Protein AF-A0A928FSG5-F1 (afdb_monomer)

Sequence (918 aa):
MKRKSLIKFLSMMLASILLTGAFSTTSLAVGDNIKDPVICTSFSEFKAAMENEEITYVSLGNTDELLPVVEGEGVLAAIYVKGTKRLNLTGYSKFTAPTTGKVYDCLLQVSGSELYVQGSGQLAFASVGKQTSNAVIRNIGGRITIYDGYLRGYFHAGTYSMAICQDYGELKIFDGFFYSENGDSINGEDNSTYSVYVADGTAEINGGNFSTSNYANAQGYGYSLFVGPNADVTISGGTFYGIQVPYANRLSDYISEGLVMSYSGEKTDPAEFGTITGNIEIEVYREITSVDININAPSNGSSISNRVYNIPEGAYFHTANWYEDGVPVDTSDKFVAGKSYKVMIYLLTDDNAKFANNLTSTTINYSKAKIIDYSNDKEISIGLEMDFGICPENIYSVEATIDPPMEHYTPDQYVSCGSEAYKQALAGDNMFDTPLQWQESTDGKNWSVMKATDKFSVGKYYKVFIDLMVNGNYKFATNSQFDPQVNAKVNGNTATVSRYTEEDPEKLISVCYNFGILNDNVIEEIRIDGVTEPVVGEKPSYDCAISGVGYTVNTAYSNNTYVINGICWRDTTDDKWVYPKDTFQIGHKYKVFIDVKTDNGYEFYTSGNSYKPAGWGYIDNNYATFGVQSDARFEQSLSWEYTCQPKTISSIAVDGLETPADGNAPDFNAMVDSDYYTIESIIWYDCENDMVEMTSDDAFAGGNQYYVLITVVPTEEDGNKLCKFVSDKTTASLNGVNVKKIPGDSWQDVTSAVKRVNIWYTFKKATSENDMFISGQVKTFKDENNEVTVELYKEHAFTPEYRTYVKGNNASYHFASVDPGTYTLKVSKENHVTAEYTITVTNNSVIQNVETWLYGDVTGDGIVDSTDFLRIKGHFLGTYKLSGLGLLSGDVTKEGVIDSTDFLRIKGHFLGTYNLYK

Radius of gyration: 57.72 Å; Cα contacts (8 Å, |Δi|>4): 2379; chains: 1; bounding box: 108×102×158 Å

Secondary structure (DSSP, 8-state):
-------S---S--------------PPP-SSSTTS-EEE-SHHHHHHHHT-TT--EEEEEEEEEEPPP--S-TTTTSEEE-SEEEEEEEEEEEEE--SSSS--SEEEEESSSEEEEESS-EEEEEE-SSBS-EEEEEEEEEEEEE-S-EEEEEESSBS-EEEEEEEEEEEEE-S-EEEEE--SPPTTS---EEEEEE-SSEEEE-S-EEEEE--TT--S-EEEEEE-TT-EEEE-SEEEEEEE--TTS-GGGTBPTTEEEEETTEEE-GGG-SSEEEEEEEEEEEEE-EEEEEEPPP-TTPBP---EE-PPTTEEEEEEEEEETTEEE-TTSB--TT-EEEEEEEEEE-TTEEE-SS-SEEEETTEEPEEE--SS-TTTEEEEEEEEEEPPEEE-EEEEE-PPP-TTPPPP---EES-TTEEE--BTTBTTS-SEEEEEESSSSSEEEPPTT----TT-EEEEEEEEEE-TTEEE-B-TT--B--EEEETTEEEEEE--TTS-TTTEEEEEEEEEE---SEE--EEEE-PPPPBTTPPPP---EE-SSSEEE---S-SSSSEETTEEEEETTTTEEEPTT----TT-EEEEEEEEEEPTT-EE---SSSPPPTT-EEETTEEPEEPP-TTTTTEEEEEEEEEPBPEEE-EEEEB-PPPP-TTPPPP---B---SSEEEEEEEEEETTTTTEEE-TT--PPTT--EEEEEEEEE-EETTEESEEE-TTT-EEEETTEEE--BTTBTTSEEEEETTEEEEEEEEPPP-SS----EEEEEE--S-TTSPEEEEEEETT-SS-SEEEEE-SSEEEEEE-SPPSEEEEEEEEETTBPPEEEEEEE-SS-EE--EE--BTT-SSSSS--SHHHHHHHHHHHTTSS---THHHHHH-SS-SSS--HHHHHHHHHHHTTSS-TT-

Structure (mmCIF, N/CA/C/O backbone):
data_AF-A0A928FSG5-F1
#
_entry.id   AF-A0A928FSG5-F1
#
loop_
_atom_site.group_PDB
_atom_site.id
_atom_site.type_symbol
_atom_site.label_atom_id
_atom_site.label_alt_id
_atom_site.label_comp_id
_atom_site.label_asym_id
_atom_site.label_entity_id
_atom_site.label_seq_id
_atom_site.pdbx_PDB_ins_code
_atom_site.Cartn_x
_atom_site.Cartn_y
_atom_site.Cartn_z
_atom_site.occupancy
_atom_site.B_iso_or_equiv
_atom_site.auth_seq_id
_atom_site.auth_comp_id
_atom_site.auth_asym_id
_atom_site.auth_atom_id
_atom_site.pdbx_PDB_model_num
ATOM 1 N N . MET A 1 1 ? 12.711 -58.222 -20.447 1.00 37.16 1 MET A N 1
ATOM 2 C CA . MET A 1 1 ? 12.690 -59.474 -21.236 1.00 37.16 1 MET A CA 1
ATOM 3 C C . MET A 1 1 ? 13.611 -59.275 -22.445 1.00 37.16 1 MET A C 1
ATOM 5 O O . MET A 1 1 ? 13.607 -58.201 -23.020 1.00 37.16 1 MET A O 1
ATOM 9 N N . LYS A 1 2 ? 14.494 -60.259 -22.659 1.00 31.94 2 LYS A N 1
ATOM 10 C CA . LYS A 1 2 ? 15.648 -60.432 -23.583 1.00 31.94 2 LYS A CA 1
ATOM 11 C C . LYS A 1 2 ? 15.577 -59.718 -24.959 1.00 31.94 2 LYS A C 1
ATOM 13 O O . LYS A 1 2 ? 14.528 -59.738 -25.576 1.00 31.94 2 LYS A O 1
ATOM 18 N N . ARG A 1 3 ? 16.616 -58.983 -25.410 1.00 30.25 3 ARG A N 1
ATOM 19 C CA . ARG A 1 3 ? 17.940 -59.367 -26.006 1.00 30.25 3 ARG A CA 1
ATOM 20 C C . ARG A 1 3 ? 17.879 -59.895 -27.461 1.00 30.25 3 ARG A C 1
ATOM 22 O O . ARG A 1 3 ? 17.414 -61.009 -27.642 1.00 30.25 3 ARG A O 1
ATOM 29 N N . LYS A 1 4 ? 18.607 -59.187 -28.357 1.00 30.58 4 LYS A N 1
ATOM 30 C CA . LYS A 1 4 ? 19.434 -59.676 -29.499 1.00 30.58 4 LYS A CA 1
ATOM 31 C C . LYS A 1 4 ? 18.709 -60.330 -30.699 1.00 30.58 4 LYS A C 1
ATOM 33 O O . LYS A 1 4 ? 17.725 -61.014 -30.507 1.00 30.58 4 LYS A O 1
ATOM 38 N N . SER A 1 5 ? 19.188 -60.309 -31.947 1.00 33.47 5 SER A N 1
ATOM 39 C CA . SER A 1 5 ? 20.229 -59.565 -32.675 1.00 33.47 5 SER A CA 1
ATOM 40 C C . SER A 1 5 ? 20.362 -60.178 -34.087 1.00 33.47 5 SER A C 1
ATOM 42 O O . SER A 1 5 ? 20.302 -61.397 -34.194 1.00 33.47 5 SER A O 1
ATOM 44 N N . LEU A 1 6 ? 20.749 -59.355 -35.067 1.00 30.12 6 LEU A N 1
ATOM 45 C CA . LEU A 1 6 ? 21.845 -59.592 -36.028 1.00 30.12 6 LEU A CA 1
ATOM 46 C C . LEU A 1 6 ? 21.757 -60.627 -37.189 1.00 30.12 6 LEU A C 1
ATOM 48 O O . LEU A 1 6 ? 21.505 -61.811 -37.009 1.00 30.12 6 LEU A O 1
ATOM 52 N N . ILE A 1 7 ? 22.261 -60.117 -38.327 1.00 32.12 7 ILE A N 1
ATOM 53 C CA . ILE A 1 7 ? 23.134 -60.732 -39.353 1.00 32.12 7 ILE A CA 1
ATOM 54 C C . ILE A 1 7 ? 22.493 -61.558 -40.485 1.00 32.12 7 ILE A C 1
ATOM 56 O O . ILE A 1 7 ? 22.252 -62.756 -40.371 1.00 32.12 7 ILE A O 1
ATOM 60 N N . LYS A 1 8 ? 22.416 -60.900 -41.650 1.00 30.20 8 LYS A N 1
ATOM 61 C CA . LYS A 1 8 ? 22.941 -61.306 -42.976 1.00 30.20 8 LYS A CA 1
ATOM 62 C C . LYS A 1 8 ? 22.884 -60.033 -43.838 1.00 30.20 8 LYS A C 1
ATOM 64 O O . LYS A 1 8 ? 21.811 -59.633 -44.252 1.00 30.20 8 LYS A O 1
ATOM 69 N N . PHE A 1 9 ? 23.943 -59.236 -43.920 1.00 28.38 9 PHE A N 1
ATOM 70 C CA . PHE A 1 9 ? 24.963 -59.372 -44.958 1.00 28.38 9 PHE A CA 1
ATOM 71 C C . PHE A 1 9 ? 26.333 -58.995 -44.378 1.00 28.38 9 PHE A C 1
ATOM 73 O O . PHE A 1 9 ? 26.673 -57.827 -44.232 1.00 28.38 9 PHE A O 1
ATOM 80 N N . LEU A 1 10 ? 27.097 -60.027 -44.025 1.00 29.78 10 LEU A N 1
ATOM 81 C CA . LEU A 1 10 ? 28.531 -59.966 -43.783 1.00 29.78 10 LEU A CA 1
ATOM 82 C C . LEU A 1 10 ? 29.161 -60.828 -44.885 1.00 29.78 10 LEU A C 1
ATOM 84 O O . LEU A 1 10 ? 29.238 -62.048 -44.768 1.00 29.78 10 LEU A O 1
ATOM 88 N N . SER A 1 11 ? 29.508 -60.196 -45.999 1.00 30.98 11 SER A N 1
ATOM 89 C CA . SER A 1 11 ? 30.508 -60.680 -46.946 1.00 30.98 11 SER A CA 1
ATOM 90 C C . SER A 1 11 ? 31.278 -59.449 -47.392 1.00 30.98 11 SER A C 1
ATOM 92 O O . SER A 1 11 ? 30.666 -58.455 -47.765 1.00 30.98 11 SER A O 1
ATOM 94 N N . MET A 1 12 ? 32.601 -59.525 -47.295 1.00 30.17 12 MET A N 1
ATOM 95 C CA . MET A 1 12 ? 33.575 -58.436 -47.444 1.00 30.17 12 MET A CA 1
ATOM 96 C C . MET A 1 12 ? 33.767 -57.534 -46.220 1.00 30.17 12 MET A C 1
ATOM 98 O O . MET A 1 12 ? 33.760 -56.313 -46.301 1.00 30.17 12 MET A O 1
ATOM 102 N N . MET A 1 13 ? 34.088 -58.152 -45.084 1.00 31.05 13 MET A N 1
ATOM 103 C CA . MET A 1 13 ? 35.108 -57.577 -44.211 1.00 31.05 13 MET A CA 1
ATOM 104 C C . MET A 1 13 ? 35.870 -58.688 -43.487 1.00 31.05 13 MET A C 1
ATOM 106 O O . MET A 1 13 ? 35.275 -59.433 -42.716 1.00 31.05 13 MET A O 1
ATOM 110 N N . LEU A 1 14 ? 37.165 -58.786 -43.806 1.00 31.16 14 LEU A N 1
ATOM 111 C CA . LEU A 1 14 ? 38.335 -58.935 -42.923 1.00 31.16 14 LEU A CA 1
ATOM 112 C C . LEU A 1 14 ? 39.378 -59.896 -43.507 1.00 31.16 14 LEU A C 1
ATOM 114 O O . LEU A 1 14 ? 39.149 -61.101 -43.555 1.00 31.16 14 LEU A O 1
ATOM 118 N N . ALA A 1 15 ? 40.560 -59.357 -43.818 1.00 26.61 15 ALA A N 1
ATOM 119 C CA . ALA A 1 15 ? 41.788 -59.710 -43.098 1.00 26.61 15 ALA A CA 1
ATOM 120 C C . ALA A 1 15 ? 42.986 -58.841 -43.550 1.00 26.61 15 ALA A C 1
ATOM 122 O O . ALA A 1 15 ? 43.454 -58.953 -44.677 1.00 26.61 15 ALA A O 1
ATOM 123 N N . SER A 1 16 ? 43.495 -58.052 -42.594 1.00 29.69 16 SER A N 1
ATOM 124 C CA . SER A 1 16 ? 44.930 -57.838 -42.318 1.00 29.69 16 SER A CA 1
ATOM 125 C C . SER A 1 16 ? 45.768 -56.878 -43.186 1.00 29.69 16 SER A C 1
ATOM 127 O O . SER A 1 16 ? 46.399 -57.270 -44.156 1.00 29.69 16 SER A O 1
ATOM 129 N N . ILE A 1 17 ? 45.849 -55.628 -42.711 1.00 36.41 17 ILE A N 1
ATOM 130 C CA . ILE A 1 17 ? 47.076 -54.895 -42.317 1.00 36.41 17 ILE A CA 1
ATOM 131 C C . ILE A 1 17 ? 48.351 -55.167 -43.141 1.00 36.41 17 ILE A C 1
ATOM 133 O O . ILE A 1 17 ? 48.998 -56.194 -42.958 1.00 36.41 17 ILE A O 1
ATOM 137 N N . LEU A 1 18 ? 48.825 -54.134 -43.847 1.00 27.58 18 LEU A N 1
ATOM 138 C CA . LEU A 1 18 ? 50.225 -53.705 -43.760 1.00 27.58 18 LEU A CA 1
ATOM 139 C C . LEU A 1 18 ? 50.318 -52.179 -43.894 1.00 27.58 18 LEU A C 1
ATOM 141 O O . LEU A 1 18 ? 49.843 -51.563 -44.842 1.00 27.58 18 LEU A O 1
ATOM 145 N N . LEU A 1 19 ? 50.882 -51.611 -42.837 1.00 33.72 19 LEU A N 1
ATOM 146 C CA . LEU A 1 19 ? 51.199 -50.219 -42.582 1.00 33.72 19 LEU A CA 1
ATOM 147 C C . LEU A 1 19 ? 52.256 -49.700 -43.579 1.00 33.72 19 LEU A C 1
ATOM 149 O O . LEU A 1 19 ? 53.165 -50.448 -43.920 1.00 33.72 19 LEU A O 1
ATOM 153 N N . THR A 1 20 ? 52.152 -48.404 -43.907 1.00 34.19 20 THR A N 1
ATOM 154 C CA . THR A 1 20 ? 53.186 -47.393 -44.257 1.00 34.19 20 THR A CA 1
ATOM 155 C C . THR A 1 20 ? 53.024 -46.738 -45.633 1.00 34.19 20 THR A C 1
ATOM 157 O O . THR A 1 20 ? 53.201 -47.392 -46.654 1.00 34.19 20 THR A O 1
ATOM 160 N N . GLY A 1 21 ? 52.794 -45.417 -45.636 1.00 31.30 21 GLY A N 1
ATOM 161 C CA . GLY A 1 21 ? 53.090 -44.533 -46.773 1.00 31.30 21 GLY A CA 1
ATOM 162 C C . GLY A 1 21 ? 51.929 -43.645 -47.227 1.00 31.30 21 GLY A C 1
ATOM 163 O O . GLY A 1 21 ? 51.112 -44.069 -48.029 1.00 31.30 21 GLY A O 1
ATOM 164 N N . ALA A 1 22 ? 51.895 -42.423 -46.688 1.00 41.81 22 ALA A N 1
ATOM 165 C CA . ALA A 1 22 ? 51.135 -41.234 -47.089 1.00 41.81 22 ALA A CA 1
ATOM 166 C C . ALA A 1 22 ? 50.342 -41.278 -48.414 1.00 41.81 22 ALA A C 1
ATOM 168 O O . ALA A 1 22 ? 50.947 -41.284 -49.477 1.00 41.81 22 ALA A O 1
ATOM 169 N N . PHE A 1 23 ? 49.013 -41.138 -48.336 1.00 30.83 23 PHE A N 1
ATOM 170 C CA . PHE A 1 23 ? 48.197 -40.465 -49.356 1.00 30.83 23 PHE A CA 1
ATOM 171 C C . PHE A 1 23 ? 46.961 -39.848 -48.686 1.00 30.83 23 PHE A C 1
ATOM 173 O O . PHE A 1 23 ? 46.099 -40.556 -48.169 1.00 30.83 23 PHE A O 1
ATOM 180 N N . SER A 1 24 ? 46.902 -38.516 -48.665 1.00 30.91 24 SER A N 1
ATOM 181 C CA . SER A 1 24 ? 45.706 -37.747 -48.331 1.00 30.91 24 SER A CA 1
ATOM 182 C C . SER A 1 24 ? 44.705 -37.864 -49.479 1.00 30.91 24 SER A C 1
ATOM 184 O O . SER A 1 24 ? 44.976 -37.411 -50.589 1.00 30.91 24 SER A O 1
ATOM 186 N N . THR A 1 25 ? 43.544 -38.452 -49.221 1.00 30.98 25 THR A N 1
ATOM 187 C CA . THR A 1 25 ? 42.383 -38.347 -50.106 1.00 30.98 25 THR A CA 1
ATOM 188 C C . THR A 1 25 ? 41.672 -37.029 -49.805 1.00 30.98 25 THR A C 1
ATOM 190 O O . THR A 1 25 ? 40.863 -36.965 -48.880 1.00 30.98 25 THR A O 1
ATOM 193 N N . THR A 1 26 ? 41.994 -35.966 -50.540 1.00 34.72 26 THR A N 1
ATOM 194 C CA . THR A 1 26 ? 41.152 -34.768 -50.602 1.00 34.72 26 THR A CA 1
ATOM 195 C C . THR A 1 26 ? 39.948 -35.085 -51.487 1.00 34.72 26 THR A C 1
ATOM 197 O O . THR A 1 26 ? 40.093 -35.380 -52.673 1.00 34.72 26 THR A O 1
ATOM 200 N N . SER A 1 27 ? 38.742 -35.070 -50.916 1.00 39.88 27 SER A N 1
ATOM 201 C CA . SER A 1 27 ? 37.540 -34.850 -51.719 1.00 39.88 27 SER A CA 1
ATOM 202 C C . SER A 1 27 ? 37.652 -33.450 -52.321 1.00 39.88 27 SER A C 1
ATOM 204 O O . SER A 1 27 ? 37.905 -32.502 -51.581 1.00 39.88 27 SER A O 1
ATOM 206 N N . LEU A 1 28 ? 37.517 -33.310 -53.641 1.00 51.22 28 LEU A N 1
ATOM 207 C CA . LEU A 1 28 ? 37.370 -31.990 -54.254 1.00 51.22 28 LEU A CA 1
ATOM 208 C C . LEU A 1 28 ? 36.092 -31.350 -53.693 1.00 51.22 28 LEU A C 1
ATOM 210 O O . LEU A 1 28 ? 35.015 -31.925 -53.849 1.00 51.22 28 LEU A O 1
ATOM 214 N N . ALA A 1 29 ? 36.232 -30.216 -53.006 1.00 58.59 29 ALA A N 1
ATOM 215 C CA . ALA A 1 29 ? 35.108 -29.429 -52.509 1.00 58.59 29 ALA A CA 1
ATOM 216 C C . ALA A 1 29 ? 34.210 -29.018 -53.685 1.00 58.59 29 ALA A C 1
ATOM 218 O O . ALA A 1 29 ? 34.714 -28.598 -54.729 1.00 58.59 29 ALA A O 1
ATOM 219 N N . VAL A 1 30 ? 32.893 -29.161 -53.528 1.00 69.88 30 VAL A N 1
ATOM 220 C CA . VAL A 1 30 ? 31.917 -28.874 -54.601 1.00 69.88 30 VAL A CA 1
ATOM 221 C C . VAL A 1 30 ? 31.476 -27.404 -54.575 1.00 69.88 30 VAL A C 1
ATOM 223 O O . VAL A 1 30 ? 31.107 -26.860 -55.608 1.00 69.88 30 VAL A O 1
ATOM 226 N N . GLY A 1 31 ? 31.602 -26.722 -53.426 1.00 67.44 31 GLY A N 1
ATOM 227 C CA . GLY A 1 31 ? 31.296 -25.292 -53.308 1.00 67.44 31 GLY A CA 1
ATOM 228 C C . GLY A 1 31 ? 29.816 -24.957 -53.110 1.00 67.44 31 GLY A C 1
ATOM 229 O O . GLY A 1 31 ? 29.439 -23.799 -53.276 1.00 67.44 31 GLY A O 1
ATOM 230 N N . ASP A 1 32 ? 28.986 -25.928 -52.721 1.00 76.75 32 ASP A N 1
ATOM 231 C CA . ASP A 1 32 ? 27.535 -25.749 -52.521 1.00 76.75 32 ASP A CA 1
ATOM 232 C C . ASP A 1 32 ? 27.166 -25.294 -51.094 1.00 76.75 32 ASP A C 1
ATOM 234 O O . ASP A 1 32 ? 26.014 -24.967 -50.807 1.00 76.75 32 ASP A O 1
ATOM 238 N N . ASN A 1 33 ? 28.126 -25.297 -50.160 1.00 81.31 33 ASN A N 1
ATOM 239 C CA . ASN A 1 33 ? 27.897 -24.981 -48.747 1.00 81.31 33 ASN A CA 1
ATOM 240 C C . ASN A 1 33 ? 29.077 -24.204 -48.143 1.00 81.31 33 ASN A C 1
ATOM 242 O O . ASN A 1 33 ? 30.235 -24.517 -48.398 1.00 81.31 33 ASN A O 1
ATOM 246 N N . ILE A 1 34 ? 28.780 -23.254 -47.250 1.00 78.75 34 ILE A N 1
ATOM 247 C CA . ILE A 1 34 ? 29.757 -22.435 -46.517 1.00 78.75 34 ILE A CA 1
ATOM 248 C C . ILE A 1 34 ? 30.809 -23.243 -45.744 1.00 78.75 34 ILE A C 1
ATOM 250 O O . ILE A 1 34 ? 31.911 -22.754 -45.519 1.00 78.75 34 ILE A O 1
ATOM 254 N N . LYS A 1 35 ? 30.482 -24.472 -45.320 1.00 82.94 35 LYS A N 1
ATOM 255 C CA . LYS A 1 35 ? 31.414 -25.354 -44.593 1.00 82.94 35 LYS A CA 1
ATOM 256 C C . LYS A 1 35 ? 32.420 -26.072 -45.498 1.00 82.94 35 LYS A C 1
ATOM 258 O O . LYS A 1 35 ? 33.356 -26.661 -44.969 1.00 82.94 35 LYS A O 1
ATOM 263 N N . ASP A 1 36 ? 32.209 -26.045 -46.812 1.00 85.56 36 ASP A N 1
ATOM 264 C CA . ASP A 1 36 ? 33.053 -26.708 -47.810 1.00 85.56 36 ASP A CA 1
ATOM 265 C C . ASP A 1 36 ? 33.207 -25.828 -49.071 1.00 85.56 36 ASP A C 1
ATOM 267 O O . ASP A 1 36 ? 32.698 -26.167 -50.145 1.00 85.56 36 ASP A O 1
ATOM 271 N N . PRO A 1 37 ? 33.829 -24.638 -48.940 1.00 91.25 37 PRO A N 1
ATOM 272 C CA . PRO A 1 37 ? 34.041 -23.742 -50.069 1.00 91.25 37 PRO A CA 1
ATOM 273 C C . PRO A 1 37 ? 35.116 -24.291 -51.014 1.00 91.25 37 PRO A C 1
ATOM 275 O O . PRO A 1 37 ? 36.041 -24.987 -50.594 1.00 91.25 37 PRO A O 1
ATOM 278 N N . VAL A 1 38 ? 35.066 -23.893 -52.287 1.00 93.94 38 VAL A N 1
ATOM 279 C CA . VAL A 1 38 ? 36.173 -24.138 -53.221 1.00 93.94 38 VAL A CA 1
ATOM 280 C C . VAL A 1 38 ? 37.355 -23.258 -52.822 1.00 93.94 38 VAL A C 1
ATOM 282 O O . VAL A 1 38 ? 37.296 -22.033 -52.939 1.00 93.94 38 VAL A O 1
ATOM 285 N N . ILE A 1 39 ? 38.421 -23.880 -52.318 1.00 92.31 39 ILE A N 1
ATOM 286 C CA . ILE A 1 39 ? 39.644 -23.191 -51.894 1.00 92.31 39 ILE A CA 1
ATOM 287 C C . ILE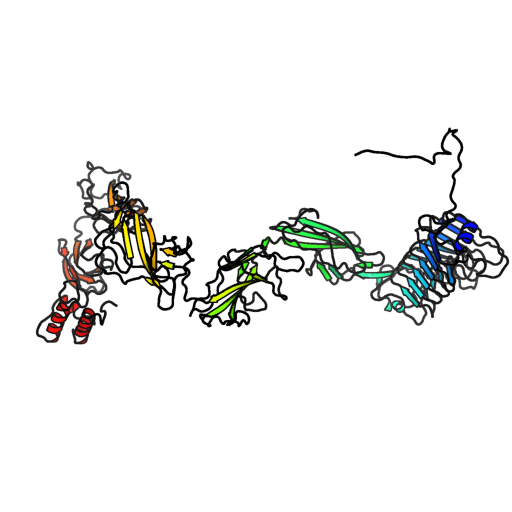 A 1 39 ? 40.510 -22.922 -53.124 1.00 92.31 39 ILE A C 1
ATOM 289 O O . ILE A 1 39 ? 40.957 -23.855 -53.786 1.00 92.31 39 ILE A O 1
ATOM 293 N N . CYS A 1 40 ? 40.753 -21.647 -53.405 1.00 93.19 40 CYS A N 1
ATOM 294 C CA . CYS A 1 40 ? 41.560 -21.177 -54.521 1.00 93.19 40 CYS A CA 1
ATOM 295 C C . CYS A 1 40 ? 42.888 -20.622 -54.002 1.00 93.19 40 CYS A C 1
ATOM 297 O O . CYS A 1 40 ? 42.909 -19.772 -53.108 1.00 93.19 40 CYS A O 1
ATOM 299 N N . THR A 1 41 ? 43.988 -21.076 -54.597 1.00 89.19 41 THR A N 1
ATOM 300 C CA . THR A 1 41 ? 45.361 -20.654 -54.263 1.00 89.19 41 THR A CA 1
ATOM 301 C C . THR A 1 41 ? 46.138 -20.120 -55.466 1.00 89.19 41 THR A C 1
ATOM 303 O O . THR A 1 41 ? 47.300 -19.758 -55.326 1.00 89.19 41 THR A O 1
ATOM 306 N N . SER A 1 42 ? 45.491 -20.043 -56.633 1.00 91.38 42 SER A N 1
ATOM 307 C CA . SER A 1 42 ? 46.033 -19.460 -57.864 1.00 91.38 42 SER A CA 1
ATOM 308 C C . SER A 1 42 ? 44.960 -18.708 -58.651 1.00 91.38 42 SER A C 1
ATOM 310 O O . SER A 1 42 ? 43.757 -18.918 -58.450 1.00 91.38 42 SER A O 1
ATOM 312 N N . PHE A 1 43 ? 45.370 -17.870 -59.605 1.00 90.94 43 PHE A N 1
ATOM 313 C CA . PHE A 1 43 ? 44.457 -17.153 -60.498 1.00 90.94 43 PHE A CA 1
ATOM 314 C C . PHE A 1 43 ? 43.591 -18.104 -61.326 1.00 90.94 43 PHE A C 1
ATOM 316 O O . PHE A 1 43 ? 42.407 -17.848 -61.524 1.00 90.94 43 PHE A O 1
ATOM 323 N N . SER A 1 44 ? 44.165 -19.214 -61.801 1.00 89.94 44 SER A N 1
ATOM 324 C CA . SER A 1 44 ? 43.443 -20.166 -62.656 1.00 89.94 44 SER A CA 1
ATOM 325 C C . SER A 1 44 ? 42.318 -20.873 -61.897 1.00 89.94 44 SER A C 1
ATOM 327 O O . SER A 1 44 ? 41.212 -20.993 -62.420 1.00 89.94 44 SER A O 1
ATOM 329 N N . GLU A 1 45 ? 42.579 -21.297 -60.656 1.00 93.75 45 GLU A N 1
ATOM 330 C CA . GLU A 1 45 ? 41.564 -21.884 -59.768 1.00 93.75 45 GLU A CA 1
ATOM 331 C C . GLU A 1 45 ? 40.480 -20.865 -59.426 1.00 93.75 45 GLU A C 1
ATOM 333 O O . GLU A 1 45 ? 39.290 -21.162 -59.531 1.00 93.75 45 GLU A O 1
ATOM 338 N N . PHE A 1 46 ? 40.892 -19.641 -59.085 1.00 95.44 46 PHE A N 1
ATOM 339 C CA . PHE A 1 46 ? 39.969 -18.578 -58.720 1.00 95.44 46 PHE A CA 1
ATOM 340 C C . PHE A 1 46 ? 39.058 -18.183 -59.888 1.00 95.44 46 PHE A C 1
ATOM 342 O O . PHE A 1 46 ? 37.840 -18.125 -59.727 1.00 95.44 46 PHE A O 1
ATOM 349 N N . LYS A 1 47 ? 39.618 -18.005 -61.091 1.00 93.56 47 LYS A N 1
ATOM 350 C CA . LYS A 1 47 ? 38.846 -17.729 -62.308 1.00 93.56 47 LYS A CA 1
ATOM 351 C C . LYS A 1 47 ? 37.849 -18.849 -62.601 1.00 93.56 47 LYS A C 1
ATOM 353 O O . LYS A 1 47 ? 36.674 -18.567 -62.814 1.00 93.56 47 LYS A O 1
ATOM 358 N N . ALA A 1 48 ? 38.291 -20.108 -62.556 1.00 93.19 48 ALA A N 1
ATOM 359 C CA . ALA A 1 48 ? 37.425 -21.255 -62.819 1.00 93.19 48 ALA A CA 1
ATOM 360 C C . ALA A 1 48 ? 36.269 -21.369 -61.810 1.00 93.19 48 ALA A C 1
ATOM 362 O O . ALA A 1 48 ? 35.144 -21.673 -62.204 1.00 93.19 48 ALA A O 1
ATOM 363 N N . ALA A 1 49 ? 36.525 -21.101 -60.527 1.00 95.06 49 ALA A N 1
ATOM 364 C CA . ALA A 1 49 ? 35.503 -21.149 -59.486 1.00 95.06 49 ALA A CA 1
ATOM 365 C C . ALA A 1 49 ? 34.465 -20.025 -59.636 1.00 95.06 49 ALA A C 1
ATOM 367 O O . ALA A 1 49 ? 33.265 -20.266 -59.519 1.00 95.06 49 ALA A O 1
ATOM 368 N N . MET A 1 50 ? 34.911 -18.803 -59.932 1.00 96.19 50 MET A N 1
ATOM 369 C CA . MET A 1 50 ? 34.036 -17.631 -60.051 1.00 96.19 50 MET A CA 1
ATOM 370 C C . MET A 1 50 ? 33.202 -17.618 -61.347 1.00 96.19 50 MET A C 1
ATOM 372 O O . MET A 1 50 ? 32.109 -17.050 -61.357 1.00 96.19 50 MET A O 1
ATOM 376 N N . GLU A 1 51 ? 33.673 -18.276 -62.412 1.00 95.19 51 GLU A N 1
ATOM 377 C CA . GLU A 1 51 ? 32.992 -18.362 -63.717 1.00 95.19 51 GLU A CA 1
ATOM 378 C C . GLU A 1 51 ? 32.066 -19.579 -63.870 1.00 95.19 51 GLU A C 1
ATOM 380 O O . GLU A 1 51 ? 31.368 -19.701 -64.880 1.00 95.19 51 GLU A O 1
ATOM 385 N N . ASN A 1 52 ? 32.044 -20.480 -62.886 1.00 93.12 52 ASN A N 1
ATOM 386 C CA . ASN A 1 52 ? 31.175 -21.652 -62.877 1.00 93.12 52 ASN A CA 1
ATOM 387 C C . ASN A 1 52 ? 29.868 -21.347 -62.131 1.00 93.12 52 ASN A C 1
ATOM 389 O O . ASN A 1 52 ? 29.894 -21.077 -60.933 1.00 93.12 52 ASN A O 1
ATOM 393 N N . GLU A 1 53 ? 28.727 -21.406 -62.819 1.00 92.25 53 GLU A N 1
ATOM 394 C CA . GLU A 1 53 ? 27.402 -21.112 -62.246 1.00 92.25 53 GLU A CA 1
ATOM 395 C C . GLU A 1 53 ? 26.990 -22.071 -61.118 1.00 92.25 53 GLU A C 1
ATOM 397 O O . GLU A 1 53 ? 26.241 -21.659 -60.237 1.00 92.25 53 GLU A O 1
ATOM 402 N N . GLU A 1 54 ? 27.527 -23.294 -61.088 1.00 90.69 54 GLU A N 1
ATOM 403 C CA . GLU A 1 54 ? 27.194 -24.298 -60.067 1.00 90.69 54 GLU A CA 1
ATOM 404 C C . GLU A 1 54 ? 27.902 -24.041 -58.722 1.00 90.69 54 GLU A C 1
ATOM 406 O O . GLU A 1 54 ? 27.408 -24.438 -57.675 1.00 90.69 54 GLU A O 1
ATOM 411 N N . ILE A 1 55 ? 29.048 -23.348 -58.713 1.00 92.62 55 ILE A N 1
ATOM 412 C CA . ILE A 1 55 ? 29.819 -23.096 -57.482 1.00 92.62 55 ILE A CA 1
ATOM 413 C C . ILE A 1 55 ? 29.271 -21.850 -56.788 1.00 92.62 55 ILE A C 1
ATOM 415 O O . ILE A 1 55 ? 29.288 -20.774 -57.371 1.00 92.62 55 ILE A O 1
ATOM 419 N N . THR A 1 56 ? 28.854 -21.933 -55.524 1.00 95.56 56 THR A N 1
ATOM 420 C CA . THR A 1 56 ? 28.364 -20.753 -54.779 1.00 95.56 56 THR A CA 1
ATOM 421 C C . THR A 1 56 ? 29.399 -20.205 -53.796 1.00 95.56 56 THR A C 1
ATOM 423 O O . THR A 1 56 ? 29.559 -18.993 -53.688 1.00 95.56 56 THR A O 1
ATOM 426 N N . TYR A 1 57 ? 30.121 -21.065 -53.078 1.00 95.94 57 TYR A N 1
ATOM 427 C CA . TYR A 1 57 ? 31.039 -20.686 -52.000 1.00 95.94 57 TYR A CA 1
ATOM 428 C C . TYR A 1 57 ? 32.498 -20.857 -52.428 1.00 95.94 57 TYR A C 1
ATOM 430 O O . TYR A 1 57 ? 32.936 -21.963 -52.751 1.00 95.94 57 TYR A O 1
ATOM 438 N N . VAL A 1 58 ? 33.265 -19.767 -52.384 1.00 96.12 58 VAL A N 1
ATOM 439 C CA . VAL A 1 58 ? 34.670 -19.713 -52.813 1.00 96.12 58 VAL A CA 1
ATOM 440 C C . VAL A 1 58 ? 35.510 -19.119 -51.689 1.00 96.12 58 VAL A C 1
ATOM 442 O O . VAL A 1 58 ? 35.130 -18.110 -51.106 1.00 96.12 58 VAL A O 1
ATOM 445 N N . SER A 1 59 ? 36.653 -19.724 -51.378 1.00 94.69 59 SER A N 1
ATOM 446 C CA . SER A 1 59 ? 37.626 -19.176 -50.431 1.00 94.69 59 SER A CA 1
ATOM 447 C C . SER A 1 59 ? 38.915 -18.854 -51.169 1.00 94.69 59 SER A C 1
ATOM 449 O O . SER A 1 59 ? 39.442 -19.712 -51.869 1.00 94.69 59 SER A O 1
ATOM 451 N N . LEU A 1 60 ? 39.440 -17.646 -51.000 1.00 95.19 60 LEU A N 1
ATOM 452 C CA . LEU A 1 60 ? 40.666 -17.200 -51.662 1.00 95.19 60 LEU A CA 1
ATOM 453 C C . LEU A 1 60 ? 41.699 -16.786 -50.619 1.00 95.19 60 LEU A C 1
ATOM 455 O O . LEU A 1 60 ? 41.373 -16.038 -49.697 1.00 95.19 60 LEU A O 1
ATOM 459 N N . GLY A 1 61 ? 42.940 -17.244 -50.766 1.00 88.06 61 GLY A N 1
ATOM 460 C CA . GLY A 1 61 ? 44.012 -16.811 -49.883 1.00 88.06 61 GLY A CA 1
ATOM 461 C C . GLY A 1 61 ? 45.410 -17.237 -50.282 1.00 88.06 61 GLY A C 1
ATOM 462 O O . GLY A 1 61 ? 45.597 -18.279 -50.901 1.00 88.06 61 GLY A O 1
ATOM 463 N N . ASN A 1 62 ? 46.394 -16.456 -49.827 1.00 89.00 62 ASN A N 1
ATOM 464 C CA . ASN A 1 62 ? 47.827 -16.757 -49.907 1.00 89.00 62 ASN A CA 1
ATOM 465 C C . ASN A 1 62 ? 48.358 -16.926 -51.342 1.00 89.00 62 ASN A C 1
ATOM 467 O O . ASN A 1 62 ? 49.111 -17.859 -51.616 1.00 89.00 62 ASN A O 1
ATOM 471 N N . THR A 1 63 ? 47.990 -16.012 -52.242 1.00 90.44 63 THR A N 1
ATOM 472 C CA . THR A 1 63 ? 48.446 -15.994 -53.644 1.00 90.44 63 THR A CA 1
ATOM 473 C C . THR A 1 63 ? 49.091 -14.652 -54.002 1.00 90.44 63 THR A C 1
ATOM 475 O O . THR A 1 63 ? 48.607 -13.603 -53.590 1.00 90.44 63 THR A O 1
ATOM 478 N N . ASP A 1 64 ? 50.171 -14.656 -54.782 1.00 93.56 64 ASP A N 1
ATOM 479 C CA . ASP A 1 64 ? 50.765 -13.450 -55.382 1.00 93.56 64 ASP A CA 1
ATOM 480 C C . ASP A 1 64 ? 51.230 -13.802 -56.798 1.00 93.56 64 ASP A C 1
ATOM 482 O O . ASP A 1 64 ? 52.250 -14.469 -56.983 1.00 93.56 64 ASP A O 1
ATOM 486 N N . GLU A 1 65 ? 50.424 -13.444 -57.797 1.00 92.75 65 GLU A N 1
ATOM 487 C CA . GLU A 1 65 ? 50.588 -13.938 -59.165 1.00 92.75 65 GLU A CA 1
ATOM 488 C C . GLU A 1 65 ? 50.568 -12.828 -60.219 1.00 92.75 65 GLU A C 1
ATOM 490 O O . GLU A 1 65 ? 49.838 -11.837 -60.124 1.00 92.75 65 GLU A O 1
ATOM 495 N N . LEU A 1 66 ? 51.352 -13.039 -61.279 1.00 87.31 66 LEU A N 1
ATOM 496 C CA . LEU A 1 66 ? 51.271 -12.281 -62.524 1.00 87.31 66 LEU A CA 1
ATOM 497 C C . LEU A 1 66 ? 50.193 -12.905 -63.421 1.00 87.31 66 LEU A C 1
ATOM 499 O O . LEU A 1 66 ? 50.258 -14.093 -63.737 1.00 87.31 66 LEU A O 1
ATOM 503 N N . LEU A 1 67 ? 49.225 -12.101 -63.855 1.00 87.00 67 LEU A N 1
ATOM 504 C CA . LEU A 1 67 ? 48.134 -12.538 -64.720 1.00 87.00 67 LEU A CA 1
ATOM 505 C C . LEU A 1 67 ? 48.623 -12.868 -66.142 1.00 87.00 67 LEU A C 1
ATOM 507 O O . LEU A 1 67 ? 49.567 -12.241 -66.638 1.00 87.00 67 LEU A O 1
ATOM 511 N N . PRO A 1 68 ? 47.969 -13.817 -66.839 1.00 84.06 68 PRO A N 1
ATOM 512 C CA . PRO A 1 68 ? 48.341 -14.182 -68.201 1.00 84.06 68 PRO A CA 1
ATOM 513 C C . PRO A 1 68 ? 48.063 -13.046 -69.196 1.00 84.06 68 PRO A C 1
ATOM 515 O O . PRO A 1 68 ? 47.101 -12.289 -69.046 1.00 84.06 68 PRO A O 1
ATOM 518 N N . VAL A 1 69 ? 48.889 -12.961 -70.246 1.00 77.19 69 VAL A N 1
ATOM 519 C CA . VAL A 1 69 ? 48.695 -12.046 -71.385 1.00 77.19 69 VAL A CA 1
ATOM 520 C C . VAL A 1 69 ? 47.529 -12.542 -72.247 1.00 77.19 69 VAL A C 1
ATOM 522 O O . VAL A 1 69 ? 47.517 -13.705 -72.646 1.00 77.19 69 VAL A O 1
ATOM 525 N N . VAL A 1 70 ? 46.571 -11.665 -72.559 1.00 70.12 70 VAL A N 1
ATOM 526 C CA . VAL A 1 70 ? 45.390 -11.971 -73.388 1.00 70.12 70 VAL A CA 1
ATOM 527 C C . VAL A 1 70 ? 45.404 -11.090 -74.650 1.00 70.12 70 VAL A C 1
ATOM 529 O O . VAL A 1 70 ? 45.676 -9.893 -74.570 1.00 70.12 70 VAL A O 1
ATOM 532 N N . GLU A 1 71 ? 45.132 -11.662 -75.829 1.00 59.88 71 GLU A N 1
ATOM 533 C CA . GLU A 1 71 ? 44.988 -10.911 -77.091 1.00 59.88 71 GLU A CA 1
ATOM 534 C C . GLU A 1 71 ? 43.506 -10.504 -77.310 1.00 59.88 71 GLU A C 1
ATOM 536 O O . GLU A 1 71 ? 42.678 -11.358 -77.613 1.00 59.88 71 GLU A O 1
ATOM 541 N N . GLY A 1 72 ? 43.141 -9.217 -77.142 1.00 56.88 72 GLY A N 1
ATOM 542 C CA . GLY A 1 72 ? 41.752 -8.704 -77.291 1.00 56.88 72 GLY A CA 1
ATOM 543 C C . GLY A 1 72 ? 41.510 -7.307 -76.668 1.00 56.88 72 GLY A C 1
ATOM 544 O O . GLY A 1 72 ? 42.433 -6.761 -76.081 1.00 56.88 72 GLY A O 1
ATOM 545 N N . GLU A 1 73 ? 40.326 -6.680 -76.820 1.00 47.38 73 GLU A N 1
ATOM 546 C CA . GLU A 1 73 ? 39.979 -5.376 -76.174 1.00 47.38 73 GLU A CA 1
ATOM 547 C C . GLU A 1 73 ? 39.368 -5.523 -74.758 1.00 47.38 73 GLU A C 1
ATOM 549 O O . GLU A 1 73 ? 38.953 -6.618 -74.391 1.00 47.38 73 GLU A O 1
ATOM 554 N N . GLY A 1 74 ? 39.354 -4.415 -73.989 1.00 57.06 74 GLY A N 1
ATOM 555 C CA . GLY A 1 74 ? 39.104 -4.280 -72.537 1.00 57.06 74 GLY A CA 1
ATOM 556 C C . GLY A 1 74 ? 37.800 -4.845 -71.958 1.00 57.06 74 GLY A C 1
ATOM 557 O O . GLY A 1 74 ? 36.951 -5.364 -72.673 1.00 57.06 74 GLY A O 1
ATOM 558 N N . VAL A 1 75 ? 37.696 -4.805 -70.624 1.00 53.25 75 VAL A N 1
ATOM 559 C CA . VAL A 1 75 ? 36.787 -5.543 -69.710 1.00 53.25 75 VAL A CA 1
ATOM 560 C C . VAL A 1 75 ? 36.721 -7.075 -69.929 1.00 53.25 75 VAL A C 1
ATOM 562 O O . VAL A 1 75 ? 36.483 -7.814 -68.983 1.00 53.25 75 VAL A O 1
ATOM 565 N N . LEU A 1 76 ? 37.046 -7.592 -71.122 1.00 54.25 76 LEU A N 1
ATOM 566 C CA . LEU A 1 76 ? 36.895 -8.997 -71.509 1.00 54.25 76 LEU A CA 1
ATOM 567 C C . LEU A 1 76 ? 37.934 -9.968 -70.920 1.00 54.25 76 LEU A C 1
ATOM 569 O O . LEU A 1 76 ? 37.770 -11.184 -71.017 1.00 54.25 76 LEU A O 1
ATOM 573 N N . ALA A 1 77 ? 39.007 -9.445 -70.321 1.00 71.06 77 ALA A N 1
ATOM 574 C CA . ALA A 1 77 ? 40.049 -10.250 -69.681 1.00 71.06 77 ALA A CA 1
ATOM 575 C C . ALA A 1 77 ? 39.747 -10.578 -68.205 1.00 71.06 77 ALA A C 1
ATOM 577 O O . ALA A 1 77 ? 40.376 -11.478 -67.650 1.00 71.06 77 ALA A O 1
ATOM 578 N N . ALA A 1 78 ? 38.792 -9.881 -67.575 1.00 82.69 78 ALA A N 1
ATOM 579 C CA . ALA A 1 78 ? 38.455 -10.046 -66.163 1.00 82.69 78 ALA A CA 1
ATOM 580 C C . ALA A 1 78 ? 37.951 -11.464 -65.826 1.00 82.69 78 ALA A C 1
ATOM 582 O O . ALA A 1 78 ? 37.665 -12.297 -66.693 1.00 82.69 78 ALA A O 1
ATOM 583 N N . ILE A 1 79 ? 37.847 -11.757 -64.533 1.00 92.06 79 ILE A N 1
ATOM 584 C CA . ILE A 1 79 ? 37.070 -12.895 -64.046 1.00 92.06 79 ILE A CA 1
ATOM 585 C C . ILE A 1 79 ? 35.596 -12.490 -64.068 1.00 92.06 79 ILE A C 1
ATOM 587 O O . ILE A 1 79 ? 35.194 -11.557 -63.366 1.00 92.06 79 ILE A O 1
ATOM 591 N N . TYR A 1 80 ? 34.787 -13.207 -64.843 1.00 92.88 80 TYR A N 1
ATOM 592 C CA . TYR A 1 80 ? 33.349 -12.971 -64.893 1.00 92.88 80 TYR A CA 1
ATOM 593 C C . TYR A 1 80 ? 32.646 -13.675 -63.745 1.00 92.88 80 TYR A C 1
ATOM 595 O O . TYR A 1 80 ? 32.542 -14.899 -63.717 1.00 92.88 80 TYR A O 1
ATOM 603 N N . VAL A 1 81 ? 32.107 -12.903 -62.810 1.00 96.44 81 VAL A N 1
ATOM 604 C CA . VAL A 1 81 ? 31.270 -13.468 -61.755 1.00 96.44 81 VAL A CA 1
ATOM 605 C C . VAL A 1 81 ? 29.963 -13.937 -62.384 1.00 96.44 81 VAL A C 1
ATOM 607 O O . VAL A 1 81 ? 29.218 -13.116 -62.918 1.00 96.44 81 VAL A O 1
ATOM 610 N N . LYS A 1 82 ? 29.692 -15.246 -62.330 1.00 94.81 82 LYS A N 1
ATOM 611 C CA . LYS A 1 82 ? 28.436 -15.827 -62.824 1.00 94.81 82 LYS A CA 1
ATOM 612 C C . LYS A 1 82 ? 27.570 -16.373 -61.699 1.00 94.81 82 LYS A C 1
ATOM 614 O O . LYS A 1 82 ? 28.063 -17.089 -60.825 1.00 94.81 82 LYS A O 1
ATOM 619 N N . GLY A 1 83 ? 26.270 -16.099 -61.765 1.00 94.00 83 GLY A N 1
ATOM 620 C CA . GLY A 1 83 ? 25.308 -16.534 -60.753 1.00 94.00 83 GLY A CA 1
ATOM 621 C C . GLY A 1 83 ? 25.561 -15.857 -59.405 1.00 94.00 83 GLY A C 1
ATOM 622 O O . GLY A 1 83 ? 26.057 -14.732 -59.349 1.00 94.00 83 GLY A O 1
ATOM 623 N N . THR A 1 84 ? 25.233 -16.541 -58.313 1.00 96.25 84 THR A N 1
ATOM 624 C CA . THR A 1 84 ? 25.489 -16.036 -56.959 1.00 96.25 84 THR A CA 1
ATOM 625 C C . THR A 1 84 ? 26.817 -16.581 -56.435 1.00 96.25 84 THR A C 1
ATOM 627 O O . THR A 1 84 ? 27.024 -17.793 -56.393 1.00 96.25 84 THR A O 1
ATOM 630 N N . LYS A 1 85 ? 27.719 -15.694 -56.007 1.00 97.31 85 LYS A N 1
ATOM 631 C CA . LYS A 1 85 ? 29.026 -16.041 -55.435 1.00 97.31 85 LYS A CA 1
ATOM 632 C C . LYS A 1 85 ? 29.186 -15.476 -54.031 1.00 97.31 85 LYS A C 1
ATOM 634 O O . LYS A 1 85 ? 28.914 -14.307 -53.787 1.00 97.31 85 LYS A O 1
ATOM 639 N N . ARG A 1 86 ? 29.666 -16.307 -53.109 1.00 96.69 86 ARG A N 1
ATOM 640 C CA . ARG A 1 86 ? 30.037 -15.968 -51.732 1.00 96.69 86 ARG A CA 1
ATOM 641 C C . ARG A 1 86 ? 31.536 -16.184 -51.570 1.00 96.69 86 ARG A C 1
ATOM 643 O O . ARG A 1 86 ? 31.987 -17.310 -51.359 1.00 96.69 86 ARG A O 1
ATOM 650 N N . LEU A 1 87 ? 32.287 -15.101 -51.721 1.00 97.12 87 LEU A N 1
ATOM 651 C CA . LEU A 1 87 ? 33.739 -15.053 -51.654 1.00 97.12 87 LEU A CA 1
ATOM 652 C C . LEU A 1 87 ? 34.204 -14.776 -50.221 1.00 97.12 87 LEU A C 1
ATOM 654 O O . LEU A 1 87 ? 33.968 -13.704 -49.672 1.00 97.12 87 LEU A O 1
ATOM 658 N N . ASN A 1 88 ? 34.897 -15.745 -49.634 1.00 95.06 88 ASN A N 1
ATOM 659 C CA . ASN A 1 88 ? 35.552 -15.631 -48.341 1.00 95.06 88 ASN A CA 1
ATOM 660 C C . ASN A 1 88 ? 37.048 -15.333 -48.530 1.00 95.06 88 ASN A C 1
ATOM 662 O O . ASN A 1 88 ? 37.794 -16.174 -49.041 1.00 95.06 88 ASN A O 1
ATOM 666 N N . LEU A 1 89 ? 37.498 -14.149 -48.127 1.00 95.38 89 LEU A N 1
ATOM 667 C CA . LEU A 1 89 ? 38.899 -13.746 -48.190 1.00 95.38 89 LEU A CA 1
ATOM 668 C C . LEU A 1 89 ? 39.650 -14.256 -46.959 1.00 95.38 89 LEU A C 1
ATOM 670 O O . LEU A 1 89 ? 39.271 -14.014 -45.815 1.00 95.38 89 LEU A O 1
ATOM 674 N N . THR A 1 90 ? 40.753 -14.956 -47.202 1.00 90.00 90 THR A N 1
ATOM 675 C CA . THR A 1 90 ? 41.625 -15.532 -46.175 1.00 90.00 90 THR A CA 1
ATOM 676 C C . THR A 1 90 ? 43.069 -15.121 -46.452 1.00 90.00 90 THR A C 1
ATOM 678 O O . THR A 1 90 ? 43.532 -15.212 -47.581 1.00 90.00 90 THR A O 1
ATOM 681 N N . GLY A 1 91 ? 43.814 -14.653 -45.451 1.00 89.12 91 GLY A N 1
ATOM 682 C CA . GLY A 1 91 ? 45.216 -14.256 -45.657 1.00 89.12 91 GLY A CA 1
ATOM 683 C C . GLY A 1 91 ? 45.396 -13.146 -46.706 1.00 89.12 91 GLY A C 1
ATOM 684 O O . GLY A 1 91 ? 44.550 -12.268 -46.832 1.00 89.12 91 GLY A O 1
ATOM 685 N N . TYR A 1 92 ? 46.508 -13.165 -47.445 1.00 93.25 92 TYR A N 1
ATOM 686 C CA . TYR A 1 92 ? 46.863 -12.128 -48.425 1.00 93.25 92 TYR A CA 1
ATOM 687 C C . TYR A 1 92 ? 46.828 -12.678 -49.854 1.00 93.25 92 TYR A C 1
ATOM 689 O O . TYR A 1 92 ? 47.498 -13.668 -50.145 1.00 93.25 92 TYR A O 1
ATOM 697 N N . SER A 1 93 ? 46.075 -12.030 -50.743 1.00 95.31 93 SER A N 1
ATOM 698 C CA . SER A 1 93 ? 45.992 -12.371 -52.166 1.00 95.31 93 SER A CA 1
ATOM 699 C C . SER A 1 93 ? 46.263 -11.148 -53.036 1.00 95.31 93 SER A C 1
ATOM 701 O O . SER A 1 93 ? 45.633 -10.108 -52.848 1.00 95.31 93 SER A O 1
ATOM 703 N N . LYS A 1 94 ? 47.171 -11.260 -54.006 1.00 93.69 94 LYS A N 1
ATOM 704 C CA . LYS A 1 94 ? 47.509 -10.202 -54.962 1.00 93.69 94 LYS A CA 1
ATOM 705 C C . LYS A 1 94 ? 47.592 -10.748 -56.383 1.00 93.69 94 LYS A C 1
ATOM 707 O O . LYS A 1 94 ? 48.224 -11.768 -56.639 1.00 93.69 94 LYS A O 1
ATOM 712 N N . PHE A 1 95 ? 46.997 -10.016 -57.316 1.00 91.69 95 PHE A N 1
ATOM 713 C CA . PHE A 1 95 ? 47.101 -10.286 -58.745 1.00 91.69 95 PHE A CA 1
ATOM 714 C C . PHE A 1 95 ? 47.646 -9.061 -59.468 1.00 91.69 95 PHE A C 1
ATOM 716 O O . PHE A 1 95 ? 47.153 -7.950 -59.278 1.00 91.69 95 PHE A O 1
ATOM 723 N N . THR A 1 96 ? 48.668 -9.257 -60.294 1.00 88.31 96 THR A N 1
ATOM 724 C CA . THR A 1 96 ? 49.328 -8.183 -61.042 1.00 88.31 96 THR A CA 1
ATOM 725 C C . THR A 1 96 ? 49.089 -8.380 -62.534 1.00 88.31 96 THR A C 1
ATOM 727 O O . THR A 1 96 ? 49.423 -9.427 -63.079 1.00 88.31 96 THR A O 1
ATOM 730 N N . ALA A 1 97 ? 48.513 -7.395 -63.218 1.00 82.62 97 ALA A N 1
ATOM 731 C CA . ALA A 1 97 ? 48.338 -7.426 -64.665 1.00 82.62 97 ALA A CA 1
ATOM 732 C C . ALA A 1 97 ? 49.702 -7.396 -65.397 1.00 82.62 97 ALA A C 1
ATOM 734 O O . ALA A 1 97 ? 50.668 -6.831 -64.879 1.00 82.62 97 ALA A O 1
ATOM 735 N N . PRO A 1 98 ? 49.823 -7.984 -66.600 1.00 79.69 98 PRO A N 1
ATOM 736 C CA . PRO A 1 98 ? 51.072 -7.970 -67.360 1.00 79.69 98 PRO A CA 1
ATOM 737 C C . PRO A 1 98 ? 51.398 -6.587 -67.959 1.00 79.69 98 PRO A C 1
ATOM 739 O O . PRO A 1 98 ? 50.513 -5.790 -68.258 1.00 79.69 98 PRO A O 1
ATOM 742 N N . THR A 1 99 ? 52.689 -6.318 -68.193 1.00 70.81 99 THR A N 1
ATOM 743 C CA . THR A 1 99 ? 53.211 -5.061 -68.783 1.00 70.81 99 THR A CA 1
ATOM 744 C C . THR A 1 99 ? 53.121 -4.990 -70.313 1.00 70.81 99 THR A C 1
ATOM 746 O O . THR A 1 99 ? 53.395 -3.944 -70.900 1.00 70.81 99 THR A O 1
ATOM 749 N N . THR A 1 100 ? 52.779 -6.097 -70.979 1.00 62.91 100 THR A N 1
ATOM 750 C CA . THR A 1 100 ? 52.692 -6.221 -72.444 1.00 62.91 100 THR A CA 1
ATOM 751 C C . THR A 1 100 ? 51.393 -6.938 -72.833 1.00 62.91 100 THR A C 1
ATOM 753 O O . THR A 1 100 ? 50.945 -7.822 -72.108 1.00 62.91 100 THR A O 1
ATOM 756 N N . GLY A 1 101 ? 50.780 -6.546 -73.959 1.00 58.78 101 GLY A N 1
ATOM 757 C CA . GLY A 1 101 ? 49.417 -6.957 -74.347 1.00 58.78 101 GLY A CA 1
ATOM 758 C C . GLY A 1 101 ? 48.350 -5.902 -74.006 1.00 58.78 101 GLY A C 1
ATOM 759 O O . GLY A 1 101 ? 48.656 -4.897 -73.368 1.00 58.78 101 GLY A O 1
ATOM 760 N N . LYS A 1 102 ? 47.108 -6.087 -74.476 1.00 57.59 102 LYS A N 1
ATOM 761 C CA . LYS A 1 102 ? 45.956 -5.246 -74.082 1.00 57.59 102 LYS A CA 1
ATOM 762 C C . LYS A 1 102 ? 45.445 -5.734 -72.705 1.00 57.59 102 LYS A C 1
ATOM 764 O O . LYS A 1 102 ? 45.398 -6.939 -72.478 1.00 57.59 102 LYS A O 1
ATOM 769 N N . VAL A 1 103 ? 45.177 -4.813 -71.767 1.00 66.12 103 VAL A N 1
ATOM 770 C CA . VAL A 1 103 ? 45.269 -5.045 -70.301 1.00 66.12 103 VAL A CA 1
ATOM 771 C C . VAL A 1 103 ? 43.894 -5.159 -69.611 1.00 66.12 103 VAL A C 1
ATOM 773 O O . VAL A 1 103 ? 42.875 -4.734 -70.144 1.00 66.12 103 VAL A O 1
ATOM 776 N N . TYR A 1 104 ? 43.893 -5.779 -68.428 1.00 78.44 104 TYR A N 1
ATOM 777 C CA . TYR A 1 104 ? 42.769 -5.940 -67.503 1.00 78.44 104 TYR A CA 1
ATOM 778 C C . TYR A 1 104 ? 42.349 -4.593 -66.882 1.00 78.44 104 TYR A C 1
ATOM 780 O O . TYR A 1 104 ? 43.140 -3.991 -66.157 1.00 78.44 104 TYR A O 1
ATOM 788 N N . ASP A 1 105 ? 41.098 -4.172 -67.092 1.00 79.25 105 ASP A N 1
ATOM 789 C CA . ASP A 1 105 ? 40.511 -2.992 -66.420 1.00 79.25 105 ASP A CA 1
ATOM 790 C C . ASP A 1 105 ? 40.084 -3.293 -64.975 1.00 79.25 105 ASP A C 1
ATOM 792 O O . ASP A 1 105 ? 39.962 -2.400 -64.135 1.00 79.25 105 ASP A O 1
ATOM 796 N N . CYS A 1 106 ? 39.811 -4.566 -64.684 1.00 87.62 106 CYS A N 1
ATOM 797 C CA . CYS A 1 106 ? 39.480 -5.037 -63.350 1.00 87.62 106 CYS A CA 1
ATOM 798 C C . CYS A 1 106 ? 39.850 -6.509 -63.146 1.00 87.62 106 CYS A C 1
ATOM 800 O O . CYS A 1 106 ? 40.040 -7.245 -64.120 1.00 87.62 106 CYS A O 1
ATOM 802 N N . LEU A 1 107 ? 39.937 -6.942 -61.884 1.00 91.44 107 LEU A N 1
ATOM 803 C CA . LEU A 1 107 ? 40.110 -8.357 -61.548 1.00 91.44 107 LEU A CA 1
ATOM 804 C C . LEU A 1 107 ? 38.780 -9.114 -61.637 1.00 91.44 107 LEU A C 1
ATOM 806 O O . LEU A 1 107 ? 38.708 -10.135 -62.321 1.00 91.44 107 LEU A O 1
ATOM 810 N N . LEU A 1 108 ? 37.743 -8.620 -60.954 1.00 94.88 108 LEU A N 1
ATOM 811 C CA . LEU A 1 108 ? 36.397 -9.195 -60.954 1.00 94.88 108 LEU A CA 1
ATOM 812 C C . LEU A 1 108 ? 35.418 -8.269 -61.674 1.00 94.88 108 LEU A C 1
ATOM 814 O O . LEU A 1 108 ? 35.307 -7.096 -61.323 1.00 94.88 108 LEU A O 1
ATOM 818 N N . GLN A 1 109 ? 34.649 -8.817 -62.610 1.00 93.88 109 GLN A N 1
ATOM 819 C CA . GLN A 1 109 ? 33.551 -8.120 -63.270 1.00 93.88 109 GLN A CA 1
ATOM 820 C C . GLN A 1 109 ? 32.214 -8.747 -62.871 1.00 93.88 109 GLN A C 1
ATOM 822 O O . GLN A 1 109 ? 32.009 -9.951 -63.045 1.00 93.88 109 GLN A O 1
ATOM 827 N N . VAL A 1 110 ? 31.291 -7.927 -62.368 1.00 95.81 110 VAL A N 1
ATOM 828 C CA . VAL A 1 110 ? 29.953 -8.353 -61.937 1.00 95.81 110 VAL A CA 1
ATOM 829 C C . VAL A 1 110 ? 28.905 -7.738 -62.862 1.00 95.81 110 VAL A C 1
ATOM 831 O O . VAL A 1 110 ? 28.800 -6.519 -62.963 1.00 95.81 110 VAL A O 1
ATOM 834 N N . SER A 1 111 ? 28.131 -8.578 -63.553 1.00 93.38 111 SER A N 1
ATOM 835 C CA . SER A 1 111 ? 27.057 -8.151 -64.460 1.00 93.38 111 SER A CA 1
ATOM 836 C C . SER A 1 111 ? 25.894 -9.135 -64.386 1.00 93.38 111 SER A C 1
ATOM 838 O O . SER A 1 111 ? 26.099 -10.335 -64.578 1.00 93.38 111 SER A O 1
ATOM 840 N N . GLY A 1 112 ? 24.691 -8.660 -64.040 1.00 90.88 112 GLY A N 1
ATOM 841 C CA . GLY A 1 112 ? 23.501 -9.510 -63.886 1.00 90.88 112 GLY A CA 1
ATOM 842 C C . GLY A 1 112 ? 23.647 -10.658 -62.873 1.00 90.88 112 GLY A C 1
ATOM 843 O O . GLY A 1 112 ? 22.890 -11.620 -62.935 1.00 90.88 112 GLY A O 1
ATOM 844 N N . SER A 1 113 ? 24.640 -10.574 -61.984 1.00 95.56 113 SER A N 1
ATOM 845 C CA . SER A 1 113 ? 25.059 -11.612 -61.032 1.00 95.56 113 SER A CA 1
ATOM 846 C C . SER A 1 113 ? 25.203 -11.018 -59.629 1.00 95.56 113 SER A C 1
ATOM 848 O O . SER A 1 113 ? 25.223 -9.792 -59.479 1.00 95.56 113 SER A O 1
ATOM 850 N N . GLU A 1 114 ? 25.315 -11.872 -58.610 1.00 97.75 114 GLU A N 1
ATOM 851 C CA . GLU A 1 114 ? 25.408 -11.455 -57.206 1.00 97.75 114 GLU A CA 1
ATOM 852 C C . GLU A 1 114 ? 26.757 -11.858 -56.607 1.00 97.75 114 GLU A C 1
ATOM 854 O O . GLU A 1 114 ? 27.144 -13.027 -56.657 1.00 97.75 114 GLU A O 1
ATOM 859 N N . LEU A 1 115 ? 27.465 -10.903 -56.006 1.00 98.25 115 LEU A N 1
ATOM 860 C CA . LEU A 1 115 ? 28.735 -11.135 -55.327 1.00 98.25 115 LEU A CA 1
ATOM 861 C C . LEU A 1 115 ? 28.647 -10.701 -53.866 1.00 98.25 115 LEU A C 1
ATOM 863 O O . LEU A 1 115 ? 28.495 -9.521 -53.568 1.00 98.25 115 LEU A O 1
ATOM 867 N N . TYR A 1 116 ? 28.830 -11.654 -52.962 1.00 98.19 116 TYR A N 1
ATOM 868 C CA . TYR A 1 116 ? 28.996 -11.424 -51.535 1.00 98.19 116 TYR A CA 1
ATOM 869 C C . TYR A 1 116 ? 30.469 -11.598 -51.169 1.00 98.19 116 TYR A C 1
ATOM 871 O O . TYR A 1 116 ? 31.038 -12.650 -51.459 1.00 98.19 116 TYR A O 1
ATOM 879 N N . VAL A 1 117 ?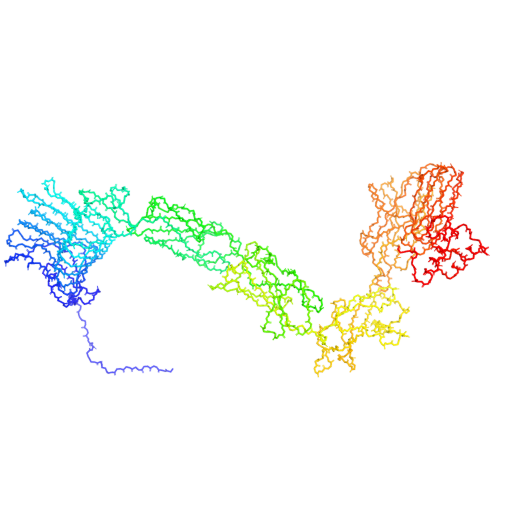 31.077 -10.610 -50.519 1.00 97.56 117 VAL A N 1
ATOM 880 C CA . VAL A 1 117 ? 32.466 -10.670 -50.036 1.00 97.56 117 VAL A CA 1
ATOM 881 C C . VAL A 1 117 ? 32.475 -10.599 -48.514 1.00 97.56 117 VAL A C 1
ATOM 883 O O . VAL A 1 117 ? 31.743 -9.806 -47.925 1.00 97.56 117 VAL A O 1
ATOM 886 N N . GLN A 1 118 ? 33.273 -11.451 -47.879 1.00 94.75 118 GLN A N 1
ATOM 887 C CA . GLN A 1 118 ? 33.432 -11.505 -46.427 1.00 94.75 118 GLN A CA 1
ATOM 888 C C . GLN A 1 118 ? 34.833 -12.002 -46.042 1.00 94.75 118 GLN A C 1
ATOM 890 O O . GLN A 1 118 ? 35.525 -12.611 -46.860 1.00 94.75 118 GLN A O 1
ATOM 895 N N . GLY A 1 119 ? 35.190 -11.845 -44.767 1.00 89.88 119 GLY A N 1
ATOM 896 C CA . GLY A 1 119 ? 36.425 -12.365 -44.182 1.00 89.88 119 GLY A CA 1
ATOM 897 C C . GLY A 1 119 ? 37.557 -11.341 -44.200 1.00 89.88 119 GLY A C 1
ATOM 898 O O . GLY A 1 119 ? 37.741 -10.624 -45.175 1.00 89.88 119 GLY A O 1
ATOM 899 N N . SER A 1 120 ? 38.357 -11.315 -43.134 1.00 84.88 120 SER A N 1
ATOM 900 C CA . SER A 1 120 ? 39.380 -10.288 -42.875 1.00 84.88 120 SER A CA 1
ATOM 901 C C . SER A 1 120 ? 40.642 -10.375 -43.752 1.00 84.88 120 SER A C 1
ATOM 903 O O . SER A 1 120 ? 41.639 -9.701 -43.491 1.00 84.88 120 SER A O 1
ATOM 905 N N . GLY A 1 121 ? 40.640 -11.233 -44.778 1.00 91.50 121 GLY A N 1
ATOM 906 C CA . GLY A 1 121 ? 41.736 -11.349 -45.736 1.00 91.50 121 GLY A CA 1
ATOM 907 C C . GLY A 1 121 ? 41.805 -10.180 -46.725 1.00 91.50 121 GLY A C 1
ATOM 908 O O . GLY A 1 121 ? 40.843 -9.439 -46.922 1.00 91.50 121 GLY A O 1
ATOM 909 N N . GLN A 1 122 ? 42.954 -10.044 -47.389 1.00 94.81 122 GLN A N 1
ATOM 910 C CA . GLN A 1 122 ? 43.202 -9.016 -48.397 1.00 94.81 122 GLN A CA 1
ATOM 911 C C . GLN A 1 122 ? 43.090 -9.573 -49.820 1.00 94.81 122 GLN A C 1
ATOM 913 O O . GLN A 1 122 ? 43.703 -10.593 -50.141 1.00 94.81 122 GLN A O 1
ATOM 918 N N . LEU A 1 123 ? 42.399 -8.838 -50.692 1.00 96.50 123 LEU A N 1
ATOM 919 C CA . LEU A 1 123 ? 42.410 -9.014 -52.140 1.00 96.50 123 LEU A CA 1
ATOM 920 C C . LEU A 1 123 ? 42.929 -7.748 -52.826 1.00 96.50 123 LEU A C 1
ATOM 922 O O . LEU A 1 123 ? 42.301 -6.691 -52.791 1.00 96.50 123 LEU A O 1
ATOM 926 N N . ALA A 1 124 ? 44.081 -7.875 -53.472 1.00 93.69 124 ALA A N 1
ATOM 927 C CA . ALA A 1 124 ? 44.750 -6.798 -54.175 1.00 93.69 124 ALA A CA 1
ATOM 928 C C . ALA A 1 124 ? 44.792 -7.027 -55.685 1.00 93.69 124 ALA A C 1
ATOM 930 O O . ALA A 1 124 ? 45.088 -8.130 -56.150 1.00 93.69 124 ALA A O 1
ATOM 931 N N . PHE A 1 125 ? 44.593 -5.953 -56.445 1.00 90.69 125 PHE A N 1
ATOM 932 C CA . PHE A 1 125 ? 44.770 -5.951 -57.892 1.00 90.69 125 PHE A CA 1
ATOM 933 C C . PHE A 1 125 ? 45.679 -4.799 -58.323 1.00 90.69 125 PHE A C 1
ATOM 935 O O . PHE A 1 125 ? 45.427 -3.642 -57.988 1.00 90.69 125 PHE A O 1
ATOM 942 N N . ALA A 1 126 ? 46.757 -5.132 -59.035 1.00 85.94 126 ALA A N 1
ATOM 943 C CA . ALA A 1 126 ? 47.780 -4.191 -59.472 1.00 85.94 126 ALA A CA 1
ATOM 944 C C . ALA A 1 126 ? 47.878 -4.117 -60.999 1.00 85.94 126 ALA A C 1
ATOM 946 O O . ALA A 1 126 ? 48.023 -5.148 -61.652 1.00 85.94 126 ALA A O 1
ATOM 947 N N . SER A 1 127 ? 47.892 -2.909 -61.566 1.00 75.31 127 SER A N 1
ATOM 948 C CA . SER A 1 127 ? 48.135 -2.689 -63.002 1.00 75.31 127 SER A CA 1
ATOM 949 C C . SER A 1 127 ? 49.389 -1.833 -63.255 1.00 75.31 127 SER A C 1
ATOM 951 O O . SER A 1 127 ? 49.779 -1.000 -62.434 1.00 75.31 127 SER A O 1
ATOM 953 N N . VAL A 1 128 ? 50.073 -2.088 -64.377 1.00 64.75 128 VAL A N 1
ATOM 954 C CA . VAL A 1 128 ? 51.440 -1.603 -64.688 1.00 64.75 128 VAL A CA 1
ATOM 955 C C . VAL A 1 128 ? 51.572 -0.958 -66.083 1.00 64.75 128 VAL A C 1
ATOM 957 O O . VAL A 1 128 ? 52.681 -0.634 -66.502 1.00 64.75 128 VAL A O 1
ATOM 960 N N . GLY A 1 129 ? 50.469 -0.762 -66.821 1.00 60.09 129 GLY A N 1
ATOM 961 C CA . GLY A 1 129 ? 50.466 -0.216 -68.191 1.00 60.09 129 GLY A CA 1
ATOM 962 C C . GLY A 1 129 ? 49.688 1.099 -68.352 1.00 60.09 129 GLY A C 1
ATOM 963 O O . GLY A 1 129 ? 48.822 1.401 -67.541 1.00 60.09 129 GLY A O 1
ATOM 964 N N . LYS A 1 130 ? 49.967 1.851 -69.436 1.00 58.22 130 LYS A N 1
ATOM 965 C CA . LYS A 1 130 ? 49.298 3.122 -69.803 1.00 58.22 130 LYS A CA 1
ATOM 966 C C . LYS A 1 130 ? 47.811 2.906 -70.122 1.00 58.22 130 LYS A C 1
ATOM 968 O O . LYS A 1 130 ? 47.477 2.645 -71.279 1.00 58.22 130 LYS A O 1
ATOM 973 N N . GLN A 1 131 ? 46.941 2.954 -69.117 1.00 58.62 131 GLN A N 1
ATOM 974 C CA . GLN A 1 131 ? 45.519 2.611 -69.239 1.00 58.62 131 GLN A CA 1
ATOM 975 C C . GLN A 1 131 ? 44.607 3.564 -68.451 1.00 58.62 131 GLN A C 1
ATOM 977 O O . GLN A 1 131 ? 45.060 4.295 -67.570 1.00 58.62 131 GLN A O 1
ATOM 982 N N . THR A 1 132 ? 43.314 3.530 -68.797 1.00 57.66 132 THR A N 1
ATOM 983 C CA . THR A 1 132 ? 42.294 4.510 -68.402 1.00 57.66 132 THR A CA 1
ATOM 984 C C . THR A 1 132 ? 41.578 4.209 -67.076 1.00 57.66 132 THR A C 1
ATOM 986 O O . THR A 1 132 ? 41.027 5.139 -66.503 1.00 57.66 132 THR A O 1
ATOM 989 N N . SER A 1 133 ? 41.555 2.968 -66.557 1.00 66.19 133 SER A N 1
ATOM 990 C CA . SER A 1 133 ? 40.894 2.628 -65.271 1.00 66.1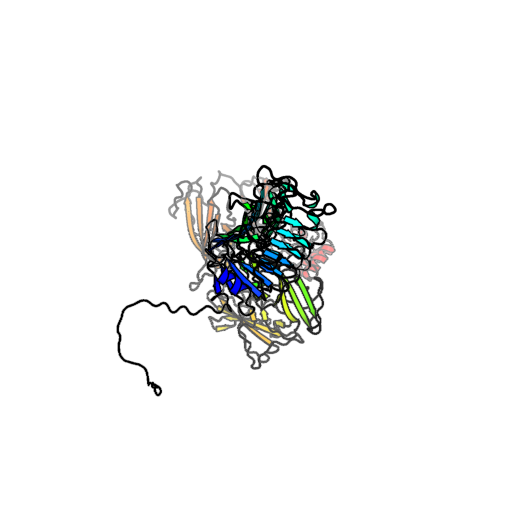9 133 SER A CA 1
ATOM 991 C C . SER A 1 133 ? 41.321 1.261 -64.706 1.00 66.19 133 SER A C 1
ATOM 993 O O . SER A 1 133 ? 41.381 0.302 -65.468 1.00 66.19 133 SER A O 1
ATOM 995 N N . ASN A 1 134 ? 41.560 1.149 -63.392 1.00 80.31 134 ASN A N 1
ATOM 996 C CA . ASN A 1 134 ? 41.971 -0.084 -62.698 1.00 80.31 134 ASN A CA 1
ATOM 997 C C . ASN A 1 134 ? 41.115 -0.340 -61.440 1.00 80.31 134 ASN A C 1
ATOM 999 O O . ASN A 1 134 ? 41.163 0.481 -60.528 1.00 80.31 134 ASN A O 1
ATOM 1003 N N . ALA A 1 135 ? 40.376 -1.455 -61.359 1.00 89.31 135 ALA A N 1
ATOM 1004 C CA . ALA A 1 135 ? 39.535 -1.799 -60.198 1.00 89.31 135 ALA A CA 1
ATOM 1005 C C . ALA A 1 135 ? 39.723 -3.243 -59.690 1.00 89.31 135 ALA A C 1
ATOM 1007 O O . ALA A 1 135 ? 39.814 -4.173 -60.487 1.00 89.31 135 ALA A O 1
ATOM 1008 N N . VAL A 1 136 ? 39.702 -3.492 -58.375 1.00 94.25 136 VAL A N 1
ATOM 1009 C CA . VAL A 1 136 ? 39.634 -4.887 -57.875 1.00 94.25 136 VAL A CA 1
ATOM 1010 C C . VAL A 1 136 ? 38.303 -5.516 -58.291 1.00 94.25 136 VAL A C 1
ATOM 1012 O O . VAL A 1 136 ? 38.278 -6.614 -58.846 1.00 94.25 136 VAL A O 1
ATOM 1015 N N . ILE A 1 137 ? 37.200 -4.798 -58.081 1.00 95.69 137 ILE A N 1
ATOM 1016 C CA . ILE A 1 137 ? 35.861 -5.237 -58.473 1.00 95.69 137 ILE A CA 1
ATOM 1017 C C . ILE A 1 137 ? 35.197 -4.142 -59.302 1.00 95.69 137 ILE A C 1
ATOM 1019 O O . ILE A 1 137 ? 35.157 -2.986 -58.884 1.00 95.69 137 ILE A O 1
ATOM 1023 N N . ARG A 1 138 ? 34.657 -4.507 -60.465 1.00 94.00 138 ARG A N 1
ATOM 1024 C CA . ARG A 1 138 ? 33.886 -3.616 -61.331 1.00 94.00 138 ARG A CA 1
ATOM 1025 C C . ARG A 1 138 ? 32.447 -4.106 -61.478 1.00 94.00 138 ARG A C 1
ATOM 1027 O O . ARG A 1 138 ? 32.216 -5.212 -61.969 1.00 94.00 138 ARG A O 1
ATOM 1034 N N . ASN A 1 139 ? 31.487 -3.284 -61.064 1.00 95.56 139 ASN A N 1
ATOM 1035 C CA . ASN A 1 139 ? 30.057 -3.537 -61.203 1.00 95.56 139 ASN A CA 1
ATOM 1036 C C . ASN A 1 139 ? 29.515 -2.871 -62.470 1.00 95.56 139 ASN A C 1
ATOM 1038 O O . ASN A 1 139 ? 29.584 -1.652 -62.609 1.00 95.56 139 ASN A O 1
ATOM 1042 N N . ILE A 1 140 ? 28.953 -3.672 -63.369 1.00 93.50 140 ILE A N 1
ATOM 1043 C CA . ILE A 1 140 ? 28.303 -3.223 -64.604 1.00 93.50 140 ILE A CA 1
ATOM 1044 C C . ILE A 1 140 ? 26.903 -3.850 -64.704 1.00 93.50 140 ILE A C 1
ATOM 1046 O O . ILE A 1 140 ? 26.590 -4.615 -65.623 1.00 93.50 140 ILE A O 1
ATOM 1050 N N . GLY A 1 141 ? 26.071 -3.578 -63.699 1.00 93.50 141 GLY A N 1
ATOM 1051 C CA . GLY A 1 141 ? 24.672 -4.003 -63.626 1.00 93.50 141 GLY A CA 1
ATOM 1052 C C . GLY A 1 141 ? 24.418 -5.284 -62.831 1.00 93.50 141 GLY A C 1
ATOM 1053 O O . GLY A 1 141 ? 23.444 -5.981 -63.102 1.00 93.50 141 GLY A O 1
ATOM 1054 N N . GLY A 1 142 ? 25.301 -5.650 -61.902 1.00 96.12 142 GLY A N 1
ATOM 1055 C CA . GLY A 1 142 ? 25.077 -6.709 -60.916 1.00 96.12 142 GLY A CA 1
ATOM 1056 C C . GLY A 1 142 ? 24.791 -6.171 -59.510 1.00 96.12 142 GLY A C 1
ATOM 1057 O O . GLY A 1 142 ? 24.595 -4.969 -59.310 1.00 96.12 142 GLY A O 1
ATOM 1058 N N . ARG A 1 143 ? 24.782 -7.082 -58.529 1.00 98.31 143 ARG A N 1
ATOM 1059 C CA . ARG A 1 143 ? 24.601 -6.776 -57.103 1.00 98.31 143 ARG A CA 1
ATOM 1060 C C . ARG A 1 143 ? 25.831 -7.184 -56.309 1.00 98.31 143 ARG A C 1
ATOM 1062 O O . ARG A 1 143 ? 26.235 -8.346 -56.351 1.00 98.31 143 ARG A O 1
ATOM 1069 N N . ILE A 1 144 ? 26.414 -6.249 -55.573 1.00 98.50 144 ILE A N 1
ATOM 1070 C CA . ILE A 1 144 ? 27.588 -6.490 -54.733 1.00 98.50 144 ILE A CA 1
ATOM 1071 C C . ILE A 1 144 ? 27.216 -6.224 -53.279 1.00 98.50 144 ILE A C 1
ATOM 1073 O O . ILE A 1 144 ? 26.634 -5.195 -52.957 1.00 98.50 144 ILE A O 1
ATOM 1077 N N . THR A 1 145 ? 27.565 -7.141 -52.385 1.00 98.44 145 THR A N 1
ATOM 1078 C CA . THR A 1 145 ? 27.444 -6.960 -50.937 1.00 98.44 145 THR A CA 1
ATOM 1079 C C . THR A 1 145 ? 28.773 -7.289 -50.268 1.00 98.44 145 THR A C 1
ATOM 1081 O O . THR A 1 145 ? 29.236 -8.426 -50.321 1.00 98.44 145 THR A O 1
ATOM 1084 N N . ILE A 1 146 ? 29.387 -6.305 -49.623 1.00 97.88 146 ILE A N 1
ATOM 1085 C CA . ILE A 1 146 ? 30.604 -6.470 -48.831 1.00 97.88 146 ILE A CA 1
ATOM 1086 C C . ILE A 1 146 ? 30.206 -6.493 -47.358 1.00 97.88 146 ILE A C 1
ATOM 1088 O O . ILE A 1 146 ? 29.624 -5.531 -46.863 1.00 97.88 146 ILE A O 1
ATOM 1092 N N . TYR A 1 147 ? 30.481 -7.599 -46.673 1.00 95.69 147 TYR A N 1
ATOM 1093 C CA . TYR A 1 147 ? 30.291 -7.706 -45.228 1.00 95.69 147 TYR A CA 1
ATOM 1094 C C . TYR A 1 147 ? 31.525 -7.245 -44.455 1.00 95.69 147 TYR A C 1
ATOM 1096 O O . TYR A 1 147 ? 31.368 -6.584 -43.440 1.00 95.69 147 TYR A O 1
ATOM 1104 N N . ASP A 1 148 ? 32.713 -7.631 -44.927 1.00 91.88 148 ASP A N 1
ATOM 1105 C CA . ASP A 1 148 ? 34.031 -7.310 -44.366 1.00 91.88 148 ASP A CA 1
ATOM 1106 C C . ASP A 1 148 ? 35.114 -7.723 -45.394 1.00 91.88 148 ASP A C 1
ATOM 1108 O O . ASP A 1 148 ? 34.830 -8.469 -46.342 1.00 91.88 148 ASP A O 1
ATOM 1112 N N . GLY A 1 149 ? 36.351 -7.271 -45.203 1.00 90.81 149 GLY A N 1
ATOM 1113 C CA . GLY A 1 149 ? 37.539 -7.655 -45.962 1.00 90.81 149 GLY A CA 1
ATOM 1114 C C . GLY A 1 149 ? 38.384 -6.466 -46.393 1.00 90.81 149 GLY A C 1
ATOM 1115 O O . GLY A 1 149 ? 37.973 -5.316 -46.278 1.00 90.81 149 GLY A O 1
ATOM 1116 N N . TYR A 1 150 ? 39.589 -6.737 -46.898 1.00 95.75 150 TYR A N 1
ATOM 1117 C CA . TYR A 1 150 ? 40.507 -5.689 -47.343 1.00 95.75 150 TYR A CA 1
ATOM 1118 C C . TYR A 1 150 ? 40.678 -5.704 -48.867 1.00 95.75 150 TYR A C 1
ATOM 1120 O O . TYR A 1 150 ? 41.410 -6.526 -49.421 1.00 95.75 150 TYR A O 1
ATOM 1128 N N . LEU A 1 151 ? 40.024 -4.773 -49.565 1.00 97.00 151 LEU A N 1
ATOM 1129 C CA . LEU A 1 151 ? 40.159 -4.599 -51.011 1.00 97.00 151 LEU A CA 1
ATOM 1130 C C . LEU A 1 151 ? 41.170 -3.502 -51.332 1.00 97.00 151 LEU A C 1
ATOM 1132 O O . LEU A 1 151 ? 41.038 -2.361 -50.882 1.00 97.00 151 LEU A O 1
ATOM 1136 N N . ARG A 1 152 ? 42.180 -3.844 -52.140 1.00 93.00 152 ARG A N 1
ATOM 1137 C CA . ARG A 1 152 ? 43.280 -2.928 -52.450 1.00 93.00 152 ARG A CA 1
ATOM 1138 C C . ARG A 1 152 ? 43.551 -2.765 -53.945 1.00 93.00 152 ARG A C 1
ATOM 1140 O O . ARG A 1 152 ? 44.087 -3.666 -54.591 1.00 93.00 152 ARG A O 1
ATOM 1147 N N . GLY A 1 153 ? 43.234 -1.586 -54.473 1.00 88.12 153 GLY A N 1
ATOM 1148 C CA . GLY A 1 153 ? 43.579 -1.164 -55.831 1.00 88.12 153 GLY A CA 1
ATOM 1149 C C . GLY A 1 153 ? 44.982 -0.559 -55.887 1.00 88.12 153 GLY A C 1
ATOM 1150 O O . GLY A 1 153 ? 45.290 0.384 -55.162 1.00 88.12 153 GLY A O 1
ATOM 1151 N N . TYR A 1 154 ? 45.846 -1.099 -56.740 1.00 80.38 154 TYR A N 1
ATOM 1152 C CA . TYR A 1 154 ? 47.221 -0.636 -56.907 1.00 80.38 154 TYR A CA 1
ATOM 1153 C C . TYR A 1 154 ? 47.505 -0.228 -58.334 1.00 80.38 154 TYR A C 1
ATOM 1155 O O . TYR A 1 154 ? 47.198 -0.969 -59.271 1.00 80.38 154 TYR A O 1
ATOM 1163 N N . PHE A 1 155 ? 48.211 0.880 -58.512 1.00 72.00 155 PHE A N 1
ATOM 1164 C CA . PHE A 1 155 ? 48.566 1.293 -59.853 1.00 72.00 155 PHE A CA 1
ATOM 1165 C C . PHE A 1 155 ? 49.895 2.035 -59.949 1.00 72.00 155 PHE A C 1
ATOM 1167 O O . PHE A 1 155 ? 50.266 2.747 -59.026 1.00 72.00 155 PHE A O 1
ATOM 1174 N N . HIS A 1 156 ? 50.622 1.843 -61.060 1.00 62.66 156 HIS A N 1
ATOM 1175 C CA . HIS A 1 156 ? 51.976 2.385 -61.248 1.00 62.66 156 HIS A CA 1
ATOM 1176 C C . HIS A 1 156 ? 52.083 3.528 -62.287 1.00 62.66 156 HIS A C 1
ATOM 1178 O O . HIS A 1 156 ? 53.003 4.325 -62.135 1.00 62.66 156 HIS A O 1
ATOM 1184 N N . ALA A 1 157 ? 51.207 3.624 -63.315 1.00 57.06 157 ALA A N 1
ATOM 1185 C CA . ALA A 1 157 ? 51.239 4.707 -64.332 1.00 57.06 157 ALA A CA 1
ATOM 1186 C C . ALA A 1 157 ? 49.966 4.828 -65.236 1.00 57.06 157 ALA A C 1
ATOM 1188 O O . ALA A 1 157 ? 49.829 4.065 -66.197 1.00 57.06 157 ALA A O 1
ATOM 1189 N N . GLY A 1 158 ? 49.083 5.824 -65.006 1.00 57.31 158 GLY A N 1
ATOM 1190 C CA . GLY A 1 158 ? 47.852 6.123 -65.802 1.00 57.31 158 GLY A CA 1
ATOM 1191 C C . GLY A 1 158 ? 46.736 6.886 -65.025 1.00 57.31 158 GLY A C 1
ATOM 1192 O O . GLY A 1 158 ? 47.057 7.562 -64.047 1.00 57.31 158 GLY A O 1
ATOM 1193 N N . THR A 1 159 ? 45.452 6.732 -65.413 1.00 60.34 159 THR A N 1
ATOM 1194 C CA . THR A 1 159 ? 44.346 7.673 -65.073 1.00 60.34 159 THR A CA 1
ATOM 1195 C C . THR A 1 159 ? 43.575 7.423 -63.753 1.00 60.34 159 THR A C 1
ATOM 1197 O O . THR A 1 159 ? 43.457 8.354 -62.967 1.00 60.34 159 THR A O 1
ATOM 1200 N N . TYR A 1 160 ? 43.069 6.211 -63.449 1.00 73.81 160 TYR A N 1
ATOM 1201 C CA . TYR A 1 160 ? 42.256 5.965 -62.229 1.00 73.81 160 TYR A CA 1
ATOM 1202 C C . TYR A 1 160 ? 42.555 4.611 -61.550 1.00 73.81 160 TYR A C 1
ATOM 1204 O O . TYR A 1 160 ? 42.605 3.583 -62.227 1.00 73.81 160 TYR A O 1
ATOM 1212 N N . SER A 1 161 ? 42.701 4.592 -60.215 1.00 80.44 161 SER A N 1
ATOM 1213 C CA . SER A 1 161 ? 42.930 3.386 -59.383 1.00 80.44 161 SER A CA 1
ATOM 1214 C C . SER A 1 161 ? 41.832 3.228 -58.331 1.00 80.44 161 SER A C 1
ATOM 1216 O O . SER A 1 161 ? 41.537 4.205 -57.638 1.00 80.44 161 SER A O 1
ATOM 1218 N N . MET A 1 162 ? 41.238 2.027 -58.246 1.00 89.56 162 MET A N 1
ATOM 1219 C CA . MET A 1 162 ? 40.045 1.723 -57.451 1.00 89.56 162 MET A CA 1
ATOM 1220 C C . MET A 1 162 ? 40.061 0.357 -56.757 1.00 89.56 162 MET A C 1
ATOM 1222 O O . MET A 1 162 ? 40.535 -0.643 -57.301 1.00 89.56 162 MET A O 1
ATOM 1226 N N . ALA A 1 163 ? 39.462 0.282 -55.567 1.00 94.31 163 ALA A N 1
ATOM 1227 C CA . ALA A 1 163 ? 39.103 -0.989 -54.948 1.00 94.31 163 ALA A CA 1
ATOM 1228 C C . ALA A 1 163 ? 37.773 -1.474 -55.540 1.00 94.31 163 ALA A C 1
ATOM 1230 O O . ALA A 1 163 ? 37.686 -2.598 -56.032 1.00 94.31 163 ALA A O 1
ATOM 1231 N N . ILE A 1 164 ? 36.769 -0.596 -55.593 1.00 95.81 164 ILE A N 1
ATOM 1232 C CA . ILE A 1 164 ? 35.484 -0.876 -56.239 1.00 95.81 164 ILE A CA 1
ATOM 1233 C C . ILE A 1 164 ? 35.154 0.231 -57.239 1.00 95.81 164 ILE A C 1
ATOM 1235 O O . ILE A 1 164 ? 35.189 1.413 -56.908 1.00 95.81 164 ILE A O 1
ATOM 1239 N N . CYS A 1 165 ? 34.792 -0.167 -58.454 1.00 93.81 165 CYS A N 1
ATOM 1240 C CA . CYS A 1 165 ? 34.223 0.703 -59.474 1.00 93.81 165 CYS A CA 1
ATOM 1241 C C . CYS A 1 165 ? 32.796 0.241 -59.772 1.00 93.81 165 CYS A C 1
ATOM 1243 O O . CYS A 1 165 ? 32.592 -0.870 -60.253 1.00 93.81 165 CYS A O 1
ATOM 1245 N N . GLN A 1 166 ? 31.803 1.068 -59.482 1.00 94.94 166 GLN A N 1
ATOM 1246 C CA . GLN A 1 166 ? 30.419 0.847 -59.858 1.00 94.94 166 GLN A CA 1
ATOM 1247 C C . GLN A 1 166 ? 30.051 1.767 -61.015 1.00 94.94 166 GLN A C 1
ATOM 1249 O O . GLN A 1 166 ? 29.893 2.970 -60.830 1.00 94.94 166 GLN A O 1
ATOM 1254 N N . ASP A 1 167 ? 29.876 1.185 -62.199 1.00 93.19 167 ASP A N 1
ATOM 1255 C CA . ASP A 1 167 ? 29.370 1.912 -63.360 1.00 93.19 167 ASP A CA 1
ATOM 1256 C C . ASP A 1 167 ? 27.839 2.048 -63.298 1.00 93.19 167 ASP A C 1
ATOM 1258 O O . ASP A 1 167 ? 27.319 3.111 -63.601 1.00 93.19 167 ASP A O 1
ATOM 1262 N N . TYR A 1 168 ? 27.126 0.976 -62.925 1.00 92.31 168 TYR A N 1
ATOM 1263 C CA . TYR A 1 168 ? 25.685 0.918 -62.614 1.00 92.31 168 TYR A CA 1
ATOM 1264 C C . TYR A 1 168 ? 25.368 -0.421 -61.913 1.00 92.31 168 TYR A C 1
ATOM 1266 O O . TYR A 1 168 ? 26.159 -1.363 -62.005 1.00 92.31 168 TYR A O 1
ATOM 1274 N N . GLY A 1 169 ? 24.228 -0.541 -61.224 1.00 95.25 169 GLY A N 1
ATOM 1275 C CA . GLY A 1 169 ? 23.848 -1.732 -60.440 1.00 95.25 169 GLY A CA 1
ATOM 1276 C C . GLY A 1 169 ? 23.544 -1.400 -58.977 1.00 95.25 169 GLY A C 1
ATOM 1277 O O . GLY A 1 169 ? 23.183 -0.264 -58.681 1.00 95.25 169 GLY A O 1
ATOM 1278 N N . GLU A 1 170 ? 23.680 -2.385 -58.084 1.00 98.06 170 GLU A N 1
ATOM 1279 C CA . GLU A 1 170 ? 23.496 -2.213 -56.633 1.00 98.06 170 GLU A CA 1
ATOM 1280 C C . GLU A 1 170 ? 24.794 -2.571 -55.884 1.00 98.06 170 GLU A C 1
ATOM 1282 O O . GLU A 1 170 ? 25.358 -3.651 -56.094 1.00 98.06 170 GLU A O 1
ATOM 1287 N N . LEU A 1 171 ? 25.248 -1.698 -54.984 1.00 98.44 171 LEU A N 1
ATOM 1288 C CA . LEU A 1 171 ? 26.369 -1.936 -54.069 1.00 98.44 171 LEU A CA 1
ATOM 1289 C C . LEU A 1 171 ? 25.913 -1.743 -52.628 1.00 98.44 171 LEU A C 1
ATOM 1291 O O . LEU A 1 171 ? 25.299 -0.743 -52.282 1.00 98.44 171 LEU A O 1
ATOM 1295 N N . LYS A 1 172 ? 26.266 -2.685 -51.763 1.00 98.44 172 LYS A N 1
ATOM 1296 C CA . LYS A 1 172 ? 26.059 -2.577 -50.325 1.00 98.44 172 LYS A CA 1
ATOM 1297 C C . LYS A 1 172 ? 27.355 -2.875 -49.596 1.00 98.44 172 LYS A C 1
ATOM 1299 O O . LYS A 1 172 ? 27.938 -3.936 -49.801 1.00 98.44 172 LYS A O 1
ATOM 1304 N N . ILE A 1 173 ? 27.803 -1.961 -48.753 1.00 97.88 173 ILE A N 1
ATOM 1305 C CA . ILE A 1 173 ? 28.991 -2.116 -47.918 1.00 97.88 173 ILE A CA 1
ATOM 1306 C C . ILE A 1 173 ? 28.539 -2.029 -46.469 1.00 97.88 173 ILE A C 1
ATOM 1308 O O . ILE A 1 173 ? 28.013 -1.005 -46.043 1.00 97.88 173 ILE A O 1
ATOM 1312 N N . PHE A 1 174 ? 28.706 -3.115 -45.722 1.00 94.50 174 PHE A N 1
ATOM 1313 C CA . PHE A 1 174 ? 28.476 -3.120 -44.283 1.00 94.50 174 PHE A CA 1
ATOM 1314 C C . PHE A 1 174 ? 29.714 -2.645 -43.528 1.00 94.50 174 PHE A C 1
ATOM 1316 O O . PHE A 1 174 ? 29.586 -1.780 -42.669 1.00 94.50 174 PHE A O 1
ATOM 1323 N N . ASP A 1 175 ? 30.879 -3.196 -43.872 1.00 93.12 175 ASP A N 1
ATOM 1324 C CA . ASP A 1 175 ? 32.170 -2.875 -43.267 1.00 93.12 175 ASP A CA 1
ATOM 1325 C C . ASP A 1 175 ? 33.327 -3.327 -44.188 1.00 93.12 175 ASP A C 1
ATOM 1327 O O . ASP A 1 175 ? 33.100 -3.942 -45.240 1.00 93.12 175 ASP A O 1
ATOM 1331 N N . GLY A 1 176 ? 34.568 -3.021 -43.807 1.00 93.31 176 GLY A N 1
ATOM 1332 C CA . GLY A 1 176 ? 35.799 -3.463 -44.463 1.00 93.31 176 GLY A CA 1
ATOM 1333 C C . GLY A 1 176 ? 36.817 -2.342 -44.679 1.00 93.31 176 GLY A C 1
ATOM 1334 O O . GLY A 1 176 ? 36.593 -1.180 -44.349 1.00 93.31 176 GLY A O 1
ATOM 1335 N N . PHE A 1 177 ? 37.955 -2.693 -45.274 1.00 95.44 177 PHE A N 1
ATOM 1336 C CA . PHE A 1 177 ? 39.020 -1.761 -45.636 1.00 95.44 177 PHE A CA 1
ATOM 1337 C C . PHE A 1 177 ? 39.089 -1.615 -47.157 1.00 95.44 177 PHE A C 1
ATOM 1339 O O . PHE A 1 177 ? 39.294 -2.590 -47.884 1.00 95.44 177 PHE A O 1
ATOM 1346 N N . PHE A 1 178 ? 38.972 -0.387 -47.648 1.00 96.06 178 PHE A N 1
ATOM 1347 C CA . PHE A 1 178 ? 39.018 -0.055 -49.067 1.00 96.06 178 PHE A CA 1
ATOM 1348 C C . PHE A 1 178 ? 40.140 0.940 -49.286 1.00 96.06 178 PHE A C 1
ATOM 1350 O O . PHE A 1 178 ? 40.074 2.091 -48.858 1.00 96.06 178 PHE A O 1
ATOM 1357 N N . TYR A 1 179 ? 41.190 0.480 -49.953 1.00 92.94 179 TYR A N 1
ATOM 1358 C CA . TYR A 1 179 ? 42.369 1.294 -50.186 1.00 92.94 179 TYR A CA 1
ATOM 1359 C C . TYR A 1 179 ? 42.688 1.367 -51.667 1.00 92.94 179 TYR A C 1
ATOM 1361 O O . TYR A 1 179 ? 42.643 0.361 -52.380 1.00 92.94 179 TYR A O 1
ATOM 1369 N N . SER A 1 180 ? 43.052 2.549 -52.149 1.00 89.25 180 SER A N 1
ATOM 1370 C CA . SER A 1 180 ? 43.581 2.701 -53.504 1.00 89.25 180 SER A CA 1
ATOM 1371 C C . SER A 1 180 ? 44.779 3.630 -53.559 1.00 89.25 180 SER A C 1
ATOM 1373 O O . SER A 1 180 ? 44.782 4.697 -52.952 1.00 89.25 180 SER A O 1
ATOM 1375 N N . GLU A 1 181 ? 45.799 3.223 -54.309 1.00 85.25 181 GLU A N 1
ATOM 1376 C CA . GLU A 1 181 ? 46.997 4.030 -54.545 1.00 85.25 181 GLU A CA 1
ATOM 1377 C C . GLU A 1 181 ? 47.307 4.184 -56.034 1.00 85.25 181 GLU A C 1
ATOM 1379 O O . GLU A 1 181 ? 47.028 3.286 -56.841 1.00 85.25 181 GLU A O 1
ATOM 1384 N N . ASN A 1 182 ? 47.905 5.326 -56.380 1.00 77.25 182 ASN A N 1
ATOM 1385 C CA . ASN A 1 182 ? 48.458 5.610 -57.704 1.00 77.25 182 ASN A CA 1
ATOM 1386 C C . ASN A 1 182 ? 49.965 5.918 -57.634 1.00 77.25 182 ASN A C 1
ATOM 1388 O O . ASN A 1 182 ? 50.452 6.509 -56.668 1.00 77.25 182 ASN A O 1
ATOM 1392 N N . GLY A 1 183 ? 50.686 5.508 -58.679 1.00 68.06 183 GLY A N 1
ATOM 1393 C CA . GLY A 1 183 ? 52.124 5.669 -58.880 1.00 68.06 183 GLY A CA 1
ATOM 1394 C C . GLY A 1 183 ? 52.487 6.921 -59.686 1.00 68.06 183 GLY A C 1
ATOM 1395 O O . GLY A 1 183 ? 51.770 7.921 -59.660 1.00 68.06 183 GLY A O 1
ATOM 1396 N N . ASP A 1 184 ? 53.635 6.885 -60.372 1.00 62.53 184 ASP A N 1
ATOM 1397 C CA . ASP A 1 184 ? 54.207 8.041 -61.078 1.00 62.53 184 ASP A CA 1
ATOM 1398 C C . ASP A 1 184 ? 53.265 8.603 -62.161 1.00 62.53 184 ASP A C 1
ATOM 1400 O O . ASP A 1 184 ? 52.670 7.869 -62.958 1.00 62.53 184 ASP A O 1
ATOM 1404 N N . SER A 1 185 ? 53.158 9.936 -62.222 1.00 55.62 185 SER A N 1
ATOM 1405 C CA . SER A 1 185 ? 52.309 10.627 -63.193 1.00 55.62 185 SER A CA 1
ATOM 1406 C C . SER A 1 185 ? 52.913 10.601 -64.602 1.00 55.62 185 SER A C 1
ATOM 1408 O O . SER A 1 185 ? 54.101 10.849 -64.818 1.00 55.62 185 SER A O 1
ATOM 1410 N N . ILE A 1 186 ? 52.070 10.336 -65.602 1.00 56.38 186 ILE A N 1
ATOM 1411 C CA . ILE A 1 186 ? 52.393 10.604 -67.005 1.00 56.38 186 ILE A CA 1
ATOM 1412 C C . ILE A 1 186 ? 51.983 12.057 -67.271 1.00 56.38 186 ILE A C 1
ATOM 1414 O O . ILE A 1 186 ? 50.842 12.436 -67.028 1.00 56.38 186 ILE A O 1
ATOM 1418 N N . ASN A 1 187 ? 52.922 12.889 -67.728 1.00 57.12 187 ASN A N 1
ATOM 1419 C CA . ASN A 1 187 ? 52.705 14.327 -67.935 1.00 57.12 187 ASN A CA 1
ATOM 1420 C C . ASN A 1 187 ? 51.418 14.633 -68.734 1.00 57.12 187 ASN A C 1
ATOM 1422 O O . ASN A 1 187 ? 51.362 14.340 -69.928 1.00 57.12 187 ASN A O 1
ATOM 1426 N N . GLY A 1 188 ? 50.454 15.314 -68.098 1.00 55.66 188 GLY A N 1
ATOM 1427 C CA . GLY A 1 188 ? 49.293 15.935 -68.753 1.00 55.66 188 GLY A CA 1
ATOM 1428 C C . GLY A 1 188 ? 47.946 15.206 -68.641 1.00 55.66 188 GLY A C 1
ATOM 1429 O O . GLY A 1 188 ? 46.988 15.689 -69.238 1.00 55.66 188 GLY A O 1
ATOM 1430 N N . GLU A 1 189 ? 47.848 14.097 -67.900 1.00 59.75 189 GLU A N 1
ATOM 1431 C CA . GLU A 1 189 ? 46.594 13.347 -67.695 1.00 59.75 189 GLU A CA 1
ATOM 1432 C C . GLU A 1 189 ? 46.071 13.479 -66.250 1.00 59.75 189 GLU A C 1
ATOM 1434 O O . GLU A 1 189 ? 46.860 13.577 -65.308 1.00 59.75 189 GLU A O 1
ATOM 1439 N N . ASP A 1 190 ? 44.740 13.500 -66.083 1.00 62.12 190 ASP A N 1
ATOM 1440 C CA . ASP A 1 190 ? 44.073 13.399 -64.775 1.00 62.12 190 ASP A CA 1
ATOM 1441 C C . ASP A 1 190 ? 44.406 12.036 -64.158 1.00 62.12 190 ASP A C 1
ATOM 1443 O O . ASP A 1 190 ? 44.247 11.012 -64.816 1.00 62.12 190 ASP A O 1
ATOM 1447 N N . ASN A 1 191 ? 44.937 12.022 -62.938 1.00 67.12 191 ASN A N 1
ATOM 1448 C CA . ASN A 1 191 ? 45.432 10.810 -62.289 1.00 67.12 191 ASN A CA 1
ATOM 1449 C C . ASN A 1 191 ? 44.798 10.579 -60.905 1.00 67.12 191 ASN A C 1
ATOM 1451 O O . ASN A 1 191 ? 45.459 10.091 -59.983 1.00 67.12 191 ASN A O 1
ATOM 1455 N N . SER A 1 192 ? 43.528 10.970 -60.760 1.00 75.00 192 SER A N 1
ATOM 1456 C CA . SER A 1 192 ? 42.754 10.833 -59.527 1.00 75.00 192 SER A CA 1
ATOM 1457 C C . SER A 1 192 ? 42.647 9.391 -59.011 1.00 75.00 192 SER A C 1
ATOM 1459 O O . SER A 1 192 ? 42.535 8.426 -59.766 1.00 75.00 192 SER A O 1
ATOM 1461 N N . THR A 1 193 ? 42.644 9.234 -57.688 1.00 80.94 193 THR A N 1
ATOM 1462 C CA . THR A 1 193 ? 42.453 7.937 -57.019 1.00 80.94 193 THR A CA 1
ATOM 1463 C C . THR A 1 193 ? 41.140 7.903 -56.277 1.00 80.94 193 THR A C 1
ATOM 1465 O O . THR A 1 193 ? 40.835 8.848 -55.546 1.00 80.94 193 THR A O 1
ATOM 1468 N N . TYR A 1 194 ? 40.435 6.779 -56.398 1.00 88.06 194 TYR A N 1
ATOM 1469 C CA . TYR A 1 194 ? 39.149 6.564 -55.754 1.00 88.06 194 TYR A CA 1
ATOM 1470 C C . TYR A 1 194 ? 39.121 5.220 -55.056 1.00 88.06 194 TYR A C 1
ATOM 1472 O O . TYR A 1 194 ? 39.246 4.222 -55.738 1.00 88.06 194 TYR A O 1
ATOM 1480 N N . SER A 1 195 ? 38.936 5.130 -53.737 1.00 92.31 195 SER A N 1
ATOM 1481 C CA . SER A 1 195 ? 38.840 3.792 -53.120 1.00 92.31 195 SER A CA 1
ATOM 1482 C C . SER A 1 195 ? 37.547 3.084 -53.545 1.00 92.31 195 SER A C 1
ATOM 1484 O O . SER A 1 195 ? 37.577 1.927 -53.974 1.00 92.31 195 SER A O 1
ATOM 1486 N N . VAL A 1 196 ? 36.438 3.826 -53.558 1.00 95.38 196 VAL A N 1
ATOM 1487 C CA . VAL A 1 196 ? 35.146 3.413 -54.104 1.00 95.38 196 VAL A CA 1
ATOM 1488 C C . VAL A 1 196 ? 34.642 4.496 -55.053 1.00 95.38 196 VAL A C 1
ATOM 1490 O O . VAL A 1 196 ? 34.540 5.668 -54.692 1.00 95.38 196 VAL A O 1
ATOM 1493 N N . TYR A 1 197 ? 34.331 4.098 -56.281 1.00 94.00 197 TYR A N 1
ATOM 1494 C CA . TYR A 1 197 ? 33.842 4.981 -57.333 1.00 94.00 197 TYR A CA 1
ATOM 1495 C C . TYR A 1 197 ? 32.435 4.565 -57.743 1.00 94.00 197 TYR A C 1
ATOM 1497 O O . TYR A 1 197 ? 32.271 3.478 -58.286 1.00 94.00 197 TYR A O 1
ATOM 1505 N N . VAL A 1 198 ? 31.428 5.405 -57.499 1.00 96.62 198 VAL A N 1
ATOM 1506 C CA . VAL A 1 198 ? 30.028 5.135 -57.859 1.00 96.62 198 VAL A CA 1
ATOM 1507 C C . VAL A 1 198 ? 29.594 6.113 -58.945 1.00 96.62 198 VAL A C 1
ATOM 1509 O O . VAL A 1 198 ? 29.294 7.268 -58.664 1.00 96.62 198 VAL A O 1
ATOM 1512 N N . ALA A 1 199 ? 29.587 5.669 -60.199 1.00 94.25 199 ALA A N 1
ATOM 1513 C CA . ALA A 1 199 ? 29.210 6.490 -61.347 1.00 94.25 199 ALA A CA 1
ATOM 1514 C C . ALA A 1 199 ? 27.685 6.656 -61.478 1.00 94.25 199 ALA A C 1
ATOM 1516 O O . ALA A 1 199 ? 27.204 7.763 -61.726 1.00 94.25 199 ALA A O 1
ATOM 1517 N N . ASP A 1 200 ? 26.947 5.553 -61.321 1.00 95.31 200 ASP A N 1
ATOM 1518 C CA . ASP A 1 200 ? 25.490 5.434 -61.473 1.00 95.31 200 ASP A CA 1
ATOM 1519 C C . ASP A 1 200 ? 24.976 4.224 -60.645 1.00 95.31 200 ASP A C 1
ATOM 1521 O O . ASP A 1 200 ? 25.761 3.445 -60.087 1.00 95.31 200 ASP A O 1
ATOM 1525 N N . GLY A 1 201 ? 23.659 4.027 -60.571 1.00 94.44 201 GLY A N 1
ATOM 1526 C CA . GLY A 1 201 ? 23.017 2.975 -59.771 1.00 94.44 201 GLY A CA 1
ATOM 1527 C C . GLY A 1 201 ? 22.894 3.318 -58.283 1.00 94.44 201 GLY A C 1
ATOM 1528 O O . GLY A 1 201 ? 23.021 4.479 -57.903 1.00 94.44 201 GLY A O 1
ATOM 1529 N N . THR A 1 202 ? 22.637 2.312 -57.442 1.00 97.31 202 THR A N 1
ATOM 1530 C CA . THR A 1 202 ? 22.435 2.497 -55.995 1.00 97.31 202 THR A CA 1
ATOM 1531 C C . THR A 1 202 ? 23.643 2.026 -55.186 1.00 97.31 202 THR A C 1
ATOM 1533 O O . THR A 1 202 ? 24.236 0.984 -55.492 1.00 97.31 202 THR A O 1
ATOM 1536 N N . ALA A 1 203 ? 24.013 2.769 -54.141 1.00 97.88 203 ALA A N 1
ATOM 1537 C CA . ALA A 1 203 ? 25.021 2.341 -53.175 1.00 97.88 203 ALA A CA 1
ATOM 1538 C C . ALA A 1 203 ? 24.602 2.640 -51.725 1.00 97.88 203 ALA A C 1
ATOM 1540 O O . ALA A 1 203 ? 24.343 3.783 -51.370 1.00 97.88 203 ALA A O 1
ATOM 1541 N N . GLU A 1 204 ? 24.596 1.618 -50.873 1.00 97.69 204 GLU A N 1
ATOM 1542 C CA . GLU A 1 204 ? 24.387 1.736 -49.426 1.00 97.69 204 GLU A CA 1
ATOM 1543 C C . GLU A 1 204 ? 25.712 1.477 -48.700 1.00 97.69 204 GLU A C 1
ATOM 1545 O O . GLU A 1 204 ? 26.243 0.365 -48.749 1.00 97.69 204 GLU A O 1
ATOM 1550 N N . ILE A 1 205 ? 26.256 2.489 -48.028 1.00 96.56 205 ILE A N 1
ATOM 1551 C CA . ILE A 1 205 ? 27.506 2.404 -47.266 1.00 96.56 205 ILE A CA 1
ATOM 1552 C C . ILE A 1 205 ? 27.175 2.561 -45.785 1.00 96.56 205 ILE A C 1
ATOM 1554 O O . ILE A 1 205 ? 26.847 3.653 -45.335 1.00 96.56 205 ILE A O 1
ATOM 1558 N N . ASN A 1 206 ? 27.252 1.479 -45.018 1.00 92.50 206 ASN A N 1
ATOM 1559 C CA . ASN A 1 206 ? 26.885 1.468 -43.601 1.00 92.50 206 ASN A CA 1
ATOM 1560 C C . ASN A 1 206 ? 28.083 1.636 -42.660 1.00 92.50 206 ASN A C 1
ATOM 1562 O O . ASN A 1 206 ? 27.872 1.942 -41.493 1.00 92.50 206 ASN A O 1
ATOM 1566 N N . GLY A 1 207 ? 29.304 1.416 -43.148 1.00 91.12 207 GLY A N 1
ATOM 1567 C CA . GLY A 1 207 ? 30.530 1.381 -42.354 1.00 91.12 207 GLY A CA 1
ATOM 1568 C C . GLY A 1 207 ? 31.755 1.070 -43.216 1.00 91.12 207 GLY A C 1
ATOM 1569 O O . GLY A 1 207 ? 31.641 0.901 -44.435 1.00 91.12 207 GLY A O 1
ATOM 1570 N N . GLY A 1 208 ? 32.923 0.990 -42.580 1.00 92.12 208 GLY A N 1
ATOM 1571 C CA . GLY A 1 208 ? 34.202 0.684 -43.224 1.00 92.12 208 GLY A CA 1
ATOM 1572 C C . GLY A 1 208 ? 35.199 1.839 -43.227 1.00 92.12 208 GLY A C 1
ATOM 1573 O O . GLY A 1 208 ? 34.876 2.990 -42.933 1.00 92.12 208 GLY A O 1
ATOM 1574 N N . ASN A 1 209 ? 36.441 1.516 -43.576 1.00 93.62 209 ASN A N 1
ATOM 1575 C CA . ASN A 1 209 ? 37.539 2.461 -43.710 1.00 93.62 209 ASN A CA 1
ATOM 1576 C C . ASN A 1 209 ? 37.917 2.631 -45.186 1.00 93.62 209 ASN A C 1
ATOM 1578 O O . ASN A 1 209 ? 38.361 1.688 -45.846 1.00 93.62 209 ASN A O 1
ATOM 1582 N N . PHE A 1 210 ? 37.764 3.849 -45.690 1.00 94.38 210 PHE A N 1
ATOM 1583 C CA . PHE A 1 210 ? 37.962 4.225 -47.079 1.00 94.38 210 PHE A CA 1
ATOM 1584 C C . PHE A 1 210 ? 39.121 5.206 -47.157 1.00 94.38 210 PHE A C 1
ATOM 1586 O O . PHE A 1 210 ? 39.067 6.323 -46.637 1.00 94.38 210 PHE A O 1
ATOM 1593 N N . SER A 1 211 ? 40.188 4.810 -47.837 1.00 91.62 211 SER A N 1
ATOM 1594 C CA . SER A 1 211 ? 41.383 5.637 -47.927 1.00 91.62 211 SER A CA 1
ATOM 1595 C C . SER A 1 211 ? 42.052 5.564 -49.288 1.00 91.62 211 SER A C 1
ATOM 1597 O O . SER A 1 211 ? 41.962 4.589 -50.035 1.00 91.62 211 SER A O 1
ATOM 1599 N N . THR A 1 212 ? 42.730 6.651 -49.634 1.00 87.69 212 THR A N 1
ATOM 1600 C CA . THR A 1 212 ? 43.510 6.745 -50.864 1.00 87.69 212 THR A CA 1
ATOM 1601 C C . THR A 1 212 ? 44.882 7.317 -50.581 1.00 87.69 212 THR A C 1
ATOM 1603 O O . THR A 1 212 ? 45.045 8.115 -49.658 1.00 87.69 212 THR A O 1
ATOM 1606 N N . SER A 1 213 ? 45.864 6.962 -51.402 1.00 83.69 213 SER A N 1
ATOM 1607 C CA . SER A 1 213 ? 47.155 7.642 -51.417 1.00 83.69 213 SER A CA 1
ATOM 1608 C C . SER A 1 213 ? 47.562 8.039 -52.833 1.00 83.69 213 SER A C 1
ATOM 1610 O O . SER A 1 213 ? 47.435 7.273 -53.789 1.00 83.69 213 SER A O 1
ATOM 1612 N N . ASN A 1 214 ? 48.075 9.263 -52.950 1.00 74.81 214 ASN A N 1
ATOM 1613 C CA . ASN A 1 214 ? 48.616 9.807 -54.189 1.00 74.81 214 ASN A CA 1
ATOM 1614 C C . ASN A 1 214 ? 50.129 9.971 -54.084 1.00 74.81 214 ASN A C 1
ATOM 1616 O O . ASN A 1 214 ? 50.654 10.365 -53.040 1.00 74.81 214 ASN A O 1
ATOM 1620 N N . TYR A 1 215 ? 50.827 9.731 -55.192 1.00 70.88 215 TYR A N 1
ATOM 1621 C CA . TYR A 1 215 ? 52.246 10.045 -55.310 1.00 70.88 215 TYR A CA 1
ATOM 1622 C C . TYR A 1 215 ? 52.494 11.566 -55.267 1.00 70.88 215 TYR A C 1
ATOM 1624 O O . TYR A 1 215 ? 51.658 12.356 -55.704 1.00 70.88 215 TYR A O 1
ATOM 1632 N N . ALA A 1 216 ? 53.668 11.992 -54.785 1.00 60.12 216 ALA A N 1
ATOM 1633 C CA . ALA A 1 216 ? 53.970 13.394 -54.453 1.00 60.12 216 ALA A CA 1
ATOM 1634 C C . ALA A 1 216 ? 53.828 14.408 -55.615 1.00 60.12 216 ALA A C 1
ATOM 1636 O O . ALA A 1 216 ? 53.674 15.599 -55.359 1.00 60.12 216 ALA A O 1
ATOM 1637 N N . ASN A 1 217 ? 53.866 13.945 -56.871 1.00 60.62 217 ASN A N 1
ATOM 1638 C CA . ASN A 1 217 ? 53.766 14.769 -58.086 1.00 60.62 217 ASN A CA 1
ATOM 1639 C C . ASN A 1 217 ? 52.487 14.492 -58.910 1.00 60.62 217 ASN A C 1
ATOM 1641 O O . ASN A 1 217 ? 52.439 14.805 -60.105 1.00 60.62 217 ASN A O 1
ATOM 1645 N N . ALA A 1 218 ? 51.477 13.855 -58.310 1.00 62.69 218 ALA A N 1
ATOM 1646 C CA . ALA A 1 218 ? 50.172 13.659 -58.937 1.00 62.69 218 ALA A CA 1
ATOM 1647 C C . ALA A 1 218 ? 49.478 15.010 -59.208 1.00 62.69 218 ALA A C 1
ATOM 1649 O O . ALA A 1 218 ? 49.601 15.945 -58.419 1.00 62.69 218 ALA A O 1
ATOM 1650 N N . GLN A 1 219 ? 48.777 15.117 -60.340 1.00 61.69 219 GLN A N 1
ATOM 1651 C CA . GLN A 1 219 ? 48.008 16.307 -60.738 1.00 61.69 219 GLN A CA 1
ATOM 1652 C C . GLN A 1 219 ? 46.511 16.181 -60.392 1.00 61.69 219 GLN A C 1
ATOM 1654 O O . GLN A 1 219 ? 45.809 17.188 -60.360 1.00 61.69 219 GLN A O 1
ATOM 1659 N N . GLY A 1 220 ? 46.032 14.959 -60.147 1.00 65.44 220 GLY A N 1
ATOM 1660 C CA . GLY A 1 220 ? 44.669 14.622 -59.754 1.00 65.44 220 GLY A CA 1
ATOM 1661 C C . GLY A 1 220 ? 44.465 14.592 -58.238 1.00 65.44 220 GLY A C 1
ATOM 1662 O O . GLY A 1 220 ? 45.399 14.670 -57.437 1.00 65.44 220 GLY A O 1
ATOM 1663 N N . TYR A 1 221 ? 43.204 14.471 -57.841 1.00 71.50 221 TYR A N 1
ATOM 1664 C CA . TYR A 1 221 ? 42.759 14.451 -56.449 1.00 71.50 221 TYR A CA 1
ATOM 1665 C C . TYR A 1 221 ? 42.641 13.024 -55.899 1.00 71.50 221 TYR A C 1
ATOM 1667 O O . TYR A 1 221 ? 42.341 12.091 -56.643 1.00 71.50 221 TYR A O 1
ATOM 1675 N N . GLY A 1 222 ? 42.844 12.851 -54.591 1.00 77.75 222 GLY A N 1
ATOM 1676 C CA . GLY A 1 222 ? 42.596 11.587 -53.894 1.00 77.75 222 GLY A CA 1
ATOM 1677 C C . GLY A 1 222 ? 41.314 11.687 -53.086 1.00 77.75 222 GLY A C 1
ATOM 1678 O O . GLY A 1 222 ? 41.265 12.467 -52.137 1.00 77.75 222 GLY A O 1
ATOM 1679 N N . TYR A 1 223 ? 40.287 10.946 -53.494 1.00 86.75 223 TYR A N 1
ATOM 1680 C CA . TYR A 1 223 ? 39.016 10.878 -52.782 1.00 86.75 223 TYR A CA 1
ATOM 1681 C C . TYR A 1 223 ? 38.720 9.435 -52.442 1.00 86.75 223 TYR A C 1
ATOM 1683 O O . TYR A 1 223 ? 38.674 8.582 -53.313 1.00 86.75 223 TYR A O 1
ATOM 1691 N N . SER A 1 224 ? 38.451 9.133 -51.189 1.00 91.81 224 SER A N 1
ATOM 1692 C CA . SER A 1 224 ? 38.085 7.777 -50.811 1.00 91.81 224 SER A CA 1
ATOM 1693 C C . SER A 1 224 ? 36.746 7.334 -51.416 1.00 91.81 224 SER A C 1
ATOM 1695 O O . SER A 1 224 ? 36.638 6.182 -51.836 1.00 91.81 224 SER A O 1
ATOM 1697 N N . LEU A 1 225 ? 35.786 8.249 -51.576 1.00 93.75 225 LEU A N 1
ATOM 1698 C CA . LEU A 1 225 ? 34.495 7.995 -52.214 1.00 93.75 225 LEU A CA 1
ATOM 1699 C C . LEU A 1 225 ? 34.210 9.021 -53.317 1.00 93.75 225 LEU A C 1
ATOM 1701 O O . LEU A 1 225 ? 34.343 10.227 -53.103 1.00 93.75 225 LEU A O 1
ATOM 1705 N N . PHE A 1 226 ? 33.768 8.540 -54.476 1.00 92.62 226 PHE A N 1
ATOM 1706 C CA . PHE A 1 226 ? 33.210 9.357 -55.553 1.00 92.62 226 PHE A CA 1
ATOM 1707 C C . PHE A 1 226 ? 31.748 9.004 -55.803 1.00 92.62 226 PHE A C 1
ATOM 1709 O O . PHE A 1 226 ? 31.415 7.826 -55.946 1.00 92.62 226 PHE A O 1
ATOM 1716 N N . VAL A 1 227 ? 30.912 10.035 -55.930 1.00 95.12 227 VAL A N 1
ATOM 1717 C CA . VAL A 1 227 ? 29.491 9.942 -56.263 1.00 95.12 227 VAL A CA 1
ATOM 1718 C C . VAL A 1 227 ? 29.211 10.699 -57.561 1.00 95.12 227 VAL A C 1
ATOM 1720 O O . VAL A 1 227 ? 29.435 11.909 -57.667 1.00 95.12 227 VAL A O 1
ATOM 1723 N N . GLY A 1 228 ? 28.736 9.971 -58.566 1.00 93.44 228 GLY A N 1
ATOM 1724 C CA . GLY A 1 228 ? 28.343 10.499 -59.865 1.00 93.44 228 GLY A CA 1
ATOM 1725 C C . GLY A 1 228 ? 26.975 11.193 -59.839 1.00 93.44 228 GLY A C 1
ATOM 1726 O O . GLY A 1 228 ? 26.190 11.003 -58.915 1.00 93.44 228 GLY A O 1
ATOM 1727 N N . PRO A 1 229 ? 26.652 12.001 -60.864 1.00 92.06 229 PRO A N 1
ATOM 1728 C CA . PRO A 1 229 ? 25.441 12.829 -60.890 1.00 92.06 229 PRO A CA 1
ATOM 1729 C C . PRO A 1 229 ? 24.121 12.046 -60.949 1.00 92.06 229 PRO A C 1
ATOM 1731 O O . PRO A 1 229 ? 23.079 12.619 -60.647 1.00 92.06 229 PRO A O 1
ATOM 1734 N N . ASN A 1 230 ? 24.161 10.775 -61.353 1.00 90.56 230 ASN A N 1
ATOM 1735 C CA . ASN A 1 230 ? 22.988 9.901 -61.442 1.00 90.56 230 ASN A CA 1
ATOM 1736 C C . ASN A 1 230 ? 22.973 8.814 -60.356 1.00 90.56 230 ASN A C 1
ATOM 1738 O O . ASN A 1 230 ? 22.045 8.012 -60.316 1.00 90.56 230 ASN A O 1
ATOM 1742 N N . ALA A 1 231 ? 24.011 8.751 -59.518 1.00 94.62 231 ALA A N 1
ATOM 1743 C CA . ALA A 1 231 ? 24.122 7.734 -58.487 1.00 94.62 231 ALA A CA 1
ATOM 1744 C C . ALA A 1 231 ? 23.224 8.076 -57.291 1.00 94.62 231 ALA A C 1
ATOM 1746 O O . ALA A 1 231 ? 23.199 9.215 -56.824 1.00 94.62 231 ALA A O 1
ATOM 1747 N N . ASP A 1 232 ? 22.529 7.067 -56.779 1.00 95.38 232 ASP A N 1
ATOM 1748 C CA . ASP A 1 232 ? 21.736 7.139 -55.556 1.00 95.38 232 ASP A CA 1
ATOM 1749 C C . ASP A 1 232 ? 22.534 6.493 -54.420 1.00 95.38 232 ASP A C 1
ATOM 1751 O O . ASP A 1 232 ? 22.633 5.268 -54.318 1.00 95.38 232 ASP A O 1
ATOM 1755 N N . VAL A 1 233 ? 23.206 7.324 -53.623 1.00 96.62 233 VAL A N 1
ATOM 1756 C CA . VAL A 1 233 ? 24.136 6.871 -52.583 1.00 96.62 233 VAL A CA 1
ATOM 1757 C C . VAL A 1 233 ? 23.606 7.259 -51.213 1.00 96.62 233 VAL A C 1
ATOM 1759 O O . VAL A 1 233 ? 23.277 8.414 -50.972 1.00 96.62 233 VAL A O 1
ATOM 1762 N N . THR A 1 234 ? 23.575 6.295 -50.300 1.00 96.44 234 THR A N 1
ATOM 1763 C CA . THR A 1 234 ? 23.233 6.504 -48.893 1.00 96.44 234 THR A CA 1
ATOM 1764 C C . THR A 1 234 ? 24.408 6.090 -48.016 1.00 96.44 234 THR A C 1
ATOM 1766 O O . THR A 1 234 ? 24.884 4.957 -48.098 1.00 96.44 234 THR A O 1
ATOM 1769 N N . ILE A 1 235 ? 24.866 6.999 -47.162 1.00 94.56 235 ILE A N 1
ATOM 1770 C CA . ILE A 1 235 ? 25.982 6.818 -46.236 1.00 94.56 235 ILE A CA 1
ATOM 1771 C C . ILE A 1 235 ? 25.428 6.859 -44.814 1.00 94.56 235 ILE A C 1
ATOM 1773 O O . ILE A 1 235 ? 24.913 7.881 -44.361 1.00 94.56 235 ILE A O 1
ATOM 1777 N N . SER A 1 236 ? 25.552 5.738 -44.111 1.00 91.38 236 SER A N 1
ATOM 1778 C CA . SER A 1 236 ? 25.089 5.562 -42.734 1.00 91.38 236 SER A CA 1
ATOM 1779 C C . SER A 1 236 ? 26.219 5.391 -41.711 1.00 91.38 236 SER A C 1
ATOM 1781 O O . SER A 1 236 ? 25.944 5.325 -40.516 1.00 91.38 236 SER A O 1
ATOM 1783 N N . GLY A 1 237 ? 27.475 5.324 -42.160 1.00 90.31 237 GLY A N 1
ATOM 1784 C CA . GLY A 1 237 ? 28.648 5.181 -41.298 1.00 90.31 237 GLY A CA 1
ATOM 1785 C C . GLY A 1 237 ? 29.952 5.026 -42.083 1.00 90.31 237 GLY A C 1
ATOM 1786 O O . GLY A 1 237 ? 29.929 4.886 -43.310 1.00 90.31 237 GLY A O 1
ATOM 1787 N N . GLY A 1 238 ? 31.081 5.037 -41.372 1.00 91.00 238 GLY A N 1
ATOM 1788 C CA . GLY A 1 238 ? 32.420 4.796 -41.916 1.00 91.00 238 GLY A CA 1
ATOM 1789 C C . GLY A 1 238 ? 33.379 5.988 -41.831 1.00 91.00 238 GLY A C 1
ATOM 1790 O O . GLY A 1 238 ? 32.997 7.122 -41.530 1.00 91.00 238 GLY A O 1
ATOM 1791 N N . THR A 1 239 ? 34.650 5.711 -42.120 1.00 91.62 239 THR A N 1
ATOM 1792 C CA . THR A 1 239 ? 35.749 6.685 -42.137 1.00 91.62 239 THR A CA 1
ATOM 1793 C C . THR A 1 239 ? 36.258 6.876 -43.561 1.00 91.62 239 THR A C 1
ATOM 1795 O O . THR A 1 239 ? 36.654 5.914 -44.213 1.00 91.62 239 THR A O 1
ATOM 1798 N N . PHE A 1 240 ? 36.303 8.116 -44.034 1.00 91.81 240 PHE A N 1
ATOM 1799 C CA . PHE A 1 240 ? 36.583 8.484 -45.417 1.00 91.81 240 PHE A CA 1
ATOM 1800 C C . PHE A 1 240 ? 37.723 9.496 -45.489 1.00 91.81 240 PHE A C 1
ATOM 1802 O O . PHE A 1 240 ? 37.687 10.533 -44.837 1.00 91.81 240 PHE A O 1
ATOM 1809 N N . TYR A 1 241 ? 38.710 9.255 -46.342 1.00 89.06 241 TYR A N 1
ATOM 1810 C CA . TYR A 1 241 ? 39.700 10.266 -46.718 1.00 89.06 241 TYR A CA 1
ATOM 1811 C C . TYR A 1 241 ? 39.214 11.037 -47.950 1.00 89.06 241 TYR A C 1
ATOM 1813 O O . TYR A 1 241 ? 39.510 10.663 -49.085 1.00 89.06 241 TYR A O 1
ATOM 1821 N N . GLY A 1 242 ? 38.427 12.091 -47.727 1.00 86.94 242 GLY A N 1
ATOM 1822 C CA . GLY A 1 242 ? 37.800 12.902 -48.777 1.00 86.94 242 GLY A CA 1
ATOM 1823 C C . GLY A 1 242 ? 36.606 12.222 -49.466 1.00 86.94 242 GLY A C 1
ATOM 1824 O O . GLY A 1 242 ? 36.615 11.014 -49.723 1.00 86.94 242 GLY A O 1
ATOM 1825 N N . ILE A 1 243 ? 35.581 13.019 -49.793 1.00 90.75 243 ILE A N 1
ATOM 1826 C CA . ILE A 1 243 ? 34.355 12.574 -50.475 1.00 90.75 243 ILE A CA 1
ATOM 1827 C C . ILE A 1 243 ? 34.023 13.554 -51.602 1.00 90.75 243 ILE A C 1
ATOM 1829 O O . ILE A 1 243 ? 33.811 14.751 -51.376 1.00 90.75 243 ILE A O 1
ATOM 1833 N N . GLN A 1 244 ? 33.947 13.033 -52.826 1.00 90.12 244 GLN A N 1
ATOM 1834 C CA . GLN A 1 244 ? 33.521 13.789 -53.993 1.00 90.12 244 GLN A CA 1
ATOM 1835 C C . GLN A 1 244 ? 32.043 13.539 -54.294 1.00 90.12 244 GLN A C 1
ATOM 1837 O O . GLN A 1 244 ? 31.660 12.433 -54.657 1.00 90.12 244 GLN A O 1
ATOM 1842 N N . VAL A 1 245 ? 31.243 14.603 -54.223 1.00 91.06 245 VAL A N 1
ATOM 1843 C CA . VAL A 1 245 ? 29.840 14.635 -54.666 1.00 91.06 245 VAL A CA 1
ATOM 1844 C C . VAL A 1 245 ? 29.667 15.589 -55.858 1.00 91.06 245 VAL A C 1
ATOM 1846 O O . VAL A 1 245 ? 30.528 16.457 -56.062 1.00 91.06 245 VAL A O 1
ATOM 1849 N N . PRO A 1 246 ? 28.581 15.473 -56.647 1.00 91.19 246 PRO A N 1
ATOM 1850 C CA . PRO A 1 246 ? 28.264 16.404 -57.727 1.00 91.19 246 PRO A CA 1
ATOM 1851 C C . PRO A 1 246 ? 28.194 17.855 -57.234 1.00 91.19 246 PRO A C 1
ATOM 1853 O O . PRO A 1 246 ? 27.637 18.133 -56.178 1.00 91.19 246 PRO A O 1
ATOM 1856 N N . TYR A 1 247 ? 28.710 18.796 -58.030 1.00 83.69 247 TYR A N 1
ATOM 1857 C CA . TYR A 1 247 ? 28.876 20.205 -57.630 1.00 83.69 247 TYR A CA 1
ATOM 1858 C C . TYR A 1 247 ? 27.577 20.912 -57.195 1.00 83.69 247 TYR A C 1
ATOM 1860 O O . TYR A 1 247 ? 27.618 21.865 -56.424 1.00 83.69 247 TYR A O 1
ATOM 1868 N N . ALA A 1 248 ? 26.427 20.475 -57.713 1.00 83.19 248 ALA A N 1
ATOM 1869 C CA . ALA A 1 248 ? 25.126 21.054 -57.388 1.00 83.19 248 ALA A CA 1
ATOM 1870 C C . ALA A 1 248 ? 24.512 20.509 -56.083 1.00 83.19 248 ALA A C 1
ATOM 1872 O O . ALA A 1 248 ? 23.499 21.046 -55.636 1.00 83.19 248 ALA A O 1
ATOM 1873 N N . ASN A 1 249 ? 25.110 19.475 -55.486 1.00 87.62 249 ASN A N 1
ATOM 1874 C CA . ASN A 1 249 ? 24.565 18.742 -54.349 1.00 87.62 249 ASN A CA 1
ATOM 1875 C C . ASN A 1 249 ? 25.361 19.044 -53.075 1.00 87.62 249 ASN A C 1
ATOM 1877 O O . ASN A 1 249 ? 26.519 19.472 -53.117 1.00 87.62 249 ASN A O 1
ATOM 1881 N N . ARG A 1 250 ? 24.733 18.804 -51.927 1.00 88.31 250 ARG A N 1
ATOM 1882 C CA . ARG A 1 250 ? 25.365 18.883 -50.608 1.00 88.31 250 ARG A CA 1
ATOM 1883 C C . ARG A 1 250 ? 25.704 17.493 -50.108 1.00 88.31 250 ARG A C 1
ATOM 1885 O O . ARG A 1 250 ? 25.086 16.513 -50.513 1.00 88.31 250 ARG A O 1
ATOM 1892 N N . LEU A 1 251 ? 26.665 17.405 -49.195 1.00 88.38 251 LEU A N 1
ATOM 1893 C CA . LEU A 1 251 ? 27.021 16.119 -48.605 1.00 88.38 251 LEU A CA 1
ATOM 1894 C C . LEU A 1 251 ? 25.864 15.542 -47.772 1.00 88.38 251 LEU A C 1
ATOM 1896 O O . LEU A 1 251 ? 25.628 14.340 -47.817 1.00 88.38 251 LEU A O 1
ATOM 1900 N N . SER A 1 252 ? 25.071 16.404 -47.122 1.00 88.94 252 SER A N 1
ATOM 1901 C CA . SER A 1 252 ? 23.828 16.028 -46.431 1.00 88.94 252 SER A CA 1
ATOM 1902 C C . SER A 1 252 ? 22.813 15.283 -47.300 1.00 88.94 252 SER A C 1
ATOM 1904 O O . SER A 1 252 ? 21.993 14.560 -46.754 1.00 88.94 252 SER A O 1
ATOM 1906 N N . ASP A 1 253 ? 22.850 15.445 -48.628 1.00 90.38 253 ASP A N 1
ATOM 1907 C CA . ASP A 1 253 ? 21.912 14.768 -49.535 1.00 90.38 253 ASP A CA 1
ATOM 1908 C C . ASP A 1 253 ? 22.181 13.253 -49.616 1.00 90.38 253 ASP A C 1
ATOM 1910 O O . ASP A 1 253 ? 21.318 12.500 -50.057 1.00 90.38 253 ASP A O 1
ATOM 1914 N N . TYR A 1 254 ? 23.373 12.819 -49.189 1.00 92.56 254 TYR A N 1
ATOM 1915 C CA . TYR A 1 254 ? 23.838 11.430 -49.236 1.00 92.56 254 TYR A CA 1
ATOM 1916 C C . TYR A 1 254 ? 24.012 10.810 -47.847 1.00 92.56 254 TYR A C 1
ATOM 1918 O O . TYR A 1 254 ? 24.236 9.609 -47.739 1.00 92.56 254 TYR A O 1
ATOM 1926 N N . ILE A 1 255 ? 23.959 11.610 -46.781 1.00 91.69 255 ILE A N 1
ATOM 1927 C CA . ILE A 1 255 ? 24.135 11.151 -45.400 1.00 91.69 255 ILE A CA 1
ATOM 1928 C C . ILE A 1 255 ? 22.756 10.822 -44.826 1.00 91.69 255 ILE A C 1
ATOM 1930 O O . ILE A 1 255 ? 21.842 11.643 -44.895 1.00 91.69 255 ILE A O 1
ATOM 1934 N N . SER A 1 256 ? 22.604 9.630 -44.250 1.00 90.44 256 SER A N 1
ATOM 1935 C CA . SER A 1 256 ? 21.350 9.209 -43.620 1.00 90.44 256 SER A CA 1
ATOM 1936 C C . SER A 1 256 ? 20.910 10.175 -42.516 1.00 90.44 256 SER A C 1
ATOM 1938 O O . SER A 1 256 ? 21.727 10.758 -41.798 1.00 90.44 256 SER A O 1
ATOM 1940 N N . GLU A 1 257 ? 19.595 10.325 -42.355 1.00 85.88 257 GLU A N 1
ATOM 1941 C CA . GLU A 1 257 ? 19.009 11.253 -41.388 1.00 85.88 257 GLU A CA 1
ATOM 1942 C C . GLU A 1 257 ? 19.469 10.958 -39.946 1.00 85.88 257 GLU A C 1
ATOM 1944 O O . GLU A 1 257 ? 19.499 9.811 -39.491 1.00 85.88 257 GLU A O 1
ATOM 1949 N N . GLY A 1 258 ? 19.807 12.019 -39.206 1.00 80.62 258 GLY A N 1
ATOM 1950 C CA . GLY A 1 258 ? 20.199 11.932 -37.796 1.00 80.62 258 GLY A CA 1
ATOM 1951 C C . GLY A 1 258 ? 21.658 11.535 -37.546 1.00 80.62 258 GLY A C 1
ATOM 1952 O O . GLY A 1 258 ? 22.006 11.230 -36.404 1.00 80.62 258 GLY A O 1
ATOM 1953 N N . LEU A 1 259 ? 22.504 11.538 -38.579 1.00 88.00 259 LEU A N 1
ATOM 1954 C CA . LEU A 1 259 ? 23.949 11.343 -38.452 1.00 88.00 259 LEU A CA 1
ATOM 1955 C C . LEU A 1 259 ? 24.702 12.675 -38.442 1.00 88.00 259 LEU A C 1
ATOM 1957 O O . LEU A 1 259 ? 24.244 13.682 -38.983 1.00 88.00 259 LEU A O 1
ATOM 1961 N N . VAL A 1 260 ? 25.877 12.664 -37.822 1.00 87.62 260 VAL A N 1
ATOM 1962 C CA . VAL A 1 260 ? 26.815 13.787 -37.775 1.00 87.62 260 VAL A CA 1
ATOM 1963 C C . VAL A 1 260 ? 28.120 13.394 -38.455 1.00 87.62 260 VAL A C 1
ATOM 1965 O O . VAL A 1 260 ? 28.402 12.209 -38.649 1.00 87.62 260 VAL A O 1
ATOM 1968 N N . MET A 1 261 ? 28.925 14.395 -38.806 1.00 87.38 261 MET A N 1
ATOM 1969 C CA . MET A 1 261 ? 30.287 14.166 -39.271 1.00 87.38 261 MET A CA 1
ATOM 1970 C C . MET A 1 261 ? 31.292 14.736 -38.283 1.00 87.38 261 MET A C 1
ATOM 1972 O O . MET A 1 261 ? 31.032 15.752 -37.637 1.00 87.38 261 MET A O 1
ATOM 1976 N N . SER A 1 262 ? 32.464 14.118 -38.201 1.00 86.25 262 SER A N 1
ATOM 1977 C CA . SER A 1 262 ? 33.660 14.801 -37.720 1.00 86.25 262 SER A CA 1
ATOM 1978 C C . SER A 1 262 ? 34.648 14.979 -38.870 1.00 86.25 262 SER A C 1
ATOM 1980 O O . SER A 1 262 ? 34.821 14.075 -39.686 1.00 86.25 262 SER A O 1
ATOM 1982 N N . TYR A 1 263 ? 35.285 16.149 -38.966 1.00 80.00 263 TYR A N 1
ATOM 1983 C CA . TYR A 1 263 ? 36.455 16.352 -39.821 1.00 80.00 263 TYR A CA 1
ATOM 1984 C C . TYR A 1 263 ? 37.668 16.605 -38.932 1.00 80.00 263 TYR A C 1
ATOM 1986 O O . TYR A 1 263 ? 37.636 17.468 -38.059 1.00 80.00 263 TYR A O 1
ATOM 1994 N N . SER A 1 264 ? 38.764 15.871 -39.134 1.00 72.69 264 SER A N 1
ATOM 1995 C CA . SER A 1 264 ? 39.991 16.045 -38.324 1.00 72.69 264 SER A CA 1
ATOM 1996 C C . SER A 1 264 ? 39.751 16.065 -36.795 1.00 72.69 264 SER A C 1
ATOM 1998 O O . SER A 1 264 ? 40.480 16.738 -36.066 1.00 72.69 264 SER A O 1
ATOM 2000 N N . GLY A 1 265 ? 38.723 15.355 -36.313 1.00 70.62 265 GLY A N 1
ATOM 2001 C CA . GLY A 1 265 ? 38.319 15.316 -34.901 1.00 70.62 265 GLY A CA 1
ATOM 2002 C C . GLY A 1 265 ? 37.362 16.425 -34.434 1.00 70.62 265 GLY A C 1
ATOM 2003 O O . GLY A 1 265 ? 36.941 16.397 -33.282 1.00 70.62 265 GLY A O 1
ATOM 2004 N N . GLU A 1 266 ? 36.984 17.385 -35.284 1.00 79.12 266 GLU A N 1
ATOM 2005 C CA . GLU A 1 266 ? 35.975 18.405 -34.967 1.00 79.12 266 GLU A CA 1
ATOM 2006 C C . GLU A 1 266 ? 34.602 18.015 -35.522 1.00 79.12 266 GLU A C 1
ATOM 2008 O O . GLU A 1 266 ? 34.453 17.738 -36.710 1.00 79.12 266 GLU A O 1
ATOM 2013 N N . LYS A 1 267 ? 33.586 18.012 -34.654 1.00 81.75 267 LYS A N 1
ATOM 2014 C CA . LYS A 1 267 ? 32.200 17.676 -35.001 1.00 81.75 267 LYS A CA 1
ATOM 2015 C C . LYS A 1 267 ? 31.518 18.804 -35.783 1.00 81.75 267 LYS A C 1
ATOM 2017 O O . LYS A 1 267 ? 31.488 19.935 -35.297 1.00 81.75 267 LYS A O 1
ATOM 2022 N N . THR A 1 268 ? 30.864 18.477 -36.900 1.00 79.62 268 THR A N 1
ATOM 2023 C CA . THR A 1 268 ? 30.087 19.414 -37.729 1.00 79.62 268 THR A CA 1
ATOM 2024 C C . THR A 1 268 ? 28.863 18.803 -38.419 1.00 79.62 268 THR A C 1
ATOM 2026 O O . THR A 1 268 ? 28.686 17.586 -38.492 1.00 79.62 268 THR A O 1
ATOM 2029 N N . ASP A 1 269 ? 27.981 19.683 -38.902 1.00 78.69 269 ASP A N 1
ATOM 2030 C CA . ASP A 1 269 ? 26.772 19.329 -39.649 1.00 78.69 269 ASP A CA 1
ATOM 2031 C C . ASP A 1 269 ? 27.105 19.077 -41.139 1.00 78.69 269 ASP A C 1
ATOM 2033 O O . ASP A 1 269 ? 27.714 19.940 -41.785 1.00 78.69 269 ASP A O 1
ATOM 2037 N N . PRO A 1 270 ? 26.689 17.938 -41.729 1.00 79.06 270 PRO A N 1
ATOM 2038 C CA . PRO A 1 270 ? 26.839 17.676 -43.161 1.00 79.06 270 PRO A CA 1
ATOM 2039 C C . PRO A 1 270 ? 26.266 18.735 -44.099 1.00 79.06 270 PRO A C 1
ATOM 2041 O O . PRO A 1 270 ? 26.748 18.877 -45.225 1.00 79.06 270 PRO A O 1
ATOM 2044 N N . ALA A 1 271 ? 25.269 19.503 -43.660 1.00 79.31 271 ALA A N 1
ATOM 2045 C CA . ALA A 1 271 ? 24.650 20.558 -44.453 1.00 79.31 271 ALA A CA 1
ATOM 2046 C C . ALA A 1 271 ? 25.590 21.743 -44.738 1.00 79.31 271 ALA A C 1
ATOM 2048 O O . ALA A 1 271 ? 25.314 22.525 -45.655 1.00 79.31 271 ALA A O 1
ATOM 2049 N N . GLU A 1 272 ? 26.683 21.884 -43.980 1.00 78.75 272 GLU A N 1
ATOM 2050 C CA . GLU A 1 272 ? 27.679 22.946 -44.158 1.00 78.75 272 GLU A CA 1
ATOM 2051 C C . GLU A 1 272 ? 28.665 22.664 -45.305 1.00 78.75 272 GLU A C 1
ATOM 2053 O O . GLU A 1 272 ? 29.392 23.568 -45.724 1.00 78.75 272 GLU A O 1
ATOM 2058 N N . PHE A 1 273 ? 28.664 21.447 -45.866 1.00 73.25 273 PHE A N 1
ATOM 2059 C CA . PHE A 1 273 ? 29.680 20.999 -46.818 1.00 73.25 273 PHE A CA 1
ATOM 2060 C C . PHE A 1 273 ? 29.110 20.560 -48.178 1.00 73.25 273 PHE A C 1
ATOM 2062 O O . PHE A 1 273 ? 28.077 19.898 -48.287 1.00 73.25 273 PHE A O 1
ATOM 2069 N N . GLY A 1 274 ? 29.834 20.932 -49.239 1.00 76.81 274 GLY A N 1
ATOM 2070 C CA . GLY A 1 274 ? 29.713 20.348 -50.579 1.00 76.81 274 GLY A CA 1
ATOM 2071 C C . GLY A 1 274 ? 30.779 19.269 -50.794 1.00 76.81 274 GLY A C 1
ATOM 2072 O O . GLY A 1 274 ? 31.087 18.501 -49.890 1.00 76.81 274 GLY A O 1
ATOM 2073 N N . THR A 1 275 ? 31.396 19.238 -51.976 1.00 81.12 275 THR A N 1
ATOM 2074 C CA . THR A 1 275 ? 32.577 18.404 -52.259 1.00 81.12 275 THR A CA 1
ATOM 2075 C C . THR A 1 275 ? 33.704 18.670 -51.246 1.00 81.12 275 THR A C 1
ATOM 2077 O O . THR A 1 275 ? 34.208 19.793 -51.178 1.00 81.12 275 THR A O 1
ATOM 2080 N N . ILE A 1 276 ? 34.147 17.647 -50.502 1.00 78.62 276 ILE A N 1
ATOM 2081 C CA . ILE A 1 276 ? 35.280 17.759 -49.569 1.00 78.62 276 ILE A CA 1
ATOM 2082 C C . ILE A 1 276 ? 36.534 17.194 -50.234 1.00 78.62 276 ILE A C 1
ATOM 2084 O O . ILE A 1 276 ? 36.613 16.010 -50.560 1.00 78.62 276 ILE A O 1
ATOM 2088 N N . THR A 1 277 ? 37.525 18.062 -50.445 1.00 68.50 277 THR A N 1
ATOM 2089 C CA . THR A 1 277 ? 38.755 17.740 -51.179 1.00 68.50 277 THR A CA 1
ATOM 2090 C C . THR A 1 277 ? 39.965 17.595 -50.263 1.00 68.50 277 THR A C 1
ATOM 2092 O O . THR A 1 277 ? 40.197 18.459 -49.419 1.00 68.50 277 THR A O 1
ATOM 2095 N N . GLY A 1 278 ? 40.798 16.583 -50.517 1.00 64.75 278 GLY A N 1
ATOM 2096 C CA . GLY A 1 278 ? 42.097 16.394 -49.865 1.00 64.75 278 GLY A CA 1
ATOM 2097 C C . GLY A 1 278 ? 42.126 15.229 -48.876 1.00 64.75 278 GLY A C 1
ATOM 2098 O O . GLY A 1 278 ? 41.119 14.565 -48.653 1.00 64.75 278 GLY A O 1
ATOM 2099 N N . ASN A 1 279 ? 43.295 15.002 -48.267 1.00 66.50 279 ASN A N 1
ATOM 2100 C CA . ASN A 1 279 ? 43.538 13.937 -47.281 1.00 66.50 279 ASN A CA 1
ATOM 2101 C C . ASN A 1 279 ? 42.947 14.294 -45.903 1.00 66.50 279 ASN A C 1
ATOM 2103 O O . ASN A 1 279 ? 43.650 14.266 -44.894 1.00 66.50 279 ASN A O 1
ATOM 2107 N N . ILE A 1 280 ? 41.686 14.717 -45.883 1.00 76.69 280 ILE A N 1
ATOM 2108 C CA . ILE A 1 280 ? 40.943 15.037 -44.669 1.00 76.69 280 ILE A CA 1
ATOM 2109 C C . ILE A 1 280 ? 40.164 13.787 -44.290 1.00 76.69 280 ILE A C 1
ATOM 2111 O O . ILE A 1 280 ? 39.363 13.297 -45.087 1.00 76.69 280 ILE A O 1
ATOM 2115 N N . GLU A 1 281 ? 40.417 13.287 -43.086 1.00 84.62 281 GLU A N 1
ATOM 2116 C CA . GLU A 1 281 ? 39.632 12.207 -42.505 1.00 84.62 281 GLU A CA 1
ATOM 2117 C C . GLU A 1 281 ? 38.265 12.752 -42.085 1.00 84.62 281 GLU A C 1
ATOM 2119 O O . GLU A 1 281 ? 38.175 13.731 -41.335 1.00 84.62 281 GLU A O 1
ATOM 2124 N N . ILE A 1 282 ? 37.225 12.134 -42.631 1.00 86.31 282 ILE A N 1
ATOM 2125 C CA . ILE A 1 282 ? 35.817 12.390 -42.367 1.00 86.31 282 ILE A CA 1
ATOM 2126 C C . ILE A 1 282 ? 35.260 11.126 -41.736 1.00 86.31 282 ILE A C 1
ATOM 2128 O O . ILE A 1 282 ? 35.339 10.051 -42.325 1.00 86.31 282 ILE A O 1
ATOM 2132 N N . GLU A 1 283 ? 34.666 11.248 -40.568 1.00 89.38 283 GLU A N 1
ATOM 2133 C CA . GLU A 1 283 ? 33.978 10.146 -39.911 1.00 89.38 283 GLU A CA 1
ATOM 2134 C C . GLU A 1 283 ? 32.486 10.448 -39.900 1.00 89.38 283 GLU A C 1
ATOM 2136 O O . GLU A 1 283 ? 32.083 11.526 -39.466 1.00 89.38 283 GLU A O 1
ATOM 2141 N N . VAL A 1 284 ? 31.673 9.512 -40.378 1.00 89.81 284 VAL A N 1
ATOM 2142 C CA . VAL A 1 284 ? 30.213 9.609 -40.331 1.00 89.81 284 VAL A CA 1
ATOM 2143 C C . VAL A 1 284 ? 29.724 8.690 -39.222 1.00 89.81 284 VAL A C 1
ATOM 2145 O O . VAL A 1 284 ? 30.005 7.493 -39.252 1.00 89.81 284 VAL A O 1
ATOM 2148 N N . TYR A 1 285 ? 28.998 9.233 -38.248 1.00 89.31 285 TYR A N 1
ATOM 2149 C CA . TYR A 1 285 ? 28.508 8.450 -37.114 1.00 89.31 285 TYR A CA 1
ATOM 2150 C C . TYR A 1 285 ? 27.184 8.982 -36.565 1.00 89.31 285 TYR A C 1
ATOM 2152 O O . TYR A 1 285 ? 26.801 10.139 -36.758 1.00 89.31 285 TYR A O 1
ATOM 2160 N N . ARG A 1 286 ? 26.468 8.121 -35.843 1.00 89.31 286 ARG A N 1
ATOM 2161 C CA . ARG A 1 286 ? 25.278 8.484 -35.077 1.00 89.31 286 ARG A CA 1
ATOM 2162 C C . ARG A 1 286 ? 25.697 9.106 -33.756 1.00 89.31 286 ARG A C 1
ATOM 2164 O O . ARG A 1 286 ? 26.407 8.482 -32.972 1.00 89.31 286 ARG A O 1
ATOM 2171 N N . GLU A 1 287 ? 25.199 10.299 -33.461 1.00 90.25 287 GLU A N 1
ATOM 2172 C CA . GLU A 1 287 ? 25.375 10.873 -32.131 1.00 90.25 287 GLU A CA 1
ATOM 2173 C C . GLU A 1 287 ? 24.220 10.480 -31.201 1.00 90.25 287 GLU A C 1
ATOM 2175 O O . GLU A 1 287 ? 23.056 10.803 -31.445 1.00 90.25 287 GLU A O 1
ATOM 2180 N N . ILE A 1 288 ? 24.549 9.822 -30.092 1.00 93.06 288 ILE A N 1
ATOM 2181 C CA . ILE A 1 288 ? 23.605 9.483 -29.031 1.00 93.06 288 ILE A CA 1
ATOM 2182 C C . ILE A 1 288 ? 23.531 10.661 -28.069 1.00 93.06 288 ILE A C 1
ATOM 2184 O O . ILE A 1 288 ? 24.442 10.909 -27.280 1.00 93.06 288 ILE A O 1
ATOM 2188 N N . THR A 1 289 ? 22.427 11.397 -28.136 1.00 92.38 289 THR A N 1
ATOM 2189 C CA . THR A 1 289 ? 22.222 12.629 -27.361 1.00 92.38 289 THR A CA 1
ATOM 2190 C C . THR A 1 289 ? 21.439 12.414 -26.069 1.00 92.38 289 THR A C 1
ATOM 2192 O O . THR A 1 289 ? 21.371 13.327 -25.248 1.00 92.38 289 THR A O 1
ATOM 2195 N N . SER A 1 290 ? 20.850 11.236 -25.851 1.00 93.44 290 SER A N 1
ATOM 2196 C CA . SER A 1 290 ? 20.131 10.875 -24.622 1.00 93.44 290 SER A CA 1
ATOM 2197 C C . SER A 1 290 ? 20.296 9.392 -24.302 1.00 93.44 290 SER A C 1
ATOM 2199 O O . SER A 1 290 ? 20.430 8.564 -25.203 1.00 93.44 290 SER A O 1
ATOM 2201 N N . VAL A 1 291 ? 20.306 9.061 -23.009 1.00 95.56 291 VAL A N 1
ATOM 2202 C CA . VAL A 1 291 ? 20.380 7.678 -22.521 1.00 95.56 291 VAL A CA 1
ATOM 2203 C C . VAL A 1 291 ? 19.315 7.475 -21.448 1.00 95.56 291 VAL A C 1
ATOM 2205 O O . VAL A 1 291 ? 19.550 7.715 -20.265 1.00 95.56 291 VAL A O 1
ATOM 2208 N N . ASP A 1 292 ? 18.136 7.037 -21.878 1.00 94.19 292 ASP A N 1
ATOM 2209 C CA . ASP A 1 292 ? 16.963 6.849 -21.024 1.00 94.19 292 ASP A CA 1
ATOM 2210 C C . ASP A 1 292 ? 16.541 5.379 -21.034 1.00 94.19 292 ASP A C 1
ATOM 2212 O O . ASP A 1 292 ? 15.810 4.913 -21.909 1.00 94.19 292 ASP A O 1
ATOM 2216 N N . ILE A 1 293 ? 17.052 4.634 -20.057 1.00 95.88 293 ILE A N 1
ATOM 2217 C CA . ILE A 1 293 ? 16.948 3.175 -19.996 1.00 95.88 293 ILE A CA 1
ATOM 2218 C C . ILE A 1 293 ? 16.062 2.721 -18.837 1.00 95.88 293 ILE A C 1
ATOM 2220 O O . ILE A 1 293 ? 15.810 3.457 -17.885 1.00 95.88 293 ILE A O 1
ATOM 2224 N N . ASN A 1 294 ? 15.619 1.466 -18.887 1.00 90.81 294 ASN A N 1
ATOM 2225 C CA . ASN A 1 294 ? 14.837 0.855 -17.814 1.00 90.81 294 ASN A CA 1
ATOM 2226 C C . ASN A 1 294 ? 15.464 -0.454 -17.328 1.00 90.81 294 ASN A C 1
ATOM 2228 O O . ASN A 1 294 ? 16.060 -1.197 -18.106 1.00 90.81 294 ASN A O 1
ATOM 2232 N N . ILE A 1 295 ? 15.280 -0.765 -16.048 1.00 92.88 295 ILE A N 1
ATOM 2233 C CA . ILE A 1 295 ? 15.694 -2.020 -15.410 1.00 92.88 295 ILE A CA 1
ATOM 2234 C C . ILE A 1 295 ? 14.666 -2.415 -14.344 1.00 92.88 295 ILE A C 1
ATOM 2236 O O . ILE A 1 295 ? 14.009 -1.557 -13.757 1.00 92.88 295 ILE A O 1
ATOM 2240 N N . ASN A 1 296 ? 14.510 -3.709 -14.069 1.00 87.25 296 ASN A N 1
ATOM 2241 C CA . ASN A 1 296 ? 13.600 -4.158 -13.014 1.00 87.25 296 ASN A CA 1
ATOM 2242 C C . ASN A 1 296 ? 14.044 -3.593 -11.652 1.00 87.25 296 ASN A C 1
ATOM 2244 O O . ASN A 1 296 ? 15.149 -3.884 -11.196 1.00 87.25 296 ASN A O 1
ATOM 2248 N N . ALA A 1 297 ? 13.182 -2.798 -11.016 1.00 86.88 297 ALA A N 1
ATOM 2249 C CA . ALA A 1 297 ? 13.456 -2.211 -9.709 1.00 86.88 297 ALA A CA 1
ATOM 2250 C C . ALA A 1 297 ? 13.411 -3.268 -8.580 1.00 86.88 297 ALA A C 1
ATOM 2252 O O . ALA A 1 297 ? 12.733 -4.294 -8.728 1.00 86.88 297 ALA A O 1
ATOM 2253 N N . PRO A 1 298 ? 14.091 -3.022 -7.442 1.00 89.50 298 PRO A N 1
ATOM 2254 C CA . PRO A 1 298 ? 14.047 -3.900 -6.277 1.00 89.50 298 PRO A CA 1
ATOM 2255 C C . PRO A 1 298 ? 12.625 -4.152 -5.769 1.00 89.50 298 PRO A C 1
ATOM 2257 O O . PRO A 1 298 ? 11.841 -3.229 -5.559 1.00 89.50 298 PRO A O 1
ATOM 2260 N N . SER A 1 299 ? 12.298 -5.423 -5.547 1.00 85.81 299 SER A N 1
ATOM 2261 C CA . SER A 1 299 ? 11.006 -5.865 -5.018 1.00 85.81 299 SER A CA 1
ATOM 2262 C C . SER A 1 299 ? 11.221 -7.120 -4.186 1.00 85.81 299 SER A C 1
ATOM 2264 O O . SER A 1 299 ? 11.756 -8.098 -4.707 1.00 85.81 299 SER A O 1
ATOM 2266 N N . ASN A 1 300 ? 10.801 -7.117 -2.919 1.00 87.75 300 ASN A N 1
ATOM 2267 C CA . ASN A 1 300 ? 11.131 -8.187 -1.976 1.00 87.75 300 ASN A CA 1
ATOM 2268 C C . ASN A 1 300 ? 10.770 -9.582 -2.521 1.00 87.75 300 ASN A C 1
ATOM 2270 O O . ASN A 1 300 ? 9.646 -9.826 -2.963 1.00 87.75 300 ASN A O 1
ATOM 2274 N N . GLY A 1 301 ? 11.735 -10.499 -2.488 1.00 84.38 301 GLY A N 1
ATOM 2275 C CA . GLY A 1 301 ? 11.613 -11.879 -2.956 1.00 84.38 301 GLY A CA 1
ATOM 2276 C C . GLY A 1 301 ? 11.763 -12.083 -4.469 1.00 84.38 301 GLY A C 1
ATOM 2277 O O . GLY A 1 301 ? 11.886 -13.239 -4.902 1.00 84.38 301 GLY A O 1
ATOM 2278 N N . SER A 1 302 ? 11.788 -11.009 -5.264 1.00 85.44 302 SER A N 1
ATOM 2279 C CA . SER A 1 302 ? 12.050 -11.065 -6.705 1.00 85.44 302 SER A CA 1
ATOM 2280 C C . SER A 1 302 ? 13.532 -11.303 -6.984 1.00 85.44 302 SER A C 1
ATOM 2282 O O . SER A 1 302 ? 14.399 -10.817 -6.259 1.00 85.44 302 SER A O 1
ATOM 2284 N N . SER A 1 303 ? 13.829 -12.045 -8.051 1.00 89.56 303 SER A N 1
ATOM 2285 C CA . SER A 1 303 ? 15.206 -12.253 -8.510 1.00 89.56 303 SER A CA 1
ATOM 2286 C C . SER A 1 303 ? 15.826 -10.956 -9.020 1.00 89.56 303 SER A C 1
ATOM 2288 O O . SER A 1 303 ? 15.162 -10.172 -9.707 1.00 89.56 303 SER A O 1
ATOM 2290 N N . ILE A 1 304 ? 17.110 -10.768 -8.726 1.00 91.75 304 ILE A N 1
ATOM 2291 C CA . ILE A 1 304 ? 17.894 -9.663 -9.276 1.00 91.75 304 ILE A CA 1
ATOM 2292 C C . ILE A 1 304 ? 18.088 -9.897 -10.780 1.00 91.75 304 ILE A C 1
ATOM 2294 O O . ILE A 1 304 ? 18.412 -10.998 -11.222 1.00 91.75 304 ILE A O 1
ATOM 2298 N N . SER A 1 305 ? 17.854 -8.862 -11.590 1.00 87.56 305 SER A N 1
ATOM 2299 C CA . SER A 1 305 ? 17.918 -8.946 -13.051 1.00 87.56 305 SER A CA 1
ATOM 2300 C C . SER A 1 305 ? 18.836 -7.874 -13.619 1.00 87.56 305 SER A C 1
ATOM 2302 O O . SER A 1 305 ? 18.682 -6.692 -13.323 1.00 87.56 305 SER A O 1
ATOM 2304 N N . ASN A 1 306 ? 19.734 -8.291 -14.511 1.00 91.12 306 ASN A N 1
ATOM 2305 C CA . ASN A 1 306 ? 20.587 -7.399 -15.302 1.00 91.12 306 ASN A CA 1
ATOM 2306 C C . ASN A 1 306 ? 19.964 -7.026 -16.652 1.00 91.12 306 ASN A C 1
ATOM 2308 O O . ASN A 1 306 ? 20.630 -6.458 -17.513 1.00 91.12 306 ASN A O 1
ATOM 2312 N N . ARG A 1 307 ? 18.693 -7.372 -16.876 1.00 90.81 307 ARG A N 1
ATOM 2313 C CA . ARG A 1 307 ? 18.022 -7.072 -18.136 1.00 90.81 307 ARG A CA 1
ATOM 2314 C C . ARG A 1 307 ? 17.663 -5.591 -18.204 1.00 90.81 307 ARG A C 1
ATOM 2316 O O . ARG A 1 307 ? 16.753 -5.144 -17.509 1.00 90.81 307 ARG A O 1
ATOM 2323 N N . VAL A 1 308 ? 18.365 -4.880 -19.078 1.00 92.56 308 VAL A N 1
ATOM 2324 C CA . VAL A 1 308 ? 18.136 -3.468 -19.393 1.00 92.56 308 VAL A CA 1
ATOM 2325 C C . VAL A 1 308 ? 17.263 -3.352 -20.644 1.00 92.56 308 VAL A C 1
ATOM 2327 O O . VAL A 1 308 ? 17.405 -4.132 -21.588 1.00 92.56 308 VAL A O 1
ATOM 2330 N N . TYR A 1 309 ? 16.348 -2.389 -20.646 1.00 91.56 309 TYR A N 1
ATOM 2331 C CA . TYR A 1 309 ? 15.433 -2.084 -21.745 1.00 91.56 309 TYR A CA 1
ATOM 2332 C C . TYR A 1 309 ? 15.642 -0.650 -22.236 1.00 91.56 309 TYR A C 1
ATOM 2334 O O . TYR A 1 309 ? 16.194 0.177 -21.511 1.00 91.56 309 TYR A O 1
ATOM 2342 N N . ASN A 1 310 ? 15.141 -0.358 -23.441 1.00 93.12 310 ASN A N 1
ATOM 2343 C CA . ASN A 1 310 ? 15.210 0.961 -24.082 1.00 93.12 310 ASN A CA 1
ATOM 2344 C C . ASN A 1 310 ? 16.642 1.479 -24.272 1.00 93.12 310 ASN A C 1
ATOM 2346 O O . ASN A 1 310 ? 16.907 2.667 -24.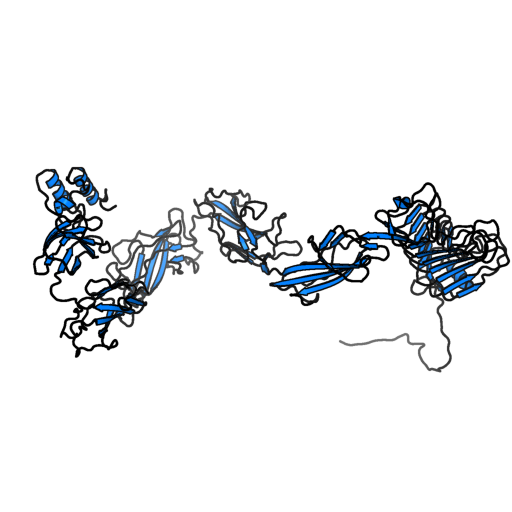131 1.00 93.12 310 ASN A O 1
ATOM 2350 N N . ILE A 1 311 ? 17.575 0.579 -24.586 1.00 94.88 311 ILE A N 1
ATOM 2351 C CA . ILE A 1 311 ? 18.934 0.976 -24.958 1.00 94.88 311 ILE A CA 1
ATOM 2352 C C . ILE A 1 311 ? 18.833 1.824 -26.242 1.00 94.88 311 ILE A C 1
ATOM 2354 O O . ILE A 1 311 ? 18.159 1.382 -27.179 1.00 94.88 311 ILE A O 1
ATOM 2358 N N . PRO A 1 312 ? 19.428 3.032 -26.281 1.00 92.81 312 PRO A N 1
ATOM 2359 C CA . PRO A 1 312 ? 19.347 3.908 -27.445 1.00 92.81 312 PRO A CA 1
ATOM 2360 C C . PRO A 1 312 ? 19.984 3.262 -28.680 1.00 92.81 312 PRO A C 1
ATOM 2362 O O . PRO A 1 312 ? 20.922 2.474 -28.571 1.00 92.81 312 PRO A O 1
ATOM 2365 N N . GLU A 1 313 ? 19.473 3.609 -29.861 1.00 89.88 313 GLU A N 1
ATOM 2366 C CA . GLU A 1 313 ? 20.029 3.132 -31.129 1.00 89.88 313 GLU A CA 1
ATOM 2367 C C . GLU A 1 313 ? 21.497 3.563 -31.277 1.00 89.88 313 GLU A C 1
ATOM 2369 O O . GLU A 1 313 ? 21.837 4.719 -31.018 1.00 89.88 313 GLU A O 1
ATOM 2374 N N . GLY A 1 314 ? 22.364 2.638 -31.698 1.00 89.19 314 GLY A N 1
ATOM 2375 C CA . GLY A 1 314 ? 23.813 2.847 -31.757 1.00 89.19 314 GLY A CA 1
ATOM 2376 C C . GLY A 1 314 ? 24.548 2.515 -30.455 1.00 89.19 314 GLY A C 1
ATOM 2377 O O . GLY A 1 314 ? 25.761 2.686 -30.392 1.00 89.19 314 GLY A O 1
ATOM 2378 N N . ALA A 1 315 ? 23.851 2.067 -29.406 1.00 94.00 315 ALA A N 1
ATOM 2379 C CA . ALA A 1 315 ? 24.471 1.540 -28.196 1.00 94.00 315 ALA A CA 1
ATOM 2380 C C . ALA A 1 315 ? 24.012 0.114 -27.896 1.00 94.00 315 ALA A C 1
ATOM 2382 O O . ALA A 1 315 ? 22.900 -0.304 -28.225 1.00 94.00 315 ALA A O 1
ATOM 2383 N N . TYR A 1 316 ? 24.850 -0.611 -27.162 1.00 94.88 316 TYR A N 1
ATOM 2384 C CA . TYR A 1 316 ? 24.538 -1.934 -26.651 1.00 94.88 316 TYR A CA 1
ATOM 2385 C C . TYR A 1 316 ? 24.892 -2.074 -25.170 1.00 94.88 316 TYR A C 1
ATOM 2387 O O . TYR A 1 316 ? 25.750 -1.389 -24.606 1.00 94.88 316 TYR A O 1
ATOM 2395 N N . PHE A 1 317 ? 24.182 -2.990 -24.515 1.00 95.69 317 PHE A N 1
ATOM 2396 C CA . PHE A 1 317 ? 24.403 -3.314 -23.113 1.00 95.69 317 PHE A CA 1
ATOM 2397 C C . PHE A 1 317 ? 25.712 -4.078 -22.935 1.00 95.69 317 PHE A C 1
ATOM 2399 O O . PHE A 1 317 ? 25.899 -5.135 -23.540 1.00 95.69 317 PHE A O 1
ATOM 2406 N N . HIS A 1 318 ? 26.584 -3.574 -22.061 1.00 94.44 318 HIS A N 1
ATOM 2407 C CA . HIS A 1 318 ? 27.824 -4.252 -21.710 1.00 94.44 318 HIS A CA 1
ATOM 2408 C C . HIS A 1 318 ? 27.692 -5.046 -20.407 1.00 94.44 318 HIS A C 1
ATOM 2410 O O . HIS A 1 318 ? 27.881 -6.261 -20.404 1.00 94.44 318 HIS A O 1
ATOM 2416 N N . THR A 1 319 ? 27.365 -4.380 -19.294 1.00 93.19 319 THR A N 1
ATOM 2417 C CA . THR A 1 319 ? 27.150 -5.053 -18.003 1.00 93.19 319 THR A CA 1
ATOM 2418 C C . THR A 1 319 ? 26.328 -4.205 -17.031 1.00 93.19 319 THR A C 1
ATOM 2420 O O . THR A 1 319 ? 26.234 -2.986 -17.175 1.00 93.19 319 THR A O 1
ATOM 2423 N N . ALA A 1 320 ? 25.752 -4.857 -16.019 1.00 94.81 320 ALA A N 1
ATOM 2424 C CA . ALA A 1 320 ? 25.117 -4.225 -14.871 1.00 94.81 320 ALA A CA 1
ATOM 2425 C C . ALA A 1 320 ? 25.606 -4.888 -13.579 1.00 94.81 320 ALA A C 1
ATOM 2427 O O . ALA A 1 320 ? 25.617 -6.114 -13.467 1.00 94.81 320 ALA A O 1
ATOM 2428 N N . ASN A 1 321 ? 25.979 -4.065 -12.603 1.00 94.56 321 ASN A N 1
ATOM 2429 C CA . ASN A 1 321 ? 26.468 -4.496 -11.301 1.00 94.56 321 ASN A CA 1
ATOM 2430 C C . ASN A 1 321 ? 25.523 -3.979 -10.215 1.00 94.56 321 ASN A C 1
ATOM 2432 O O . ASN A 1 321 ? 25.364 -2.765 -10.057 1.00 94.56 321 ASN A O 1
ATOM 2436 N N . TRP A 1 322 ? 24.912 -4.896 -9.469 1.00 96.75 322 TRP A N 1
ATOM 2437 C CA . TRP A 1 322 ? 24.046 -4.574 -8.339 1.00 96.75 322 TRP A CA 1
ATOM 2438 C C . TRP A 1 322 ? 24.829 -4.565 -7.030 1.00 96.75 322 TRP A C 1
ATOM 2440 O O . TRP A 1 322 ? 25.765 -5.341 -6.839 1.00 96.75 322 TRP A O 1
ATOM 2450 N N . TYR A 1 323 ? 24.417 -3.686 -6.122 1.00 96.06 323 TYR A N 1
ATOM 2451 C CA . TYR A 1 323 ? 24.976 -3.543 -4.787 1.00 96.06 323 TYR A CA 1
ATOM 2452 C C . TYR A 1 323 ? 23.846 -3.573 -3.760 1.00 96.06 323 TYR A C 1
ATOM 2454 O O . TYR A 1 323 ? 22.908 -2.788 -3.878 1.00 96.06 323 TYR A O 1
ATOM 2462 N N . GLU A 1 324 ? 23.966 -4.434 -2.754 1.00 95.94 324 GLU A N 1
ATOM 2463 C CA . GLU A 1 324 ? 23.128 -4.492 -1.554 1.00 95.94 324 GLU A CA 1
ATOM 2464 C C . GLU A 1 324 ? 23.898 -3.877 -0.382 1.00 95.94 324 GLU A C 1
ATOM 2466 O O . GLU A 1 324 ? 24.996 -4.332 -0.064 1.00 95.94 324 GLU A O 1
ATOM 2471 N N . ASP A 1 325 ? 23.374 -2.824 0.247 1.00 95.06 325 ASP A N 1
ATOM 2472 C CA . ASP A 1 325 ? 24.041 -2.107 1.349 1.00 95.06 325 ASP A CA 1
ATOM 2473 C C . ASP A 1 325 ? 25.502 -1.716 1.028 1.00 95.06 325 ASP A C 1
ATOM 2475 O O . ASP A 1 325 ? 26.384 -1.692 1.887 1.00 95.06 325 ASP A O 1
ATOM 2479 N N . GLY A 1 326 ? 25.769 -1.417 -0.248 1.00 93.06 326 GLY A N 1
ATOM 2480 C CA . GLY A 1 326 ? 27.098 -1.071 -0.758 1.00 93.06 326 GLY A CA 1
ATOM 2481 C C . GLY A 1 326 ? 28.008 -2.260 -1.094 1.00 93.06 326 GLY A C 1
ATOM 2482 O O . GLY A 1 326 ? 29.125 -2.037 -1.563 1.00 93.06 326 GLY A O 1
ATOM 2483 N N . VAL A 1 327 ? 27.555 -3.503 -0.918 1.00 94.94 327 VAL A N 1
ATOM 2484 C CA . VAL A 1 327 ? 28.299 -4.732 -1.238 1.00 94.94 327 VAL A CA 1
ATOM 2485 C C . VAL A 1 327 ? 27.796 -5.327 -2.562 1.00 94.94 327 VAL A C 1
ATOM 2487 O O . VAL A 1 327 ? 26.586 -5.413 -2.744 1.00 94.94 327 VAL A O 1
ATOM 2490 N N . PRO A 1 328 ? 28.674 -5.747 -3.495 1.00 95.06 328 PRO A N 1
ATOM 2491 C CA . PRO A 1 328 ? 28.245 -6.379 -4.746 1.00 95.06 328 PRO A CA 1
ATOM 2492 C C . PRO A 1 328 ? 27.403 -7.644 -4.516 1.00 95.06 328 PRO A C 1
ATOM 2494 O O . PRO A 1 328 ? 27.771 -8.472 -3.683 1.00 95.06 328 PRO A O 1
ATOM 2497 N N . VAL A 1 329 ? 26.329 -7.811 -5.292 1.00 95.06 329 VAL A N 1
ATOM 2498 C CA . VAL A 1 329 ? 25.442 -8.993 -5.283 1.00 95.06 329 VAL A CA 1
ATOM 2499 C C . VAL A 1 329 ? 25.241 -9.552 -6.693 1.00 95.06 329 VAL A C 1
ATOM 2501 O O . VAL A 1 329 ? 25.416 -8.832 -7.680 1.00 95.06 329 VAL A O 1
ATOM 2504 N N . ASP A 1 330 ? 24.895 -10.837 -6.798 1.00 89.81 330 ASP A N 1
ATOM 2505 C CA . ASP A 1 330 ? 24.748 -11.542 -8.076 1.00 89.81 330 ASP A CA 1
ATOM 2506 C C . ASP A 1 330 ? 23.270 -11.725 -8.470 1.00 89.81 330 ASP A C 1
ATOM 2508 O O . ASP A 1 330 ? 22.362 -11.701 -7.646 1.00 89.81 330 ASP A O 1
ATOM 2512 N N . THR A 1 331 ? 23.006 -11.952 -9.758 1.00 88.31 331 THR A N 1
ATOM 2513 C CA . THR A 1 331 ? 21.653 -12.230 -10.282 1.00 88.31 331 THR A CA 1
ATOM 2514 C C . THR A 1 331 ? 21.001 -13.515 -9.751 1.00 88.31 331 THR A C 1
ATOM 2516 O O . THR A 1 331 ? 19.794 -13.7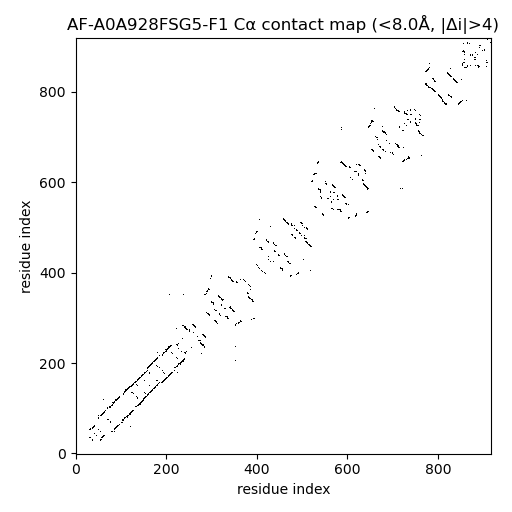07 -9.898 1.00 88.31 331 THR A O 1
ATOM 2519 N N . SER A 1 332 ? 21.782 -14.412 -9.148 1.00 88.19 332 SER A N 1
ATOM 2520 C CA . SER A 1 332 ? 21.275 -15.585 -8.429 1.00 88.19 332 SER A CA 1
ATOM 2521 C C . SER A 1 332 ? 20.638 -15.242 -7.076 1.00 88.19 332 SER A C 1
ATOM 2523 O O . SER A 1 332 ? 19.829 -16.034 -6.579 1.00 88.19 332 SER A O 1
ATOM 2525 N N . ASP A 1 333 ? 20.935 -14.066 -6.518 1.00 90.75 333 ASP A N 1
ATOM 2526 C CA . ASP A 1 333 ? 20.317 -13.558 -5.299 1.00 90.75 333 ASP A CA 1
ATOM 2527 C C . ASP A 1 333 ? 18.905 -13.001 -5.562 1.00 90.75 333 ASP A C 1
ATOM 2529 O O . ASP A 1 333 ? 18.426 -12.835 -6.694 1.00 90.75 333 ASP A O 1
ATOM 2533 N N . LYS A 1 334 ? 18.198 -12.722 -4.470 1.00 92.44 334 LYS A N 1
ATOM 2534 C CA . LYS A 1 334 ? 16.881 -12.087 -4.481 1.00 92.44 334 LYS A CA 1
ATOM 2535 C C . LYS A 1 334 ? 16.954 -10.770 -3.740 1.00 92.44 334 LYS A C 1
ATOM 2537 O O . LYS A 1 334 ? 17.674 -10.669 -2.754 1.00 92.44 334 LYS A O 1
ATOM 2542 N N . PHE A 1 335 ? 16.151 -9.802 -4.164 1.00 91.69 335 PHE A N 1
ATOM 2543 C CA . PHE A 1 335 ? 15.969 -8.585 -3.387 1.00 91.69 335 PHE A CA 1
ATOM 2544 C C . PHE A 1 335 ? 15.344 -8.920 -2.031 1.00 91.69 335 PHE A C 1
ATOM 2546 O O . PHE A 1 335 ? 14.365 -9.667 -1.953 1.00 91.69 335 PHE A O 1
ATOM 2553 N N . VAL A 1 336 ? 15.903 -8.353 -0.969 1.00 90.38 336 VAL A N 1
ATOM 2554 C CA . VAL A 1 336 ? 15.489 -8.566 0.414 1.00 90.38 336 VAL A CA 1
ATOM 2555 C C . VAL A 1 336 ? 14.919 -7.262 0.957 1.00 90.38 336 VAL A C 1
ATOM 2557 O O . VAL A 1 336 ? 15.543 -6.207 0.867 1.00 90.38 336 VAL A O 1
ATOM 2560 N N . ALA A 1 337 ? 13.721 -7.328 1.529 1.00 88.75 337 ALA A N 1
ATOM 2561 C CA . ALA A 1 337 ? 13.113 -6.191 2.209 1.00 88.75 337 ALA A CA 1
ATOM 2562 C C . ALA A 1 337 ? 14.037 -5.569 3.271 1.00 88.75 337 ALA A C 1
ATOM 2564 O O . ALA A 1 337 ? 14.770 -6.269 3.971 1.00 88.75 337 ALA A O 1
ATOM 2565 N N . GLY A 1 338 ? 13.993 -4.240 3.394 1.00 87.56 338 GLY A N 1
ATOM 2566 C CA . GLY A 1 338 ? 14.794 -3.496 4.372 1.00 87.56 338 GLY A CA 1
ATOM 2567 C C . GLY A 1 338 ? 16.262 -3.291 3.978 1.00 87.56 338 GLY A C 1
ATOM 2568 O O . GLY A 1 338 ? 16.954 -2.512 4.632 1.00 87.56 338 GLY A O 1
ATOM 2569 N N . LYS A 1 339 ? 16.734 -3.931 2.903 1.00 92.06 339 LYS A N 1
ATOM 2570 C CA . LYS A 1 339 ? 18.064 -3.716 2.323 1.00 92.06 339 LYS A CA 1
ATOM 2571 C C . LYS A 1 339 ? 18.062 -2.570 1.323 1.00 92.06 339 LYS A C 1
ATOM 2573 O O . LYS A 1 339 ? 17.082 -2.381 0.602 1.00 92.06 339 LYS A O 1
ATOM 2578 N N . SER A 1 340 ? 19.152 -1.812 1.275 1.00 94.12 340 SER A N 1
ATOM 2579 C CA . SER A 1 340 ? 19.337 -0.751 0.285 1.00 94.12 340 SER A CA 1
ATOM 2580 C C . SER A 1 340 ? 19.957 -1.301 -0.995 1.00 94.12 340 SER A C 1
ATOM 2582 O O . SER A 1 340 ? 20.883 -2.108 -0.927 1.00 94.12 340 SER A O 1
ATOM 2584 N N . TYR A 1 341 ? 19.465 -0.872 -2.158 1.00 94.62 341 TYR A N 1
ATOM 2585 C CA . TYR A 1 341 ? 19.967 -1.352 -3.444 1.00 94.62 341 TYR A CA 1
ATOM 2586 C C . TYR A 1 341 ? 20.359 -0.227 -4.384 1.00 94.62 341 TYR A C 1
ATOM 2588 O O . TYR A 1 341 ? 19.627 0.737 -4.594 1.00 94.62 341 TYR A O 1
ATOM 2596 N N . LYS A 1 342 ? 21.499 -0.427 -5.039 1.00 95.88 342 LYS A N 1
ATOM 2597 C CA . LYS A 1 342 ? 22.025 0.447 -6.082 1.00 95.88 342 LYS A CA 1
ATOM 2598 C C . LYS A 1 342 ? 22.463 -0.387 -7.276 1.00 95.88 342 LYS A C 1
ATOM 2600 O O . LYS A 1 342 ? 22.973 -1.492 -7.098 1.00 95.88 342 LYS A O 1
ATOM 2605 N N . VAL A 1 343 ? 22.321 0.147 -8.483 1.00 96.12 343 VAL A N 1
ATOM 2606 C CA . VAL A 1 343 ? 22.825 -0.483 -9.707 1.00 96.12 343 VAL A CA 1
ATOM 2607 C C . VAL A 1 343 ? 23.771 0.453 -10.452 1.00 96.12 343 VAL A C 1
ATOM 2609 O O . VAL A 1 343 ? 23.546 1.662 -10.515 1.00 96.12 343 VAL A O 1
ATOM 2612 N N . MET A 1 344 ? 24.831 -0.119 -11.017 1.00 96.00 344 MET A N 1
ATOM 2613 C CA . MET A 1 344 ? 25.714 0.525 -11.986 1.00 96.00 344 MET A CA 1
ATOM 2614 C C . MET A 1 344 ? 25.553 -0.177 -13.332 1.00 96.00 344 MET A C 1
ATOM 2616 O O . MET A 1 344 ? 25.809 -1.374 -13.425 1.00 96.00 344 MET A O 1
ATOM 2620 N N . ILE A 1 345 ? 25.121 0.548 -14.358 1.00 96.44 345 ILE A N 1
ATOM 2621 C CA . ILE A 1 345 ? 24.874 0.035 -15.707 1.00 96.44 345 ILE A CA 1
ATOM 2622 C C . ILE A 1 345 ? 25.891 0.655 -16.656 1.00 96.44 345 ILE A C 1
ATOM 2624 O O . ILE A 1 345 ? 26.091 1.866 -16.638 1.00 96.44 345 ILE A O 1
ATOM 2628 N N . TYR A 1 346 ? 26.499 -0.165 -17.505 1.00 95.38 346 TYR A N 1
ATOM 2629 C CA . TYR A 1 346 ? 27.490 0.266 -18.480 1.00 95.38 346 TYR A CA 1
ATOM 2630 C C . TYR A 1 346 ? 27.027 -0.068 -19.894 1.00 95.38 346 TYR A C 1
ATOM 2632 O O . TYR A 1 346 ? 26.653 -1.212 -20.182 1.00 95.38 346 TYR A O 1
ATOM 2640 N N . LEU A 1 347 ? 27.065 0.938 -20.763 1.00 96.06 347 LEU A N 1
ATOM 2641 C CA . LEU A 1 347 ? 26.743 0.833 -22.182 1.00 96.06 347 LEU A CA 1
ATOM 2642 C C . LEU A 1 347 ? 27.977 1.184 -23.016 1.00 96.06 347 LEU A C 1
ATOM 2644 O O . LEU A 1 347 ? 28.784 2.032 -22.622 1.00 96.06 347 LEU A O 1
ATOM 2648 N N . LEU A 1 348 ? 28.091 0.535 -24.169 1.00 94.81 348 LEU A N 1
ATOM 2649 C CA . LEU A 1 348 ? 29.098 0.801 -25.195 1.00 94.81 348 LEU A CA 1
ATOM 2650 C C . LEU A 1 348 ? 28.393 1.210 -26.488 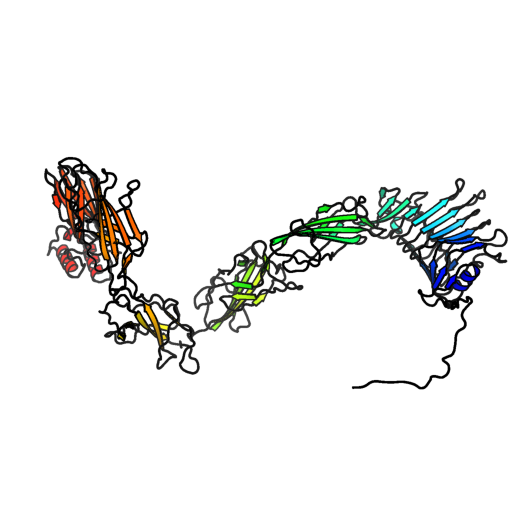1.00 94.81 348 LEU A C 1
ATOM 2652 O O . LEU A 1 348 ? 27.219 0.878 -26.665 1.00 94.81 348 LEU A O 1
ATOM 2656 N N . THR A 1 349 ? 29.083 1.934 -27.362 1.00 92.69 349 THR A N 1
ATOM 2657 C CA . THR A 1 349 ? 28.560 2.264 -28.691 1.00 92.69 349 THR A CA 1
ATOM 2658 C C . THR A 1 349 ? 28.936 1.209 -29.722 1.00 92.69 349 THR A C 1
ATOM 2660 O O . THR A 1 349 ? 29.959 0.538 -29.597 1.00 92.69 349 THR A O 1
ATOM 2663 N N . ASP A 1 350 ? 28.099 1.070 -30.746 1.00 88.31 350 ASP A N 1
ATOM 2664 C CA . ASP A 1 350 ? 28.474 0.391 -31.984 1.00 88.31 350 ASP A CA 1
ATOM 2665 C C . ASP A 1 350 ? 29.568 1.200 -32.715 1.00 88.31 350 ASP A C 1
ATOM 2667 O O . ASP A 1 350 ? 29.725 2.399 -32.473 1.00 88.31 350 ASP A O 1
ATOM 2671 N N . ASP A 1 351 ? 30.280 0.580 -33.663 1.00 78.38 351 ASP A N 1
ATOM 2672 C CA . ASP A 1 351 ? 31.435 1.193 -34.352 1.00 78.38 351 ASP A CA 1
ATOM 2673 C C . ASP A 1 351 ? 31.111 2.512 -35.085 1.00 78.38 351 ASP A C 1
ATOM 2675 O O . ASP A 1 351 ? 31.986 3.352 -35.275 1.00 78.38 351 ASP A O 1
ATOM 2679 N N . ASN A 1 352 ? 29.846 2.723 -35.464 1.00 79.62 352 ASN A N 1
ATOM 2680 C CA . ASN A 1 352 ? 29.377 3.924 -36.167 1.00 79.62 352 ASN A CA 1
ATOM 2681 C C . ASN A 1 352 ? 28.543 4.854 -35.271 1.00 79.62 352 ASN A C 1
ATOM 2683 O O . ASN A 1 352 ? 27.704 5.606 -35.773 1.00 79.62 352 ASN A O 1
ATOM 2687 N N . ALA A 1 353 ? 28.709 4.795 -33.950 1.00 89.31 353 ALA A N 1
ATOM 2688 C CA . ALA A 1 353 ? 27.984 5.642 -33.013 1.00 89.31 353 ALA A CA 1
ATOM 2689 C C . ALA A 1 353 ? 28.887 6.184 -31.903 1.00 89.31 353 ALA A C 1
ATOM 2691 O O . ALA A 1 353 ? 29.856 5.548 -31.490 1.00 89.31 353 ALA A O 1
ATOM 2692 N N . LYS A 1 354 ? 28.541 7.371 -31.401 1.00 90.75 354 LYS A N 1
ATOM 2693 C CA . LYS A 1 354 ? 29.238 8.036 -30.295 1.00 90.75 354 LYS A CA 1
ATOM 2694 C C . LYS A 1 354 ? 28.248 8.718 -29.361 1.00 90.75 354 LYS A C 1
ATOM 2696 O O . LYS A 1 354 ? 27.294 9.349 -29.817 1.00 90.75 354 LYS A O 1
ATOM 2701 N N . PHE A 1 355 ? 28.474 8.640 -28.057 1.00 91.88 355 PHE A N 1
ATOM 2702 C CA . PHE A 1 355 ? 27.770 9.456 -27.074 1.00 91.88 355 PHE A CA 1
ATOM 2703 C C . PHE A 1 355 ? 28.170 10.922 -27.222 1.00 91.88 355 PHE A C 1
ATOM 2705 O O . PHE A 1 355 ? 29.348 11.260 -27.329 1.00 91.88 355 PHE A O 1
ATOM 2712 N N . ALA A 1 356 ? 27.177 11.809 -27.189 1.00 89.19 356 ALA A N 1
ATOM 2713 C CA . ALA A 1 356 ? 27.426 13.239 -27.161 1.00 89.19 356 ALA A CA 1
ATOM 2714 C C . ALA A 1 356 ? 28.215 13.614 -25.898 1.00 89.19 356 ALA A C 1
ATOM 2716 O O . ALA A 1 356 ? 27.858 13.208 -24.790 1.00 89.19 356 ALA A O 1
ATOM 2717 N N . ASN A 1 357 ? 29.207 14.497 -26.047 1.00 84.44 357 ASN A N 1
ATOM 2718 C CA . ASN A 1 357 ? 29.976 15.035 -24.917 1.00 84.44 357 ASN A CA 1
ATOM 2719 C C . ASN A 1 357 ? 29.085 15.663 -23.826 1.00 84.44 357 ASN A C 1
ATOM 2721 O O . ASN A 1 357 ? 29.438 15.655 -22.648 1.00 84.44 357 ASN A O 1
ATOM 2725 N N . ASN A 1 358 ? 27.915 16.186 -24.212 1.00 87.31 358 ASN A N 1
ATOM 2726 C CA . ASN A 1 358 ? 26.879 16.654 -23.296 1.00 87.31 358 ASN A CA 1
ATOM 2727 C C . ASN A 1 358 ? 25.536 16.003 -23.648 1.00 87.31 358 ASN A C 1
ATOM 2729 O O . ASN A 1 358 ? 24.866 16.425 -24.591 1.00 87.31 358 ASN A O 1
ATOM 2733 N N . LEU A 1 359 ? 25.134 14.998 -22.871 1.00 90.19 359 LEU A N 1
ATOM 2734 C CA . LEU A 1 359 ? 23.828 14.358 -23.020 1.00 90.19 359 LEU A CA 1
ATOM 2735 C C . LEU A 1 359 ? 22.696 15.293 -22.576 1.00 90.19 359 LEU A C 1
ATOM 2737 O O . LEU A 1 359 ? 22.769 15.952 -21.538 1.00 90.19 359 LEU A O 1
ATOM 2741 N N . THR A 1 360 ? 21.623 15.304 -23.358 1.00 92.38 360 THR A N 1
ATOM 2742 C CA . THR A 1 360 ? 20.386 16.050 -23.093 1.00 92.38 360 THR A CA 1
ATOM 2743 C C . THR A 1 360 ? 19.543 15.405 -21.991 1.00 92.38 360 THR A C 1
ATOM 2745 O O . THR A 1 360 ? 18.899 16.120 -21.225 1.00 92.38 360 THR A O 1
ATOM 2748 N N . SER A 1 361 ? 19.587 14.072 -21.869 1.00 91.38 361 SER A N 1
ATOM 2749 C CA . SER A 1 361 ? 18.923 13.302 -20.811 1.00 91.38 361 SER A CA 1
ATOM 2750 C C . SER A 1 361 ? 19.725 12.058 -20.428 1.00 91.38 361 SER A C 1
ATOM 2752 O O . SER A 1 361 ? 20.384 11.446 -21.270 1.00 91.38 361 SER A O 1
ATOM 2754 N N . THR A 1 362 ? 19.669 11.707 -19.141 1.00 92.88 362 THR A N 1
ATOM 2755 C CA . THR A 1 362 ? 20.225 10.469 -18.577 1.00 92.88 362 THR A CA 1
ATOM 2756 C C . THR A 1 362 ? 19.327 9.954 -17.459 1.00 92.88 362 THR A C 1
ATOM 2758 O O . THR A 1 362 ? 19.341 10.480 -16.340 1.00 92.88 362 THR A O 1
ATOM 2761 N N . THR A 1 363 ? 18.529 8.928 -17.744 1.00 92.94 363 THR A N 1
ATOM 2762 C CA . THR A 1 363 ? 17.595 8.361 -16.766 1.00 92.94 363 THR A CA 1
ATOM 2763 C C . THR A 1 363 ? 17.659 6.841 -16.688 1.00 92.94 363 THR A C 1
ATOM 2765 O O . THR A 1 363 ? 17.937 6.148 -17.665 1.00 92.94 363 THR A O 1
ATOM 2768 N N . ILE A 1 364 ? 17.399 6.325 -15.484 1.00 93.62 364 ILE A N 1
ATOM 2769 C CA . ILE A 1 364 ? 17.077 4.918 -15.235 1.00 93.62 364 ILE A CA 1
ATOM 2770 C C . ILE A 1 364 ? 15.677 4.900 -14.620 1.00 93.62 364 ILE A C 1
ATOM 2772 O O . ILE A 1 364 ? 15.449 5.559 -13.605 1.00 93.62 364 ILE A O 1
ATOM 2776 N N . ASN A 1 365 ? 14.727 4.181 -15.221 1.00 86.75 365 ASN A N 1
ATOM 2777 C CA . ASN A 1 365 ? 13.333 4.137 -14.754 1.00 86.75 365 ASN A CA 1
ATOM 2778 C C . ASN A 1 365 ? 12.739 5.544 -14.564 1.00 86.75 365 ASN A C 1
ATOM 2780 O O . ASN A 1 365 ? 12.162 5.853 -13.520 1.00 86.75 365 ASN A O 1
ATOM 2784 N N . TYR A 1 366 ? 12.936 6.415 -15.561 1.00 83.56 366 TYR A N 1
ATOM 2785 C CA . TYR A 1 366 ? 12.461 7.810 -15.589 1.00 83.56 366 TYR A CA 1
ATOM 2786 C C . TYR A 1 366 ? 13.052 8.738 -14.513 1.00 83.56 366 TYR A C 1
ATOM 2788 O O . TYR A 1 366 ? 12.722 9.922 -14.466 1.00 83.56 366 TYR A O 1
ATOM 2796 N N . SER A 1 367 ? 13.946 8.233 -13.664 1.00 85.25 367 SER A N 1
ATOM 2797 C CA . SER A 1 367 ? 14.631 9.012 -12.636 1.00 85.25 367 SER A CA 1
ATOM 2798 C C . SER A 1 367 ? 16.020 9.404 -13.115 1.00 85.25 367 SER A C 1
ATOM 2800 O O . SER A 1 367 ? 16.707 8.609 -13.758 1.00 85.25 367 SER A O 1
ATOM 2802 N N . LYS A 1 368 ? 16.451 10.629 -12.798 1.00 91.81 368 LYS A N 1
ATOM 2803 C CA . LYS A 1 368 ? 17.769 11.139 -13.193 1.00 91.81 368 LYS A CA 1
ATOM 2804 C C . LYS A 1 368 ? 18.873 10.231 -12.649 1.00 91.81 368 LYS A C 1
ATOM 2806 O O . LYS A 1 368 ? 19.025 10.110 -11.435 1.00 91.81 368 LYS A O 1
ATOM 2811 N N . ALA A 1 369 ? 19.639 9.622 -13.547 1.00 93.94 369 ALA A N 1
ATOM 2812 C CA . ALA A 1 369 ? 20.766 8.774 -13.193 1.00 93.94 369 ALA A CA 1
ATOM 2813 C C . ALA A 1 369 ? 22.037 9.613 -13.020 1.00 93.94 369 ALA A C 1
ATOM 2815 O O . ALA A 1 369 ? 22.194 10.688 -13.607 1.00 93.94 369 ALA A O 1
ATOM 2816 N N . LYS A 1 370 ? 22.970 9.119 -12.209 1.00 95.25 370 LYS A N 1
ATOM 2817 C CA . LYS A 1 370 ? 24.293 9.727 -12.067 1.00 95.25 370 LYS A CA 1
ATOM 2818 C C . LYS A 1 370 ? 25.244 9.119 -13.094 1.00 95.25 370 LYS A C 1
ATOM 2820 O O . LYS A 1 370 ? 25.437 7.910 -13.108 1.00 95.25 370 LYS A O 1
ATOM 2825 N N . ILE A 1 371 ? 25.872 9.956 -13.915 1.00 92.62 371 ILE A N 1
ATOM 2826 C CA . ILE A 1 371 ? 26.901 9.509 -14.862 1.00 92.62 371 ILE A CA 1
ATOM 2827 C C . ILE A 1 371 ? 28.179 9.159 -14.086 1.00 92.62 371 ILE A C 1
ATOM 2829 O O . ILE A 1 371 ? 28.634 9.939 -13.244 1.00 92.62 371 ILE A O 1
ATOM 2833 N N . ILE A 1 372 ? 28.745 7.988 -14.366 1.00 92.62 372 ILE A N 1
ATOM 2834 C CA . ILE A 1 372 ? 29.994 7.479 -13.791 1.00 92.62 372 ILE A CA 1
ATOM 2835 C C . ILE A 1 372 ? 30.960 7.062 -14.906 1.00 92.62 372 ILE A C 1
ATOM 2837 O O . ILE A 1 372 ? 30.539 6.683 -15.999 1.00 92.62 372 ILE A O 1
ATOM 2841 N N . ASP A 1 373 ? 32.262 7.134 -14.628 1.00 83.62 373 ASP A N 1
ATOM 2842 C CA . ASP A 1 373 ? 33.292 6.744 -15.592 1.00 83.62 373 ASP A CA 1
ATOM 2843 C C . ASP A 1 373 ? 33.343 5.212 -15.750 1.00 83.62 373 ASP A C 1
ATOM 2845 O O . ASP A 1 373 ? 33.231 4.466 -14.772 1.00 83.62 373 ASP A O 1
ATOM 2849 N N . TYR A 1 374 ? 33.533 4.748 -16.987 1.00 83.06 374 TYR A N 1
ATOM 2850 C CA . TYR A 1 374 ? 33.758 3.335 -17.317 1.00 83.06 374 TYR A CA 1
ATOM 2851 C C . TYR A 1 374 ? 35.097 3.131 -18.023 1.00 83.06 374 TYR A C 1
ATOM 2853 O O . TYR A 1 374 ? 35.901 2.301 -17.602 1.00 83.06 374 TYR A O 1
ATOM 2861 N N . SER A 1 375 ? 35.359 3.925 -19.064 1.00 82.69 375 SER A N 1
ATOM 2862 C CA . SER A 1 375 ? 36.640 3.963 -19.763 1.00 82.69 375 SER A CA 1
ATOM 2863 C C . SER A 1 375 ? 37.165 5.398 -19.879 1.00 82.69 375 SER A C 1
ATOM 2865 O O . SER A 1 375 ? 36.482 6.356 -19.513 1.00 82.69 375 SER A O 1
ATOM 2867 N N . ASN A 1 376 ? 38.395 5.540 -20.379 1.00 81.12 376 ASN A N 1
ATOM 2868 C CA . ASN A 1 376 ? 38.995 6.852 -20.634 1.00 81.12 376 ASN A CA 1
ATOM 2869 C C . ASN A 1 376 ? 38.325 7.593 -21.803 1.00 81.12 376 ASN A C 1
ATOM 2871 O O . ASN A 1 376 ? 38.518 8.801 -21.926 1.00 81.12 376 ASN A O 1
ATOM 2875 N N . ASP A 1 377 ? 37.564 6.885 -22.641 1.00 85.75 377 ASP A N 1
ATOM 2876 C CA . ASP A 1 377 ? 36.876 7.443 -23.796 1.00 85.75 377 ASP A CA 1
ATOM 2877 C C . ASP A 1 377 ? 35.359 7.475 -23.548 1.00 85.75 377 ASP A C 1
ATOM 2879 O O . ASP A 1 377 ? 34.668 6.449 -23.491 1.00 85.75 377 ASP A O 1
ATOM 2883 N N . LYS A 1 378 ? 34.856 8.694 -23.337 1.00 84.19 378 LYS A N 1
ATOM 2884 C CA . LYS A 1 378 ? 33.453 8.971 -23.006 1.00 84.19 378 LYS A CA 1
ATOM 2885 C C . LYS A 1 378 ? 32.551 9.005 -24.235 1.00 84.19 378 LYS A C 1
ATOM 2887 O O . LYS A 1 378 ? 31.336 9.024 -24.075 1.00 84.19 378 LYS A O 1
ATOM 2892 N N . GLU A 1 379 ? 33.126 9.005 -25.435 1.00 88.06 379 GLU A N 1
ATOM 2893 C CA . GLU A 1 379 ? 32.359 8.984 -26.677 1.00 88.06 379 GLU A CA 1
ATOM 2894 C C . GLU A 1 379 ? 31.936 7.556 -27.029 1.00 88.06 379 GLU A C 1
ATOM 2896 O O . GLU A 1 379 ? 30.857 7.365 -27.573 1.00 88.06 379 GLU A O 1
ATOM 2901 N N . ILE A 1 380 ? 32.709 6.540 -26.639 1.00 90.25 380 ILE A N 1
ATOM 2902 C CA . ILE A 1 380 ? 32.396 5.130 -26.948 1.00 90.25 380 ILE A CA 1
ATOM 2903 C C . ILE A 1 380 ? 31.816 4.343 -25.767 1.00 90.25 380 ILE A C 1
ATOM 2905 O O . ILE A 1 380 ? 31.447 3.175 -25.896 1.00 90.25 380 ILE A O 1
ATOM 2909 N N . SER A 1 381 ? 31.761 4.951 -24.579 1.00 93.38 381 SER A N 1
ATOM 2910 C CA . SER A 1 381 ? 31.274 4.279 -23.376 1.00 93.38 381 SER A CA 1
ATOM 2911 C C . SER A 1 381 ? 30.653 5.230 -22.364 1.00 93.38 381 SER A C 1
ATOM 2913 O O . SER A 1 381 ? 31.129 6.346 -22.165 1.00 93.38 381 SER A O 1
ATOM 2915 N N . ILE A 1 382 ? 29.629 4.749 -21.657 1.00 94.38 382 ILE A N 1
ATOM 2916 C CA . ILE A 1 382 ? 29.010 5.478 -20.550 1.00 94.38 382 ILE A CA 1
ATOM 2917 C C . ILE A 1 382 ? 28.636 4.539 -19.405 1.00 94.38 382 ILE A C 1
ATOM 2919 O O . ILE A 1 382 ? 28.139 3.431 -19.618 1.00 94.38 382 ILE A O 1
ATOM 2923 N N . GLY A 1 383 ? 28.861 4.995 -18.172 1.00 94.75 383 GLY A N 1
ATOM 2924 C CA . GLY A 1 383 ? 28.340 4.364 -16.968 1.00 94.75 383 GLY A CA 1
ATOM 2925 C C . GLY A 1 383 ? 27.230 5.198 -16.332 1.00 94.75 383 GLY A C 1
ATOM 2926 O O . GLY A 1 383 ? 27.320 6.423 -16.258 1.00 94.75 383 GLY A O 1
ATOM 2927 N N . LEU A 1 384 ? 26.190 4.530 -15.842 1.00 96.00 384 LEU A N 1
ATOM 2928 C CA . LEU A 1 384 ? 25.050 5.123 -15.151 1.00 96.00 384 LEU A CA 1
ATOM 2929 C C . LEU A 1 384 ? 24.861 4.454 -13.788 1.00 96.00 384 LEU A C 1
ATOM 2931 O O . LEU A 1 384 ? 24.790 3.233 -13.691 1.00 96.00 384 LEU A O 1
ATOM 2935 N N . GLU A 1 385 ? 24.749 5.252 -12.734 1.00 95.94 385 GLU A N 1
ATOM 2936 C CA . GLU A 1 385 ? 24.465 4.822 -11.367 1.00 95.94 385 GLU A CA 1
ATOM 2937 C C . GLU A 1 385 ? 23.046 5.253 -10.968 1.00 95.94 385 GLU A C 1
ATOM 2939 O O . GLU A 1 385 ? 22.675 6.420 -11.132 1.00 95.94 385 GLU A O 1
ATOM 2944 N N . MET A 1 386 ? 22.268 4.317 -10.417 1.00 96.19 386 MET A N 1
ATOM 2945 C CA . MET A 1 386 ? 20.952 4.573 -9.824 1.00 96.19 386 MET A CA 1
ATOM 2946 C C . MET A 1 386 ? 20.859 3.940 -8.439 1.00 96.19 386 MET A C 1
ATOM 2948 O O . MET A 1 386 ? 21.095 2.741 -8.287 1.00 96.19 386 MET A O 1
ATOM 2952 N N . ASP A 1 387 ? 20.493 4.751 -7.448 1.00 94.38 387 ASP A N 1
ATOM 2953 C CA . ASP A 1 387 ? 20.190 4.315 -6.086 1.00 94.38 387 ASP A CA 1
ATOM 2954 C C . ASP A 1 387 ? 18.671 4.174 -5.938 1.00 94.38 387 ASP A C 1
ATOM 2956 O O . ASP A 1 387 ? 17.935 5.155 -6.038 1.00 94.38 387 ASP A O 1
ATOM 2960 N N . PHE A 1 388 ? 18.205 2.941 -5.746 1.00 90.62 388 PHE A N 1
ATOM 2961 C CA . PHE A 1 388 ? 16.790 2.626 -5.559 1.00 90.62 388 PHE A CA 1
ATOM 2962 C C . PHE A 1 388 ? 16.344 2.763 -4.098 1.00 90.62 388 PHE A C 1
ATOM 2964 O O . PHE A 1 388 ? 15.158 2.608 -3.807 1.00 90.62 388 PHE A O 1
ATOM 2971 N N . GLY A 1 389 ? 17.261 3.053 -3.172 1.00 90.25 389 GLY A N 1
ATOM 2972 C CA . GLY A 1 389 ? 16.964 3.125 -1.751 1.00 90.25 389 GLY A CA 1
ATOM 2973 C C . GLY A 1 389 ? 16.588 1.764 -1.167 1.00 90.25 389 GLY A C 1
ATOM 2974 O O . GLY A 1 389 ? 17.096 0.722 -1.585 1.00 90.25 389 GLY A O 1
ATOM 2975 N N . ILE A 1 390 ? 15.727 1.782 -0.148 1.00 91.12 390 ILE A N 1
ATOM 2976 C CA . ILE A 1 390 ? 15.337 0.590 0.614 1.00 91.12 390 ILE A CA 1
ATOM 2977 C C . ILE A 1 390 ? 14.307 -0.225 -0.176 1.00 91.12 390 ILE A C 1
ATOM 2979 O O . ILE A 1 390 ? 13.257 0.294 -0.552 1.00 91.12 390 ILE A O 1
ATOM 2983 N N . CYS A 1 391 ? 14.577 -1.517 -0.376 1.00 88.69 391 CYS A N 1
ATOM 2984 C CA . CYS A 1 391 ? 13.639 -2.442 -1.003 1.00 88.69 391 CYS A CA 1
ATOM 2985 C C . CYS A 1 391 ? 12.348 -2.553 -0.169 1.00 88.69 391 CYS A C 1
ATOM 2987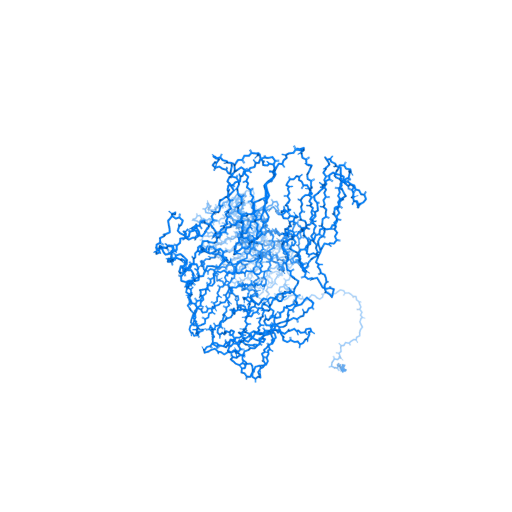 O O . CYS A 1 391 ? 12.431 -2.900 1.018 1.00 88.69 391 CYS A O 1
ATOM 2989 N N . PRO A 1 392 ? 11.166 -2.315 -0.772 1.00 86.38 392 PRO A N 1
ATOM 2990 C CA . PRO A 1 392 ? 9.908 -2.281 -0.041 1.00 86.38 392 PRO A CA 1
ATOM 2991 C C . PRO A 1 392 ? 9.419 -3.672 0.382 1.00 86.38 392 PRO A C 1
ATOM 2993 O O . PRO A 1 392 ? 9.722 -4.679 -0.266 1.00 86.38 392 PRO A O 1
ATOM 2996 N N . GLU A 1 393 ? 8.629 -3.726 1.457 1.00 88.38 393 GLU A N 1
ATOM 2997 C CA . GLU A 1 393 ? 7.957 -4.941 1.936 1.00 88.38 393 GLU A CA 1
ATOM 2998 C C . GLU A 1 393 ? 6.618 -5.178 1.223 1.00 88.38 393 GLU A C 1
ATOM 3000 O O . GLU A 1 393 ? 5.788 -4.277 1.117 1.00 88.38 393 GLU A O 1
ATOM 3005 N N . ASN A 1 394 ? 6.386 -6.412 0.761 1.00 89.69 394 ASN A N 1
ATOM 3006 C CA . ASN A 1 394 ? 5.139 -6.784 0.089 1.00 89.69 394 ASN A CA 1
ATOM 3007 C C . ASN A 1 394 ? 4.030 -7.109 1.102 1.00 89.69 394 ASN A C 1
ATOM 3009 O O . ASN A 1 394 ? 4.190 -7.991 1.948 1.00 89.69 394 ASN A O 1
ATOM 3013 N N . ILE A 1 395 ? 2.868 -6.481 0.935 1.00 93.19 395 ILE A N 1
ATOM 3014 C CA . ILE A 1 395 ? 1.631 -6.791 1.653 1.00 93.19 395 ILE A CA 1
ATOM 3015 C C . ILE A 1 395 ? 0.839 -7.818 0.838 1.00 93.19 395 ILE A C 1
ATOM 3017 O O . ILE A 1 395 ? 0.406 -7.531 -0.278 1.00 93.19 395 ILE A O 1
ATOM 3021 N N . TYR A 1 396 ? 0.625 -9.007 1.408 1.00 93.75 396 TYR A N 1
ATOM 3022 C CA . TYR A 1 396 ? -0.156 -10.095 0.790 1.00 93.75 396 TYR A CA 1
ATOM 3023 C C . TYR A 1 396 ? -1.551 -10.270 1.398 1.00 93.75 396 TYR A C 1
ATOM 3025 O O . TYR A 1 396 ? -2.375 -11.017 0.866 1.00 93.75 396 TYR A O 1
ATOM 3033 N N . SER A 1 397 ? -1.831 -9.612 2.522 1.00 95.12 397 SER A N 1
ATOM 3034 C CA . SER A 1 397 ? -3.137 -9.668 3.169 1.00 95.12 397 SER A CA 1
ATOM 3035 C C . SER A 1 397 ? -3.484 -8.362 3.859 1.00 95.12 397 SER A C 1
ATOM 3037 O O . SER A 1 397 ? -2.623 -7.755 4.496 1.00 95.12 397 SER A O 1
ATOM 3039 N N . VAL A 1 398 ? -4.755 -7.980 3.778 1.00 96.50 398 VAL A N 1
ATOM 3040 C CA . VAL A 1 398 ? -5.310 -6.806 4.454 1.00 96.50 398 VAL A CA 1
ATOM 3041 C C . VAL A 1 398 ? -6.548 -7.192 5.257 1.00 96.50 398 VAL A C 1
ATOM 3043 O O . VAL A 1 398 ? -7.337 -8.040 4.837 1.00 96.50 398 VAL A O 1
ATOM 3046 N N . GLU A 1 399 ? -6.721 -6.563 6.412 1.00 95.19 399 GLU A N 1
ATOM 3047 C CA . GLU A 1 399 ? -7.891 -6.713 7.269 1.00 95.19 399 GLU A CA 1
ATOM 3048 C C . GLU A 1 399 ? -8.432 -5.321 7.607 1.00 95.19 399 GLU A C 1
ATOM 3050 O O . GLU A 1 399 ? -7.687 -4.428 8.018 1.00 95.19 399 GLU A O 1
ATOM 3055 N N . ALA A 1 400 ? -9.732 -5.146 7.394 1.00 92.38 400 ALA A N 1
ATOM 3056 C CA . ALA A 1 400 ? -10.463 -3.917 7.653 1.00 92.38 400 ALA A CA 1
ATOM 3057 C C . ALA A 1 400 ? -11.697 -4.214 8.516 1.00 92.38 400 ALA A C 1
ATOM 3059 O O . ALA A 1 400 ? -12.365 -5.234 8.331 1.00 92.38 400 ALA A O 1
ATOM 3060 N N . THR A 1 401 ? -12.017 -3.308 9.433 1.00 91.94 401 THR A N 1
ATOM 3061 C CA . THR A 1 401 ? -13.220 -3.378 10.271 1.00 91.94 401 THR A CA 1
ATOM 3062 C C . THR A 1 401 ? -14.036 -2.105 10.087 1.00 91.94 401 THR A C 1
ATOM 3064 O O . THR A 1 401 ? -13.476 -1.008 10.128 1.00 91.94 401 THR A O 1
ATOM 3067 N N . ILE A 1 402 ? -15.339 -2.265 9.866 1.00 91.44 402 ILE A N 1
ATOM 3068 C CA . ILE A 1 402 ? -16.312 -1.187 9.641 1.00 91.44 402 ILE A CA 1
ATOM 3069 C C . ILE A 1 402 ? -17.675 -1.597 10.207 1.00 91.44 402 ILE A C 1
ATOM 3071 O O . ILE A 1 402 ? -18.031 -2.778 10.132 1.00 91.44 402 ILE A O 1
ATOM 3075 N N . ASP A 1 403 ? -18.462 -0.662 10.736 1.00 86.69 403 ASP A N 1
ATOM 3076 C CA . ASP A 1 403 ? -19.783 -1.012 11.263 1.00 86.69 403 ASP A CA 1
ATOM 3077 C C . ASP A 1 403 ? -20.721 -1.524 10.141 1.00 86.69 403 ASP A C 1
ATOM 3079 O O . ASP A 1 403 ? -20.805 -0.922 9.062 1.00 86.69 403 ASP A O 1
ATOM 3083 N N . PRO A 1 404 ? -21.414 -2.667 10.340 1.00 85.19 404 PRO A N 1
ATOM 3084 C CA . PRO A 1 404 ? -22.303 -3.241 9.333 1.00 85.19 404 PRO A CA 1
ATOM 3085 C C . PRO A 1 404 ? -23.588 -2.409 9.150 1.00 85.19 404 PRO A C 1
ATOM 3087 O O . PRO A 1 404 ? -23.991 -1.671 10.051 1.00 85.19 404 PRO A O 1
ATOM 3090 N N . PRO A 1 405 ? -24.284 -2.545 8.003 1.00 85.19 405 PRO A N 1
ATOM 3091 C CA . PRO A 1 405 ? -25.536 -1.835 7.764 1.00 85.19 405 PRO A CA 1
ATOM 3092 C C . PRO A 1 405 ? -26.616 -2.264 8.767 1.00 85.19 405 PRO A C 1
ATOM 3094 O O . PRO A 1 405 ? -26.905 -3.450 8.910 1.00 85.19 405 PRO A O 1
ATOM 3097 N N . MET A 1 406 ? -27.237 -1.286 9.430 1.00 81.31 406 MET A N 1
ATOM 3098 C CA . MET A 1 406 ? -28.290 -1.480 10.434 1.00 81.31 406 MET A CA 1
ATOM 3099 C C . MET A 1 406 ? -29.473 -0.554 10.139 1.00 81.31 406 MET A C 1
ATOM 3101 O O . MET A 1 406 ? -29.276 0.634 9.878 1.00 81.31 406 MET A O 1
ATOM 3105 N N . GLU A 1 407 ? -30.704 -1.077 10.168 1.00 82.94 407 GLU A N 1
ATOM 3106 C CA . GLU A 1 407 ? -31.908 -0.307 9.824 1.00 82.94 407 GLU A CA 1
ATOM 3107 C C . GLU A 1 407 ? -31.979 1.028 10.590 1.00 82.94 407 GLU A C 1
ATOM 3109 O O . GLU A 1 407 ? -31.747 1.085 11.791 1.00 82.94 407 GLU A O 1
ATOM 3114 N N . HIS A 1 408 ? -32.311 2.113 9.880 1.00 76.88 408 HIS A N 1
ATOM 3115 C CA . HIS A 1 408 ? -32.396 3.495 10.381 1.00 76.88 408 HIS A CA 1
ATOM 3116 C C . HIS A 1 408 ? -31.073 4.205 10.714 1.00 76.88 408 HIS A C 1
ATOM 3118 O O . HIS A 1 408 ? -31.105 5.432 10.892 1.00 76.88 408 HIS A O 1
ATOM 3124 N N . TYR A 1 409 ? -29.941 3.499 10.744 1.00 82.56 409 TYR A N 1
ATOM 3125 C CA . TYR A 1 409 ? -28.613 4.092 10.917 1.00 82.56 409 TYR A CA 1
ATOM 3126 C C . TYR A 1 409 ? -28.035 4.573 9.581 1.00 82.56 409 TYR A C 1
ATOM 3128 O O . TYR A 1 409 ? -28.486 4.172 8.504 1.00 82.56 409 TYR A O 1
ATOM 3136 N N . THR A 1 410 ? -27.067 5.484 9.662 1.00 92.25 410 THR A N 1
ATOM 3137 C CA . THR A 1 410 ? -26.325 6.019 8.514 1.00 92.25 410 THR A CA 1
ATOM 3138 C C . THR A 1 410 ? -25.046 5.217 8.256 1.00 92.25 410 THR A C 1
ATOM 3140 O O . THR A 1 410 ? -24.511 4.646 9.206 1.00 92.25 410 THR A O 1
ATOM 3143 N N . PRO A 1 411 ? -24.514 5.195 7.020 1.00 94.19 411 PRO A N 1
ATOM 3144 C CA . PRO A 1 411 ? -23.282 4.481 6.714 1.00 94.19 411 PRO A CA 1
ATOM 3145 C C . PRO A 1 411 ? -22.069 4.985 7.495 1.00 94.19 411 PRO A C 1
ATOM 3147 O O . PRO A 1 411 ? -21.804 6.190 7.520 1.00 94.19 411 PRO A O 1
ATOM 3150 N N . ASP A 1 412 ? -21.298 4.056 8.058 1.00 91.75 412 ASP A N 1
ATOM 3151 C CA . ASP A 1 412 ? -20.025 4.356 8.713 1.00 91.75 412 ASP A CA 1
ATOM 3152 C C . ASP A 1 412 ? -19.021 4.945 7.711 1.00 91.75 412 ASP A C 1
ATOM 3154 O O . ASP A 1 412 ? -18.964 4.539 6.546 1.00 91.75 412 ASP A O 1
ATOM 3158 N N . GLN A 1 413 ? -18.268 5.946 8.163 1.00 91.81 413 GLN A N 1
ATOM 3159 C CA . GLN A 1 413 ? -17.297 6.693 7.363 1.00 91.81 413 GLN A CA 1
ATOM 3160 C C . GLN A 1 413 ? -15.842 6.398 7.761 1.00 91.81 413 GLN A C 1
ATOM 3162 O O . GLN A 1 413 ? -14.917 6.944 7.152 1.00 91.81 413 GLN A O 1
ATOM 3167 N N . TYR A 1 414 ? -15.627 5.539 8.759 1.00 90.31 414 TYR A N 1
ATOM 3168 C CA . TYR A 1 414 ? -14.308 5.226 9.289 1.00 90.31 414 TYR A CA 1
ATOM 3169 C C . TYR A 1 414 ? -14.021 3.732 9.196 1.00 90.31 414 TYR A C 1
ATOM 3171 O O . TYR A 1 414 ? -14.838 2.896 9.557 1.00 90.31 414 TYR A O 1
ATOM 3179 N N . VAL A 1 415 ? -12.823 3.392 8.726 1.00 92.62 415 VAL A N 1
ATOM 3180 C CA . VAL A 1 415 ? -12.347 2.010 8.664 1.00 92.62 415 VAL A CA 1
ATOM 3181 C C . VAL A 1 415 ? -11.155 1.847 9.589 1.00 92.62 415 VAL A C 1
ATOM 3183 O O . VAL A 1 415 ? -10.134 2.522 9.448 1.00 92.62 415 VAL A O 1
ATOM 3186 N N . SER A 1 416 ? -11.253 0.894 10.511 1.00 93.12 416 SER A N 1
ATOM 3187 C CA . SER A 1 416 ? -10.101 0.453 11.291 1.00 93.12 416 SER A CA 1
ATOM 3188 C C . SER A 1 416 ? -9.289 -0.552 10.474 1.00 93.12 416 SER A C 1
ATOM 3190 O O . SER A 1 416 ? -9.823 -1.564 10.021 1.00 93.12 416 SER A O 1
ATOM 3192 N N . CYS A 1 417 ? -8.005 -0.267 10.258 1.00 89.75 417 CYS A N 1
ATOM 3193 C CA . CYS A 1 417 ? -7.087 -1.149 9.534 1.00 89.75 417 CYS A CA 1
ATOM 3194 C C . CYS A 1 417 ? -6.303 -2.020 10.524 1.00 89.75 417 CYS A C 1
ATOM 3196 O O . CYS A 1 417 ? -5.807 -1.523 11.533 1.00 89.75 417 CYS A O 1
ATOM 3198 N N . GLY A 1 418 ? -6.150 -3.312 10.226 1.00 80.50 418 GLY A N 1
ATOM 3199 C CA . GLY A 1 418 ? -5.484 -4.277 11.111 1.00 80.50 418 GLY A CA 1
ATOM 3200 C C . GLY A 1 418 ? -3.951 -4.189 11.158 1.00 80.50 418 GLY A C 1
ATOM 3201 O O . GLY A 1 418 ? -3.314 -5.047 11.765 1.00 80.50 418 GLY A O 1
ATOM 3202 N N . SER A 1 419 ? -3.331 -3.213 10.488 1.00 91.62 419 SER A N 1
ATOM 3203 C CA . SER A 1 419 ? -1.873 -3.070 10.385 1.00 91.62 419 SER A CA 1
ATOM 3204 C C . SER A 1 419 ? -1.462 -1.614 10.167 1.00 91.62 419 SER A C 1
ATOM 3206 O O . SER A 1 419 ? -2.193 -0.859 9.539 1.00 91.62 419 SER A O 1
ATOM 3208 N N . GLU A 1 420 ? -0.261 -1.239 10.615 1.00 90.56 420 GLU A N 1
ATOM 3209 C CA . GLU A 1 420 ? 0.345 0.077 10.343 1.00 90.56 420 GLU A CA 1
ATOM 3210 C C . GLU A 1 420 ? 0.909 0.211 8.913 1.00 90.56 420 GLU A C 1
ATOM 3212 O O . GLU A 1 420 ? 1.241 1.318 8.481 1.00 90.56 420 GLU A O 1
ATOM 3217 N N . ALA A 1 421 ? 1.025 -0.903 8.175 1.00 92.12 421 ALA A N 1
ATOM 3218 C CA . ALA A 1 421 ? 1.591 -0.956 6.822 1.00 92.12 421 ALA A CA 1
ATOM 3219 C C . ALA A 1 421 ? 0.681 -0.333 5.748 1.00 92.12 421 ALA A C 1
ATOM 3221 O O . ALA A 1 421 ? 1.138 -0.011 4.652 1.00 92.12 421 ALA A O 1
ATOM 3222 N N . TYR A 1 422 ? -0.605 -0.169 6.047 1.00 95.06 422 TYR A N 1
ATOM 3223 C CA . TYR A 1 422 ? -1.591 0.459 5.176 1.00 95.06 422 TYR A CA 1
ATOM 3224 C C . TYR A 1 422 ? -2.641 1.183 6.017 1.00 95.06 422 TYR A C 1
ATOM 3226 O O . TYR A 1 422 ? -2.851 0.881 7.188 1.00 95.06 422 TYR A O 1
ATOM 3234 N N . LYS A 1 423 ? -3.311 2.150 5.406 1.00 94.25 423 LYS A N 1
ATOM 3235 C CA . LYS A 1 423 ? -4.376 2.947 6.016 1.00 94.25 423 LYS A CA 1
ATOM 3236 C C . LYS A 1 423 ? -5.565 3.043 5.066 1.00 94.25 423 LYS A C 1
ATOM 3238 O O . LYS A 1 423 ? -5.415 2.836 3.861 1.00 94.25 423 LYS A O 1
ATOM 3243 N N . GLN A 1 424 ? -6.724 3.426 5.597 1.00 93.88 424 GLN A N 1
ATOM 3244 C CA . GLN A 1 424 ? -7.808 3.959 4.776 1.00 93.88 424 GLN A CA 1
ATOM 3245 C C . GLN A 1 424 ? -7.277 5.182 4.012 1.00 93.88 424 GLN A C 1
ATOM 3247 O O . GLN A 1 424 ? -6.665 6.071 4.614 1.00 93.88 424 GLN A O 1
ATOM 3252 N N . ALA A 1 425 ? -7.478 5.218 2.696 1.00 91.69 425 ALA A N 1
ATOM 3253 C CA . ALA A 1 425 ? -7.163 6.396 1.898 1.00 91.69 425 ALA A CA 1
ATOM 3254 C C . ALA A 1 425 ? -8.045 7.583 2.335 1.00 91.69 425 ALA A C 1
ATOM 3256 O O . ALA A 1 425 ? -9.184 7.405 2.771 1.00 91.69 425 ALA A O 1
ATOM 3257 N N . LEU A 1 426 ? -7.519 8.803 2.246 1.00 89.31 426 LEU A N 1
ATOM 3258 C CA . LEU A 1 426 ? -8.255 10.033 2.550 1.00 89.31 426 LEU A CA 1
ATOM 3259 C C . LEU A 1 426 ? -8.582 10.812 1.270 1.00 89.31 426 LEU A C 1
ATOM 3261 O O . LEU A 1 426 ? -8.025 10.549 0.207 1.00 89.31 426 LEU A O 1
ATOM 3265 N N . ALA A 1 427 ? -9.491 11.785 1.363 1.00 82.12 427 ALA A N 1
ATOM 3266 C CA . ALA A 1 427 ? -9.705 12.726 0.263 1.00 82.12 427 ALA A CA 1
ATOM 3267 C C . ALA A 1 427 ? -8.376 13.433 -0.075 1.00 82.12 427 ALA A C 1
ATOM 3269 O O . ALA A 1 427 ? -7.672 13.899 0.825 1.00 82.12 427 ALA A O 1
ATOM 3270 N N . GLY A 1 428 ? -8.025 13.472 -1.357 1.00 81.62 428 GLY A N 1
ATOM 3271 C CA . GLY A 1 428 ? -6.741 13.930 -1.881 1.00 81.62 428 GLY A CA 1
ATOM 3272 C C . GLY A 1 428 ? -5.639 12.867 -1.963 1.00 81.62 428 GLY A C 1
ATOM 3273 O O . GLY A 1 428 ? -4.639 13.123 -2.630 1.00 81.62 428 GLY A O 1
ATOM 3274 N N . ASP A 1 429 ? -5.800 11.689 -1.342 1.00 83.00 429 ASP A N 1
ATOM 3275 C CA . ASP A 1 429 ? -4.834 10.583 -1.475 1.00 83.00 429 ASP A CA 1
ATOM 3276 C C . ASP A 1 429 ? -4.998 9.842 -2.819 1.00 83.00 429 ASP A C 1
ATOM 3278 O O . ASP A 1 429 ? -4.041 9.247 -3.306 1.00 83.00 429 ASP A O 1
ATOM 3282 N N . ASN A 1 430 ? -6.186 9.873 -3.433 1.00 76.25 430 ASN A N 1
ATOM 3283 C CA . ASN A 1 430 ? -6.455 9.261 -4.738 1.00 76.25 430 ASN A CA 1
ATOM 3284 C C . ASN A 1 430 ? -7.227 10.208 -5.666 1.00 76.25 430 ASN A C 1
ATOM 3286 O O . ASN A 1 430 ? -7.803 11.205 -5.228 1.00 76.25 430 ASN A O 1
ATOM 3290 N N . MET A 1 431 ? -7.262 9.891 -6.960 1.00 76.31 431 MET A N 1
ATOM 3291 C CA . MET A 1 431 ? -7.894 10.753 -7.964 1.00 76.31 431 MET A CA 1
ATOM 3292 C C . MET A 1 431 ? -9.429 10.811 -7.915 1.00 76.31 431 MET A C 1
ATOM 3294 O O . MET A 1 431 ? -10.025 11.638 -8.605 1.00 76.31 431 MET A O 1
ATOM 3298 N N . PHE A 1 432 ? -10.080 9.944 -7.133 1.00 76.50 432 PHE A N 1
ATOM 3299 C CA . PHE A 1 432 ? -11.540 9.809 -7.096 1.00 76.50 432 PHE A CA 1
ATOM 3300 C C . PHE A 1 432 ? -12.191 10.523 -5.905 1.00 76.50 432 PHE A C 1
ATOM 3302 O O . PHE A 1 432 ? -13.420 10.614 -5.859 1.00 76.50 432 PHE A O 1
ATOM 3309 N N . ASP A 1 433 ? -11.396 11.027 -4.952 1.00 77.00 433 ASP A N 1
ATOM 3310 C CA . ASP A 1 433 ? -11.822 11.826 -3.787 1.00 77.00 433 ASP A CA 1
ATOM 3311 C C . ASP A 1 433 ? -12.954 11.195 -2.942 1.00 77.00 433 ASP A C 1
ATOM 3313 O O . ASP A 1 433 ? -13.611 11.855 -2.136 1.00 77.00 433 ASP A O 1
ATOM 3317 N N . THR A 1 434 ? -13.185 9.889 -3.107 1.00 81.75 434 THR A N 1
ATOM 3318 C CA . THR A 1 434 ? -14.261 9.113 -2.470 1.00 81.75 434 THR A CA 1
ATOM 3319 C C . THR A 1 434 ? -13.737 7.758 -1.973 1.00 81.75 434 THR A C 1
ATOM 3321 O O . THR A 1 434 ? -14.211 6.709 -2.401 1.00 81.75 434 THR A O 1
ATOM 3324 N N . PRO A 1 435 ? -12.762 7.752 -1.043 1.00 85.12 435 PRO A N 1
ATOM 3325 C CA . PRO A 1 435 ? -12.013 6.551 -0.654 1.00 85.12 435 PRO A CA 1
ATOM 3326 C C . PRO A 1 435 ? -12.821 5.520 0.152 1.00 85.12 435 PRO A C 1
ATOM 3328 O O . PRO A 1 435 ? -12.341 4.424 0.434 1.00 85.12 435 PRO A O 1
ATOM 3331 N N . LEU A 1 436 ? -14.040 5.863 0.565 1.00 93.50 436 LEU A N 1
ATOM 3332 C CA . LEU A 1 436 ? -14.964 4.953 1.226 1.00 93.50 436 LEU A CA 1
ATOM 3333 C C . LEU A 1 436 ? -16.364 5.186 0.670 1.00 93.50 436 LEU A C 1
ATOM 3335 O O . LEU A 1 436 ? -16.909 6.286 0.774 1.00 93.50 436 LEU A O 1
ATOM 3339 N N . GLN A 1 437 ? -16.948 4.150 0.073 1.00 94.12 437 GLN A N 1
ATOM 3340 C CA . GLN A 1 437 ? -18.188 4.284 -0.676 1.00 94.12 437 GLN A CA 1
ATOM 3341 C C . GLN A 1 437 ? -19.162 3.150 -0.372 1.00 94.12 437 GLN A C 1
ATOM 3343 O O . GLN A 1 437 ? -18.943 1.989 -0.721 1.00 94.12 437 GLN A O 1
ATOM 3348 N N . TRP A 1 438 ? -20.303 3.517 0.201 1.00 96.88 438 TRP A N 1
ATOM 3349 C CA . TRP A 1 438 ? -21.428 2.612 0.400 1.00 96.88 438 TRP A CA 1
ATOM 3350 C C . TRP A 1 438 ? -22.361 2.614 -0.807 1.00 96.88 438 TRP A C 1
ATOM 3352 O O . TRP A 1 438 ? -22.599 3.651 -1.435 1.00 96.88 438 TRP A O 1
ATOM 3362 N N . GLN A 1 439 ? -22.906 1.445 -1.133 1.00 97.50 439 GLN A N 1
ATOM 3363 C CA . GLN A 1 439 ? -23.888 1.284 -2.198 1.00 97.50 439 GLN A CA 1
ATOM 3364 C C . GLN A 1 439 ? -25.079 0.450 -1.734 1.00 97.50 439 GLN A C 1
ATOM 3366 O O . GLN A 1 439 ? -24.921 -0.522 -0.995 1.00 97.50 439 GLN A O 1
ATOM 3371 N N . GLU A 1 440 ? -26.259 0.802 -2.240 1.00 97.06 440 GLU A N 1
ATOM 3372 C CA . GLU A 1 440 ? -27.506 0.074 -2.027 1.00 97.06 440 GLU A CA 1
ATOM 3373 C C . GLU A 1 440 ? -28.091 -0.475 -3.334 1.00 97.06 440 GLU A C 1
ATOM 3375 O O . GLU A 1 440 ? -27.853 0.064 -4.416 1.00 97.06 440 GLU A O 1
ATOM 3380 N N . SER A 1 441 ? -28.880 -1.544 -3.249 1.00 95.25 441 SER A N 1
ATOM 3381 C CA . SER A 1 441 ? -29.603 -2.131 -4.380 1.00 95.25 441 SER A CA 1
ATOM 3382 C C . SER A 1 441 ? -30.941 -2.720 -3.936 1.00 95.25 441 SER A C 1
ATOM 3384 O O . SER A 1 441 ? -31.075 -3.210 -2.822 1.00 95.25 441 SER A O 1
ATOM 3386 N N . THR A 1 442 ? -31.951 -2.697 -4.804 1.00 92.56 442 THR A N 1
ATOM 3387 C CA . THR A 1 442 ? -33.262 -3.322 -4.528 1.00 92.56 442 THR A CA 1
ATOM 3388 C C . THR A 1 442 ? -33.373 -4.751 -5.061 1.00 92.56 442 THR A C 1
ATOM 3390 O O . THR A 1 442 ? -34.251 -5.493 -4.639 1.00 92.56 442 THR A O 1
ATOM 3393 N N . ASP A 1 443 ? -32.489 -5.156 -5.973 1.00 88.31 443 ASP A N 1
ATOM 3394 C CA . ASP A 1 443 ? -32.544 -6.443 -6.680 1.00 88.31 443 ASP A CA 1
ATOM 3395 C C . ASP A 1 443 ? -31.220 -7.229 -6.622 1.00 88.31 443 ASP A C 1
ATOM 3397 O O . ASP A 1 443 ? -31.092 -8.287 -7.244 1.00 88.31 443 ASP A O 1
ATOM 3401 N N . GLY A 1 444 ? -30.222 -6.697 -5.908 1.00 85.75 444 GLY A N 1
ATOM 3402 C CA . GLY A 1 444 ? -28.876 -7.254 -5.782 1.00 85.75 444 GLY A CA 1
ATOM 3403 C C . GLY A 1 444 ? -28.026 -7.130 -7.051 1.00 85.75 444 GLY A C 1
ATOM 3404 O O . GLY A 1 444 ? -26.916 -7.662 -7.101 1.00 85.75 444 GLY A O 1
ATOM 3405 N N . LYS A 1 445 ? -28.527 -6.449 -8.091 1.00 90.06 445 LYS A N 1
ATOM 3406 C CA . LYS A 1 445 ? -27.887 -6.336 -9.411 1.00 90.06 445 LYS A CA 1
ATOM 3407 C C . LYS A 1 445 ? -27.601 -4.888 -9.788 1.00 90.06 445 LYS A C 1
ATOM 3409 O O . LYS A 1 445 ? -26.504 -4.594 -10.252 1.00 90.06 445 LYS A O 1
ATOM 3414 N N . ASN A 1 446 ? -28.565 -3.997 -9.580 1.00 93.56 446 ASN A N 1
ATOM 3415 C CA . ASN A 1 446 ? -28.471 -2.578 -9.901 1.00 93.56 446 ASN A CA 1
ATOM 3416 C C . ASN A 1 446 ? -28.152 -1.784 -8.636 1.00 93.56 446 ASN A C 1
ATOM 3418 O O . ASN A 1 446 ? -28.969 -1.738 -7.716 1.00 93.56 446 ASN A O 1
ATOM 3422 N N . TRP A 1 447 ? -26.970 -1.175 -8.591 1.00 96.62 447 TRP A N 1
ATOM 3423 C CA . TRP A 1 447 ? -26.433 -0.528 -7.394 1.00 96.62 447 TRP A CA 1
ATOM 3424 C C . TRP A 1 447 ? -26.439 0.996 -7.527 1.00 96.62 447 TRP A C 1
ATOM 3426 O O . TRP A 1 447 ? -26.144 1.531 -8.594 1.00 96.62 447 TRP A O 1
ATOM 3436 N N . SER A 1 448 ? -26.768 1.688 -6.439 1.00 95.88 448 SER A N 1
ATOM 3437 C CA . SER A 1 448 ? -26.747 3.148 -6.319 1.00 95.88 448 SER A CA 1
ATOM 3438 C C . SER A 1 448 ? -25.857 3.566 -5.157 1.00 95.88 448 SER A C 1
ATOM 3440 O O . SER A 1 448 ? -25.830 2.902 -4.125 1.00 95.88 448 SER A O 1
ATOM 3442 N N . VAL A 1 449 ? -25.129 4.667 -5.324 1.00 95.88 449 VAL A N 1
ATOM 3443 C CA . VAL A 1 449 ? -24.241 5.215 -4.290 1.00 95.88 449 VAL A CA 1
ATOM 3444 C C . VAL A 1 449 ? -25.061 5.845 -3.172 1.00 95.88 449 VAL A C 1
ATOM 3446 O O . VAL A 1 449 ? -25.970 6.627 -3.449 1.00 95.88 449 VAL A O 1
ATOM 3449 N N . MET A 1 450 ? -24.713 5.532 -1.927 1.00 95.62 450 MET A N 1
ATOM 3450 C CA . MET A 1 450 ? -25.295 6.156 -0.743 1.00 95.62 450 MET A CA 1
ATOM 3451 C C . MET A 1 450 ? -24.482 7.377 -0.317 1.00 95.62 450 MET A C 1
ATOM 3453 O O . MET A 1 450 ? -23.252 7.384 -0.379 1.00 95.62 450 MET A O 1
ATOM 3457 N N . LYS A 1 451 ? -25.170 8.404 0.170 1.00 93.44 451 LYS A N 1
ATOM 3458 C CA . LYS A 1 451 ? -24.561 9.521 0.897 1.00 93.44 451 LYS A CA 1
ATOM 3459 C C . LYS A 1 451 ? -24.349 9.127 2.355 1.00 93.44 451 LYS A C 1
ATOM 3461 O O . LYS A 1 451 ? -25.133 8.365 2.912 1.00 93.44 451 LYS A O 1
ATOM 3466 N N . ALA A 1 452 ? -23.381 9.761 3.015 1.00 90.75 452 ALA A N 1
ATOM 3467 C CA . ALA A 1 452 ? -23.141 9.586 4.452 1.00 90.75 452 ALA A CA 1
ATOM 3468 C C . ALA A 1 452 ? -24.364 9.928 5.336 1.00 90.75 452 ALA A C 1
ATOM 3470 O O . ALA A 1 452 ? -24.429 9.519 6.487 1.00 90.75 452 ALA A O 1
ATOM 3471 N N . THR A 1 453 ? -25.341 10.678 4.812 1.00 93.44 453 THR A N 1
ATOM 3472 C CA . THR A 1 453 ? -26.590 11.035 5.508 1.00 93.44 453 THR A CA 1
ATOM 3473 C C . THR A 1 453 ? -27.766 10.096 5.219 1.00 93.44 453 THR A C 1
ATOM 3475 O O . THR A 1 453 ? -28.825 10.261 5.825 1.00 93.44 453 THR A O 1
ATOM 3478 N N . ASP A 1 454 ? -27.638 9.180 4.256 1.00 94.81 454 ASP A N 1
ATOM 3479 C CA . ASP A 1 454 ? -28.719 8.259 3.892 1.00 94.81 454 ASP A CA 1
ATOM 3480 C C . ASP A 1 454 ? -28.895 7.195 4.983 1.00 94.81 454 ASP A C 1
ATOM 3482 O O . ASP A 1 454 ? -27.959 6.901 5.716 1.00 94.81 454 ASP A O 1
ATOM 3486 N N . LYS A 1 455 ? -30.094 6.618 5.114 1.00 91.56 455 LYS A N 1
ATOM 3487 C CA . LYS A 1 455 ? -30.387 5.596 6.132 1.00 91.56 455 LYS A CA 1
ATOM 3488 C C . LYS A 1 455 ? -30.571 4.222 5.502 1.00 91.56 455 LYS A C 1
ATOM 3490 O O . LYS A 1 455 ? -31.240 4.106 4.474 1.00 91.56 455 LYS A O 1
ATOM 3495 N N . PHE A 1 456 ? -30.053 3.182 6.148 1.00 87.81 456 PHE A N 1
ATOM 3496 C CA . PHE A 1 456 ? -30.300 1.803 5.731 1.00 87.81 456 PHE A CA 1
ATOM 3497 C C . PHE A 1 456 ? -31.773 1.406 5.934 1.00 87.81 456 PHE A C 1
ATOM 3499 O O . PHE A 1 456 ? -32.451 1.903 6.839 1.00 87.81 456 PHE A O 1
ATOM 3506 N N . SER A 1 457 ? -32.283 0.531 5.067 1.00 87.88 457 SER A N 1
ATOM 3507 C CA . SER A 1 457 ? -33.675 0.068 5.021 1.00 87.88 457 SER A CA 1
ATOM 3508 C C . SER A 1 457 ? -33.733 -1.439 4.779 1.00 87.88 457 SER A C 1
ATOM 3510 O O . SER A 1 457 ? -33.019 -1.951 3.913 1.00 87.88 457 SER A O 1
ATOM 3512 N N . VAL A 1 458 ? -34.613 -2.136 5.499 1.00 81.88 458 VAL A N 1
ATOM 3513 C CA . VAL A 1 458 ? -34.824 -3.583 5.331 1.00 81.88 458 VAL A CA 1
ATOM 3514 C C . VAL A 1 458 ? -35.290 -3.913 3.907 1.00 81.88 458 VAL A C 1
ATOM 3516 O O . VAL A 1 458 ? -35.999 -3.138 3.260 1.00 81.88 458 VAL A O 1
ATOM 3519 N N . GLY A 1 459 ? -34.875 -5.075 3.403 1.00 77.38 459 GLY A N 1
ATOM 3520 C CA . GLY A 1 459 ? -35.225 -5.587 2.078 1.00 77.38 459 GLY A CA 1
ATOM 3521 C C . GLY A 1 459 ? -34.356 -5.054 0.934 1.00 77.38 459 GLY A C 1
ATOM 3522 O O . GLY A 1 459 ? -34.599 -5.402 -0.222 1.00 77.38 459 GLY A O 1
ATOM 3523 N N . LYS A 1 460 ? -33.344 -4.228 1.224 1.00 89.69 460 LYS A N 1
ATOM 3524 C CA . LYS A 1 460 ? -32.341 -3.765 0.252 1.00 89.69 460 LYS A CA 1
ATOM 3525 C C . LYS A 1 460 ? -31.000 -4.459 0.462 1.00 89.69 460 LYS A C 1
ATOM 3527 O O . LYS A 1 460 ? -30.656 -4.832 1.573 1.00 89.69 460 LYS A O 1
ATOM 3532 N N . TYR A 1 461 ? -30.229 -4.602 -0.606 1.00 91.88 461 TYR A N 1
ATOM 3533 C CA . TYR A 1 461 ? -28.864 -5.115 -0.592 1.00 91.88 461 TYR A CA 1
ATOM 3534 C C . TYR A 1 461 ? -27.859 -3.999 -0.346 1.00 91.88 461 TYR A C 1
ATOM 3536 O O . TYR A 1 461 ? -28.014 -2.917 -0.910 1.00 91.88 461 TYR A O 1
ATOM 3544 N N . TYR A 1 462 ? -26.803 -4.287 0.412 1.00 95.38 462 TYR A N 1
ATOM 3545 C CA . TYR A 1 462 ? -25.751 -3.329 0.739 1.00 95.38 462 TYR A CA 1
ATOM 3546 C C . TYR A 1 462 ? -24.356 -3.899 0.509 1.00 95.38 462 TYR A C 1
ATOM 3548 O O . TYR A 1 462 ? -24.080 -5.070 0.764 1.00 95.38 462 TYR A O 1
ATOM 3556 N N . LYS A 1 463 ? -23.452 -3.043 0.041 1.00 96.50 463 LYS A N 1
ATOM 3557 C CA . LYS A 1 463 ? -22.020 -3.333 -0.067 1.00 96.50 463 LYS A CA 1
ATOM 3558 C C . LYS A 1 463 ? -21.208 -2.063 0.156 1.00 96.50 463 LYS A C 1
ATOM 3560 O O . LYS A 1 463 ? -21.725 -0.960 -0.029 1.00 96.50 463 LYS A O 1
ATOM 3565 N N . VAL A 1 464 ? -19.939 -2.235 0.500 1.00 96.69 464 VAL A N 1
ATOM 3566 C CA . VAL A 1 464 ? -18.988 -1.142 0.717 1.00 96.69 464 VAL A CA 1
ATOM 3567 C C . VAL A 1 464 ? -17.731 -1.356 -0.118 1.00 96.69 464 VAL A C 1
ATOM 3569 O O . VAL A 1 464 ? -17.270 -2.490 -0.259 1.00 96.69 464 VAL A O 1
ATOM 3572 N N . PHE A 1 465 ? -17.195 -0.268 -0.664 1.00 96.19 465 PHE A N 1
ATOM 3573 C CA . PHE A 1 465 ? -15.862 -0.182 -1.256 1.00 96.19 465 PHE A CA 1
ATOM 3574 C C . PHE A 1 465 ? -14.965 0.630 -0.329 1.00 96.19 465 PHE A C 1
ATOM 3576 O O . PHE A 1 465 ? -15.344 1.726 0.083 1.00 96.19 465 PHE A O 1
ATOM 3583 N N . ILE A 1 466 ? -13.805 0.075 0.002 1.00 95.81 466 ILE A N 1
ATOM 3584 C CA . ILE A 1 466 ? -12.812 0.640 0.910 1.00 95.81 466 ILE A CA 1
ATOM 3585 C C . ILE A 1 466 ? -11.498 0.754 0.146 1.00 95.81 466 ILE A C 1
ATOM 3587 O O . ILE A 1 466 ? -10.884 -0.262 -0.187 1.00 95.81 466 ILE A O 1
ATOM 3591 N N . ASP A 1 467 ? -11.040 1.973 -0.085 1.00 95.44 467 ASP A N 1
ATOM 3592 C CA . ASP A 1 467 ? -9.732 2.211 -0.671 1.00 95.44 467 ASP A CA 1
ATOM 3593 C C . ASP A 1 467 ? -8.665 2.186 0.422 1.00 95.44 467 ASP A C 1
ATOM 3595 O O . ASP A 1 467 ? -8.721 2.930 1.408 1.00 95.44 467 ASP A O 1
ATOM 3599 N N . LEU A 1 468 ? -7.681 1.308 0.245 1.00 95.50 468 LEU A N 1
ATOM 3600 C CA . LEU A 1 468 ? -6.545 1.159 1.144 1.00 95.50 468 LEU A CA 1
ATOM 3601 C C . LEU A 1 468 ? -5.281 1.644 0.448 1.00 95.50 468 LEU A C 1
ATOM 3603 O O . LEU A 1 468 ? -4.988 1.234 -0.675 1.00 95.50 468 LEU A O 1
ATOM 3607 N N . MET A 1 469 ? -4.519 2.479 1.148 1.00 93.56 469 MET A N 1
ATOM 3608 C CA . MET A 1 469 ? -3.249 3.027 0.688 1.00 93.56 469 MET A CA 1
ATOM 3609 C C . MET A 1 469 ? -2.106 2.540 1.578 1.00 93.56 469 MET A C 1
ATOM 3611 O O . MET A 1 469 ? -2.238 2.497 2.802 1.00 93.56 469 MET A O 1
ATOM 3615 N N . VAL A 1 470 ? -0.976 2.185 0.970 1.00 93.06 470 VAL A N 1
ATOM 3616 C CA . VAL A 1 470 ? 0.232 1.780 1.704 1.00 93.06 470 VAL A CA 1
ATOM 3617 C C . VAL A 1 470 ? 0.837 2.939 2.497 1.00 93.06 470 VAL A C 1
ATOM 3619 O O . VAL A 1 470 ? 0.737 4.105 2.118 1.00 93.06 470 VAL A O 1
ATOM 3622 N N . ASN A 1 471 ? 1.490 2.613 3.605 1.00 88.94 471 ASN A N 1
ATOM 3623 C CA . ASN A 1 471 ? 2.226 3.550 4.444 1.00 88.94 471 ASN A CA 1
ATOM 3624 C C . ASN A 1 471 ? 3.730 3.245 4.362 1.00 88.94 471 ASN A C 1
ATOM 3626 O O . ASN A 1 471 ? 4.103 2.091 4.213 1.00 88.94 471 ASN A O 1
ATOM 3630 N N . GLY A 1 472 ? 4.609 4.241 4.487 1.00 83.31 472 GLY A N 1
ATOM 3631 C CA . GLY A 1 472 ? 6.065 4.026 4.532 1.00 83.31 472 GLY A CA 1
ATOM 3632 C C . GLY A 1 472 ? 6.652 3.256 3.333 1.00 83.31 472 GLY A C 1
ATOM 3633 O O . GLY A 1 472 ? 6.335 3.548 2.185 1.00 83.31 472 GLY A O 1
ATOM 3634 N N . ASN A 1 473 ? 7.532 2.285 3.610 1.00 84.50 473 ASN A N 1
ATOM 3635 C CA . ASN A 1 473 ? 8.255 1.489 2.602 1.00 84.50 473 ASN A CA 1
ATOM 3636 C C . ASN A 1 473 ? 7.546 0.164 2.259 1.00 84.50 473 ASN A C 1
ATOM 3638 O O . ASN A 1 473 ? 8.204 -0.845 2.012 1.00 84.50 473 ASN A O 1
ATOM 3642 N N . TYR A 1 474 ? 6.217 0.130 2.280 1.00 89.94 474 TYR A N 1
ATOM 3643 C CA . TYR A 1 474 ? 5.450 -1.056 1.898 1.00 89.94 474 TYR A CA 1
ATOM 3644 C C . TYR A 1 474 ? 4.863 -0.901 0.497 1.00 89.94 474 TYR A C 1
ATOM 3646 O O . TYR A 1 474 ? 4.681 0.210 0.001 1.00 89.94 474 TYR A O 1
ATOM 3654 N N . LYS A 1 475 ? 4.533 -2.028 -0.132 1.00 91.00 475 LYS A N 1
ATOM 3655 C CA . LYS A 1 475 ? 3.737 -2.069 -1.357 1.00 91.00 475 LYS A CA 1
ATOM 3656 C C . LYS A 1 475 ? 2.763 -3.243 -1.356 1.00 91.00 475 LYS A C 1
ATOM 3658 O O . LYS A 1 475 ? 3.066 -4.300 -0.804 1.00 91.00 475 LYS A O 1
ATOM 3663 N N . PHE A 1 476 ? 1.601 -3.098 -1.980 1.00 94.19 476 PHE A N 1
ATOM 3664 C CA . PHE A 1 476 ? 0.691 -4.220 -2.201 1.00 94.19 476 PHE A CA 1
ATOM 3665 C C . PHE A 1 476 ? 1.278 -5.179 -3.240 1.00 94.19 476 PHE A C 1
ATOM 3667 O O . PHE A 1 476 ? 1.802 -4.760 -4.271 1.00 94.19 476 PHE A O 1
ATOM 3674 N N . ALA A 1 477 ? 1.210 -6.482 -2.965 1.00 90.69 477 ALA A N 1
ATOM 3675 C CA . ALA A 1 477 ? 1.698 -7.487 -3.899 1.00 90.69 477 ALA A CA 1
ATOM 3676 C C . ALA A 1 477 ? 0.849 -7.494 -5.179 1.00 90.69 477 ALA A C 1
ATOM 3678 O O . ALA A 1 477 ? -0.380 -7.510 -5.109 1.00 90.69 477 ALA A O 1
ATOM 3679 N N . THR A 1 478 ? 1.492 -7.551 -6.346 1.00 86.38 478 THR A N 1
ATOM 3680 C CA . THR A 1 478 ? 0.829 -7.645 -7.655 1.00 86.38 478 THR A CA 1
ATOM 3681 C C . THR A 1 478 ? 1.458 -8.746 -8.516 1.00 86.38 478 THR A C 1
ATOM 3683 O O . THR A 1 478 ? 2.548 -9.245 -8.222 1.00 86.38 478 THR A O 1
ATOM 3686 N N . ASN A 1 479 ? 0.750 -9.190 -9.558 1.00 82.31 479 ASN A N 1
ATOM 3687 C CA . ASN A 1 479 ? 1.308 -10.068 -10.591 1.00 82.31 479 ASN A CA 1
ATOM 3688 C C . ASN A 1 479 ? 1.958 -9.244 -11.727 1.00 82.31 479 ASN A C 1
ATOM 3690 O O . ASN A 1 479 ? 1.961 -8.016 -11.703 1.00 82.31 479 ASN A O 1
ATOM 3694 N N . SER A 1 480 ? 2.480 -9.903 -12.768 1.00 76.19 480 SER A N 1
ATOM 3695 C CA . SER A 1 480 ? 3.108 -9.210 -13.907 1.00 76.19 480 SER A CA 1
ATOM 3696 C C . SER A 1 480 ? 2.142 -8.384 -14.770 1.00 76.19 480 SER A C 1
ATOM 3698 O O . SER A 1 480 ? 2.590 -7.605 -15.608 1.00 76.19 480 SER A O 1
ATOM 3700 N N . GLN A 1 481 ? 0.831 -8.537 -14.578 1.00 78.44 481 GLN A N 1
ATOM 3701 C CA . GLN A 1 481 ? -0.226 -7.731 -15.190 1.00 78.44 481 GLN A CA 1
ATOM 3702 C C . GLN A 1 481 ? -0.694 -6.589 -14.271 1.00 78.44 481 GLN A C 1
ATOM 3704 O O . GLN A 1 481 ? -1.648 -5.882 -14.618 1.00 78.44 481 GLN A O 1
ATOM 3709 N N . PHE A 1 482 ? -0.019 -6.391 -13.132 1.00 76.94 482 PHE A N 1
ATOM 3710 C CA . PHE A 1 482 ? -0.370 -5.449 -12.071 1.00 76.94 482 PHE A CA 1
ATOM 3711 C C . PHE A 1 482 ? -1.734 -5.728 -11.417 1.00 76.94 482 PHE A C 1
ATOM 3713 O O . PHE A 1 482 ? -2.339 -4.833 -10.833 1.00 76.94 482 PHE A O 1
ATOM 3720 N N . ASP A 1 483 ? -2.246 -6.959 -11.497 1.00 85.44 483 ASP A N 1
ATOM 3721 C CA . ASP A 1 483 ? -3.433 -7.334 -10.730 1.00 85.44 483 ASP A CA 1
ATOM 3722 C C . ASP A 1 483 ? -3.032 -7.603 -9.271 1.00 85.44 483 ASP A C 1
ATOM 3724 O O . ASP A 1 483 ? -2.096 -8.384 -9.035 1.00 85.44 483 ASP A O 1
ATOM 3728 N N . PRO A 1 484 ? -3.738 -7.016 -8.286 1.00 92.12 484 PRO A N 1
ATOM 3729 C CA . PRO A 1 484 ? -3.460 -7.246 -6.874 1.00 92.12 484 PRO A CA 1
ATOM 3730 C C . PRO A 1 484 ? -3.485 -8.738 -6.516 1.00 92.12 484 PRO A C 1
ATOM 3732 O O . PRO A 1 484 ? -4.428 -9.460 -6.835 1.00 92.12 484 PRO A O 1
ATOM 3735 N N . GLN A 1 485 ? -2.444 -9.200 -5.831 1.00 94.88 485 GLN A N 1
ATOM 3736 C CA . GLN A 1 485 ? -2.298 -10.542 -5.258 1.00 94.88 485 GLN A CA 1
ATOM 3737 C C . GLN A 1 485 ? -2.441 -10.468 -3.732 1.00 94.88 485 GLN A C 1
ATOM 3739 O O . GLN A 1 485 ? -1.618 -10.991 -2.980 1.00 94.88 485 GLN A O 1
ATOM 3744 N N . VAL A 1 486 ? -3.480 -9.761 -3.281 1.00 96.00 486 VAL A N 1
ATOM 3745 C CA . VAL A 1 486 ? -3.743 -9.461 -1.871 1.00 96.00 486 VAL A CA 1
ATOM 3746 C C . VAL A 1 486 ? -5.036 -10.146 -1.439 1.00 96.00 486 VAL A C 1
ATOM 3748 O O . VAL A 1 486 ? -6.074 -9.983 -2.075 1.00 96.00 486 VAL A O 1
ATOM 3751 N N . ASN A 1 487 ? -4.993 -10.889 -0.335 1.00 96.00 487 ASN A N 1
ATOM 3752 C CA . ASN A 1 487 ? -6.187 -11.447 0.295 1.00 96.00 487 ASN A CA 1
ATOM 3753 C C . ASN A 1 487 ? -6.790 -10.421 1.260 1.00 96.00 487 ASN A C 1
ATOM 3755 O O . ASN A 1 487 ? -6.135 -10.044 2.230 1.00 96.00 487 ASN A O 1
ATOM 3759 N N . ALA A 1 488 ? -8.030 -9.991 1.036 1.00 96.56 488 ALA A N 1
ATOM 3760 C CA . ALA A 1 488 ? -8.693 -9.033 1.915 1.00 96.56 488 ALA A CA 1
ATOM 3761 C C . ALA A 1 488 ? -9.764 -9.684 2.790 1.00 96.56 488 ALA A C 1
ATOM 3763 O O . ALA A 1 488 ? -10.499 -10.572 2.343 1.00 96.56 488 ALA A O 1
ATOM 3764 N N . LYS A 1 489 ? -9.894 -9.186 4.020 1.00 95.25 489 LYS A N 1
ATOM 3765 C CA . LYS A 1 489 ? -11.060 -9.430 4.866 1.00 95.25 489 LYS A CA 1
ATOM 3766 C C . LYS A 1 489 ? -11.679 -8.128 5.352 1.00 95.25 489 LYS A C 1
ATOM 3768 O O . LYS A 1 489 ? -10.959 -7.207 5.728 1.00 95.25 489 LYS A O 1
ATOM 3773 N N . VAL A 1 490 ? -13.006 -8.100 5.407 1.00 90.25 490 VAL A N 1
ATOM 3774 C CA . VAL A 1 490 ? -13.791 -7.046 6.054 1.00 90.25 490 VAL A CA 1
ATOM 3775 C C . VAL A 1 490 ? -14.637 -7.691 7.149 1.00 90.25 490 VAL A C 1
ATOM 3777 O O . VAL A 1 490 ? -15.355 -8.655 6.883 1.00 90.25 490 VAL A O 1
ATOM 3780 N N . ASN A 1 491 ? -14.517 -7.215 8.390 1.00 86.12 491 ASN A N 1
ATOM 3781 C CA . ASN A 1 491 ? -15.190 -7.786 9.569 1.00 86.12 491 ASN A CA 1
ATOM 3782 C C . ASN A 1 491 ? -14.965 -9.306 9.711 1.00 86.12 491 ASN A C 1
ATOM 3784 O O . ASN A 1 491 ? -15.889 -10.067 9.989 1.00 86.12 491 ASN A O 1
ATOM 3788 N N . GLY A 1 492 ? -13.741 -9.768 9.438 1.00 84.81 492 GLY A N 1
ATOM 3789 C CA . GLY A 1 492 ? -13.370 -11.187 9.482 1.00 84.81 492 GLY A CA 1
ATOM 3790 C C . GLY A 1 492 ? -13.808 -12.028 8.272 1.00 84.81 492 GLY A C 1
ATOM 3791 O O . GLY A 1 492 ? -13.357 -13.167 8.145 1.00 84.81 492 GLY A O 1
ATOM 3792 N N . ASN A 1 493 ? -14.608 -11.480 7.352 1.00 83.31 493 ASN A N 1
ATOM 3793 C CA . ASN A 1 493 ? -15.122 -12.181 6.172 1.00 83.31 493 ASN A CA 1
ATOM 3794 C C . ASN A 1 493 ? -14.312 -11.862 4.916 1.00 83.31 493 ASN A C 1
ATOM 3796 O O . ASN A 1 493 ? -13.852 -10.739 4.743 1.00 83.31 493 ASN A O 1
ATOM 3800 N N . THR A 1 494 ? -14.162 -12.832 4.011 1.00 91.50 494 THR A N 1
ATOM 3801 C CA . THR A 1 494 ? -13.431 -12.637 2.750 1.00 91.50 494 THR A CA 1
ATOM 3802 C C . THR A 1 494 ? -14.070 -11.540 1.899 1.00 91.50 494 THR A C 1
ATOM 3804 O O . THR A 1 494 ? -15.265 -11.575 1.611 1.00 91.50 494 THR A O 1
ATOM 3807 N N . ALA A 1 495 ? -13.244 -10.597 1.459 1.00 95.19 495 ALA A N 1
ATOM 3808 C CA . ALA A 1 495 ? -13.620 -9.499 0.585 1.00 95.19 495 ALA A CA 1
ATOM 3809 C C . ALA A 1 495 ? -12.889 -9.604 -0.759 1.00 95.19 495 ALA A C 1
ATOM 3811 O O . ALA A 1 495 ? -11.860 -10.270 -0.891 1.00 95.19 495 ALA A O 1
ATOM 3812 N N . THR A 1 496 ? -13.438 -8.947 -1.774 1.00 97.00 496 THR A N 1
ATOM 3813 C CA . THR A 1 496 ? -12.830 -8.894 -3.108 1.00 97.00 496 THR A CA 1
ATOM 3814 C C . THR A 1 496 ? -11.876 -7.714 -3.211 1.00 97.00 496 THR A C 1
ATOM 3816 O O . THR A 1 496 ? -12.215 -6.624 -2.760 1.00 97.00 496 THR A O 1
ATOM 3819 N N . VAL A 1 497 ? -10.713 -7.919 -3.827 1.00 97.31 497 VAL A N 1
ATOM 3820 C CA . VAL A 1 497 ? -9.730 -6.860 -4.095 1.00 97.31 497 VAL A CA 1
ATOM 3821 C C . VAL A 1 497 ? -9.734 -6.529 -5.579 1.00 97.31 497 VAL A C 1
ATOM 3823 O O . VAL A 1 497 ? -9.798 -7.420 -6.426 1.00 97.31 497 VAL A O 1
ATOM 3826 N N . SER A 1 498 ? -9.663 -5.243 -5.889 1.00 94.00 498 SER A N 1
ATOM 3827 C CA . SER A 1 498 ? -9.604 -4.717 -7.247 1.00 94.00 498 SER A CA 1
ATOM 3828 C C . SER A 1 498 ? -8.621 -3.551 -7.338 1.00 94.00 498 SER A C 1
ATOM 3830 O O . SER A 1 498 ? -8.191 -3.003 -6.321 1.00 94.00 498 SER A O 1
ATOM 3832 N N . ARG A 1 499 ? -8.250 -3.197 -8.571 1.00 90.56 499 ARG A N 1
ATOM 3833 C CA . ARG A 1 499 ? -7.426 -2.026 -8.883 1.00 90.56 499 ARG A CA 1
ATOM 3834 C C . ARG A 1 499 ? -8.248 -0.970 -9.607 1.00 90.56 499 ARG A C 1
ATOM 3836 O O . ARG A 1 499 ? -9.172 -1.319 -10.344 1.00 90.56 499 ARG A O 1
ATOM 3843 N N . TYR A 1 500 ? -7.831 0.282 -9.476 1.00 84.81 500 TYR A N 1
ATOM 3844 C CA . TYR A 1 500 ? -8.206 1.331 -10.415 1.00 84.81 500 TYR A CA 1
ATOM 3845 C C . TYR A 1 500 ? -7.243 1.295 -11.599 1.00 84.81 500 TYR A C 1
ATOM 3847 O O . TYR A 1 500 ? -6.045 1.092 -11.425 1.00 84.81 500 TYR A O 1
ATOM 3855 N N . THR A 1 501 ? -7.762 1.440 -12.814 1.00 81.81 501 THR A N 1
ATOM 3856 C CA . THR A 1 501 ? -6.951 1.410 -14.040 1.00 81.81 501 THR A CA 1
ATOM 3857 C C . THR A 1 501 ? -5.984 2.586 -14.147 1.00 81.81 501 THR A C 1
ATOM 3859 O O . THR A 1 501 ? -4.981 2.496 -14.849 1.00 81.81 501 THR A O 1
ATOM 3862 N N . GLU A 1 502 ? -6.294 3.675 -13.455 1.00 83.75 502 GLU A N 1
ATOM 3863 C CA . GLU A 1 502 ? -5.598 4.952 -13.490 1.00 83.75 502 GLU A CA 1
ATOM 3864 C C . GLU A 1 502 ? -4.630 5.156 -12.308 1.00 83.75 502 GLU A C 1
ATOM 3866 O O . GLU A 1 502 ? -3.866 6.118 -12.321 1.00 83.75 502 GLU A O 1
ATOM 3871 N N . GLU A 1 503 ? -4.632 4.265 -11.310 1.00 85.38 503 GLU A N 1
ATOM 3872 C CA . GLU A 1 503 ? -3.786 4.345 -10.106 1.00 85.38 503 GLU A CA 1
ATOM 3873 C C . GLU A 1 503 ? -2.752 3.213 -10.065 1.00 85.38 503 GLU A C 1
ATOM 3875 O O . GLU A 1 503 ? -2.905 2.184 -10.723 1.00 85.38 503 GLU A O 1
ATOM 3880 N N . ASP A 1 504 ? -1.699 3.388 -9.262 1.00 84.88 504 ASP A N 1
ATOM 3881 C CA . ASP A 1 504 ? -0.682 2.358 -9.030 1.00 84.88 504 ASP A CA 1
ATOM 3882 C C . ASP A 1 504 ? -1.199 1.300 -8.029 1.00 84.88 504 ASP A C 1
ATOM 3884 O O . ASP A 1 504 ? -1.311 1.597 -6.832 1.00 84.88 504 ASP A O 1
ATOM 3888 N N . PRO A 1 505 ? -1.487 0.056 -8.466 1.00 87.62 505 PRO A N 1
ATOM 3889 C CA . PRO A 1 505 ? -2.020 -0.987 -7.594 1.00 87.62 505 PRO A CA 1
ATOM 3890 C C . PRO A 1 505 ? -1.012 -1.489 -6.559 1.00 87.62 505 PRO A C 1
ATOM 3892 O O . PRO A 1 505 ? -1.407 -2.179 -5.622 1.00 87.62 505 PRO A O 1
ATOM 3895 N N . GLU A 1 506 ? 0.274 -1.150 -6.691 1.00 89.94 506 GLU A N 1
ATOM 3896 C CA . GLU A 1 506 ? 1.265 -1.395 -5.644 1.00 89.94 506 GLU A CA 1
ATOM 3897 C C . GLU A 1 506 ? 1.133 -0.390 -4.484 1.00 89.94 506 GLU A C 1
ATOM 3899 O O . GLU A 1 506 ? 1.629 -0.654 -3.388 1.00 89.94 506 GLU A O 1
ATOM 3904 N N . LYS A 1 507 ? 0.428 0.733 -4.679 1.00 90.00 507 LYS A N 1
ATOM 3905 C CA . LYS A 1 507 ? 0.229 1.782 -3.664 1.00 90.00 507 LYS A CA 1
ATOM 3906 C C . LYS A 1 507 ? -1.201 1.898 -3.164 1.00 90.00 507 LYS A C 1
ATOM 3908 O O . LYS A 1 507 ? -1.397 2.227 -1.994 1.00 90.00 507 LYS A O 1
ATOM 3913 N N . LEU A 1 508 ? -2.177 1.644 -4.031 1.00 93.44 508 LEU A N 1
ATOM 3914 C CA . LEU A 1 508 ? -3.597 1.813 -3.751 1.00 93.44 508 LEU A CA 1
ATOM 3915 C C . LEU A 1 508 ? -4.391 0.621 -4.288 1.00 93.44 508 LEU A C 1
ATOM 3917 O O . LEU A 1 508 ? -4.320 0.295 -5.470 1.00 93.44 508 LEU A O 1
ATOM 3921 N N . ILE A 1 509 ? -5.208 0.007 -3.438 1.00 95.06 509 ILE A N 1
ATOM 3922 C CA . ILE A 1 509 ? -6.162 -1.036 -3.838 1.00 95.06 509 ILE A CA 1
ATOM 3923 C C . ILE A 1 509 ? -7.564 -0.680 -3.350 1.00 95.06 509 ILE A C 1
ATOM 3925 O O . ILE A 1 509 ? -7.709 0.003 -2.339 1.00 95.06 509 ILE A O 1
ATOM 3929 N N . SER A 1 510 ? -8.591 -1.192 -4.030 1.00 95.19 510 SER A N 1
ATOM 3930 C CA . SER A 1 510 ? -9.978 -1.082 -3.574 1.00 95.19 510 SER A CA 1
ATOM 3931 C C . SER A 1 510 ? -10.506 -2.438 -3.121 1.00 95.19 510 SER A C 1
ATOM 3933 O O . SER A 1 510 ? -10.500 -3.417 -3.879 1.00 95.19 510 SER A O 1
ATOM 3935 N N . VAL A 1 511 ? -10.955 -2.498 -1.870 1.00 97.19 511 VAL A N 1
ATOM 3936 C CA . VAL A 1 511 ? -11.524 -3.678 -1.222 1.00 97.19 511 VAL A CA 1
ATOM 3937 C C . VAL A 1 511 ? -13.042 -3.544 -1.190 1.00 97.19 511 VAL A C 1
ATOM 3939 O O . VAL A 1 511 ? -13.581 -2.644 -0.557 1.00 97.19 511 VAL A O 1
ATOM 3942 N N . CYS A 1 512 ? -13.749 -4.465 -1.837 1.00 96.75 512 CYS A N 1
ATOM 3943 C CA . CYS A 1 512 ? -15.207 -4.512 -1.839 1.00 96.75 512 CYS A CA 1
ATOM 3944 C C . CYS A 1 512 ? -15.718 -5.676 -0.988 1.00 96.75 512 CYS A C 1
ATOM 3946 O O . CYS A 1 512 ? -15.352 -6.833 -1.223 1.00 96.75 512 CYS A O 1
ATOM 3948 N N . TYR A 1 513 ? -16.630 -5.381 -0.062 1.00 96.81 513 TYR A N 1
ATOM 3949 C CA . TYR A 1 513 ? -17.369 -6.383 0.703 1.00 96.81 513 TYR A CA 1
ATOM 3950 C C . TYR A 1 513 ? -18.879 -6.211 0.525 1.00 96.81 513 TYR A C 1
ATOM 3952 O O . TYR A 1 513 ? -19.412 -5.108 0.646 1.00 96.81 513 TYR A O 1
ATOM 3960 N N . ASN A 1 514 ? -19.566 -7.311 0.211 1.00 93.75 514 ASN A N 1
ATOM 3961 C CA . ASN A 1 514 ? -21.011 -7.345 0.003 1.00 93.75 514 ASN A CA 1
ATOM 3962 C C . ASN A 1 514 ? -21.688 -7.925 1.246 1.00 93.75 514 ASN A C 1
ATOM 3964 O O . ASN A 1 514 ? -21.551 -9.116 1.516 1.00 93.75 514 ASN A O 1
ATOM 3968 N N . PHE A 1 515 ? -22.431 -7.087 1.966 1.00 87.19 515 PHE A N 1
ATOM 3969 C CA . PHE A 1 515 ? -23.198 -7.489 3.146 1.00 87.19 515 PHE A CA 1
ATOM 3970 C C . PHE A 1 515 ? -24.462 -8.278 2.780 1.00 87.19 515 PHE A C 1
ATOM 3972 O O . PHE A 1 515 ? -25.071 -8.896 3.645 1.00 87.19 515 PHE A O 1
ATOM 3979 N N . GLY A 1 516 ? -24.849 -8.301 1.502 1.00 83.94 516 GLY A N 1
ATOM 3980 C CA . GLY A 1 516 ? -26.069 -8.959 1.055 1.00 83.94 516 GLY A CA 1
ATOM 3981 C C . GLY A 1 516 ? -27.307 -8.124 1.363 1.00 83.94 516 GLY A C 1
ATOM 3982 O O . GLY A 1 516 ? -27.223 -6.906 1.519 1.00 83.94 516 GLY A O 1
ATOM 3983 N N . ILE A 1 517 ? -28.471 -8.774 1.364 1.00 82.69 517 ILE A N 1
ATOM 3984 C CA . ILE A 1 517 ? -29.738 -8.132 1.719 1.00 82.69 517 ILE A CA 1
ATOM 3985 C C . ILE A 1 517 ? -29.754 -7.852 3.222 1.00 82.69 517 ILE A C 1
ATOM 3987 O O . ILE A 1 517 ? -29.497 -8.747 4.023 1.00 82.69 517 ILE A O 1
ATOM 3991 N N . LEU A 1 518 ? -30.065 -6.613 3.600 1.00 78.62 518 LEU A N 1
ATOM 3992 C CA . LEU A 1 518 ? -30.450 -6.277 4.961 1.00 78.62 518 LEU A CA 1
ATOM 3993 C C . LEU A 1 518 ? -31.830 -6.882 5.204 1.00 78.62 518 LEU A C 1
ATOM 3995 O O . LEU A 1 518 ? -32.864 -6.259 4.961 1.00 78.62 518 LEU A O 1
ATOM 3999 N N . ASN A 1 519 ? -31.826 -8.137 5.621 1.00 66.31 519 ASN A N 1
ATOM 4000 C CA . ASN A 1 519 ? -32.907 -8.717 6.398 1.00 66.31 519 ASN A CA 1
ATOM 4001 C C . ASN A 1 519 ? -32.770 -8.112 7.828 1.00 66.31 519 ASN A C 1
ATOM 4003 O O . ASN A 1 519 ? -31.726 -7.578 8.177 1.00 66.31 519 ASN A O 1
ATOM 4007 N N . ASP A 1 520 ? -33.755 -8.102 8.7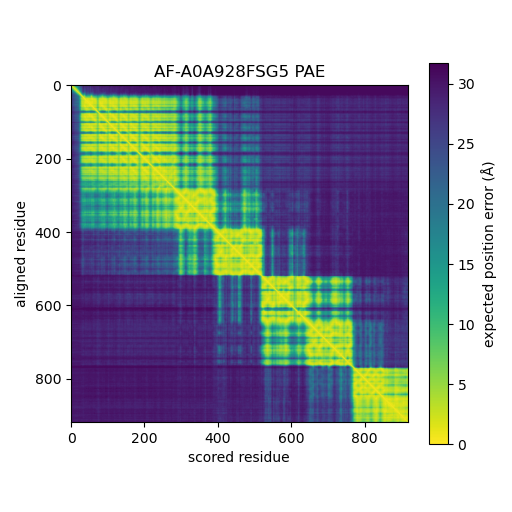13 1.00 61.53 520 ASP A N 1
ATOM 4008 C CA . ASP A 1 520 ? -34.285 -9.372 9.150 1.00 61.53 520 ASP A CA 1
ATOM 4009 C C . ASP A 1 520 ? -35.494 -9.254 10.068 1.00 61.53 520 ASP A C 1
ATOM 4011 O O . ASP A 1 520 ? -35.590 -8.361 10.907 1.00 61.53 520 ASP A O 1
ATOM 4015 N N . ASN A 1 521 ? -36.373 -10.236 9.921 1.00 66.81 521 ASN A N 1
ATOM 4016 C CA . ASN A 1 521 ? -37.365 -10.638 10.901 1.00 66.81 521 ASN A CA 1
ATOM 4017 C C . ASN A 1 521 ? -37.041 -12.046 11.454 1.00 66.81 521 ASN A C 1
ATOM 4019 O O . ASN A 1 521 ? -37.867 -12.697 12.078 1.00 66.81 521 ASN A O 1
ATOM 4023 N N . VAL A 1 522 ? -35.830 -12.539 11.223 1.00 73.06 522 VAL A N 1
ATOM 4024 C CA . VAL A 1 522 ? -35.230 -13.713 11.840 1.00 73.06 522 VAL A CA 1
ATOM 4025 C C . VAL A 1 522 ? -34.032 -13.248 12.676 1.00 73.06 522 VAL A C 1
ATOM 4027 O O . VAL A 1 522 ? -33.235 -12.425 12.259 1.00 73.06 522 VAL A O 1
ATOM 4030 N N . ILE A 1 523 ? -33.918 -13.708 13.913 1.00 79.44 523 ILE A N 1
ATOM 4031 C CA . ILE A 1 523 ? -32.841 -13.326 14.827 1.00 79.44 523 ILE A CA 1
ATOM 4032 C C . ILE A 1 523 ? -31.827 -14.454 14.827 1.00 79.44 523 ILE A C 1
ATOM 4034 O O . ILE A 1 523 ? -32.165 -15.579 15.207 1.00 79.44 523 ILE A O 1
ATOM 4038 N N . GLU A 1 524 ? -30.605 -14.147 14.403 1.00 76.75 524 GLU A N 1
ATOM 4039 C CA . GLU A 1 524 ? -29.516 -15.116 14.243 1.00 76.75 524 GLU A CA 1
ATOM 4040 C C . GLU A 1 524 ? -28.455 -15.052 15.357 1.00 76.75 524 GLU A C 1
ATOM 4042 O O . GLU A 1 524 ? -27.562 -15.893 15.411 1.00 76.75 524 GLU A O 1
ATOM 4047 N N . GLU A 1 525 ? -28.553 -14.076 16.262 1.00 84.69 525 GLU A N 1
ATOM 4048 C CA . GLU A 1 525 ? -27.656 -13.916 17.409 1.00 84.69 525 GLU A CA 1
ATOM 4049 C C . GLU A 1 525 ? -28.387 -13.214 18.560 1.00 84.69 525 GLU A C 1
ATOM 4051 O O . GLU A 1 525 ? -29.178 -12.296 18.337 1.00 84.69 525 GLU A O 1
ATOM 4056 N N . ILE A 1 526 ? -28.116 -13.632 19.801 1.00 87.44 526 ILE A N 1
ATOM 4057 C CA . ILE A 1 526 ? -28.689 -13.013 21.004 1.00 87.44 526 ILE A CA 1
ATOM 4058 C C . ILE A 1 526 ? -27.574 -12.422 21.864 1.00 87.44 526 ILE A C 1
ATOM 4060 O O . ILE A 1 526 ? -26.736 -13.152 22.388 1.00 87.44 526 ILE A O 1
ATOM 4064 N N . ARG A 1 527 ? -27.594 -11.105 22.063 1.00 91.06 527 ARG A N 1
ATOM 4065 C CA . ARG A 1 527 ? -26.705 -10.385 22.984 1.00 91.06 527 ARG A CA 1
ATOM 4066 C C . ARG A 1 527 ? -27.459 -9.823 24.177 1.00 91.06 527 ARG A C 1
ATOM 4068 O O . ARG A 1 527 ? -28.463 -9.122 24.002 1.00 91.06 527 ARG A O 1
ATOM 4075 N N . ILE A 1 528 ? -26.944 -10.135 25.361 1.00 93.25 528 ILE A N 1
ATOM 4076 C CA . ILE A 1 528 ? -27.381 -9.614 26.650 1.00 93.25 528 ILE A CA 1
ATOM 4077 C C . ILE A 1 528 ? -26.153 -9.013 27.329 1.00 93.25 528 ILE A C 1
ATOM 4079 O O . ILE A 1 528 ? -25.148 -9.699 27.503 1.00 93.25 528 ILE A O 1
ATOM 4083 N N . ASP A 1 529 ? -26.252 -7.753 27.722 1.00 92.62 529 ASP A N 1
ATOM 4084 C CA . ASP A 1 529 ? -25.175 -7.007 28.363 1.00 92.62 529 ASP A CA 1
ATOM 4085 C C . ASP A 1 529 ? -25.656 -6.393 29.679 1.00 92.62 529 ASP A C 1
ATOM 4087 O O . ASP A 1 529 ? -26.853 -6.255 29.926 1.00 92.62 529 ASP A O 1
ATOM 4091 N N . GLY A 1 530 ? -24.726 -5.993 30.537 1.00 92.00 530 GLY A N 1
ATOM 4092 C CA . GLY A 1 530 ? -25.043 -5.292 31.777 1.00 92.00 530 GLY A CA 1
ATOM 4093 C C . GLY A 1 530 ? -25.674 -6.187 32.841 1.00 92.00 530 GLY A C 1
ATOM 4094 O O . GLY A 1 530 ? -26.400 -5.676 33.695 1.00 92.00 530 GLY A O 1
ATOM 4095 N N . VAL A 1 531 ? -25.412 -7.498 32.814 1.00 94.06 531 VAL A N 1
ATOM 4096 C CA . VAL A 1 531 ? -25.783 -8.370 33.934 1.00 94.06 531 VAL A CA 1
ATOM 4097 C C . VAL A 1 531 ? -24.838 -8.069 35.095 1.00 94.06 531 VAL A C 1
ATOM 4099 O O . VAL A 1 531 ? -23.618 -8.104 34.968 1.00 94.06 531 VAL A O 1
ATOM 4102 N N . THR A 1 532 ? -25.394 -7.722 36.255 1.00 93.81 532 THR A N 1
ATOM 4103 C CA . THR A 1 532 ? -24.568 -7.421 37.431 1.00 93.81 532 THR A CA 1
ATOM 4104 C C . THR A 1 532 ? -23.938 -8.705 37.965 1.00 93.81 532 THR A C 1
ATOM 4106 O O . THR A 1 532 ? -24.654 -9.630 38.354 1.00 93.81 532 THR A O 1
ATOM 4109 N N . GLU A 1 533 ? -22.605 -8.763 37.999 1.00 94.12 533 GLU A N 1
ATOM 4110 C CA . GLU A 1 533 ? -21.891 -9.909 38.562 1.00 94.12 533 GLU A CA 1
ATOM 4111 C C . GLU A 1 533 ? -22.221 -10.096 40.058 1.00 94.12 533 GLU A C 1
ATOM 4113 O O . GLU A 1 533 ? -22.352 -9.111 40.788 1.00 94.12 533 GLU A O 1
ATOM 4118 N N . PRO A 1 534 ? -22.309 -11.341 40.556 1.00 95.94 534 PRO A N 1
ATOM 4119 C CA . PRO A 1 534 ? -22.506 -11.614 41.975 1.00 95.94 534 PRO A CA 1
ATOM 4120 C C . PRO A 1 534 ? -21.351 -11.089 42.831 1.00 95.94 534 PRO A C 1
ATOM 4122 O O . PRO A 1 534 ? -20.210 -11.523 42.667 1.00 95.94 534 PRO A O 1
ATOM 4125 N N . VAL A 1 535 ? -21.653 -10.217 43.792 1.00 95.31 535 VAL A N 1
ATOM 4126 C CA . VAL A 1 535 ? -20.701 -9.703 44.789 1.00 95.31 535 VAL A CA 1
ATOM 4127 C C . VAL A 1 535 ? -21.146 -10.136 46.183 1.00 95.31 535 VAL A C 1
ATOM 4129 O O . VAL A 1 535 ? -22.327 -10.051 46.516 1.00 95.31 535 VAL A O 1
ATOM 4132 N N . VAL A 1 536 ? -20.209 -10.601 47.014 1.00 94.62 536 VAL A N 1
ATOM 4133 C CA . VAL A 1 536 ? -20.521 -11.093 48.366 1.00 94.62 536 VAL A CA 1
ATOM 4134 C C . VAL A 1 536 ? -21.283 -10.056 49.200 1.00 94.62 536 VAL A C 1
ATOM 4136 O O . VAL A 1 536 ? -20.931 -8.876 49.237 1.00 94.62 536 VAL A O 1
ATOM 4139 N N . GLY A 1 537 ? -22.340 -10.510 49.874 1.00 90.69 537 GLY A N 1
ATOM 4140 C CA . GLY A 1 537 ? -23.226 -9.680 50.689 1.00 90.69 537 GLY A CA 1
ATOM 4141 C C . GLY A 1 537 ? -24.249 -8.863 49.892 1.00 90.69 537 GLY A C 1
ATOM 4142 O O . GLY A 1 537 ? -25.184 -8.326 50.486 1.00 90.69 537 GLY A O 1
ATOM 4143 N N . GLU A 1 538 ? -24.129 -8.786 48.564 1.00 94.19 538 GLU A N 1
ATOM 4144 C CA . GLU A 1 538 ? -25.108 -8.115 47.709 1.00 94.19 538 GLU A CA 1
ATOM 4145 C C . GLU A 1 538 ? -26.251 -9.053 47.315 1.00 94.19 538 GLU A C 1
ATOM 4147 O O . GLU A 1 538 ? -26.127 -10.280 47.337 1.00 94.19 538 GLU A O 1
ATOM 4152 N N . LYS A 1 539 ? -27.399 -8.460 46.985 1.00 93.69 539 LYS A N 1
ATOM 4153 C CA . LYS A 1 539 ? -28.591 -9.180 46.527 1.00 93.69 539 LYS A CA 1
ATOM 4154 C C . LYS A 1 539 ? -28.521 -9.413 45.015 1.00 93.69 539 LYS A C 1
ATOM 4156 O O . LYS A 1 539 ? -27.912 -8.603 44.317 1.00 93.69 539 LYS A O 1
ATOM 4161 N N . PRO A 1 540 ? -29.178 -10.460 44.487 1.00 93.75 540 PRO A N 1
ATOM 4162 C CA . PRO A 1 540 ? -29.246 -10.681 43.047 1.00 93.75 540 PRO A CA 1
ATOM 4163 C C . PRO A 1 540 ? -29.901 -9.504 42.317 1.00 93.75 540 PRO A C 1
ATOM 4165 O O . PRO A 1 540 ? -30.955 -9.013 42.728 1.00 93.75 540 PRO A O 1
ATOM 4168 N N . SER A 1 541 ? -29.277 -9.097 41.211 1.00 92.62 541 SER A N 1
ATOM 4169 C CA . SER A 1 541 ? -29.843 -8.160 40.240 1.00 92.62 541 SER A CA 1
ATOM 4170 C C . SER A 1 541 ? -30.739 -8.904 39.249 1.00 92.62 541 SER A C 1
ATOM 4172 O O . SER A 1 541 ? -30.440 -10.033 38.858 1.00 92.62 541 SER A O 1
ATOM 4174 N N . TYR A 1 542 ? -31.835 -8.273 38.837 1.00 92.38 542 TYR A N 1
ATOM 4175 C CA . TYR A 1 542 ? -32.788 -8.820 37.864 1.00 92.38 542 TYR A CA 1
ATOM 4176 C C . TYR A 1 542 ? -32.969 -7.878 36.674 1.00 92.38 542 TYR A C 1
ATOM 4178 O O . TYR A 1 542 ? -34.022 -7.867 36.035 1.00 92.38 542 TYR A O 1
ATOM 4186 N N . ASP A 1 543 ? -31.917 -7.115 36.385 1.00 90.06 543 ASP A N 1
ATOM 4187 C CA . ASP A 1 543 ? -31.839 -6.190 35.270 1.00 90.06 543 ASP A CA 1
ATOM 4188 C C . ASP A 1 543 ? -30.698 -6.595 34.333 1.00 90.06 543 ASP A C 1
ATOM 4190 O O . ASP A 1 543 ? -29.646 -7.079 34.757 1.00 90.06 543 ASP A O 1
ATOM 4194 N N . CYS A 1 544 ? -30.932 -6.401 33.041 1.00 91.88 544 CYS A N 1
ATOM 4195 C CA . CYS A 1 544 ? -29.930 -6.500 31.991 1.00 91.88 544 CYS A CA 1
ATOM 4196 C C . CYS A 1 544 ? -30.349 -5.608 30.816 1.00 91.88 544 CYS A C 1
ATOM 4198 O O . CYS A 1 544 ? -31.511 -5.206 30.699 1.00 91.88 544 CYS A O 1
ATOM 4200 N N . ALA A 1 545 ? -29.400 -5.300 29.945 1.00 89.75 545 ALA A N 1
ATOM 4201 C CA . ALA A 1 545 ? -29.617 -4.636 28.676 1.00 89.75 545 ALA A CA 1
ATOM 4202 C C . ALA A 1 545 ? -29.657 -5.665 27.541 1.00 89.75 545 ALA A C 1
ATOM 4204 O O . ALA A 1 545 ? -28.869 -6.609 27.490 1.00 89.75 545 ALA A O 1
ATOM 4205 N N . ILE A 1 546 ? -30.571 -5.452 26.599 1.00 87.75 546 ILE A N 1
ATOM 4206 C CA . ILE A 1 546 ? -30.573 -6.164 25.325 1.00 87.75 546 ILE A CA 1
ATOM 4207 C C . ILE A 1 546 ? -29.885 -5.272 24.297 1.00 87.75 546 ILE A C 1
ATOM 4209 O O . ILE A 1 546 ? -30.339 -4.155 24.056 1.00 87.75 546 ILE A O 1
ATOM 4213 N N . SER A 1 547 ? -28.808 -5.777 23.699 1.00 79.50 547 SER A N 1
ATOM 4214 C CA . SER A 1 547 ? -28.035 -5.046 22.683 1.00 79.50 547 SER A CA 1
ATOM 4215 C C . SER A 1 547 ? -28.370 -5.462 21.249 1.00 79.50 547 SER A C 1
ATOM 4217 O O . SER A 1 547 ? -27.917 -4.822 20.305 1.00 79.50 547 SER A O 1
ATOM 4219 N N . GLY A 1 548 ? -29.156 -6.530 21.068 1.00 76.69 548 GLY A N 1
ATOM 4220 C CA . GLY A 1 548 ? -29.714 -6.921 19.770 1.00 76.69 548 GLY A CA 1
ATOM 4221 C C . GLY A 1 548 ? -31.088 -6.300 19.499 1.00 76.69 548 GLY A C 1
ATOM 4222 O O . GLY A 1 548 ? -31.665 -5.627 20.350 1.00 76.69 548 GLY A O 1
ATOM 4223 N N . VAL A 1 549 ? -31.622 -6.533 18.298 1.00 77.25 549 VAL A N 1
ATOM 4224 C CA . VAL A 1 549 ? -32.929 -6.019 17.849 1.00 77.25 549 VAL A CA 1
ATOM 4225 C C . VAL A 1 549 ? -33.900 -7.161 17.549 1.00 77.25 549 VAL A C 1
ATOM 4227 O O . VAL A 1 549 ? -33.482 -8.256 17.178 1.00 77.25 549 VAL A O 1
ATOM 4230 N N . GLY A 1 550 ? -35.203 -6.909 17.703 1.00 83.25 550 GLY A N 1
ATOM 4231 C CA . GLY A 1 550 ? -36.262 -7.872 17.382 1.00 83.25 550 GLY A CA 1
ATOM 4232 C C . GLY A 1 550 ? -36.619 -8.845 18.507 1.00 83.25 550 GLY A C 1
ATOM 4233 O O . GLY A 1 550 ? -37.447 -9.730 18.302 1.00 83.25 550 GLY A O 1
ATOM 4234 N N . TYR A 1 551 ? -36.025 -8.711 19.692 1.00 90.56 551 TYR A N 1
ATOM 4235 C CA . TYR A 1 551 ? -36.366 -9.500 20.873 1.00 90.56 551 TYR A CA 1
ATOM 4236 C C . TYR A 1 551 ? -36.190 -8.691 22.158 1.00 90.56 551 TYR A C 1
ATOM 4238 O O . TYR A 1 551 ? -35.426 -7.731 22.224 1.00 90.56 551 TYR A O 1
ATOM 4246 N N . THR A 1 552 ? -36.887 -9.110 23.208 1.00 92.62 552 THR A N 1
ATOM 4247 C CA . THR A 1 552 ? -36.880 -8.475 24.529 1.00 92.62 552 THR A CA 1
ATOM 4248 C C . THR A 1 552 ? -36.764 -9.519 25.632 1.00 92.62 552 THR A C 1
ATOM 4250 O O . THR A 1 552 ? -37.057 -10.699 25.421 1.00 92.62 552 THR A O 1
ATOM 4253 N N . VAL A 1 553 ? -36.350 -9.101 26.834 1.00 92.00 553 VAL A N 1
ATOM 4254 C CA . VAL A 1 553 ? -36.430 -9.972 28.016 1.00 92.00 553 VAL A CA 1
ATOM 4255 C C . VAL A 1 553 ? -37.892 -10.366 28.230 1.00 92.00 553 VAL A C 1
ATOM 4257 O O . VAL A 1 553 ? -38.799 -9.526 28.227 1.00 92.00 553 VAL A O 1
ATOM 4260 N N . ASN A 1 554 ? -38.142 -11.661 28.392 1.00 90.12 554 ASN A N 1
ATOM 4261 C CA . ASN A 1 554 ? -39.481 -12.179 28.579 1.00 90.12 554 ASN A CA 1
ATOM 4262 C C . ASN A 1 554 ? -39.951 -11.919 30.012 1.00 90.12 554 ASN A C 1
ATOM 4264 O O . ASN A 1 554 ? -39.702 -12.696 30.925 1.00 90.12 554 ASN A O 1
ATOM 4268 N N . THR A 1 555 ? -40.680 -10.827 30.213 1.00 86.19 555 THR A N 1
ATOM 4269 C CA . THR A 1 555 ? -41.192 -10.430 31.533 1.00 86.19 555 THR A CA 1
ATOM 4270 C C . THR A 1 555 ? -42.531 -11.073 31.905 1.00 86.19 555 THR A C 1
ATOM 4272 O O . THR A 1 555 ? -43.103 -10.742 32.941 1.00 86.19 555 THR A O 1
ATOM 4275 N N . ALA A 1 556 ? -43.054 -12.006 31.100 1.00 77.19 556 ALA A N 1
ATOM 4276 C CA . ALA A 1 556 ? -44.380 -12.607 31.284 1.00 77.19 556 ALA A CA 1
ATOM 4277 C C . ALA A 1 556 ? -44.454 -13.666 32.411 1.00 77.19 556 ALA A C 1
ATOM 4279 O O . ALA A 1 556 ? -45.302 -14.558 32.375 1.00 77.19 556 ALA A O 1
ATOM 4280 N N . TYR A 1 557 ? -43.592 -13.567 33.423 1.00 71.19 557 TYR A N 1
ATOM 4281 C CA . TYR A 1 557 ? -43.541 -14.480 34.563 1.00 71.19 557 TYR A CA 1
ATOM 4282 C C . TYR A 1 557 ? -44.192 -13.863 35.805 1.00 71.19 557 TYR A C 1
ATOM 4284 O O . TYR A 1 557 ? -44.186 -12.653 36.018 1.00 71.19 557 TYR A O 1
ATOM 4292 N N . SER A 1 558 ? -44.780 -14.702 36.659 1.00 64.81 558 SER A N 1
ATOM 4293 C CA . SER A 1 558 ? -45.369 -14.258 37.925 1.00 64.81 558 SER A CA 1
ATOM 4294 C C . SER A 1 558 ? -44.275 -13.865 38.932 1.00 64.81 558 SER A C 1
ATOM 4296 O O . SER A 1 558 ? -43.618 -14.741 39.492 1.00 64.81 558 SER A O 1
ATOM 4298 N N . ASN A 1 559 ? -44.125 -12.564 39.196 1.00 66.19 559 ASN A N 1
ATOM 4299 C CA . ASN A 1 559 ? -43.079 -11.958 40.039 1.00 66.19 559 ASN A CA 1
ATOM 4300 C C . ASN A 1 559 ? -43.230 -12.208 41.561 1.00 66.19 559 ASN A C 1
ATOM 4302 O O . ASN A 1 559 ? -43.323 -11.258 42.329 1.00 66.19 559 ASN A O 1
ATOM 4306 N N . ASN A 1 560 ? -43.254 -13.461 42.029 1.00 63.12 560 ASN A N 1
ATOM 4307 C CA . ASN A 1 560 ? -43.399 -13.785 43.465 1.00 63.12 560 ASN A CA 1
ATOM 4308 C C . ASN A 1 560 ? -42.486 -14.933 43.956 1.00 63.12 560 ASN A C 1
ATOM 4310 O O . ASN A 1 560 ? -42.743 -15.520 45.009 1.00 63.12 560 ASN A O 1
ATOM 4314 N N . THR A 1 561 ? -41.435 -15.284 43.209 1.00 79.62 561 THR A N 1
ATOM 4315 C CA . THR A 1 561 ? -40.498 -16.373 43.556 1.00 79.62 561 THR A CA 1
ATOM 4316 C C . THR A 1 561 ? -39.038 -15.961 43.290 1.00 79.62 561 THR A C 1
ATOM 4318 O O . THR A 1 561 ? -38.683 -14.802 43.485 1.00 79.62 561 THR A O 1
ATOM 4321 N N . TYR A 1 562 ? -38.177 -16.904 42.897 1.00 80.88 562 TYR A N 1
ATOM 4322 C CA . TYR A 1 562 ? -36.769 -16.713 42.525 1.00 80.88 562 TYR A CA 1
ATOM 4323 C C . TYR A 1 562 ? -36.576 -16.203 41.079 1.00 80.88 562 TYR A C 1
ATOM 4325 O O . TYR A 1 562 ? -35.443 -16.037 40.635 1.00 80.88 562 TYR A O 1
ATOM 4333 N N . VAL A 1 563 ? -37.669 -15.982 40.335 1.00 87.25 563 VAL A N 1
ATOM 4334 C CA . VAL A 1 563 ? -37.664 -15.392 38.987 1.00 87.25 563 VAL A CA 1
ATOM 4335 C C . VAL A 1 563 ? -38.324 -14.018 39.047 1.00 87.25 563 VAL A C 1
ATOM 4337 O O . VAL A 1 563 ? -39.460 -13.900 39.515 1.00 87.25 563 VAL A O 1
ATOM 4340 N N . ILE A 1 564 ? -37.637 -12.992 38.550 1.00 86.88 564 ILE A N 1
ATOM 4341 C CA . ILE A 1 564 ? -38.173 -11.639 38.378 1.00 86.88 564 ILE A CA 1
ATOM 4342 C C . ILE A 1 564 ? -37.874 -11.206 36.950 1.00 86.88 564 ILE A C 1
ATOM 4344 O O . ILE A 1 564 ? -36.735 -11.298 36.505 1.00 86.88 564 ILE A O 1
ATOM 4348 N N . ASN A 1 565 ? -38.898 -10.740 36.230 1.00 84.62 565 ASN A N 1
ATOM 4349 C CA . ASN A 1 565 ? -38.754 -10.208 34.870 1.00 84.62 565 ASN A CA 1
ATOM 4350 C C . ASN A 1 565 ? -38.043 -11.168 33.893 1.00 84.62 565 ASN A C 1
ATOM 4352 O O . ASN A 1 565 ? -37.326 -10.711 33.017 1.00 84.62 565 ASN A O 1
ATOM 4356 N N . GLY A 1 566 ? -38.223 -12.486 34.040 1.00 87.44 566 GLY A N 1
ATOM 4357 C CA . GLY A 1 566 ? -37.557 -13.481 33.183 1.00 87.44 566 GLY A CA 1
ATOM 4358 C C . GLY A 1 566 ? -36.090 -13.743 33.523 1.00 87.44 566 GLY A C 1
ATOM 4359 O O . GLY A 1 566 ? -35.426 -14.477 32.798 1.00 87.44 566 GLY A O 1
ATOM 4360 N N . ILE A 1 567 ? -35.590 -13.178 34.626 1.00 93.12 567 ILE A N 1
ATOM 4361 C CA . ILE A 1 567 ? -34.237 -13.395 35.136 1.00 93.12 567 ILE A CA 1
ATOM 4362 C C . ILE A 1 567 ? -34.311 -14.188 36.438 1.00 93.12 567 ILE A C 1
ATOM 4364 O O . ILE A 1 567 ? -35.135 -13.906 37.312 1.00 93.12 567 ILE A O 1
ATOM 4368 N N . CYS A 1 568 ? -33.450 -15.189 36.588 1.00 92.88 568 CYS A N 1
ATOM 4369 C CA . CYS A 1 568 ? -33.274 -15.902 37.849 1.00 92.88 568 CYS A CA 1
ATOM 4370 C C . CYS A 1 568 ? -31.839 -16.362 38.059 1.00 92.88 568 CYS A C 1
ATOM 4372 O O . CYS A 1 568 ? -31.062 -16.505 37.118 1.00 92.88 568 CYS A O 1
ATOM 4374 N N . TRP A 1 569 ? -31.506 -16.617 39.320 1.00 96.06 569 TRP A N 1
ATOM 4375 C CA . TRP A 1 569 ? -30.171 -17.012 39.745 1.00 96.06 569 TRP A CA 1
ATOM 4376 C C . TRP A 1 569 ? -30.222 -18.341 40.487 1.00 96.06 569 TRP A C 1
ATOM 4378 O O . TRP A 1 569 ? -31.096 -18.569 41.325 1.00 96.06 569 TRP A O 1
ATOM 4388 N N . ARG A 1 570 ? -29.259 -19.218 40.210 1.00 95.44 570 ARG A N 1
ATOM 4389 C CA . ARG A 1 570 ? -29.052 -20.473 40.935 1.00 95.44 570 ARG A CA 1
ATOM 4390 C C . ARG A 1 570 ? -27.665 -20.477 41.547 1.00 95.44 570 ARG A C 1
ATOM 4392 O O . ARG A 1 570 ? -26.682 -20.297 40.837 1.00 95.44 570 ARG A O 1
ATOM 4399 N N . ASP A 1 571 ? -27.593 -20.719 42.844 1.00 96.88 571 ASP A N 1
ATOM 4400 C CA . ASP A 1 571 ? -26.356 -21.096 43.506 1.00 96.88 571 ASP A CA 1
ATOM 4401 C C . ASP A 1 571 ? -26.027 -22.529 43.088 1.00 96.88 571 ASP A C 1
ATOM 4403 O O . ASP A 1 571 ? -26.737 -23.480 43.421 1.00 96.88 571 ASP A O 1
ATOM 4407 N N . THR A 1 572 ? -24.990 -22.664 42.274 1.00 96.50 572 THR A N 1
ATOM 4408 C CA . THR A 1 572 ? -24.545 -23.951 41.728 1.00 96.50 572 THR A CA 1
ATOM 4409 C C . THR A 1 572 ? -23.632 -24.707 42.684 1.00 96.50 572 THR A C 1
ATOM 4411 O O . THR A 1 572 ? -23.456 -25.911 42.507 1.00 96.50 572 THR A O 1
ATOM 4414 N N . THR A 1 573 ? -23.092 -24.037 43.706 1.00 94.75 573 THR A N 1
ATOM 4415 C CA . THR A 1 573 ? -22.316 -24.683 44.768 1.00 94.75 573 THR A CA 1
ATOM 4416 C C . THR A 1 573 ? -23.244 -25.476 45.687 1.00 94.75 573 THR A C 1
ATOM 4418 O O . THR A 1 573 ? -22.996 -26.652 45.941 1.00 94.75 573 THR A O 1
ATOM 4421 N N . ASP A 1 574 ? -24.352 -24.859 46.102 1.00 93.44 574 ASP A N 1
ATOM 4422 C CA . ASP A 1 574 ? -25.338 -25.462 47.014 1.00 93.44 574 ASP A CA 1
ATOM 4423 C C . ASP A 1 574 ? -26.539 -26.109 46.306 1.00 93.44 574 ASP A C 1
ATOM 4425 O O . ASP A 1 574 ? -27.441 -26.650 46.948 1.00 93.44 574 ASP A O 1
ATOM 4429 N N . ASP A 1 575 ? -26.573 -26.025 44.980 1.00 94.00 575 ASP A N 1
ATOM 4430 C CA . ASP A 1 575 ? -27.652 -26.510 44.123 1.00 94.00 575 ASP A CA 1
ATOM 4431 C C . ASP A 1 575 ? -29.058 -25.974 44.484 1.00 94.00 575 ASP A C 1
ATOM 4433 O O . ASP A 1 575 ? -30.058 -26.697 44.478 1.00 94.00 575 ASP A O 1
ATOM 4437 N N . LYS A 1 576 ? -29.157 -24.673 44.786 1.00 94.50 576 LYS A N 1
ATOM 4438 C CA . LYS A 1 576 ? -30.397 -24.002 45.226 1.00 94.50 576 LYS A CA 1
ATOM 4439 C C . LYS A 1 576 ? -30.703 -22.747 44.404 1.00 94.50 576 LYS A C 1
ATOM 4441 O O . LYS A 1 576 ? -29.805 -22.050 43.943 1.00 94.50 576 LYS A O 1
ATOM 4446 N N . TRP A 1 577 ? -31.986 -22.431 44.228 1.00 94.25 577 TRP A N 1
ATOM 4447 C CA . TRP A 1 577 ? -32.408 -21.152 43.640 1.00 94.25 577 TRP A CA 1
ATOM 4448 C C . TRP A 1 577 ? -32.167 -19.998 44.619 1.00 94.25 577 TRP A C 1
ATOM 4450 O O . TRP A 1 577 ? -32.414 -20.154 45.815 1.00 94.25 577 TRP A O 1
ATOM 4460 N N . VAL A 1 578 ? -31.724 -18.850 44.104 1.00 94.50 578 VAL A N 1
ATOM 4461 C CA . VAL A 1 578 ? -31.477 -17.628 44.880 1.00 94.50 578 VAL A CA 1
ATOM 4462 C C . VAL A 1 578 ? -32.728 -16.756 44.847 1.00 94.50 578 VAL A C 1
ATOM 4464 O O . VAL A 1 578 ? -33.244 -16.434 43.778 1.00 94.50 578 VAL A O 1
ATOM 4467 N N . TYR A 1 579 ? -33.232 -16.370 46.015 1.00 92.44 579 TYR A N 1
ATOM 4468 C CA . TYR A 1 579 ? -34.395 -15.499 46.144 1.00 92.44 579 TYR A CA 1
ATOM 4469 C C . TYR A 1 579 ? -33.974 -14.027 46.275 1.00 92.44 579 TYR A C 1
ATOM 4471 O O . TYR A 1 579 ? -32.881 -13.739 46.754 1.00 92.44 579 TYR A O 1
ATOM 4479 N N . PRO A 1 580 ? -34.856 -13.057 45.966 1.00 91.25 580 PRO A N 1
ATOM 4480 C CA . PRO A 1 580 ? -34.544 -11.620 46.064 1.00 91.25 580 PRO A CA 1
ATOM 4481 C C . PRO A 1 580 ? -34.100 -11.129 47.453 1.00 91.25 580 PRO A C 1
ATOM 4483 O O . PRO A 1 580 ? -33.538 -10.045 47.591 1.00 91.25 580 PRO A O 1
ATOM 4486 N N . LYS A 1 581 ? -34.403 -11.898 48.504 1.00 90.06 581 LYS A N 1
ATOM 4487 C CA . LYS A 1 581 ? -33.994 -11.613 49.886 1.00 90.06 581 LYS A CA 1
ATOM 4488 C C . LYS A 1 581 ? -32.612 -12.172 50.237 1.00 90.06 581 LYS A C 1
ATOM 4490 O O . LYS A 1 581 ? -32.065 -11.758 51.254 1.00 90.06 581 LYS A O 1
ATOM 4495 N N . ASP A 1 582 ? -32.115 -13.126 49.454 1.00 93.88 582 ASP A N 1
ATOM 4496 C CA . ASP A 1 582 ? -30.852 -13.805 49.705 1.00 93.88 582 ASP A CA 1
ATOM 4497 C C . ASP A 1 582 ? -29.693 -12.916 49.240 1.00 93.88 582 ASP A C 1
ATOM 4499 O O . ASP A 1 582 ? -29.857 -12.052 48.375 1.00 93.88 582 ASP A O 1
ATOM 4503 N N . THR A 1 583 ? -28.521 -13.126 49.826 1.00 94.56 583 THR A N 1
ATOM 4504 C CA . THR A 1 583 ? -27.281 -12.430 49.471 1.00 94.56 583 THR A CA 1
ATOM 4505 C C . THR A 1 583 ? -26.264 -13.426 48.940 1.00 94.56 583 THR A C 1
ATOM 4507 O O . THR A 1 583 ? -26.222 -14.570 49.399 1.00 94.56 583 THR A O 1
ATOM 4510 N N . PHE A 1 584 ? -25.419 -12.998 48.007 1.00 95.69 584 PHE A N 1
ATOM 4511 C CA . PHE A 1 584 ? -24.349 -13.842 47.493 1.00 95.69 584 PHE A CA 1
ATOM 4512 C C . PHE A 1 584 ? -23.277 -14.108 48.555 1.00 95.69 584 PHE A C 1
ATOM 4514 O O . PHE A 1 584 ? -22.985 -13.267 49.407 1.00 95.69 584 PHE A O 1
ATOM 4521 N N . GLN A 1 585 ? -22.687 -15.294 48.483 1.00 93.44 585 GLN A N 1
ATOM 4522 C CA . GLN A 1 585 ? -21.681 -15.809 49.411 1.00 93.44 585 GLN A CA 1
ATOM 4523 C C . GLN A 1 585 ? -20.344 -15.963 48.694 1.00 93.44 585 GLN A C 1
ATOM 4525 O O . GLN A 1 585 ? -20.294 -16.432 47.552 1.00 93.44 585 GLN A O 1
ATOM 4530 N N . ILE A 1 586 ? -19.255 -15.570 49.356 1.00 93.75 586 ILE A N 1
ATOM 4531 C CA . ILE A 1 586 ? -17.919 -15.696 48.778 1.00 93.75 586 ILE A CA 1
ATOM 4532 C C . ILE A 1 586 ? -17.567 -17.176 48.561 1.00 93.75 586 ILE A C 1
ATOM 4534 O O . ILE A 1 586 ? -18.017 -18.048 49.296 1.00 93.75 586 ILE A O 1
ATOM 4538 N N . GLY A 1 587 ? -16.794 -17.484 47.518 1.00 90.00 587 GLY A N 1
ATOM 4539 C CA . GLY A 1 587 ? -16.423 -18.865 47.177 1.00 90.00 587 GLY A CA 1
ATOM 4540 C C . GLY A 1 587 ? -17.523 -19.666 46.464 1.00 90.00 587 GLY A C 1
ATOM 4541 O O . GLY A 1 587 ? -17.230 -20.709 45.879 1.00 90.00 587 GLY A O 1
ATOM 4542 N N . HIS A 1 588 ? -18.764 -19.170 46.438 1.00 94.31 588 HIS A N 1
ATOM 4543 C CA . HIS A 1 588 ? -19.858 -19.795 45.699 1.00 94.31 588 HIS A CA 1
ATOM 4544 C C . HIS A 1 588 ? -19.845 -19.399 44.218 1.00 94.31 588 HIS A C 1
ATOM 4546 O O . HIS A 1 588 ? -19.315 -18.354 43.817 1.00 94.31 588 HIS A O 1
ATOM 4552 N N . LYS A 1 589 ? -20.464 -20.243 43.392 1.00 96.62 589 LYS A N 1
ATOM 4553 C CA . LYS A 1 589 ? -20.700 -19.987 41.972 1.00 96.62 589 LYS A CA 1
ATOM 4554 C C . LYS A 1 589 ? -22.184 -19.829 41.705 1.00 96.62 589 LYS A C 1
ATOM 4556 O O . LYS A 1 589 ? -22.987 -20.665 42.122 1.00 96.62 589 LYS A O 1
ATOM 4561 N N . TYR A 1 590 ? -22.540 -18.802 40.950 1.00 97.06 590 TYR A N 1
ATOM 4562 C CA . TYR A 1 590 ? -23.925 -18.470 40.660 1.00 97.06 590 TYR A CA 1
ATOM 4563 C C . TYR A 1 590 ? -24.164 -18.446 39.162 1.00 97.06 590 TYR A C 1
ATOM 4565 O O . TYR A 1 590 ? -23.459 -17.774 38.412 1.00 97.06 590 TYR A O 1
ATOM 4573 N N . LYS A 1 591 ? -25.190 -19.169 38.732 1.00 96.62 591 LYS A N 1
ATOM 4574 C CA . LYS A 1 591 ? -25.613 -19.225 37.342 1.00 96.62 591 LYS A CA 1
ATOM 4575 C C . LYS A 1 591 ? -26.854 -18.372 37.143 1.00 96.62 591 LYS A C 1
ATOM 4577 O O . LYS A 1 591 ? -27.877 -18.633 37.778 1.00 96.62 591 LYS A O 1
ATOM 4582 N N . VAL A 1 592 ? -26.751 -17.376 36.270 1.00 96.31 592 VAL A N 1
ATOM 4583 C CA . VAL A 1 592 ? -27.896 -16.581 35.823 1.00 96.31 592 VAL A CA 1
ATOM 4584 C C . VAL A 1 592 ? -28.600 -17.310 34.685 1.00 96.31 592 VAL A C 1
ATOM 4586 O O . VAL A 1 592 ? -27.950 -17.955 33.860 1.00 96.31 592 VAL A O 1
ATOM 4589 N N . PHE A 1 593 ? -29.921 -17.207 34.641 1.00 93.62 593 PHE A N 1
ATOM 4590 C CA . PHE A 1 593 ? -30.767 -17.628 33.532 1.00 93.62 593 PHE A CA 1
ATOM 4591 C C . PHE A 1 593 ? -31.619 -16.435 33.113 1.00 93.62 593 PHE A C 1
ATOM 4593 O O . PHE A 1 593 ? -32.223 -15.790 33.971 1.00 93.62 593 PHE A O 1
ATOM 4600 N N . ILE A 1 594 ? -31.644 -16.147 31.815 1.00 93.81 594 ILE A N 1
ATOM 4601 C CA . ILE A 1 594 ? -32.337 -15.001 31.232 1.00 93.81 594 ILE A CA 1
ATOM 4602 C C . ILE A 1 594 ? -33.181 -15.503 30.072 1.00 93.81 594 ILE A C 1
ATOM 4604 O O . ILE A 1 594 ? -32.656 -15.994 29.069 1.00 93.81 594 ILE A O 1
ATOM 4608 N N . ASP A 1 595 ? -34.492 -15.377 30.224 1.00 91.56 595 ASP A N 1
ATOM 4609 C CA . ASP A 1 595 ? -35.449 -15.724 29.190 1.00 91.56 595 ASP A CA 1
ATOM 4610 C C . ASP A 1 595 ? -35.723 -14.516 28.298 1.00 91.56 595 ASP A C 1
ATOM 4612 O O . ASP A 1 595 ? -36.017 -13.419 28.774 1.00 91.56 595 ASP A O 1
ATOM 4616 N N . VAL A 1 596 ? -35.663 -14.723 26.987 1.00 91.81 596 VAL A N 1
ATOM 4617 C CA . VAL A 1 596 ? -35.954 -13.715 25.966 1.00 91.81 596 VAL A CA 1
ATOM 4618 C C . VAL A 1 596 ? -37.048 -14.211 25.030 1.00 91.81 596 VAL A C 1
ATOM 4620 O O . VAL A 1 596 ? -37.178 -15.414 24.789 1.00 91.81 596 VAL A O 1
ATOM 4623 N N . LYS A 1 597 ? -37.832 -13.280 24.489 1.00 91.19 597 LYS A N 1
ATOM 4624 C CA . LYS A 1 597 ? -38.880 -13.543 23.499 1.00 91.19 597 LYS A CA 1
ATOM 4625 C C . LYS A 1 597 ? -38.749 -12.611 22.305 1.00 91.19 597 LYS A C 1
ATOM 4627 O O . LYS A 1 597 ? -38.272 -11.490 22.462 1.00 91.19 597 LYS A O 1
ATOM 4632 N N . THR A 1 598 ? -39.199 -13.047 21.138 1.00 89.25 598 THR A N 1
ATOM 4633 C CA . THR A 1 598 ? -39.191 -12.193 19.949 1.00 89.25 598 THR A CA 1
ATOM 4634 C C . THR A 1 598 ? -40.273 -11.113 20.007 1.00 89.25 598 THR A C 1
ATOM 4636 O O . THR A 1 598 ? -41.335 -11.278 20.618 1.00 89.25 598 THR A O 1
ATOM 4639 N N . ASP A 1 599 ? -39.996 -9.990 19.356 1.00 85.50 599 ASP A N 1
ATOM 4640 C CA . ASP A 1 599 ? -40.973 -8.957 19.054 1.00 85.50 599 ASP A CA 1
ATOM 4641 C C . ASP A 1 599 ? -41.893 -9.417 17.913 1.00 85.50 599 ASP A C 1
ATOM 4643 O O . ASP A 1 599 ? -41.592 -10.339 17.151 1.00 85.50 599 ASP A O 1
ATOM 4647 N N . ASN A 1 600 ? -43.058 -8.781 17.777 1.00 79.62 600 ASN A N 1
ATOM 4648 C CA . ASN A 1 600 ? -44.052 -9.208 16.796 1.00 79.62 600 ASN A CA 1
ATOM 4649 C C . ASN A 1 600 ? -43.506 -9.129 15.359 1.00 79.62 600 ASN A C 1
ATOM 4651 O O . ASN A 1 600 ? -43.086 -8.066 14.909 1.00 79.62 600 ASN A O 1
ATOM 4655 N N . GLY A 1 601 ? -43.579 -10.244 14.631 1.00 70.69 601 GLY A N 1
ATOM 4656 C CA . GLY A 1 601 ? -43.040 -10.380 13.277 1.00 70.69 601 GLY A CA 1
ATOM 4657 C C . GLY A 1 601 ? -41.652 -11.015 13.218 1.00 70.69 601 GLY A C 1
ATOM 4658 O O . GLY A 1 601 ? -41.278 -11.444 12.128 1.00 70.69 601 GLY A O 1
ATOM 4659 N N . TYR A 1 602 ? -40.951 -11.133 14.355 1.00 78.44 602 TYR A N 1
ATOM 4660 C CA . TYR A 1 602 ? -39.618 -11.723 14.451 1.00 78.44 602 TYR A CA 1
ATOM 4661 C C . TYR A 1 602 ? -39.640 -13.204 14.890 1.00 78.44 602 TYR A C 1
ATOM 4663 O O . TYR A 1 602 ? -40.480 -13.602 15.701 1.00 78.44 602 TYR A O 1
ATOM 4671 N N . GLU A 1 603 ? -38.687 -14.015 14.417 1.00 83.56 603 GLU A N 1
ATOM 4672 C CA . GLU A 1 603 ? -38.465 -15.416 14.826 1.00 83.56 603 GLU A CA 1
ATOM 4673 C C . GLU A 1 603 ? -36.982 -15.679 15.147 1.00 83.56 603 GLU A C 1
ATOM 4675 O O . GLU A 1 603 ? -36.108 -15.258 14.409 1.00 83.56 603 GLU A O 1
ATOM 4680 N N . PHE A 1 604 ? -36.637 -16.434 16.188 1.00 82.81 604 PHE A N 1
ATOM 4681 C CA . PHE A 1 604 ? -35.271 -16.943 16.359 1.00 82.81 604 PHE A CA 1
ATOM 4682 C C . PHE A 1 604 ? -34.991 -18.052 15.340 1.00 82.81 604 PHE A C 1
ATOM 4684 O O . PHE A 1 604 ? -35.725 -19.044 15.273 1.00 82.81 604 PHE A O 1
ATOM 4691 N N . TYR A 1 605 ? -33.873 -17.972 14.618 1.00 75.50 605 TYR A N 1
ATOM 4692 C CA . TYR A 1 605 ? -33.461 -19.040 13.703 1.00 75.50 605 TYR A CA 1
ATOM 4693 C C . TYR A 1 605 ? -33.329 -20.395 14.427 1.00 75.50 605 TYR A C 1
ATOM 4695 O O . TYR A 1 605 ? -32.721 -20.519 15.494 1.00 75.50 605 TYR A O 1
ATOM 4703 N N . THR A 1 606 ? -33.937 -21.443 13.862 1.00 66.88 606 THR A N 1
ATOM 4704 C CA . THR A 1 606 ? -33.910 -22.824 14.374 1.00 66.88 606 THR A CA 1
ATOM 4705 C C . THR A 1 606 ? -33.426 -23.763 13.271 1.00 66.88 606 THR A C 1
ATOM 4707 O O . THR A 1 606 ? -33.973 -23.772 12.172 1.00 66.88 606 THR A O 1
ATOM 4710 N N . SER A 1 607 ? -32.397 -24.572 13.543 1.00 56.59 607 SER A N 1
ATOM 4711 C CA . SER A 1 607 ? -32.040 -25.680 12.646 1.00 56.59 607 SER A CA 1
ATOM 4712 C C . SER A 1 607 ? -33.037 -26.831 12.847 1.00 56.59 607 SER A C 1
ATOM 4714 O O . SER A 1 607 ? -33.620 -26.938 13.918 1.00 56.59 607 SER A O 1
ATOM 4716 N N . GLY A 1 608 ? -33.284 -27.675 11.839 1.00 53.41 608 GLY A N 1
ATOM 4717 C CA . GLY A 1 608 ? -34.386 -28.662 11.794 1.00 53.41 608 GLY A CA 1
ATOM 4718 C C . GLY A 1 608 ? -34.478 -29.726 12.911 1.00 53.41 608 GLY A C 1
ATOM 4719 O O . GLY A 1 608 ? -35.323 -30.608 12.821 1.00 53.41 608 GLY A O 1
ATOM 4720 N N . ASN A 1 609 ? -33.654 -29.644 13.954 1.00 49.34 609 ASN A N 1
ATOM 4721 C CA . ASN A 1 609 ? -33.889 -30.193 15.289 1.00 49.34 609 ASN A CA 1
ATOM 4722 C C . ASN A 1 609 ? -33.652 -29.036 16.268 1.00 49.34 609 ASN A C 1
ATOM 4724 O O . ASN A 1 609 ? -32.642 -28.367 16.107 1.00 49.34 609 ASN A O 1
ATOM 4728 N N . SER A 1 610 ? -34.515 -28.827 17.267 1.00 52.47 610 SER A N 1
ATOM 4729 C CA . SER A 1 610 ? -34.615 -27.680 18.202 1.00 52.47 610 SER A CA 1
ATOM 4730 C C . SER A 1 610 ? -33.350 -27.213 18.969 1.00 52.47 610 SER A C 1
ATOM 4732 O O . SER A 1 610 ? -33.461 -26.469 19.938 1.00 52.47 610 SER A O 1
ATOM 4734 N N . TYR A 1 611 ? -32.156 -27.636 18.568 1.00 52.62 611 TYR A N 1
ATOM 4735 C CA . TYR A 1 611 ? -30.851 -27.276 19.094 1.00 52.62 611 TYR A CA 1
ATOM 4736 C C . TYR A 1 611 ? -30.215 -26.141 18.279 1.00 52.62 611 TYR A C 1
ATOM 4738 O O . TYR A 1 611 ? -30.146 -26.180 17.045 1.00 52.62 611 TYR A O 1
ATOM 4746 N N . LYS A 1 612 ? -29.748 -25.117 18.998 1.00 58.78 612 LYS A N 1
ATOM 4747 C CA . LYS A 1 612 ? -28.986 -23.989 18.451 1.00 58.78 612 LYS A CA 1
ATOM 4748 C C . LYS A 1 612 ? -27.518 -24.393 18.223 1.00 58.78 612 LYS A C 1
ATOM 4750 O O . LYS A 1 612 ? -27.015 -25.245 18.962 1.00 58.78 612 LYS A O 1
ATOM 4755 N N . PRO A 1 613 ? -26.818 -23.814 17.231 1.00 55.75 613 PRO A N 1
ATOM 4756 C CA . PRO A 1 613 ? -25.373 -23.990 17.077 1.00 55.75 613 PRO A CA 1
ATOM 4757 C C . PRO A 1 613 ? -24.613 -23.533 18.334 1.00 55.75 613 PRO A C 1
ATOM 4759 O O . PRO A 1 613 ? -25.061 -22.634 19.042 1.00 55.75 613 PRO A O 1
ATOM 4762 N N . ALA A 1 614 ? -23.451 -24.125 18.623 1.00 50.09 614 ALA A N 1
ATOM 4763 C CA . ALA A 1 614 ? -22.569 -23.594 19.663 1.00 50.09 614 ALA A CA 1
ATOM 4764 C C . ALA A 1 614 ? -22.084 -22.191 19.254 1.00 50.09 614 ALA A C 1
ATOM 4766 O O . ALA A 1 614 ? -21.610 -22.019 18.134 1.00 50.09 614 ALA A O 1
ATOM 4767 N N . GLY A 1 615 ? -22.190 -21.213 20.157 1.00 59.72 615 GLY A N 1
ATOM 4768 C CA . GLY A 1 615 ? -21.680 -19.857 19.933 1.00 59.72 615 GLY A CA 1
ATOM 4769 C C . GLY A 1 615 ? -22.697 -18.804 19.479 1.00 59.72 615 GLY A C 1
ATOM 4770 O O . GLY A 1 615 ? -22.318 -17.802 18.897 1.00 59.72 615 GLY A O 1
ATOM 4771 N N . TRP A 1 616 ? -23.982 -19.040 19.727 1.00 74.75 616 TRP A N 1
ATOM 4772 C CA . TRP A 1 616 ? -25.090 -18.280 19.138 1.00 74.75 616 TRP A CA 1
ATOM 4773 C C . TRP A 1 616 ? -25.669 -17.166 20.028 1.00 74.75 616 TRP A C 1
ATOM 4775 O O . TRP A 1 616 ? -26.620 -16.478 19.657 1.00 74.75 616 TRP A O 1
ATOM 4785 N N . GLY A 1 617 ? -25.142 -17.017 21.241 1.00 84.81 617 GLY A N 1
ATOM 4786 C CA . GLY A 1 617 ? -25.588 -15.984 22.159 1.00 84.81 617 GLY A CA 1
ATOM 4787 C C . GLY A 1 617 ? -24.588 -15.708 23.265 1.00 84.81 617 GLY A C 1
ATOM 4788 O O . GLY A 1 617 ? -23.791 -16.576 23.637 1.00 84.81 617 GLY A O 1
ATOM 4789 N N . TYR A 1 618 ? -24.653 -14.483 23.772 1.00 91.25 618 TYR A N 1
ATOM 4790 C CA . TYR A 1 618 ? -23.681 -13.913 24.686 1.00 91.25 618 TYR A CA 1
ATOM 4791 C C . TYR A 1 618 ? -24.367 -13.287 25.900 1.00 91.25 618 TYR A C 1
ATOM 4793 O O . TYR A 1 618 ? -25.402 -12.634 25.760 1.00 91.25 618 TYR A O 1
ATOM 4801 N N . ILE A 1 619 ? -23.761 -13.478 27.073 1.00 92.88 619 ILE A N 1
ATOM 4802 C CA . ILE A 1 619 ? -24.049 -12.720 28.296 1.00 92.88 619 ILE A CA 1
ATOM 4803 C C . ILE A 1 619 ? -22.748 -12.029 28.717 1.00 92.88 619 ILE A C 1
ATOM 4805 O O . ILE A 1 619 ? -21.760 -12.711 28.997 1.00 92.88 619 ILE A O 1
ATOM 4809 N N . ASP A 1 620 ? -22.725 -10.695 28.704 1.00 91.12 620 ASP A N 1
ATOM 4810 C CA . ASP A 1 620 ? -21.537 -9.860 28.949 1.00 91.12 620 ASP A CA 1
ATOM 4811 C C . ASP A 1 620 ? -20.310 -10.337 28.147 1.00 91.12 620 ASP A C 1
ATOM 4813 O O . ASP A 1 620 ? -19.226 -10.563 28.687 1.00 91.12 620 ASP A O 1
ATOM 4817 N N . ASN A 1 621 ? -20.496 -10.554 26.840 1.00 88.19 621 ASN A N 1
ATOM 4818 C CA . ASN A 1 621 ? -19.505 -11.112 25.902 1.00 88.19 621 ASN A CA 1
ATOM 4819 C C . ASN A 1 621 ? -19.038 -12.558 26.170 1.00 88.19 621 ASN A C 1
ATOM 4821 O O . ASN A 1 621 ? -18.184 -13.071 25.443 1.00 88.19 621 ASN A O 1
ATOM 4825 N N . ASN A 1 622 ? -19.604 -13.260 27.152 1.00 89.31 622 ASN A N 1
ATOM 4826 C CA . ASN A 1 622 ? -19.312 -14.671 27.390 1.00 89.31 622 ASN A CA 1
ATOM 4827 C C . ASN A 1 622 ? -20.272 -15.574 26.616 1.00 89.31 622 ASN A C 1
ATOM 4829 O O . ASN A 1 622 ? -21.472 -15.313 26.575 1.00 89.31 622 ASN A O 1
ATOM 4833 N N . TYR A 1 623 ? -19.759 -16.669 26.049 1.00 89.50 623 TYR A N 1
ATOM 4834 C CA . TYR A 1 623 ? -20.576 -17.646 25.325 1.00 89.50 623 TYR A CA 1
ATOM 4835 C C . TYR A 1 623 ? -21.626 -18.291 26.237 1.00 89.50 623 TYR A C 1
ATOM 4837 O O . TYR A 1 623 ? -21.315 -19.148 27.068 1.00 89.50 623 TYR A O 1
ATOM 4845 N N . ALA A 1 624 ? -22.884 -17.901 26.049 1.00 89.50 624 ALA A N 1
ATOM 4846 C CA . ALA A 1 624 ? -23.987 -18.355 26.873 1.00 89.50 624 ALA A CA 1
ATOM 4847 C C . ALA A 1 624 ? -24.387 -19.799 26.540 1.00 89.50 624 ALA A C 1
ATOM 4849 O O . ALA A 1 624 ? -24.349 -20.255 25.394 1.00 89.50 624 ALA A O 1
ATOM 4850 N N . THR A 1 625 ? -24.821 -20.529 27.565 1.00 89.31 625 THR A N 1
ATOM 4851 C CA . THR A 1 625 ? -25.439 -21.849 27.414 1.00 89.31 625 THR A CA 1
ATOM 4852 C C . THR A 1 625 ? -26.942 -21.694 27.222 1.00 89.31 625 THR A C 1
ATOM 4854 O O . THR A 1 625 ? -27.595 -21.022 28.018 1.00 89.31 625 THR A O 1
ATOM 4857 N N . PHE A 1 626 ? -27.497 -22.372 26.221 1.00 85.44 626 PHE A N 1
ATOM 4858 C CA . PHE A 1 626 ? -28.926 -22.331 25.918 1.00 85.44 626 PHE A CA 1
ATOM 4859 C C . PHE A 1 626 ? -29.711 -23.418 26.663 1.00 85.44 626 PHE A C 1
ATOM 4861 O O . PHE A 1 626 ? -29.308 -24.583 26.699 1.00 85.44 626 PHE A O 1
ATOM 4868 N N . GLY A 1 627 ? -30.848 -23.031 27.241 1.00 75.62 627 GLY A N 1
ATOM 4869 C CA . GLY A 1 627 ? -31.845 -23.933 27.811 1.00 75.62 627 GLY A CA 1
ATOM 4870 C C . GLY A 1 627 ? -32.783 -24.518 26.750 1.00 75.62 627 GLY A C 1
ATOM 4871 O O . GLY A 1 627 ? -32.927 -23.985 25.652 1.00 75.62 627 GLY A O 1
ATOM 4872 N N . VAL A 1 628 ? -33.441 -25.632 27.081 1.00 70.81 628 VAL A N 1
ATOM 4873 C CA . VAL A 1 628 ? -34.455 -26.244 26.207 1.00 70.81 628 VAL A CA 1
ATOM 4874 C C . VAL A 1 628 ? -35.780 -25.504 26.388 1.00 70.81 628 VAL A C 1
ATOM 4876 O O . VAL A 1 628 ? -36.328 -25.519 27.486 1.00 70.81 628 VAL A O 1
ATOM 4879 N N . GLN A 1 629 ? -36.302 -24.913 25.309 1.00 73.12 629 GLN A N 1
ATOM 4880 C CA . GLN A 1 629 ? -37.621 -24.273 25.280 1.00 73.12 629 GLN A CA 1
ATOM 4881 C C . GLN A 1 629 ? -38.613 -25.055 24.412 1.00 73.12 629 GLN A C 1
ATOM 4883 O O . GLN A 1 629 ? -38.236 -25.664 23.407 1.00 73.12 629 GLN A O 1
ATOM 4888 N N . SER A 1 630 ? -39.890 -25.039 24.804 1.00 69.19 630 SER A N 1
ATOM 4889 C CA . SER A 1 630 ? -40.982 -25.689 24.063 1.00 69.19 630 SER A CA 1
ATOM 4890 C C . SER A 1 630 ? -41.243 -25.023 22.709 1.00 69.19 630 SER A C 1
ATOM 4892 O O . SER A 1 630 ? -41.597 -25.720 21.759 1.00 69.19 630 SER A O 1
ATOM 4894 N N . ASP A 1 631 ? -41.011 -23.709 22.608 1.00 76.69 631 ASP A N 1
ATOM 4895 C CA . ASP A 1 631 ? -41.111 -22.936 21.370 1.00 76.69 631 ASP A CA 1
ATOM 4896 C C . ASP A 1 631 ? -39.830 -22.139 21.081 1.00 76.69 631 ASP A C 1
ATOM 4898 O O . ASP A 1 631 ? -39.774 -20.912 21.141 1.00 76.69 631 ASP A O 1
ATOM 4902 N N . ALA A 1 632 ? -38.769 -22.869 20.730 1.00 77.25 632 ALA A N 1
ATOM 4903 C CA . ALA A 1 632 ? -37.452 -22.309 20.421 1.00 77.25 632 ALA A CA 1
ATOM 4904 C C . ALA A 1 632 ? -37.423 -21.347 19.206 1.00 77.25 632 ALA A C 1
ATOM 4906 O O . ALA A 1 632 ? -36.361 -20.807 18.878 1.00 77.25 632 ALA A O 1
ATOM 4907 N N . ARG A 1 633 ? -38.548 -21.147 18.506 1.00 80.06 633 ARG A N 1
ATOM 4908 C CA . ARG A 1 633 ? -38.677 -20.125 17.457 1.00 80.06 633 ARG A CA 1
ATOM 4909 C C . ARG A 1 633 ? -39.054 -18.757 18.004 1.00 80.06 633 ARG A C 1
ATOM 4911 O O . ARG A 1 633 ? -38.717 -17.771 17.369 1.00 80.06 633 ARG A O 1
ATOM 4918 N N . PHE A 1 634 ? -39.700 -18.678 19.162 1.00 86.38 634 PHE A N 1
ATOM 4919 C CA . PHE A 1 634 ? -40.185 -17.406 19.704 1.00 86.38 634 PHE A CA 1
ATOM 4920 C C . PHE A 1 634 ? -39.653 -17.105 21.102 1.00 86.38 634 PHE A C 1
ATOM 4922 O O . PHE A 1 634 ? -39.670 -15.949 21.510 1.00 86.38 634 PHE A O 1
ATOM 4929 N N . GLU A 1 635 ? -39.120 -18.104 21.810 1.00 89.06 635 GLU A N 1
ATOM 4930 C CA . GLU A 1 635 ? -38.538 -17.940 23.143 1.00 89.06 635 GLU A CA 1
ATO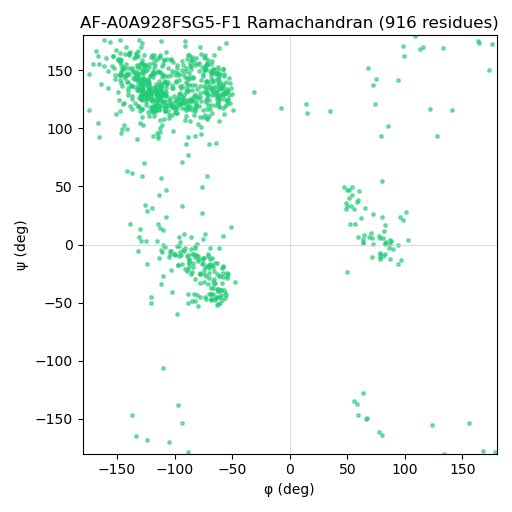M 4931 C C . GLU A 1 635 ? -37.192 -18.672 23.266 1.00 89.06 635 GLU A C 1
ATOM 4933 O O . GLU A 1 635 ? -37.001 -19.768 22.728 1.00 89.06 635 GLU A O 1
ATOM 4938 N N . GLN A 1 636 ? -36.239 -18.067 23.978 1.00 88.00 636 GLN A N 1
ATOM 4939 C CA . GLN A 1 636 ? -34.933 -18.649 24.305 1.00 88.00 636 GLN A CA 1
ATOM 4940 C C . GLN A 1 636 ? -34.587 -18.408 25.771 1.00 88.00 636 GLN A C 1
ATOM 4942 O O . GLN A 1 636 ? -34.960 -17.385 26.328 1.00 88.00 636 GLN A O 1
ATOM 4947 N N . SER A 1 637 ? -33.844 -19.339 26.372 1.00 90.00 637 SER A N 1
ATOM 4948 C CA . SER A 1 637 ? -33.266 -19.176 27.711 1.00 90.00 637 SER A CA 1
ATOM 4949 C C . SER A 1 637 ? -31.753 -19.228 27.606 1.00 90.00 637 SER A C 1
ATOM 4951 O O . SER A 1 637 ? -31.211 -20.229 27.130 1.00 90.00 637 SER A O 1
ATOM 4953 N N . LEU A 1 638 ? -31.072 -18.165 28.016 1.00 92.31 638 LEU A N 1
ATOM 4954 C CA . LEU A 1 638 ? -29.618 -18.068 28.011 1.00 92.31 638 LEU A CA 1
ATOM 4955 C C . LEU A 1 638 ? -29.110 -18.137 29.444 1.00 92.31 638 LEU A C 1
ATOM 4957 O O . LEU A 1 638 ? -29.747 -17.629 30.361 1.00 92.31 638 LEU A O 1
ATOM 4961 N N . SER A 1 639 ? -27.955 -18.761 29.649 1.00 94.00 639 SER A N 1
ATOM 4962 C CA . SER A 1 639 ? -27.364 -18.867 30.978 1.00 94.00 639 SER A CA 1
ATOM 4963 C C . SER A 1 639 ? -25.849 -18.772 30.971 1.00 94.00 639 SER A C 1
ATOM 4965 O O . SER A 1 639 ? -25.181 -19.284 30.069 1.00 94.00 639 SER A O 1
ATOM 4967 N N . TRP A 1 640 ? -25.311 -18.155 32.017 1.00 95.56 640 TRP A N 1
ATOM 4968 C CA . TRP A 1 640 ? -23.878 -18.019 32.254 1.00 95.56 640 TRP A CA 1
ATOM 4969 C C . TRP A 1 640 ? -23.571 -18.169 33.747 1.00 95.56 640 TRP A C 1
ATOM 4971 O O . TRP A 1 640 ? -24.396 -17.818 34.589 1.00 95.56 640 TRP A O 1
ATOM 4981 N N . GLU A 1 641 ? -22.419 -18.754 34.073 1.00 96.19 641 GLU A N 1
ATOM 4982 C CA . GLU A 1 641 ? -21.996 -19.027 35.450 1.00 96.19 641 GLU A CA 1
ATOM 4983 C C . GLU A 1 641 ? -20.878 -18.070 35.862 1.00 96.19 641 GLU A C 1
ATOM 4985 O O . GLU A 1 641 ? -19.793 -18.072 35.281 1.00 96.19 641 GLU A O 1
ATOM 4990 N N . TYR A 1 642 ? -21.141 -17.283 36.900 1.00 96.12 642 TYR A N 1
ATOM 4991 C CA . TYR A 1 642 ? -20.181 -16.387 37.523 1.00 96.12 642 TYR A CA 1
ATOM 4992 C C . TYR A 1 642 ? -19.613 -17.015 38.796 1.00 96.12 642 TYR A C 1
ATOM 4994 O O . TYR A 1 642 ? -20.297 -17.726 39.535 1.00 96.12 642 TYR A O 1
ATOM 5002 N N . THR A 1 643 ? -18.356 -16.697 39.096 1.00 94.50 643 THR A N 1
ATOM 5003 C CA . THR A 1 643 ? -17.804 -16.897 40.444 1.00 94.50 643 THR A CA 1
ATOM 5004 C C . THR A 1 643 ? -18.088 -15.648 41.267 1.00 94.50 643 THR A C 1
ATOM 5006 O O . THR A 1 643 ? -17.849 -14.545 40.773 1.00 94.50 643 THR A O 1
ATOM 5009 N N . CYS A 1 644 ? -18.586 -15.807 42.497 1.00 94.81 644 CYS A N 1
ATOM 5010 C CA . CYS A 1 644 ? -18.867 -14.672 43.373 1.00 94.81 644 CYS A CA 1
ATOM 5011 C C . CYS A 1 644 ? -17.605 -13.846 43.616 1.00 94.81 644 CYS A C 1
ATOM 5013 O O . CYS A 1 644 ? -16.563 -14.375 44.010 1.00 94.81 644 CYS A O 1
ATOM 5015 N N . GLN A 1 645 ? -17.712 -12.544 43.392 1.00 95.38 645 GLN A N 1
ATOM 5016 C CA . GLN A 1 645 ? -16.618 -11.604 43.540 1.00 95.38 645 GLN A CA 1
ATOM 5017 C C . GLN A 1 645 ? -16.529 -11.081 44.981 1.00 95.38 645 GLN A C 1
ATOM 5019 O O . GLN A 1 645 ? -17.554 -10.926 45.656 1.00 95.38 645 GLN A O 1
ATOM 5024 N N . PRO A 1 646 ? -15.312 -10.773 45.466 1.00 93.44 646 PRO A N 1
ATOM 5025 C CA . PRO A 1 646 ? -15.135 -10.058 46.721 1.00 93.44 646 PRO A CA 1
ATOM 5026 C C . PRO A 1 646 ? -15.646 -8.619 46.596 1.00 93.44 646 PRO A C 1
ATOM 5028 O O . PRO A 1 646 ? -15.516 -7.989 45.538 1.00 93.44 646 PRO A O 1
ATOM 5031 N N . LYS A 1 647 ? -16.160 -8.064 47.697 1.00 94.06 647 LYS A N 1
ATOM 5032 C CA . LYS A 1 647 ? -16.626 -6.676 47.744 1.00 94.06 647 LYS A CA 1
ATOM 5033 C C . LYS A 1 647 ? -15.470 -5.711 47.491 1.00 94.06 647 LYS A C 1
ATOM 5035 O O . LYS A 1 647 ? -14.377 -5.893 48.024 1.00 94.06 647 LYS A O 1
ATOM 5040 N N . THR A 1 648 ? -15.686 -4.681 46.678 1.00 94.56 648 THR A N 1
ATOM 5041 C CA . THR A 1 648 ? -14.652 -3.665 46.423 1.00 94.56 648 THR A CA 1
ATOM 5042 C C . THR A 1 648 ? -14.763 -2.549 47.455 1.00 94.56 648 THR A C 1
ATOM 5044 O O . THR A 1 648 ? -15.811 -1.923 47.569 1.00 94.56 648 THR A O 1
ATOM 5047 N N . ILE A 1 649 ? -13.685 -2.292 48.197 1.00 93.06 649 ILE A N 1
ATOM 5048 C CA . ILE A 1 649 ? -13.627 -1.268 49.247 1.00 93.06 649 ILE A CA 1
ATOM 5049 C C . ILE A 1 649 ? -12.685 -0.145 48.810 1.00 93.06 649 ILE A C 1
ATOM 5051 O O . ILE A 1 649 ? -11.516 -0.388 48.505 1.00 93.06 649 ILE A O 1
ATOM 5055 N N . SER A 1 650 ? -13.202 1.084 48.779 1.00 93.38 650 SER A N 1
ATOM 5056 C CA . SER A 1 650 ? -12.460 2.295 48.398 1.00 93.38 650 SER A CA 1
ATOM 5057 C C . SER A 1 650 ? -12.212 3.266 49.553 1.00 93.38 650 SER A C 1
ATOM 5059 O O . SER A 1 650 ? -11.495 4.244 49.366 1.00 93.38 650 SER A O 1
ATOM 5061 N N . SER A 1 651 ? -12.772 3.012 50.735 1.00 92.06 651 SER A N 1
ATOM 5062 C CA . SER A 1 651 ? -12.579 3.839 51.928 1.00 92.06 651 SER A CA 1
ATOM 5063 C C . SER A 1 651 ? -12.589 2.987 53.192 1.00 92.06 651 SER A C 1
ATOM 5065 O O . SER A 1 651 ? -13.425 2.093 53.315 1.00 92.06 651 SER A O 1
ATOM 5067 N N . ILE A 1 652 ? -11.691 3.285 54.128 1.00 92.81 652 ILE A N 1
ATOM 5068 C CA . ILE A 1 652 ? -11.580 2.612 55.427 1.00 92.81 652 ILE A CA 1
ATOM 5069 C C . ILE A 1 652 ? -11.748 3.639 56.547 1.00 92.81 652 ILE A C 1
ATOM 5071 O O . ILE A 1 652 ? -11.087 4.674 56.540 1.00 92.81 652 ILE A O 1
ATOM 5075 N N . ALA A 1 653 ? -12.580 3.331 57.536 1.00 90.06 653 ALA A N 1
ATOM 5076 C CA . ALA A 1 653 ? -12.648 4.078 58.787 1.00 90.06 653 ALA A CA 1
ATOM 5077 C C . ALA A 1 653 ? -12.054 3.234 59.917 1.00 90.06 653 ALA A C 1
ATOM 5079 O O . ALA A 1 653 ? -12.482 2.096 60.123 1.00 90.06 653 ALA A O 1
ATOM 5080 N N . VAL A 1 654 ? -11.050 3.784 60.600 1.00 90.69 654 VAL A N 1
ATOM 5081 C CA . VAL A 1 654 ? -10.479 3.241 61.834 1.00 90.69 654 VAL A CA 1
ATOM 5082 C C . VAL A 1 654 ? -10.799 4.213 62.961 1.00 90.69 654 VAL A C 1
ATOM 5084 O O . VAL A 1 654 ? -10.480 5.397 62.857 1.00 90.69 654 VAL A O 1
ATOM 5087 N N . ASP A 1 655 ? -11.390 3.716 64.038 1.00 86.56 655 ASP A N 1
ATOM 5088 C CA . ASP A 1 655 ? -11.804 4.517 65.190 1.00 86.56 655 ASP A CA 1
ATOM 5089 C C . ASP A 1 655 ? -11.293 3.911 66.502 1.00 86.56 655 ASP A C 1
ATOM 5091 O O . ASP A 1 655 ? -10.795 2.787 66.542 1.00 86.56 655 ASP A O 1
ATOM 5095 N N . GLY A 1 656 ? -11.426 4.662 67.594 1.00 83.56 656 GLY A N 1
ATOM 5096 C CA . GLY A 1 656 ? -11.136 4.184 68.945 1.00 83.56 656 GLY A CA 1
ATOM 5097 C C . GLY A 1 656 ? -9.661 4.190 69.338 1.00 83.56 656 GLY A C 1
ATOM 5098 O O . GLY A 1 656 ? -9.364 3.731 70.430 1.00 83.56 656 GLY A O 1
ATOM 5099 N N . LEU A 1 657 ? -8.761 4.722 68.502 1.00 87.62 657 LEU A N 1
ATOM 5100 C CA . LEU A 1 657 ? -7.340 4.833 68.843 1.00 87.62 657 LEU A CA 1
ATOM 5101 C C . LEU A 1 657 ? -7.094 6.068 69.725 1.00 87.62 657 LEU A C 1
ATOM 5103 O O . LEU A 1 657 ? -7.339 7.193 69.288 1.00 87.62 657 LEU A O 1
ATOM 5107 N N . GLU A 1 658 ? -6.585 5.907 70.940 1.00 83.44 658 GLU A N 1
ATOM 5108 C CA . GLU A 1 658 ? -6.306 7.053 71.813 1.00 83.44 658 GLU A CA 1
ATOM 5109 C C . GLU A 1 658 ? -5.149 7.931 71.294 1.00 83.44 658 GLU A C 1
ATOM 5111 O O . GLU A 1 658 ? -4.148 7.456 70.754 1.00 83.44 658 GLU A O 1
ATOM 5116 N N . THR A 1 659 ? -5.279 9.255 71.450 1.00 83.31 659 THR A N 1
ATOM 5117 C CA . THR A 1 659 ? -4.207 10.199 71.095 1.00 83.31 659 THR A CA 1
ATOM 5118 C C . THR A 1 659 ? -3.065 10.125 72.114 1.00 83.31 659 THR A C 1
ATOM 5120 O O . THR A 1 659 ? -3.360 10.118 73.313 1.00 83.31 659 THR A O 1
ATOM 5123 N N . PRO A 1 660 ? -1.786 10.187 71.694 1.00 85.81 660 PRO A N 1
ATOM 5124 C CA . PRO A 1 660 ? -0.650 10.190 72.613 1.00 85.81 660 PRO A CA 1
ATOM 5125 C C . PRO A 1 660 ? -0.749 11.291 73.675 1.00 85.81 660 PRO A C 1
ATOM 5127 O O . PRO A 1 660 ? -0.861 12.474 73.345 1.00 85.81 660 PRO A O 1
ATOM 5130 N N . ALA A 1 661 ? -0.683 10.900 74.947 1.00 80.50 661 ALA A N 1
ATOM 5131 C CA . ALA A 1 661 ? -0.706 11.798 76.099 1.00 80.50 661 ALA A CA 1
ATOM 5132 C C . ALA A 1 661 ? 0.474 11.488 77.027 1.00 80.50 661 ALA A C 1
ATOM 5134 O O . ALA A 1 661 ? 0.788 10.323 77.253 1.00 80.50 661 ALA A O 1
ATOM 5135 N N . ASP A 1 662 ? 1.123 12.529 77.554 1.00 80.50 662 ASP A N 1
ATOM 5136 C CA . ASP A 1 662 ? 2.319 12.400 78.397 1.00 80.50 662 ASP A CA 1
ATOM 5137 C C . ASP A 1 662 ? 2.083 11.452 79.587 1.00 80.50 662 ASP A C 1
ATOM 5139 O O . ASP A 1 662 ? 1.135 11.622 80.355 1.00 80.50 662 ASP A O 1
ATOM 5143 N N . GLY A 1 663 ? 2.942 10.441 79.718 1.00 77.44 663 GLY A N 1
ATOM 5144 C CA . GLY A 1 663 ? 2.869 9.400 80.741 1.00 77.44 663 GLY A CA 1
ATOM 5145 C C . GLY A 1 663 ? 1.921 8.231 80.442 1.00 77.44 663 GLY A C 1
ATOM 5146 O O . GLY A 1 663 ? 1.963 7.248 81.183 1.00 77.44 663 GLY A O 1
ATOM 5147 N N . ASN A 1 664 ? 1.104 8.290 79.383 1.00 83.31 664 ASN A N 1
ATOM 5148 C CA . ASN A 1 664 ? 0.249 7.172 78.968 1.00 83.31 664 ASN A CA 1
ATOM 5149 C C . ASN A 1 664 ? 1.009 6.192 78.059 1.00 83.31 664 ASN A C 1
ATOM 5151 O O . ASN A 1 664 ? 1.910 6.592 77.323 1.00 83.31 664 ASN A O 1
ATOM 5155 N N . ALA A 1 665 ? 0.623 4.915 78.090 1.00 86.50 665 ALA A N 1
ATOM 5156 C CA . ALA A 1 665 ? 1.149 3.893 77.183 1.00 86.50 665 ALA A CA 1
ATOM 5157 C C . ALA A 1 665 ? 0.489 3.970 75.787 1.00 86.50 665 ALA A C 1
ATOM 5159 O O . ALA A 1 665 ? -0.637 4.468 75.688 1.00 86.50 665 ALA A O 1
ATOM 5160 N N . PRO A 1 666 ? 1.141 3.469 74.718 1.00 90.88 666 PRO A N 1
ATOM 5161 C CA . PRO A 1 666 ? 0.531 3.381 73.394 1.00 90.88 666 PRO A CA 1
ATOM 5162 C C . PRO A 1 666 ? -0.719 2.500 73.360 1.00 90.88 666 PRO A C 1
ATOM 5164 O O . PRO A 1 666 ? -0.762 1.431 73.973 1.00 90.88 666 PRO A O 1
ATOM 5167 N N . ASP A 1 667 ? -1.729 2.942 72.610 1.00 90.06 667 ASP A N 1
ATOM 5168 C CA . ASP A 1 667 ? -2.985 2.214 72.449 1.00 90.06 667 ASP A CA 1
ATOM 5169 C C . ASP A 1 667 ? -2.945 1.289 71.227 1.00 90.06 667 ASP A C 1
ATOM 5171 O O . ASP A 1 667 ? -2.701 1.718 70.103 1.00 90.06 667 ASP A O 1
ATOM 5175 N N . PHE A 1 668 ? -3.212 0.004 71.436 1.00 92.81 668 PHE A N 1
ATOM 5176 C CA . PHE A 1 668 ? -3.219 -1.018 70.387 1.00 92.81 668 PHE A CA 1
ATOM 5177 C C . PHE A 1 668 ? -4.635 -1.531 70.073 1.00 92.81 668 PHE A C 1
ATOM 5179 O O . PHE A 1 668 ? -4.775 -2.542 69.385 1.00 92.81 668 PHE A O 1
ATOM 5186 N N . ASN A 1 669 ? -5.685 -0.859 70.562 1.00 88.69 669 ASN A N 1
ATOM 5187 C CA . ASN A 1 669 ? -7.070 -1.337 70.510 1.00 88.69 669 ASN A CA 1
ATOM 5188 C C . ASN A 1 669 ? -7.988 -0.492 69.611 1.00 88.69 669 ASN A C 1
ATOM 5190 O O . ASN A 1 669 ? -9.144 -0.248 69.959 1.00 88.69 669 ASN A O 1
ATOM 5194 N N . ALA A 1 670 ? -7.515 -0.086 68.431 1.00 89.62 670 ALA A N 1
ATOM 5195 C CA . ALA A 1 670 ? -8.405 0.515 67.441 1.00 89.62 670 ALA A CA 1
ATOM 5196 C C . ALA A 1 670 ? -9.410 -0.509 66.888 1.00 89.62 670 ALA A C 1
ATOM 5198 O O . ALA A 1 670 ? -9.180 -1.721 66.906 1.00 89.62 670 ALA A O 1
ATOM 5199 N N . MET A 1 671 ? -10.518 -0.011 66.350 1.00 85.75 671 MET A N 1
ATOM 5200 C CA . MET A 1 671 ? -11.592 -0.816 65.783 1.00 85.75 671 MET A CA 1
ATOM 5201 C C . MET A 1 671 ? -11.973 -0.343 64.383 1.00 85.75 671 MET A C 1
ATOM 5203 O O . MET A 1 671 ? -11.769 0.810 64.003 1.00 85.75 671 MET A O 1
ATOM 5207 N N . VAL A 1 672 ? -12.550 -1.266 63.623 1.00 90.25 672 VAL A N 1
ATOM 5208 C CA . VAL A 1 672 ? -13.194 -1.011 62.337 1.00 90.25 672 VAL A CA 1
ATOM 5209 C C . VAL A 1 672 ? -14.639 -1.486 62.429 1.00 90.25 672 VAL A C 1
ATOM 5211 O O . VAL A 1 672 ? -14.893 -2.577 62.935 1.00 90.25 672 VAL A O 1
ATOM 5214 N N . ASP A 1 673 ? -15.583 -0.684 61.944 1.00 88.69 673 ASP A N 1
ATOM 5215 C CA . ASP A 1 673 ? -17.001 -1.059 61.880 1.00 88.69 673 ASP A CA 1
ATOM 5216 C C . ASP A 1 673 ? -17.315 -1.675 60.506 1.00 88.69 673 ASP A C 1
ATOM 5218 O O . ASP A 1 673 ? -17.869 -1.031 59.614 1.00 88.69 673 ASP A O 1
ATOM 5222 N N . SER A 1 674 ? -16.817 -2.894 60.266 1.00 89.88 674 SER A N 1
ATOM 5223 C CA . SER A 1 674 ? -16.995 -3.606 58.996 1.00 89.88 674 SER A CA 1
ATOM 5224 C C . SER A 1 674 ? -16.819 -5.112 59.153 1.00 89.88 674 SER A C 1
ATOM 5226 O O . SER A 1 674 ? -15.822 -5.572 59.702 1.00 89.88 674 SER A O 1
ATOM 5228 N N . ASP A 1 675 ? -17.726 -5.888 58.560 1.00 89.25 675 ASP A N 1
ATOM 5229 C CA . ASP A 1 675 ? -17.594 -7.349 58.474 1.00 89.25 675 ASP A CA 1
ATOM 5230 C C . ASP A 1 675 ? -16.560 -7.790 57.412 1.00 89.25 675 ASP A C 1
ATOM 5232 O O . ASP A 1 675 ? -16.106 -8.934 57.390 1.00 89.25 675 ASP A O 1
ATOM 5236 N N . TYR A 1 676 ? -16.166 -6.889 56.506 1.00 92.44 676 TYR A N 1
ATOM 5237 C CA . TYR A 1 676 ? -15.387 -7.226 55.310 1.00 92.44 676 TYR A CA 1
ATOM 5238 C C . TYR A 1 676 ? -13.869 -7.156 55.505 1.00 92.44 676 TYR A C 1
ATOM 5240 O O . TYR A 1 676 ? -13.122 -7.732 54.709 1.00 92.44 676 TYR A O 1
ATOM 5248 N N . TYR A 1 677 ? -13.397 -6.419 56.506 1.00 94.81 677 TYR A N 1
ATOM 5249 C CA . TYR A 1 677 ? -11.977 -6.216 56.775 1.00 94.81 677 TYR A CA 1
ATOM 5250 C C . TYR A 1 677 ? -11.723 -6.082 58.274 1.00 94.81 677 TYR A C 1
ATOM 5252 O O . TYR A 1 677 ? -12.588 -5.642 59.021 1.00 94.81 677 TYR A O 1
ATOM 5260 N N . THR A 1 678 ? -10.510 -6.422 58.697 1.00 95.12 678 THR A N 1
ATOM 5261 C CA . THR A 1 678 ? -10.063 -6.355 60.091 1.00 95.12 678 THR A CA 1
ATOM 5262 C C . THR A 1 678 ? -8.691 -5.696 60.180 1.00 95.12 678 THR A C 1
ATOM 5264 O O . THR A 1 678 ? -7.943 -5.633 59.198 1.00 95.12 678 THR A O 1
ATOM 5267 N N . ILE A 1 679 ? -8.339 -5.219 61.370 1.00 95.81 679 ILE A N 1
ATOM 5268 C CA . ILE A 1 679 ? -6.988 -4.746 61.671 1.00 95.81 679 ILE A CA 1
ATOM 5269 C C . ILE A 1 679 ? -6.084 -5.970 61.881 1.00 95.81 679 ILE A C 1
ATOM 5271 O O . ILE A 1 679 ? -6.380 -6.833 62.704 1.00 95.81 679 ILE A O 1
ATOM 5275 N N . GLU A 1 680 ? -5.004 -6.058 61.103 1.00 96.06 680 GLU A N 1
ATOM 5276 C CA . GLU A 1 680 ? -3.951 -7.078 61.225 1.00 96.06 680 GLU A CA 1
ATOM 5277 C C . GLU A 1 680 ? -2.931 -6.684 62.299 1.00 96.06 680 GLU A C 1
ATOM 5279 O O . GLU A 1 680 ? -2.504 -7.525 63.087 1.00 96.06 680 GLU A O 1
ATOM 5284 N N . SER A 1 681 ? -2.537 -5.408 62.339 1.00 95.31 681 SER A N 1
ATOM 5285 C CA . SER A 1 681 ? -1.536 -4.909 63.285 1.00 95.31 681 SER A CA 1
ATOM 5286 C C . SER A 1 681 ? -1.653 -3.404 63.514 1.00 95.31 681 SER A C 1
ATOM 5288 O O . SER A 1 681 ? -1.960 -2.660 62.580 1.00 95.31 681 SER A O 1
ATOM 5290 N N . ILE A 1 682 ? -1.300 -2.963 64.722 1.00 96.06 682 ILE A N 1
ATOM 5291 C CA . ILE A 1 682 ? -1.062 -1.559 65.081 1.00 96.06 682 ILE A CA 1
ATOM 5292 C C . ILE A 1 682 ? 0.355 -1.475 65.638 1.00 96.06 682 ILE A C 1
ATOM 5294 O O . ILE A 1 682 ? 0.695 -2.234 66.543 1.00 96.06 682 ILE A O 1
ATOM 5298 N N . ILE A 1 683 ? 1.179 -0.590 65.084 1.00 94.75 683 ILE A N 1
ATOM 5299 C CA . ILE A 1 683 ? 2.573 -0.413 65.498 1.00 94.75 683 ILE A CA 1
ATOM 5300 C C . ILE A 1 683 ? 2.831 1.068 65.748 1.00 94.75 683 ILE A C 1
ATOM 5302 O O . ILE A 1 683 ? 2.545 1.897 64.885 1.00 94.75 683 ILE A O 1
ATOM 5306 N N . TRP A 1 684 ? 3.375 1.388 66.919 1.00 94.00 684 TRP A N 1
ATOM 5307 C CA . TRP A 1 684 ? 3.728 2.748 67.320 1.00 94.00 684 TRP A CA 1
ATOM 5308 C C . TRP A 1 684 ? 5.231 2.977 67.217 1.00 94.00 684 TRP A C 1
ATOM 5310 O O . TRP A 1 684 ? 6.009 2.071 67.498 1.00 94.00 684 TRP A O 1
ATOM 5320 N N . TYR A 1 685 ? 5.637 4.194 66.861 1.00 91.12 685 TYR A N 1
ATOM 5321 C CA . TYR A 1 685 ? 7.041 4.592 66.769 1.00 91.12 685 TYR A CA 1
ATOM 5322 C C . TYR A 1 685 ? 7.282 5.924 67.484 1.00 91.12 685 TYR A C 1
ATOM 5324 O O . TYR A 1 685 ? 6.524 6.879 67.284 1.00 91.12 685 TYR A O 1
ATOM 5332 N N . ASP A 1 686 ? 8.367 6.002 68.262 1.00 88.81 686 ASP A N 1
ATOM 5333 C CA . ASP A 1 686 ? 8.886 7.270 68.789 1.00 88.81 686 ASP A CA 1
ATOM 5334 C C . ASP A 1 686 ? 9.802 7.927 67.746 1.00 88.81 686 ASP A C 1
ATOM 5336 O O . ASP A 1 686 ? 10.861 7.402 67.386 1.00 88.81 686 ASP A O 1
ATOM 5340 N N . CYS A 1 687 ? 9.387 9.093 67.253 1.00 80.88 687 CYS A N 1
ATOM 5341 C CA . CYS A 1 687 ? 10.075 9.807 66.180 1.00 80.88 687 CYS A CA 1
ATOM 5342 C C . CYS A 1 687 ? 11.423 10.392 66.610 1.00 80.88 687 CYS A C 1
ATOM 5344 O O . CYS A 1 687 ? 12.300 10.587 65.772 1.00 80.88 687 CYS A O 1
ATOM 5346 N N . GLU A 1 688 ? 11.565 10.726 67.892 1.00 81.19 688 GLU A N 1
ATOM 5347 C CA . GLU A 1 688 ? 12.738 11.414 68.441 1.00 81.19 688 GLU A CA 1
ATOM 5348 C C . GLU A 1 688 ? 13.831 10.423 68.859 1.00 81.19 688 GLU A C 1
ATOM 5350 O O . GLU A 1 688 ? 14.989 10.801 69.040 1.00 81.19 688 GLU A O 1
ATOM 5355 N N . ASN A 1 689 ? 13.478 9.142 68.979 1.00 76.25 689 ASN A N 1
ATOM 5356 C CA . ASN A 1 689 ? 14.386 8.068 69.352 1.00 76.25 689 ASN A CA 1
ATOM 5357 C C . ASN A 1 689 ? 14.632 7.109 68.180 1.00 76.25 689 ASN A C 1
ATOM 5359 O O . ASN A 1 689 ? 14.355 5.920 68.278 1.00 76.25 689 ASN A O 1
ATOM 5363 N N . ASP A 1 690 ? 15.125 7.638 67.057 1.00 77.56 690 ASP A N 1
ATOM 5364 C CA . ASP A 1 690 ? 15.573 6.857 65.889 1.00 77.56 690 ASP A CA 1
ATOM 5365 C C . ASP A 1 690 ? 14.505 5.891 65.316 1.00 77.56 690 ASP A C 1
ATOM 5367 O O . ASP A 1 690 ? 14.833 4.843 64.759 1.00 77.56 690 ASP A O 1
ATOM 5371 N N . MET A 1 691 ? 13.215 6.250 65.430 1.00 81.94 691 MET A N 1
ATOM 5372 C CA . MET A 1 691 ? 12.065 5.435 64.994 1.00 81.94 691 MET A CA 1
ATOM 5373 C C . MET A 1 691 ? 11.990 4.069 65.688 1.00 81.94 691 MET A C 1
ATOM 5375 O O . MET A 1 691 ? 11.649 3.058 65.069 1.00 81.94 691 MET A O 1
ATOM 5379 N N . VAL A 1 692 ? 12.321 4.019 66.976 1.00 86.88 692 VAL A N 1
ATOM 5380 C CA . VAL A 1 692 ? 12.164 2.800 67.772 1.00 86.88 692 VAL A CA 1
ATOM 5381 C C . VAL A 1 692 ? 10.677 2.461 67.913 1.00 86.88 692 VAL A C 1
ATOM 5383 O O . VAL A 1 692 ? 9.858 3.309 68.272 1.00 86.88 692 VAL A O 1
ATOM 5386 N N . GLU A 1 693 ? 10.346 1.205 67.608 1.00 92.38 693 GLU A N 1
ATOM 5387 C CA . GLU A 1 693 ? 9.019 0.626 67.816 1.00 92.38 693 GLU A CA 1
ATOM 5388 C C . GLU A 1 693 ? 8.684 0.592 69.310 1.00 92.38 693 GLU A C 1
ATOM 5390 O O . GLU A 1 693 ? 9.494 0.147 70.125 1.00 92.38 693 GLU A O 1
ATOM 5395 N N . MET A 1 694 ? 7.491 1.063 69.657 1.00 92.00 694 MET A N 1
ATOM 5396 C CA . MET A 1 694 ? 6.998 1.119 71.027 1.00 92.00 694 MET A CA 1
ATOM 5397 C C . MET A 1 694 ? 6.123 -0.093 71.343 1.00 92.00 694 MET A C 1
ATOM 5399 O O . MET A 1 694 ? 5.353 -0.579 70.514 1.00 92.00 694 MET A O 1
ATOM 5403 N N . THR A 1 695 ? 6.203 -0.535 72.589 1.00 91.19 695 THR A N 1
ATOM 5404 C CA . THR A 1 695 ? 5.443 -1.636 73.175 1.00 91.19 695 THR A CA 1
ATOM 5405 C C . THR A 1 695 ? 4.454 -1.117 74.221 1.00 91.19 695 THR A C 1
ATOM 5407 O O . THR A 1 695 ? 4.453 0.061 74.573 1.00 91.19 695 THR A O 1
ATOM 5410 N N . SER A 1 696 ? 3.618 -2.002 74.768 1.00 88.12 696 SER A N 1
ATOM 5411 C CA . SER A 1 696 ? 2.699 -1.658 75.863 1.00 88.12 696 SER A CA 1
ATOM 5412 C C . SER A 1 696 ? 3.394 -1.262 77.173 1.00 88.12 696 SER A C 1
ATOM 5414 O O . SER A 1 696 ? 2.732 -0.726 78.057 1.00 88.12 696 SER A O 1
ATOM 5416 N N . ASP A 1 697 ? 4.691 -1.558 77.318 1.00 89.00 697 ASP A N 1
ATOM 5417 C CA . ASP A 1 697 ? 5.484 -1.214 78.505 1.00 89.00 697 ASP A CA 1
ATOM 5418 C C . ASP A 1 697 ? 6.131 0.183 78.398 1.00 89.00 697 ASP A C 1
ATOM 5420 O O . ASP A 1 697 ? 6.669 0.693 79.385 1.00 89.00 697 ASP A O 1
ATOM 5424 N N . ASP A 1 698 ? 6.078 0.807 77.217 1.00 91.00 698 ASP A N 1
ATOM 5425 C CA . ASP A 1 698 ? 6.586 2.156 76.972 1.00 91.00 698 ASP A CA 1
ATOM 5426 C C . ASP A 1 698 ? 5.545 3.226 77.342 1.00 91.00 698 ASP A C 1
ATOM 5428 O O . ASP A 1 698 ? 4.350 2.955 77.448 1.00 91.00 698 ASP A O 1
ATOM 5432 N N . ALA A 1 699 ? 5.995 4.469 77.527 1.00 85.62 699 ALA A N 1
ATOM 5433 C CA . ALA A 1 699 ? 5.126 5.614 77.789 1.00 85.62 699 ALA A CA 1
ATOM 5434 C C . ALA A 1 699 ? 5.465 6.773 76.850 1.00 85.62 699 ALA A C 1
ATOM 5436 O O . ALA A 1 699 ? 6.636 7.027 76.558 1.00 85.62 699 ALA A O 1
ATOM 5437 N N . PHE A 1 700 ? 4.444 7.500 76.402 1.00 85.44 700 PHE A N 1
ATOM 5438 C CA . PHE A 1 700 ? 4.631 8.724 75.639 1.00 85.44 700 PHE A CA 1
ATOM 5439 C C . PHE A 1 700 ? 5.272 9.801 76.520 1.00 85.44 700 PHE A C 1
ATOM 5441 O O . PHE A 1 700 ? 4.840 10.043 77.645 1.00 85.44 700 PHE A O 1
ATOM 5448 N N . ALA A 1 701 ? 6.289 10.469 75.993 1.00 80.94 701 ALA A N 1
ATOM 5449 C CA . ALA A 1 701 ? 6.962 11.596 76.606 1.00 80.94 701 ALA A CA 1
ATOM 5450 C C . ALA A 1 701 ? 6.395 12.917 76.070 1.00 80.94 701 ALA A C 1
ATOM 5452 O O . ALA A 1 701 ? 6.303 13.156 74.859 1.00 80.94 701 ALA A O 1
ATOM 5453 N N . GLY A 1 702 ? 6.043 13.810 76.991 1.00 73.50 702 GLY A N 1
ATOM 5454 C CA . GLY A 1 702 ? 5.566 15.149 76.689 1.00 73.50 702 GLY A CA 1
ATOM 5455 C C . GLY A 1 702 ? 6.541 15.916 75.796 1.00 73.50 702 GLY A C 1
ATOM 5456 O O . GLY A 1 702 ? 7.703 16.132 76.135 1.00 73.50 702 GLY A O 1
ATOM 5457 N N . GLY A 1 703 ? 6.046 16.377 74.647 1.00 70.94 703 GLY A N 1
ATOM 5458 C CA . GLY A 1 703 ? 6.822 17.172 73.700 1.00 70.94 703 GLY A CA 1
ATOM 5459 C C . GLY A 1 703 ? 7.498 16.385 72.572 1.00 70.94 703 GLY A C 1
ATOM 5460 O O . GLY A 1 703 ? 8.120 17.038 71.728 1.00 70.94 703 GLY A O 1
ATOM 5461 N N . ASN A 1 704 ? 7.353 15.060 72.523 1.00 80.25 704 ASN A N 1
ATOM 5462 C CA . ASN A 1 704 ? 7.792 14.228 71.401 1.00 80.25 704 ASN A CA 1
ATOM 5463 C C . ASN A 1 704 ? 6.705 14.130 70.316 1.00 80.25 704 ASN A C 1
ATOM 5465 O O . ASN A 1 704 ? 5.537 14.466 70.538 1.00 80.25 704 ASN A O 1
ATOM 5469 N N . GLN A 1 705 ? 7.107 13.696 69.123 1.00 83.25 705 GLN A N 1
ATOM 5470 C CA . GLN A 1 705 ? 6.194 13.281 68.058 1.00 83.25 705 GLN A CA 1
ATOM 5471 C C . GLN A 1 705 ? 6.073 11.756 68.070 1.00 83.25 705 GLN A C 1
ATOM 5473 O O . GLN A 1 705 ? 7.024 11.070 68.442 1.00 83.25 705 GLN A O 1
ATOM 5478 N N . TYR A 1 706 ? 4.923 11.246 67.624 1.00 87.94 706 TYR A N 1
ATOM 5479 C CA . TYR A 1 706 ? 4.664 9.809 67.535 1.00 87.94 706 TYR A CA 1
ATOM 5480 C C . TYR A 1 706 ? 4.019 9.453 66.199 1.00 87.94 706 TYR A C 1
ATOM 5482 O O . TYR A 1 706 ? 3.166 10.197 65.705 1.00 87.94 706 TYR A O 1
ATOM 5490 N N . TYR A 1 707 ? 4.398 8.310 65.631 1.00 88.62 707 TYR A N 1
ATOM 5491 C CA . TYR A 1 707 ? 3.759 7.747 64.440 1.00 88.62 707 TYR A CA 1
ATOM 5492 C C . TYR A 1 707 ? 3.040 6.448 64.783 1.00 88.62 707 TYR A C 1
ATOM 5494 O O . TYR A 1 707 ? 3.502 5.679 65.626 1.00 88.62 707 TYR A O 1
ATOM 5502 N N . VAL A 1 708 ? 1.947 6.182 64.073 1.00 92.62 708 VAL A N 1
ATOM 5503 C CA . VAL A 1 708 ? 1.274 4.883 64.085 1.00 92.62 708 VAL A CA 1
ATOM 5504 C C . VAL A 1 708 ? 1.168 4.327 62.665 1.00 92.62 708 VAL A C 1
ATOM 5506 O O . VAL A 1 708 ? 0.835 5.048 61.719 1.00 92.62 708 VAL A O 1
ATOM 5509 N N . LEU A 1 709 ? 1.457 3.035 62.530 1.00 93.94 709 LEU A N 1
ATOM 5510 C CA . LEU A 1 709 ? 1.197 2.219 61.352 1.00 93.94 709 LEU A CA 1
ATOM 5511 C C . LEU A 1 709 ? 0.056 1.252 61.672 1.00 93.94 709 LEU A C 1
ATOM 5513 O O . LEU A 1 709 ? 0.197 0.379 62.528 1.00 93.94 709 LEU A O 1
ATOM 5517 N N . ILE A 1 710 ? -1.055 1.382 60.951 1.00 95.88 710 ILE A N 1
ATOM 5518 C CA . ILE A 1 710 ? -2.202 0.476 61.049 1.00 95.88 710 ILE A CA 1
ATOM 5519 C C . ILE A 1 710 ? -2.296 -0.324 59.755 1.00 95.88 710 ILE A C 1
ATOM 5521 O O . ILE A 1 710 ? -2.471 0.247 58.675 1.00 95.88 710 ILE A O 1
ATOM 5525 N N . THR A 1 711 ? -2.199 -1.646 59.861 1.00 96.19 711 THR A N 1
ATOM 5526 C CA . THR A 1 711 ? -2.358 -2.558 58.724 1.00 96.19 711 THR A CA 1
ATOM 5527 C C . THR A 1 711 ? -3.758 -3.147 58.750 1.00 96.19 711 THR A C 1
ATOM 5529 O O . THR A 1 711 ? -4.142 -3.801 59.717 1.00 96.19 711 THR A O 1
ATOM 5532 N N . VAL A 1 712 ? -4.516 -2.943 57.678 1.00 96.62 712 VAL A N 1
ATOM 5533 C CA . VAL A 1 712 ? -5.870 -3.472 57.493 1.00 96.62 712 VAL A CA 1
ATOM 5534 C C . VAL A 1 712 ? -5.853 -4.519 56.384 1.00 96.62 712 VAL A C 1
ATOM 5536 O O . VAL A 1 712 ? -5.302 -4.295 55.300 1.00 96.62 712 VAL A O 1
ATOM 5539 N N . VAL A 1 713 ? -6.469 -5.670 56.643 1.00 95.88 713 VAL A N 1
ATOM 5540 C CA . VAL A 1 713 ? -6.553 -6.801 55.709 1.00 95.88 713 VAL A CA 1
ATOM 5541 C C . VAL A 1 713 ? -8.003 -7.248 55.524 1.00 95.88 713 VAL A C 1
ATOM 5543 O O . VAL A 1 713 ? -8.828 -7.021 56.410 1.00 95.88 713 VAL A O 1
ATOM 5546 N N . PRO A 1 714 ? -8.350 -7.885 54.392 1.00 95.94 714 PRO A N 1
ATOM 5547 C CA . PRO A 1 714 ? -9.675 -8.461 54.214 1.00 95.94 714 PRO A CA 1
ATOM 5548 C C . PRO A 1 714 ? -9.934 -9.561 55.243 1.00 95.94 714 PRO A C 1
ATOM 5550 O O . PRO A 1 714 ? -9.041 -10.364 55.520 1.00 95.94 714 PRO A O 1
ATOM 5553 N N . THR A 1 715 ? -11.163 -9.636 55.740 1.00 93.75 715 THR A N 1
ATOM 5554 C CA . THR A 1 715 ? -11.640 -10.783 56.514 1.00 93.75 715 THR A CA 1
ATOM 5555 C C . THR A 1 715 ? -11.703 -12.009 55.597 1.00 93.75 715 THR A C 1
ATOM 5557 O O . THR A 1 715 ? -12.072 -11.894 54.422 1.00 93.75 715 THR A O 1
ATOM 5560 N N . GLU A 1 716 ? -11.315 -13.177 56.110 1.00 90.12 716 GLU A N 1
ATOM 5561 C CA . GLU A 1 716 ? -11.366 -14.448 55.379 1.00 90.12 716 GLU A CA 1
ATOM 5562 C C . GLU A 1 716 ? -12.493 -15.340 55.916 1.00 90.12 716 GLU A C 1
ATOM 5564 O O . GLU A 1 716 ? -12.595 -15.561 57.121 1.00 90.12 716 GLU A O 1
ATOM 5569 N N . GLU A 1 717 ? -13.311 -15.876 55.011 1.00 86.56 717 GLU A N 1
ATOM 5570 C CA . GLU A 1 717 ? -14.365 -16.857 55.285 1.00 86.56 717 GLU A CA 1
ATOM 5571 C C . GLU A 1 717 ? -14.133 -18.081 54.387 1.00 86.56 717 GLU A C 1
ATOM 5573 O O . GLU A 1 717 ? -13.982 -17.952 53.169 1.00 86.56 717 GLU A O 1
ATOM 5578 N N . ASP A 1 718 ? -13.995 -19.265 54.992 1.00 84.38 718 ASP A N 1
ATOM 5579 C CA . ASP A 1 718 ? -13.671 -20.532 54.311 1.00 84.38 718 ASP A CA 1
ATOM 5580 C C . ASP A 1 718 ? -12.474 -20.450 53.337 1.00 84.38 718 ASP A C 1
ATOM 5582 O O . ASP A 1 718 ? -12.437 -21.082 52.280 1.00 84.38 718 ASP A O 1
ATOM 5586 N N . GLY A 1 719 ? -11.464 -19.651 53.699 1.00 84.81 719 GLY A N 1
ATOM 5587 C CA . GLY A 1 719 ? -10.254 -19.429 52.897 1.00 84.81 719 GLY A CA 1
ATOM 5588 C C . GLY A 1 719 ? -10.426 -18.449 51.730 1.00 84.81 719 GLY A C 1
ATOM 5589 O O . GLY A 1 719 ? -9.489 -18.264 50.949 1.00 84.81 719 GLY A O 1
ATOM 5590 N N . ASN A 1 720 ? -11.586 -17.799 51.605 1.00 88.88 720 ASN A N 1
ATOM 5591 C CA . ASN A 1 720 ? -11.849 -16.762 50.613 1.00 88.88 720 ASN A CA 1
ATOM 5592 C C . ASN A 1 720 ? -11.915 -15.378 51.267 1.00 88.88 720 ASN A C 1
ATOM 5594 O O . ASN A 1 720 ? -12.503 -15.195 52.328 1.00 88.88 720 ASN A O 1
ATOM 5598 N N . LYS A 1 721 ? -11.335 -14.372 50.611 1.00 92.00 721 LYS A N 1
ATOM 5599 C CA . LYS A 1 721 ? -11.331 -12.987 51.105 1.00 92.00 721 LYS A CA 1
ATOM 5600 C C . LYS A 1 721 ? -12.665 -12.315 50.799 1.00 92.00 721 LYS A C 1
ATOM 5602 O O . LYS A 1 721 ? -13.057 -12.271 49.636 1.00 92.00 721 LYS A O 1
ATOM 5607 N N . LEU A 1 722 ? -13.316 -11.740 51.809 1.00 92.81 722 LEU A N 1
ATOM 5608 C CA . LEU A 1 722 ? -14.610 -11.064 51.659 1.00 92.81 722 LEU A CA 1
ATOM 5609 C C . LEU A 1 722 ? -14.519 -9.749 50.882 1.00 92.81 722 LEU A C 1
ATOM 5611 O O . LEU A 1 722 ? -15.494 -9.322 50.263 1.00 92.81 722 LEU A O 1
ATOM 5615 N N . CYS A 1 723 ? -13.353 -9.105 50.869 1.00 94.06 723 CYS A N 1
ATOM 5616 C CA . CYS A 1 723 ? -13.153 -7.890 50.094 1.00 94.06 723 CYS A CA 1
ATOM 5617 C C . CYS A 1 723 ? -11.806 -7.815 49.377 1.00 94.06 723 CYS A C 1
ATOM 5619 O O . CYS A 1 723 ? -10.865 -8.569 49.639 1.00 94.06 723 CYS A O 1
ATOM 5621 N N . LYS A 1 724 ? -11.743 -6.866 48.444 1.00 94.38 724 LYS A N 1
ATOM 5622 C CA . LYS A 1 724 ? -10.531 -6.363 47.807 1.00 94.38 724 LYS A CA 1
ATOM 5623 C C . LYS A 1 724 ? -10.493 -4.844 47.935 1.00 94.38 724 LYS A C 1
ATOM 5625 O O . LYS A 1 724 ? -11.519 -4.179 47.789 1.00 94.38 724 LYS A O 1
ATOM 5630 N N . PHE A 1 725 ? -9.306 -4.296 48.156 1.00 94.56 725 PHE A N 1
ATOM 5631 C CA . PHE A 1 725 ? -9.112 -2.848 48.198 1.00 94.56 725 PHE A CA 1
ATOM 5632 C C . PHE A 1 725 ? -8.779 -2.299 46.810 1.00 94.56 725 PHE A C 1
ATOM 5634 O O . PHE A 1 725 ? -8.151 -2.981 45.992 1.00 94.56 725 PHE A O 1
ATOM 5641 N N . VAL A 1 726 ? -9.178 -1.057 46.534 1.00 94.12 726 VAL A N 1
ATOM 5642 C CA . VAL A 1 726 ? -8.778 -0.373 45.298 1.00 94.12 726 VAL A CA 1
ATOM 5643 C C . VAL A 1 726 ? -7.310 0.037 45.416 1.00 94.12 726 VAL A C 1
ATOM 5645 O O . VAL A 1 726 ? -6.977 0.918 46.211 1.00 94.12 726 VAL A O 1
ATOM 5648 N N . SER A 1 727 ? -6.437 -0.599 44.628 1.00 91.94 727 SER A N 1
ATOM 5649 C CA . SER A 1 727 ? -4.997 -0.301 44.621 1.00 91.94 727 SER A CA 1
ATOM 5650 C C . SER A 1 727 ? -4.746 1.183 44.375 1.00 91.94 727 SER A C 1
ATOM 5652 O O . SER A 1 727 ? -5.344 1.767 43.467 1.00 91.94 727 SER A O 1
ATOM 5654 N N . ASP A 1 728 ? -3.881 1.774 45.196 1.00 88.00 728 ASP A N 1
ATOM 5655 C CA . ASP A 1 728 ? -3.408 3.162 45.115 1.00 88.00 728 ASP A CA 1
ATOM 5656 C C . ASP A 1 728 ? -4.498 4.248 45.200 1.00 88.00 728 ASP A C 1
ATOM 5658 O O . ASP A 1 728 ? -4.215 5.432 45.015 1.00 88.00 728 ASP A O 1
ATOM 5662 N N . LYS A 1 729 ? -5.753 3.871 45.474 1.00 90.31 729 LYS A N 1
ATOM 5663 C CA . LYS A 1 729 ? -6.903 4.792 45.518 1.00 90.31 729 LYS A CA 1
ATOM 5664 C C . LYS A 1 729 ? -7.779 4.630 46.755 1.00 90.31 729 LYS A C 1
ATOM 5666 O O . LYS A 1 729 ? -8.714 5.408 46.920 1.00 90.31 729 LYS A O 1
ATOM 5671 N N . THR A 1 730 ? -7.518 3.634 47.602 1.00 92.44 730 THR A N 1
ATOM 5672 C CA . THR A 1 730 ? -8.285 3.471 48.842 1.00 92.44 730 THR A CA 1
ATOM 5673 C C . THR A 1 730 ? -7.926 4.594 49.806 1.00 92.44 730 THR A C 1
ATOM 5675 O O . THR A 1 730 ? -6.751 4.787 50.115 1.00 92.44 730 THR A O 1
ATOM 5678 N N . THR A 1 731 ? -8.925 5.336 50.274 1.00 91.88 731 THR A N 1
ATOM 5679 C CA . THR A 1 731 ? -8.755 6.372 51.297 1.00 91.88 731 THR A CA 1
ATOM 5680 C C . THR A 1 731 ? -8.919 5.778 52.692 1.00 91.88 731 THR A C 1
ATOM 5682 O O . THR A 1 731 ? -9.515 4.713 52.859 1.00 91.88 731 THR A O 1
ATOM 5685 N N . ALA A 1 732 ? -8.399 6.460 53.712 1.00 91.44 732 ALA A N 1
ATOM 5686 C CA . ALA A 1 732 ? -8.639 6.069 55.092 1.00 91.44 732 ALA A CA 1
ATOM 5687 C C . ALA A 1 732 ? -8.874 7.279 55.997 1.00 91.44 732 ALA A C 1
ATOM 5689 O O . ALA A 1 732 ? -8.337 8.360 55.748 1.00 91.44 732 ALA A O 1
ATOM 5690 N N . SER A 1 733 ? -9.639 7.082 57.065 1.00 89.62 733 SER A N 1
ATOM 5691 C CA . SER A 1 733 ? -9.757 8.014 58.180 1.00 89.62 733 SER A CA 1
ATOM 5692 C C . SER A 1 733 ? -9.357 7.345 59.489 1.00 89.62 733 SER A C 1
ATOM 5694 O O . SER A 1 733 ? -9.642 6.166 59.692 1.00 89.62 733 SER A O 1
ATOM 5696 N N . LEU A 1 734 ? -8.732 8.115 60.375 1.00 87.44 734 LEU A N 1
ATOM 5697 C CA . LEU A 1 734 ? -8.402 7.720 61.739 1.00 87.44 734 LEU A CA 1
ATOM 5698 C C . LEU A 1 734 ? -9.136 8.643 62.719 1.00 87.44 734 LEU A C 1
ATOM 5700 O O . LEU A 1 734 ? -8.923 9.856 62.681 1.00 87.44 734 LEU A O 1
ATOM 5704 N N . ASN A 1 735 ? -10.005 8.091 63.568 1.00 82.00 735 ASN A N 1
ATOM 5705 C CA . ASN A 1 735 ? -10.859 8.826 64.513 1.00 82.00 735 ASN A CA 1
ATOM 5706 C C . ASN A 1 735 ? -11.623 9.985 63.848 1.00 82.00 735 ASN A C 1
ATOM 5708 O O . ASN A 1 735 ? -11.600 11.128 64.311 1.00 82.00 735 ASN A O 1
ATOM 5712 N N . GLY A 1 736 ? -12.236 9.711 62.696 1.00 75.00 736 GLY A N 1
ATOM 5713 C CA . GLY A 1 736 ? -12.930 10.712 61.878 1.00 75.00 736 GLY A CA 1
ATOM 5714 C C . GLY A 1 736 ? -12.034 11.707 61.120 1.00 75.00 736 GLY A C 1
ATOM 5715 O O . GLY A 1 736 ? -12.556 12.551 60.391 1.00 75.00 736 GLY A O 1
ATOM 5716 N N . VAL A 1 737 ? -10.702 11.626 61.228 1.00 77.44 737 VAL A N 1
ATOM 5717 C CA . VAL A 1 737 ? -9.767 12.491 60.487 1.00 77.44 737 VAL A CA 1
ATOM 5718 C C . VAL A 1 737 ? -9.275 11.790 59.226 1.00 77.44 737 VAL A C 1
ATOM 5720 O O . VAL A 1 737 ? -8.636 10.746 59.299 1.00 77.44 737 VAL A O 1
ATOM 5723 N N . ASN A 1 738 ? -9.517 12.387 58.056 1.00 82.38 738 ASN A N 1
ATOM 5724 C CA . ASN A 1 738 ? -9.010 11.865 56.784 1.00 82.38 738 ASN A CA 1
ATOM 5725 C C . ASN A 1 738 ? -7.475 11.844 56.755 1.00 82.38 738 ASN A C 1
ATOM 5727 O O . ASN A 1 738 ? -6.822 12.888 56.860 1.00 82.38 738 ASN A O 1
ATOM 5731 N N . VAL A 1 739 ? -6.909 10.661 56.531 1.00 86.25 739 VAL A N 1
ATOM 5732 C CA . VAL A 1 739 ? -5.477 10.456 56.330 1.00 86.25 739 VAL A CA 1
ATOM 5733 C C . VAL A 1 739 ? -5.161 10.756 54.872 1.00 86.25 739 VAL A C 1
ATOM 5735 O O . VAL A 1 739 ? -5.666 10.108 53.956 1.00 86.25 739 VAL A O 1
ATOM 5738 N N . LYS A 1 740 ? -4.339 11.778 54.643 1.00 80.00 740 LYS A N 1
ATOM 5739 C CA . LYS A 1 740 ? -3.938 12.207 53.304 1.00 80.00 740 LYS A CA 1
ATOM 5740 C C . LYS A 1 740 ? -2.439 12.416 53.249 1.00 80.00 740 LYS A C 1
ATOM 5742 O O . LYS A 1 740 ? -1.866 12.947 54.196 1.00 80.00 740 LYS A O 1
ATOM 5747 N N . LYS A 1 741 ? -1.849 12.099 52.098 1.00 77.56 741 LYS A N 1
ATOM 5748 C CA . LYS A 1 741 ? -0.456 12.425 51.800 1.00 77.56 741 LYS A CA 1
ATOM 5749 C C . LYS A 1 741 ? -0.223 13.928 51.917 1.00 77.56 741 LYS A C 1
ATOM 5751 O O . LYS A 1 741 ? -0.743 14.698 51.107 1.00 77.56 741 LYS A O 1
ATOM 5756 N N . ILE A 1 742 ? 0.556 14.356 52.908 1.00 72.00 742 ILE A N 1
ATOM 5757 C CA . ILE A 1 742 ? 0.997 15.749 53.025 1.00 72.00 742 ILE A CA 1
ATOM 5758 C C . ILE A 1 742 ? 2.368 15.886 52.340 1.00 72.00 742 ILE A C 1
ATOM 5760 O O . ILE A 1 742 ? 3.310 15.183 52.704 1.00 72.00 742 ILE A O 1
ATOM 5764 N N . PRO A 1 743 ? 2.530 16.785 51.348 1.00 61.44 743 PRO A N 1
ATOM 5765 C CA . PRO A 1 743 ? 3.827 17.031 50.723 1.00 61.44 743 PRO A CA 1
ATOM 5766 C C . PRO A 1 743 ? 4.886 17.428 51.760 1.00 61.44 743 PRO A C 1
ATOM 5768 O O . PRO A 1 743 ? 4.740 18.440 52.442 1.00 61.44 743 PRO A O 1
ATOM 5771 N N . GLY A 1 744 ? 5.951 16.630 51.865 1.00 62.91 744 GLY A N 1
ATOM 5772 C CA . GLY A 1 744 ? 7.033 16.838 52.834 1.00 62.91 744 GLY A CA 1
ATOM 5773 C C . GLY A 1 744 ? 6.839 16.154 54.193 1.00 62.91 744 GLY A C 1
ATOM 5774 O O . GLY A 1 744 ? 7.766 16.185 54.995 1.00 62.91 744 GLY A O 1
ATOM 5775 N N . ASP A 1 745 ? 5.698 15.504 54.435 1.00 64.25 745 ASP A N 1
ATOM 5776 C CA . ASP A 1 745 ? 5.449 14.659 55.609 1.00 64.25 745 ASP A CA 1
ATOM 5777 C C . ASP A 1 745 ? 5.319 13.207 55.126 1.00 64.25 745 ASP A C 1
ATOM 5779 O O . ASP A 1 745 ? 4.292 12.787 54.592 1.00 64.25 745 ASP A O 1
ATOM 5783 N N . SER A 1 746 ? 6.415 12.451 55.210 1.00 60.44 746 SER A N 1
ATOM 5784 C CA . SER A 1 746 ? 6.514 11.090 54.662 1.00 60.44 746 SER A CA 1
ATOM 5785 C C . SER A 1 746 ? 5.670 10.047 55.402 1.00 60.44 746 SER A C 1
ATOM 5787 O O . SER A 1 746 ? 5.651 8.894 54.981 1.00 60.44 746 SER A O 1
ATOM 5789 N N . TRP A 1 747 ? 4.982 10.435 56.478 1.00 72.06 747 TRP A N 1
ATOM 5790 C CA . TRP A 1 747 ? 4.402 9.511 57.456 1.00 72.06 747 TRP A CA 1
ATOM 5791 C C . TRP A 1 747 ? 2.930 9.796 57.773 1.00 72.06 747 TRP A C 1
ATOM 5793 O O . TRP A 1 747 ? 2.365 9.220 58.700 1.00 72.06 747 TRP A O 1
ATOM 5803 N N . GLN A 1 748 ? 2.291 10.633 56.955 1.00 82.56 748 GLN A N 1
ATOM 5804 C CA . GLN A 1 748 ? 0.842 10.676 56.833 1.00 82.56 748 GLN A CA 1
ATOM 5805 C C . GLN A 1 748 ? 0.473 10.231 55.421 1.00 82.56 748 GLN A C 1
ATOM 5807 O O . GLN A 1 748 ? 0.512 11.033 54.496 1.00 82.56 748 GLN A O 1
ATOM 5812 N N . ASP A 1 749 ? 0.191 8.947 55.227 1.00 86.75 749 ASP A N 1
ATOM 5813 C CA . ASP A 1 749 ? -0.075 8.379 53.902 1.00 86.75 749 ASP A CA 1
ATOM 5814 C C . ASP A 1 749 ? -0.943 7.122 54.010 1.00 86.75 749 ASP A C 1
ATOM 5816 O O . ASP A 1 749 ? -0.922 6.411 55.015 1.00 86.75 749 ASP A O 1
ATOM 5820 N N . VAL A 1 750 ? -1.689 6.828 52.949 1.00 87.81 750 VAL A N 1
ATOM 5821 C CA . VAL A 1 750 ? -2.450 5.585 52.818 1.00 87.81 750 VAL A CA 1
ATOM 5822 C C . VAL A 1 750 ? -1.895 4.836 51.620 1.00 87.81 750 VAL A C 1
ATOM 5824 O O . VAL A 1 750 ? -2.082 5.239 50.474 1.00 87.81 750 VAL A O 1
ATOM 5827 N N . THR A 1 751 ? -1.220 3.719 51.880 1.00 89.19 751 THR A N 1
ATOM 5828 C CA . THR A 1 751 ? -0.775 2.818 50.810 1.00 89.19 751 THR A CA 1
ATOM 5829 C C . THR A 1 751 ? -1.751 1.662 50.722 1.00 89.19 751 THR A C 1
ATOM 5831 O O . THR A 1 751 ? -2.009 0.984 51.714 1.00 89.19 751 THR A O 1
ATOM 5834 N N . SER A 1 752 ? -2.326 1.443 49.546 1.00 88.06 752 SER A N 1
ATOM 5835 C CA . SER A 1 752 ? -3.329 0.403 49.343 1.00 88.06 752 SER A CA 1
ATOM 5836 C C . SER A 1 752 ? -2.925 -0.513 48.204 1.00 88.06 752 SER A C 1
ATOM 5838 O O . SER A 1 752 ? -2.615 -0.069 47.104 1.00 88.06 752 SER A O 1
ATOM 5840 N N . ALA A 1 753 ? -2.953 -1.810 48.478 1.00 88.38 753 ALA A N 1
ATOM 5841 C CA . ALA A 1 753 ? -2.841 -2.873 47.498 1.00 88.38 753 ALA A CA 1
ATOM 5842 C C . ALA A 1 753 ? -4.103 -3.733 47.578 1.00 88.38 753 ALA A C 1
ATOM 5844 O O . ALA A 1 753 ? -4.771 -3.777 48.607 1.00 88.38 753 ALA A O 1
ATOM 5845 N N . VAL A 1 754 ? -4.381 -4.509 46.530 1.00 86.31 754 VAL A N 1
ATOM 5846 C CA . VAL A 1 754 ? -5.580 -5.371 46.445 1.00 86.31 754 VAL A CA 1
ATOM 5847 C C . VAL A 1 754 ? -5.816 -6.212 47.712 1.00 86.31 754 VAL A C 1
ATOM 5849 O O . VAL A 1 754 ? -6.960 -6.474 48.072 1.00 86.31 754 VAL A O 1
ATOM 5852 N N . LYS A 1 755 ? -4.740 -6.624 48.399 1.00 91.31 755 LYS A N 1
ATOM 5853 C CA . LYS A 1 755 ? -4.777 -7.528 49.558 1.00 91.31 755 LYS A CA 1
ATOM 5854 C C . LYS A 1 755 ? -4.573 -6.866 50.928 1.00 91.31 755 LYS A C 1
ATOM 5856 O O . LYS A 1 755 ? -4.691 -7.589 51.912 1.00 91.31 755 LYS A O 1
ATOM 5861 N N . ARG A 1 756 ? -4.211 -5.580 51.012 1.00 94.31 756 ARG A N 1
ATOM 5862 C CA . ARG A 1 756 ? -3.985 -4.870 52.288 1.00 94.31 756 ARG A CA 1
ATOM 5863 C C . ARG A 1 756 ? -3.932 -3.357 52.124 1.00 94.31 756 ARG A C 1
ATOM 5865 O O . ARG A 1 756 ? -3.530 -2.871 51.068 1.00 94.31 756 ARG A O 1
ATOM 5872 N N . VAL A 1 757 ? -4.236 -2.638 53.196 1.00 94.88 757 VAL A N 1
ATOM 5873 C CA . VAL A 1 757 ? -4.032 -1.191 53.303 1.00 94.88 757 VAL A CA 1
ATOM 5874 C C . VAL A 1 757 ? -3.161 -0.895 54.514 1.00 94.88 757 VAL A C 1
ATOM 5876 O O . VAL A 1 757 ? -3.449 -1.376 55.603 1.00 94.88 757 VAL A O 1
ATOM 5879 N N . ASN A 1 758 ? -2.112 -0.098 54.323 1.00 94.69 758 ASN A N 1
ATOM 5880 C CA . ASN A 1 758 ? -1.326 0.458 55.418 1.00 94.69 758 ASN A CA 1
ATOM 5881 C C . ASN A 1 758 ? -1.678 1.936 55.571 1.00 94.69 758 ASN A C 1
ATOM 5883 O O . ASN A 1 758 ? -1.540 2.708 54.614 1.00 94.69 758 ASN A O 1
ATOM 5887 N N . ILE A 1 759 ? -2.099 2.310 56.772 1.00 94.31 759 ILE A N 1
ATOM 5888 C CA . ILE A 1 759 ? -2.434 3.673 57.165 1.00 94.31 759 ILE A CA 1
ATOM 5889 C C . ILE A 1 759 ? -1.295 4.176 58.047 1.00 94.31 759 ILE A C 1
ATOM 5891 O O . ILE A 1 759 ? -1.073 3.650 59.136 1.00 94.31 759 ILE A O 1
ATOM 5895 N N . TRP A 1 760 ? -0.581 5.186 57.564 1.00 91.25 760 TRP A N 1
ATOM 5896 C CA . TRP A 1 760 ? 0.459 5.889 58.305 1.00 91.25 760 TRP A CA 1
ATOM 5897 C C . TRP A 1 760 ? -0.113 7.199 58.827 1.00 91.25 760 TRP A C 1
ATOM 5899 O O . TRP A 1 760 ? -0.692 7.968 58.052 1.00 91.25 760 TRP A O 1
ATOM 5909 N N . TYR A 1 761 ? 0.030 7.454 60.127 1.00 90.00 761 TYR A N 1
ATOM 5910 C CA . TYR A 1 761 ? -0.458 8.688 60.730 1.00 90.00 761 TYR A CA 1
ATOM 5911 C C . TYR A 1 761 ? 0.498 9.259 61.778 1.00 90.00 761 TYR A C 1
ATOM 5913 O O . TYR A 1 761 ? 0.942 8.564 62.692 1.00 90.00 761 TYR A O 1
ATOM 5921 N N . THR A 1 762 ? 0.755 10.562 61.663 1.00 86.75 762 THR A N 1
ATOM 5922 C CA . THR A 1 762 ? 1.604 11.345 62.566 1.00 86.75 762 THR A CA 1
ATOM 5923 C C . THR A 1 762 ? 0.779 12.093 63.606 1.00 86.75 762 THR A C 1
ATOM 5925 O O . THR A 1 762 ? -0.023 12.965 63.260 1.00 86.75 762 THR A O 1
ATOM 5928 N N . PHE A 1 763 ? 1.059 11.871 64.888 1.00 83.25 763 PHE A N 1
ATOM 5929 C CA . PHE A 1 763 ? 0.615 12.747 65.969 1.00 83.25 763 PHE A CA 1
ATOM 5930 C C . PHE A 1 763 ? 1.674 13.831 66.209 1.00 83.25 763 PHE A C 1
ATOM 5932 O O . PHE A 1 763 ? 2.800 13.564 66.635 1.00 83.25 763 PHE A O 1
ATOM 5939 N N . LYS A 1 764 ? 1.330 15.080 65.868 1.00 69.44 764 LYS A N 1
ATOM 5940 C CA . LYS A 1 764 ? 2.221 16.238 66.036 1.00 69.44 764 LYS A CA 1
ATOM 5941 C C . LYS A 1 764 ? 2.313 16.648 67.506 1.00 69.44 764 LYS A C 1
ATOM 5943 O O . LYS A 1 764 ? 1.355 16.509 68.258 1.00 69.44 764 LYS A O 1
ATOM 5948 N N . LYS A 1 765 ? 3.465 17.213 67.875 1.00 62.25 765 LYS A N 1
ATOM 5949 C CA . LYS A 1 765 ? 3.745 17.770 69.201 1.00 62.25 765 LYS A CA 1
ATOM 5950 C C . LYS A 1 765 ? 2.647 18.753 69.621 1.00 62.25 765 LYS A C 1
ATOM 5952 O O . LYS A 1 765 ? 2.442 19.758 68.942 1.00 62.25 765 LYS A O 1
ATOM 5957 N N . ALA A 1 766 ? 1.990 18.493 70.749 1.00 46.28 766 ALA A N 1
ATOM 5958 C CA . ALA A 1 766 ? 1.083 19.456 71.361 1.00 46.28 766 ALA A CA 1
ATOM 5959 C C . ALA A 1 766 ? 1.876 20.698 71.811 1.00 46.28 766 ALA A C 1
ATOM 5961 O O . ALA A 1 766 ? 2.817 20.600 72.604 1.00 46.28 766 ALA A O 1
ATOM 5962 N N . THR A 1 767 ? 1.531 21.873 71.286 1.00 38.84 767 THR A N 1
ATOM 5963 C CA . THR A 1 767 ? 2.062 23.159 71.752 1.00 38.84 767 THR A CA 1
ATOM 5964 C C . THR A 1 767 ? 1.275 23.626 72.980 1.00 38.84 767 THR A C 1
ATOM 5966 O O . THR A 1 767 ? 0.081 23.855 72.886 1.00 38.84 767 THR A O 1
ATOM 5969 N N . SER A 1 768 ? 1.969 23.697 74.122 1.00 37.09 768 SER A N 1
ATOM 5970 C CA . SER A 1 768 ? 1.655 24.350 75.415 1.00 37.09 768 SER A CA 1
ATOM 5971 C C . SER A 1 768 ? 0.218 24.836 75.720 1.00 37.09 768 SER A C 1
ATOM 5973 O O . SER A 1 768 ? -0.273 25.759 75.084 1.00 37.09 768 SER A O 1
ATOM 5975 N N . GLU A 1 769 ? -0.340 24.282 76.807 1.00 47.62 769 GLU A N 1
ATOM 5976 C CA . GLU A 1 769 ? -1.422 24.741 77.710 1.00 47.62 769 GLU A CA 1
ATOM 5977 C C . GLU A 1 769 ? -2.345 25.910 77.269 1.00 47.62 769 GLU A C 1
ATOM 5979 O O . GLU A 1 769 ? -1.958 27.078 77.310 1.00 47.62 769 GLU A O 1
ATOM 5984 N N . ASN A 1 770 ? -3.627 25.559 77.047 1.00 52.34 770 ASN A N 1
ATOM 5985 C CA . ASN A 1 770 ? -4.843 26.380 76.826 1.00 52.34 770 ASN A CA 1
ATOM 5986 C C . ASN A 1 770 ? -5.363 26.574 75.387 1.00 52.34 770 ASN A C 1
ATOM 5988 O O . ASN A 1 770 ? -6.097 27.528 75.132 1.00 52.34 770 ASN A O 1
ATOM 5992 N N . ASP A 1 771 ? -5.121 25.631 74.477 1.00 55.19 771 ASP A N 1
ATOM 5993 C CA . ASP A 1 771 ? -5.860 25.597 73.208 1.00 55.19 771 ASP A CA 1
ATOM 5994 C C . ASP A 1 771 ? -7.269 25.021 73.406 1.00 55.19 771 ASP A C 1
ATOM 5996 O O . ASP A 1 771 ? -7.483 23.813 73.525 1.00 55.19 771 ASP A O 1
ATOM 6000 N N . MET A 1 772 ? -8.258 25.907 73.459 1.00 76.31 772 MET A N 1
ATOM 6001 C CA . MET A 1 772 ? -9.667 25.531 73.502 1.00 76.31 772 MET A CA 1
ATOM 6002 C C . MET A 1 772 ? -10.124 25.007 72.139 1.00 76.31 772 MET A C 1
ATOM 6004 O O . MET A 1 772 ? -9.621 25.437 71.107 1.00 76.31 772 MET A O 1
ATOM 6008 N N . PHE A 1 773 ? -11.112 24.116 72.104 1.00 80.00 773 PHE A N 1
ATOM 6009 C CA . PHE A 1 773 ? -11.661 23.596 70.848 1.00 80.00 773 PHE A CA 1
ATOM 6010 C C . PHE A 1 773 ? -13.182 23.724 70.782 1.00 80.00 773 PHE A C 1
ATOM 6012 O O . PHE A 1 773 ? -13.866 23.801 71.806 1.00 80.00 773 PHE A O 1
ATOM 6019 N N . ILE A 1 774 ? -13.721 23.694 69.565 1.00 84.69 774 ILE A N 1
ATOM 6020 C CA . ILE A 1 774 ? -15.145 23.476 69.307 1.00 84.69 774 ILE A CA 1
ATOM 6021 C C . ILE A 1 774 ? -15.294 22.156 68.560 1.00 84.69 774 ILE A C 1
ATOM 6023 O O . ILE A 1 774 ? -14.645 21.947 67.542 1.00 84.69 774 ILE A O 1
ATOM 6027 N N . SER A 1 775 ? -16.165 21.270 69.030 1.00 86.00 775 SER A N 1
ATOM 6028 C CA . SER A 1 775 ? -16.467 20.011 68.335 1.00 86.00 775 SER A CA 1
ATOM 6029 C C . SER A 1 775 ? -17.942 19.647 68.434 1.00 86.00 775 SER A C 1
ATOM 6031 O O . SER A 1 775 ? -18.683 20.272 69.187 1.00 86.00 775 SER A O 1
ATOM 6033 N N . GLY A 1 776 ? -18.385 18.644 67.688 1.00 87.00 776 GLY A N 1
ATOM 6034 C CA . GLY A 1 776 ? -19.751 18.139 67.779 1.00 87.00 776 GLY A CA 1
ATOM 6035 C C . GLY A 1 776 ? -20.099 17.195 66.641 1.00 87.00 776 GLY A C 1
ATOM 6036 O O . GLY A 1 776 ? -19.258 16.890 65.799 1.00 87.00 776 GLY A O 1
ATOM 6037 N N . GLN A 1 777 ? -21.347 16.738 66.625 1.00 87.19 777 GLN A N 1
ATOM 6038 C CA . GLN A 1 777 ? -21.920 15.934 65.547 1.00 87.19 777 GLN A CA 1
ATOM 6039 C C . GLN A 1 777 ? -22.808 16.797 64.652 1.00 87.19 777 GLN A C 1
ATOM 6041 O O . GLN A 1 777 ? -23.615 17.585 65.154 1.00 87.19 777 GLN A O 1
ATOM 6046 N N . VAL A 1 778 ? -22.693 16.614 63.338 1.00 91.38 778 VAL A N 1
ATOM 6047 C CA . VAL A 1 778 ? -23.617 17.163 62.348 1.00 91.38 778 VAL A CA 1
ATOM 6048 C C . VAL A 1 778 ? -24.599 16.087 61.915 1.00 91.38 778 VAL A C 1
ATOM 6050 O O . VAL A 1 778 ? -24.198 15.084 61.326 1.00 91.38 778 VAL A O 1
ATOM 6053 N N . LYS A 1 779 ? -25.889 16.320 62.160 1.00 92.44 779 LYS A N 1
ATOM 6054 C CA . LYS A 1 779 ? -26.980 15.497 61.641 1.00 92.44 779 LYS A CA 1
ATOM 6055 C C . LYS A 1 779 ? -27.527 16.095 60.344 1.00 92.44 779 LYS A C 1
ATOM 6057 O O . LYS A 1 779 ? -27.853 17.281 60.272 1.00 92.44 779 LYS A O 1
ATOM 6062 N N . THR A 1 780 ? -27.610 15.274 59.308 1.00 91.94 780 THR A N 1
ATOM 6063 C CA . THR A 1 780 ? -28.138 15.638 57.988 1.00 91.94 780 THR A CA 1
ATOM 6064 C C . THR A 1 780 ? -28.812 14.420 57.353 1.00 91.94 780 THR A C 1
ATOM 6066 O O . THR A 1 780 ? -28.820 13.338 57.938 1.00 91.94 780 THR A O 1
ATOM 6069 N N . PHE A 1 781 ? -29.418 14.588 56.181 1.00 87.81 781 PHE A N 1
ATOM 6070 C CA . PHE A 1 781 ? -30.219 13.561 55.531 1.00 87.81 781 PHE A CA 1
ATOM 6071 C C . PHE A 1 781 ? -29.815 13.388 54.063 1.00 87.81 781 PHE A C 1
ATOM 6073 O O . PHE A 1 781 ? -28.981 14.124 53.515 1.00 87.81 781 PHE A O 1
ATOM 6080 N N . LYS A 1 782 ? -30.444 12.402 53.414 1.00 87.31 782 LYS A N 1
ATOM 6081 C CA . LYS A 1 782 ? -30.242 12.041 52.007 1.00 87.31 782 LYS A CA 1
ATOM 6082 C C . LYS A 1 782 ? -28.812 11.547 51.736 1.00 87.31 782 LYS A C 1
ATOM 6084 O O . LYS A 1 782 ? -28.369 10.614 52.397 1.00 87.31 782 LYS A O 1
ATOM 6089 N N . ASP A 1 783 ? -28.134 12.115 50.743 1.00 85.25 783 ASP A N 1
ATOM 6090 C CA . ASP A 1 783 ? -26.876 11.600 50.201 1.00 85.25 783 ASP A CA 1
ATOM 6091 C C . ASP A 1 783 ? -25.736 11.720 51.218 1.00 85.25 783 ASP A C 1
ATOM 6093 O O . ASP A 1 783 ? -25.327 12.826 51.573 1.00 85.25 783 ASP A O 1
ATOM 6097 N N . GLU A 1 784 ? -25.232 10.586 51.697 1.00 83.38 784 GLU A N 1
ATOM 6098 C CA . GLU A 1 784 ? -24.125 10.513 52.653 1.00 83.38 784 GLU A CA 1
ATOM 6099 C C . GLU A 1 784 ? -22.769 10.920 52.051 1.00 83.38 784 GLU A C 1
ATOM 6101 O O . GLU A 1 784 ? -21.860 11.297 52.793 1.00 83.38 784 GLU A O 1
ATOM 6106 N N . ASN A 1 785 ? -22.641 10.915 50.719 1.00 81.19 785 ASN A N 1
ATOM 6107 C CA . ASN A 1 785 ? -21.399 11.236 50.013 1.00 81.19 785 ASN A CA 1
ATOM 6108 C C . ASN A 1 785 ? -21.203 12.740 49.793 1.00 81.19 785 ASN A C 1
ATOM 6110 O O . ASN A 1 785 ? -20.063 13.194 49.634 1.00 81.19 785 ASN A O 1
ATOM 6114 N N . ASN A 1 786 ? -22.298 13.505 49.794 1.00 81.12 786 ASN A N 1
ATOM 6115 C CA . ASN A 1 786 ? -22.268 14.953 49.640 1.00 81.12 786 ASN A CA 1
ATOM 6116 C C . ASN A 1 786 ? -21.624 15.627 50.857 1.00 81.12 786 ASN A C 1
ATOM 6118 O O . ASN A 1 786 ? -22.029 15.402 51.999 1.00 81.12 786 ASN A O 1
ATOM 6122 N N . GLU A 1 787 ? -20.645 16.495 50.597 1.00 87.19 787 GLU A N 1
ATOM 6123 C CA . GLU A 1 787 ? -19.901 17.196 51.642 1.00 87.19 787 GLU A CA 1
ATOM 6124 C C . GLU A 1 787 ? -20.784 18.188 52.404 1.00 87.19 787 GLU A C 1
ATOM 6126 O O . GLU A 1 787 ? -21.486 19.024 51.830 1.00 87.19 787 GLU A O 1
ATOM 6131 N N . VAL A 1 788 ? -20.704 18.110 53.728 1.00 91.38 788 VAL A N 1
ATOM 6132 C CA . VAL A 1 788 ? -21.262 19.087 54.655 1.00 91.38 788 VAL A CA 1
ATOM 6133 C C . VAL A 1 788 ? -20.175 20.099 54.977 1.00 91.38 788 VAL A C 1
ATOM 6135 O O . VAL A 1 788 ? -19.115 19.747 55.493 1.00 91.38 788 VAL A O 1
ATOM 6138 N N . THR A 1 789 ? -20.446 21.368 54.703 1.00 95.38 789 THR A N 1
ATOM 6139 C CA . THR A 1 789 ? -19.553 22.481 55.025 1.00 95.38 789 THR A CA 1
ATOM 6140 C C . THR A 1 789 ? -19.919 23.052 56.390 1.00 95.38 789 THR A C 1
ATOM 6142 O O . THR A 1 789 ? -21.053 23.493 56.597 1.00 95.38 789 THR A O 1
ATOM 6145 N N . VAL A 1 790 ? -18.949 23.064 57.306 1.00 94.75 790 VAL A N 1
ATOM 6146 C CA . VAL A 1 790 ? -19.074 23.629 58.654 1.00 94.75 790 VAL A CA 1
ATOM 6147 C C . VAL A 1 790 ? -18.109 24.804 58.778 1.00 94.75 790 VAL A C 1
ATOM 6149 O O . VAL A 1 790 ? -16.899 24.651 58.609 1.00 94.75 790 VAL A O 1
ATOM 6152 N N . GLU A 1 791 ? -18.635 25.988 59.065 1.00 95.19 791 GLU A N 1
ATOM 6153 C CA . GLU A 1 791 ? -17.887 27.246 59.101 1.00 95.19 791 GLU A CA 1
ATOM 6154 C C . GLU A 1 791 ? -18.122 27.997 60.404 1.00 95.19 791 GLU A C 1
ATOM 6156 O O . GLU A 1 791 ? -19.257 28.128 60.849 1.00 95.19 791 GLU A O 1
ATOM 6161 N N . LEU A 1 792 ? -17.068 28.562 60.982 1.00 94.38 792 LEU A N 1
ATOM 6162 C CA . LEU A 1 792 ? -17.139 29.358 62.199 1.00 94.38 792 LEU A CA 1
ATOM 6163 C C . LEU A 1 792 ? -16.739 30.807 61.904 1.00 94.38 792 LEU A C 1
ATOM 6165 O O . LEU A 1 792 ? -15.615 31.070 61.482 1.00 94.38 792 LEU A O 1
ATOM 6169 N N . TYR A 1 793 ? -17.648 31.749 62.143 1.00 93.06 793 TYR A N 1
ATOM 6170 C CA . TYR A 1 793 ? -17.437 33.186 61.957 1.00 93.06 793 TYR A CA 1
ATOM 6171 C C . TYR A 1 793 ? -17.338 33.865 63.318 1.00 93.06 793 TYR A C 1
ATOM 6173 O O . TYR A 1 793 ? -18.250 33.715 64.130 1.00 93.06 793 TYR A O 1
ATOM 6181 N N . LYS A 1 794 ? -16.283 34.644 63.568 1.00 92.44 794 LYS A N 1
ATOM 6182 C CA . LYS A 1 794 ? -16.243 35.528 64.742 1.00 92.44 794 LYS A CA 1
ATOM 6183 C C . LYS A 1 794 ? -17.356 36.567 64.665 1.00 92.44 794 LYS A C 1
ATOM 6185 O O . LYS A 1 794 ? -17.777 36.952 63.573 1.00 92.44 794 LYS A O 1
ATOM 6190 N N . GLU A 1 795 ? -17.820 37.051 65.810 1.00 88.31 795 GLU A N 1
ATOM 6191 C CA . GLU A 1 795 ? -18.782 38.149 65.862 1.00 88.31 795 GLU A CA 1
ATOM 6192 C C . GLU A 1 795 ? -18.315 39.333 64.991 1.00 88.31 795 GLU A C 1
ATOM 6194 O O . GLU A 1 795 ? -17.165 39.766 65.060 1.00 88.31 795 GLU A O 1
ATOM 6199 N N . HIS A 1 796 ? -19.211 39.825 64.129 1.00 81.44 796 HIS A N 1
ATOM 6200 C CA . HIS A 1 796 ? -18.951 40.875 63.131 1.00 81.44 796 HIS A CA 1
ATOM 6201 C C . HIS A 1 796 ? -17.945 40.533 62.008 1.00 81.44 796 HIS A C 1
ATOM 6203 O O . HIS A 1 796 ? -17.623 41.414 61.206 1.00 81.44 796 HIS A O 1
ATOM 6209 N N . ALA A 1 797 ? -17.482 39.284 61.886 1.00 80.12 797 ALA A N 1
ATOM 6210 C CA . ALA A 1 797 ? -16.656 38.842 60.765 1.00 80.12 797 ALA A CA 1
ATOM 6211 C C . ALA A 1 797 ? -17.508 38.485 59.534 1.00 80.12 797 ALA A C 1
ATOM 6213 O O . ALA A 1 797 ? -18.531 37.809 59.632 1.00 80.12 797 ALA A O 1
ATOM 6214 N N . PHE A 1 798 ? -17.051 38.909 58.352 1.00 81.94 798 PHE A N 1
ATOM 6215 C CA . PHE A 1 798 ? -17.701 38.609 57.067 1.00 81.94 798 PHE A CA 1
ATOM 6216 C C . PHE A 1 798 ? -17.107 37.380 56.357 1.00 81.94 798 PHE A C 1
ATOM 6218 O O . PHE A 1 798 ? -17.636 36.942 55.338 1.00 81.94 798 PHE A O 1
ATOM 6225 N N . THR A 1 799 ? -16.021 36.817 56.889 1.00 77.88 799 THR A N 1
ATOM 6226 C CA . THR A 1 799 ? -15.357 35.601 56.398 1.00 77.88 799 THR A CA 1
ATOM 6227 C C . THR A 1 799 ? -15.199 34.608 57.544 1.00 77.88 799 THR A C 1
ATOM 6229 O O . THR A 1 799 ? -15.010 35.049 58.681 1.00 77.88 799 THR A O 1
ATOM 6232 N N . PRO A 1 800 ? -15.252 33.293 57.277 1.00 88.75 800 PRO A N 1
ATOM 6233 C CA . PRO A 1 800 ? -15.091 32.303 58.329 1.00 88.75 800 PRO A CA 1
ATOM 6234 C C . PRO A 1 800 ? -13.650 32.318 58.844 1.00 88.75 800 PRO A C 1
ATOM 6236 O O . PRO A 1 800 ? -12.704 32.352 58.059 1.00 88.75 800 PRO A O 1
ATOM 6239 N N . GLU A 1 801 ? -13.495 32.296 60.164 1.00 87.12 801 GLU A N 1
ATOM 6240 C CA . GLU A 1 801 ? -12.200 32.155 60.839 1.00 87.12 801 GLU A CA 1
ATOM 6241 C C . GLU A 1 801 ? -11.749 30.687 60.818 1.00 87.12 801 GLU A C 1
ATOM 6243 O O . GLU A 1 801 ? -10.568 30.404 60.641 1.00 87.12 801 GLU A O 1
ATOM 6248 N N . TYR A 1 802 ? -12.705 29.750 60.873 1.00 89.19 802 TYR A N 1
ATOM 6249 C CA . TYR A 1 802 ? -12.454 28.313 60.748 1.00 89.19 802 TYR A CA 1
ATOM 6250 C C . TYR A 1 802 ? -13.439 27.672 59.767 1.00 89.19 802 TYR A C 1
ATOM 6252 O O . TYR A 1 802 ? -14.605 28.065 59.689 1.00 89.19 802 TYR A O 1
ATOM 6260 N N . ARG A 1 803 ? -12.982 26.663 59.020 1.00 87.25 803 ARG A N 1
ATOM 6261 C CA . ARG A 1 803 ? -13.810 25.891 58.083 1.00 87.25 803 ARG A CA 1
ATOM 6262 C C . ARG A 1 803 ? -13.356 24.436 58.041 1.00 87.25 803 ARG A C 1
ATOM 6264 O O . ARG A 1 803 ? -12.160 24.170 57.962 1.00 87.25 803 ARG A O 1
ATOM 6271 N N . THR A 1 804 ? -14.309 23.509 58.053 1.00 86.75 804 THR A N 1
ATOM 6272 C CA . THR A 1 804 ? -14.073 22.078 57.832 1.00 86.75 804 THR A CA 1
ATOM 6273 C C . THR A 1 804 ? -15.176 21.465 56.969 1.00 86.75 804 THR A C 1
ATOM 6275 O O . THR A 1 804 ? -16.242 22.061 56.790 1.00 86.75 804 THR A O 1
ATOM 6278 N N . TYR A 1 805 ? -14.902 20.281 56.427 1.00 89.38 805 TYR A N 1
ATOM 6279 C CA . TYR A 1 805 ? -15.823 19.514 55.596 1.00 89.38 805 TYR A CA 1
ATOM 6280 C C . TYR A 1 805 ? -15.961 18.107 56.166 1.00 89.38 805 TYR A C 1
ATOM 6282 O O . TYR A 1 805 ? -14.955 17.447 56.429 1.00 89.38 805 TYR A O 1
ATOM 6290 N N . VAL A 1 806 ? -17.198 17.656 56.353 1.00 83.12 806 VAL A N 1
ATOM 6291 C CA . VAL A 1 806 ? -17.512 16.326 56.892 1.00 83.12 806 VAL A CA 1
ATOM 6292 C C . VAL A 1 806 ? -18.456 15.587 55.943 1.00 83.12 806 VAL A C 1
ATOM 6294 O O . VAL A 1 806 ? -19.177 16.214 55.166 1.00 83.12 806 VAL A O 1
ATOM 6297 N N . LYS A 1 807 ? -18.429 14.254 55.965 1.00 86.44 807 LYS A N 1
ATOM 6298 C CA . LYS A 1 807 ? -19.283 13.387 55.136 1.00 86.44 807 LYS A CA 1
ATOM 6299 C C . LYS A 1 807 ? -20.055 12.420 56.021 1.00 86.44 807 LYS A C 1
ATOM 6301 O O . LYS A 1 807 ? -19.600 12.100 57.115 1.00 86.44 807 LYS A O 1
ATOM 6306 N N . GLY A 1 808 ? -21.197 11.953 55.533 1.00 79.06 808 GLY A N 1
ATOM 6307 C CA . GLY A 1 808 ? -22.135 11.136 56.293 1.00 79.06 808 GLY A CA 1
ATOM 6308 C C . GLY A 1 808 ? -23.317 11.930 56.850 1.00 79.06 808 GLY A C 1
ATOM 6309 O O . GLY A 1 808 ? -23.304 13.158 56.941 1.00 79.06 808 GLY A O 1
ATOM 6310 N N . ASN A 1 809 ? -24.366 11.197 57.219 1.00 84.25 809 ASN A N 1
ATOM 6311 C CA . ASN A 1 809 ? -25.597 11.761 57.783 1.00 84.25 809 ASN A CA 1
ATOM 6312 C C . ASN A 1 809 ? -25.525 11.996 59.304 1.00 84.25 809 ASN A C 1
ATOM 6314 O O . ASN A 1 809 ? -26.409 12.632 59.879 1.00 84.25 809 ASN A O 1
ATOM 6318 N N . ASN A 1 810 ? -24.457 11.518 59.944 1.00 88.00 810 ASN A N 1
ATOM 6319 C CA . ASN A 1 810 ? -24.120 11.774 61.339 1.00 88.00 810 ASN A CA 1
ATOM 6320 C C . ASN A 1 810 ? -22.590 11.818 61.455 1.00 88.00 810 ASN A C 1
ATOM 6322 O O . ASN A 1 810 ? -21.949 10.769 61.452 1.00 88.00 810 ASN A O 1
ATOM 6326 N N . ALA A 1 811 ? -22.011 13.019 61.419 1.00 80.06 811 ALA A N 1
ATOM 6327 C CA . ALA A 1 811 ? -20.573 13.196 61.221 1.00 80.06 811 ALA A CA 1
ATOM 6328 C C . ALA A 1 811 ? -19.938 14.139 62.250 1.00 80.06 811 ALA A C 1
ATOM 6330 O O . ALA A 1 811 ? -20.436 15.242 62.487 1.00 80.06 811 ALA A O 1
ATOM 6331 N N . SER A 1 812 ? -18.796 13.734 62.807 1.00 82.38 812 SER A N 1
ATOM 6332 C CA . SER A 1 812 ? -18.027 14.530 63.768 1.00 82.38 812 SER A CA 1
ATOM 6333 C C . SER A 1 812 ? -17.312 15.699 63.087 1.00 82.38 812 SER A C 1
ATOM 6335 O O . SER A 1 812 ? -16.643 15.506 62.075 1.00 82.38 812 SER A O 1
ATOM 6337 N N . TYR A 1 813 ? -17.354 16.891 63.683 1.00 87.25 813 TYR A N 1
ATOM 6338 C CA . TYR A 1 813 ? -16.514 18.030 63.300 1.00 87.25 813 TYR A CA 1
ATOM 6339 C C . TYR A 1 813 ? -15.670 18.521 64.486 1.00 87.25 813 TYR A C 1
ATOM 6341 O O . TYR A 1 813 ? -16.058 18.364 65.647 1.00 87.25 813 TYR A O 1
ATOM 6349 N N . HIS A 1 814 ? -14.512 19.126 64.196 1.00 85.62 814 HIS A N 1
ATOM 6350 C CA . HIS A 1 814 ? -13.582 19.636 65.206 1.00 85.62 814 HIS A CA 1
ATOM 6351 C C . HIS A 1 814 ? -12.806 20.868 64.702 1.00 85.62 814 HIS A C 1
ATOM 6353 O O . HIS A 1 814 ? -12.231 20.845 63.614 1.00 85.62 814 HIS A O 1
ATOM 6359 N N . PHE A 1 815 ? -12.765 21.923 65.517 1.00 83.81 815 PHE A N 1
ATOM 6360 C CA . PHE A 1 815 ? -11.925 23.111 65.372 1.00 83.81 815 PHE A CA 1
ATOM 6361 C C . PHE A 1 815 ? -11.028 23.228 66.603 1.00 83.81 815 PHE A C 1
ATOM 6363 O O . PHE A 1 815 ? -11.534 23.439 67.705 1.00 83.81 815 PHE A O 1
ATOM 6370 N N . ALA A 1 816 ? -9.718 23.087 66.418 1.00 80.12 816 ALA A N 1
ATOM 6371 C CA . ALA A 1 816 ? -8.730 23.254 67.481 1.00 80.12 816 ALA A CA 1
ATOM 6372 C C . ALA A 1 816 ? -8.319 24.729 67.639 1.00 80.12 816 ALA A C 1
ATOM 6374 O O . ALA A 1 816 ? -8.467 25.514 66.700 1.00 80.12 816 ALA A O 1
ATOM 6375 N N . SER A 1 817 ? -7.778 25.076 68.809 1.00 78.62 817 SER A N 1
ATOM 6376 C CA . SER A 1 817 ? -7.156 26.380 69.100 1.00 78.62 817 SER A CA 1
ATOM 6377 C C . SER A 1 817 ? -8.074 27.575 68.785 1.00 78.62 817 SER A C 1
ATOM 6379 O O . SER A 1 817 ? -7.711 28.504 68.061 1.00 78.62 817 SER A O 1
ATOM 6381 N N . VAL A 1 818 ? -9.313 27.517 69.280 1.00 82.38 818 VAL A N 1
ATOM 6382 C CA . VAL A 1 818 ? -10.332 28.556 69.103 1.00 82.38 818 VAL A CA 1
ATOM 6383 C C . VAL A 1 818 ? -10.220 29.597 70.211 1.00 82.38 818 VAL A C 1
ATOM 6385 O O . VAL A 1 818 ? -10.451 29.289 71.379 1.00 82.38 818 VAL A O 1
ATOM 6388 N N . ASP A 1 819 ? -9.922 30.842 69.838 1.00 83.06 819 ASP A N 1
ATOM 6389 C CA . ASP A 1 819 ? -9.814 31.950 70.791 1.00 83.06 819 ASP A CA 1
ATOM 6390 C C . ASP A 1 819 ? -11.143 32.207 71.537 1.00 83.06 819 ASP A C 1
ATOM 6392 O O . ASP A 1 819 ? -12.218 32.108 70.927 1.00 83.06 819 ASP A O 1
ATOM 6396 N N . PRO A 1 820 ? -11.109 32.643 72.813 1.00 84.81 820 PRO A N 1
ATOM 6397 C CA . PRO A 1 820 ? -12.296 33.108 73.526 1.00 84.81 820 PRO A CA 1
ATOM 6398 C C . PRO A 1 820 ? -13.041 34.211 72.759 1.00 84.81 820 PRO A C 1
ATOM 6400 O O . PRO A 1 820 ? -12.450 35.196 72.311 1.00 84.81 820 PRO A O 1
ATOM 6403 N N . GLY A 1 821 ? -14.359 34.074 72.621 1.00 88.00 821 GLY A N 1
ATOM 6404 C CA . GLY A 1 821 ? -15.186 35.000 71.851 1.00 88.00 821 GLY A CA 1
ATOM 6405 C C . GLY A 1 821 ? -16.573 34.455 71.523 1.00 88.00 821 GLY A C 1
ATOM 6406 O O . GLY A 1 821 ? -16.891 33.296 71.788 1.00 88.00 821 GLY A O 1
ATOM 6407 N N . THR A 1 822 ? -17.414 35.306 70.939 1.00 93.06 822 THR A N 1
ATOM 6408 C CA . THR A 1 822 ? -18.713 34.904 70.385 1.00 93.06 822 THR A CA 1
ATOM 6409 C C . THR A 1 822 ? -18.557 34.605 68.897 1.00 93.06 822 THR A C 1
ATOM 6411 O O . THR A 1 822 ? -17.945 35.379 68.161 1.00 93.06 822 THR A O 1
ATOM 6414 N N . TYR A 1 823 ? -19.131 33.491 68.456 1.00 94.94 823 TYR A N 1
ATOM 6415 C CA . TYR A 1 823 ? -19.053 32.985 67.095 1.00 94.94 823 TYR A CA 1
ATOM 6416 C C . TYR A 1 823 ? -20.436 32.619 66.554 1.00 94.94 823 TYR A C 1
ATOM 6418 O O . TYR A 1 823 ? -21.346 32.258 67.301 1.00 94.94 823 TYR A O 1
ATOM 6426 N N . THR A 1 824 ? -20.576 32.665 65.233 1.00 96.06 824 THR A N 1
ATOM 6427 C CA . THR A 1 824 ? -21.685 32.063 64.488 1.00 96.06 824 THR A CA 1
ATOM 6428 C C . THR A 1 824 ? -21.161 30.844 63.736 1.00 96.06 824 THR A C 1
ATOM 6430 O O . THR A 1 824 ? -20.327 30.975 62.841 1.00 96.06 824 THR A O 1
ATOM 6433 N N . LEU A 1 825 ? -21.642 29.660 64.104 1.00 96.62 825 LEU A N 1
ATOM 6434 C CA . LEU A 1 825 ? -21.382 28.399 63.422 1.00 96.62 825 LEU A CA 1
ATOM 6435 C C . LEU A 1 825 ? -22.436 28.192 62.333 1.00 96.62 825 LEU A C 1
ATOM 6437 O O . LEU A 1 825 ? -23.625 28.108 62.638 1.00 96.62 825 LEU A O 1
ATOM 6441 N N . LYS A 1 826 ? -22.005 28.097 61.078 1.00 96.44 826 LYS A N 1
ATOM 6442 C CA . LYS A 1 826 ? -22.858 27.826 59.922 1.00 96.44 826 LYS A CA 1
ATOM 6443 C C . LYS A 1 826 ? -22.632 26.412 59.414 1.00 96.44 826 LYS A C 1
ATOM 6445 O O . LYS A 1 826 ? -21.492 25.984 59.252 1.00 96.44 826 LYS A O 1
ATOM 6450 N N . VAL A 1 827 ? -23.722 25.712 59.128 1.00 96.25 827 VAL A N 1
ATOM 6451 C CA . VAL A 1 827 ? -23.718 24.356 58.576 1.00 96.25 827 VAL A CA 1
ATOM 6452 C C . VAL A 1 827 ? -24.530 24.360 57.295 1.00 96.25 827 VAL A C 1
ATOM 6454 O O . VAL A 1 827 ? -25.689 24.771 57.296 1.00 96.25 827 VAL A O 1
ATOM 6457 N N . SER A 1 828 ? -23.930 23.906 56.201 1.00 93.38 828 SER A N 1
ATOM 6458 C CA . SER A 1 828 ? -24.589 23.843 54.897 1.00 93.38 828 SER A CA 1
ATOM 6459 C C . SER A 1 828 ? -24.233 22.556 54.162 1.00 93.38 828 SER A C 1
ATOM 6461 O O . SER A 1 828 ? -23.131 22.029 54.298 1.00 93.38 828 SER A O 1
ATOM 6463 N N . LYS A 1 829 ? -25.185 22.040 53.388 1.00 94.06 829 LYS A N 1
ATOM 6464 C CA . LYS A 1 829 ? -25.035 20.869 52.521 1.00 94.06 829 LYS A CA 1
ATOM 6465 C C . LYS A 1 829 ? -25.886 21.100 51.280 1.00 94.06 829 LYS A C 1
ATOM 6467 O O . LYS A 1 829 ? -26.905 21.790 51.345 1.00 94.06 829 LYS A O 1
ATOM 6472 N N . GLU A 1 830 ? -25.489 20.530 50.149 1.00 92.12 830 GLU A N 1
ATOM 6473 C CA . GLU A 1 830 ? -26.306 20.576 48.937 1.00 92.12 830 GLU A CA 1
ATOM 6474 C C . GLU A 1 830 ? -27.742 20.098 49.225 1.00 92.12 830 GLU A C 1
ATOM 6476 O O . GLU A 1 830 ? -27.952 19.137 49.971 1.00 92.12 830 GLU A O 1
ATOM 6481 N N . ASN A 1 831 ? -28.736 20.781 48.647 1.00 92.56 831 ASN A N 1
ATOM 6482 C CA . ASN A 1 831 ? -30.172 20.541 48.850 1.00 92.56 831 ASN A CA 1
ATOM 6483 C C . ASN A 1 831 ? -30.708 20.775 50.275 1.00 92.56 831 ASN A C 1
ATOM 6485 O O . ASN A 1 831 ? -31.904 20.587 50.500 1.00 92.56 831 ASN A O 1
ATOM 6489 N N . HIS A 1 832 ? -29.872 21.223 51.211 1.00 94.50 832 HIS A N 1
ATOM 6490 C CA . HIS A 1 832 ? -30.264 21.539 52.581 1.00 94.50 832 HIS A CA 1
ATOM 6491 C C . HIS A 1 832 ? -30.236 23.046 52.836 1.00 94.50 832 HIS A C 1
ATOM 6493 O O . HIS A 1 832 ? -29.563 23.814 52.138 1.00 94.50 832 HIS A O 1
ATOM 6499 N N . VAL A 1 833 ? -30.963 23.480 53.861 1.00 93.94 833 VAL A N 1
ATOM 6500 C CA . VAL A 1 833 ? -30.892 24.861 54.344 1.00 93.94 833 VAL A CA 1
ATOM 6501 C C . VAL A 1 833 ? -29.542 25.147 54.998 1.00 93.94 833 VAL A C 1
ATOM 6503 O O . VAL A 1 833 ? -28.865 24.251 55.499 1.00 93.94 833 VAL A O 1
ATOM 6506 N N . THR A 1 834 ? -29.131 26.411 55.032 1.00 94.44 834 THR A N 1
ATOM 6507 C CA . THR A 1 834 ? -27.996 26.801 55.877 1.00 94.44 834 THR A CA 1
ATOM 6508 C C . THR A 1 834 ? -28.505 27.020 57.297 1.00 94.44 834 THR A C 1
ATOM 6510 O O . THR A 1 834 ? -29.334 27.899 57.527 1.00 94.44 834 THR A O 1
ATOM 6513 N N . ALA A 1 835 ? -28.021 26.219 58.244 1.00 93.88 835 ALA A N 1
ATOM 6514 C CA . ALA A 1 835 ? -28.338 26.349 59.661 1.00 93.88 835 ALA A CA 1
ATOM 6515 C C . ALA A 1 835 ? -27.273 27.200 60.364 1.00 93.88 835 ALA A C 1
ATOM 6517 O O . ALA A 1 835 ? -26.081 27.006 60.127 1.00 93.88 835 ALA A O 1
ATOM 6518 N N . GLU A 1 836 ? -27.690 28.119 61.237 1.00 94.62 836 GLU A N 1
ATOM 6519 C CA . GLU A 1 836 ? -26.786 28.993 61.994 1.00 94.62 836 GLU A CA 1
ATOM 6520 C C . GLU A 1 836 ? -26.979 28.812 63.507 1.00 94.62 836 GLU A C 1
ATOM 6522 O O . GLU A 1 836 ? -28.109 28.776 63.998 1.00 94.62 836 GLU A O 1
ATOM 6527 N N . TYR A 1 837 ? -25.871 28.727 64.246 1.00 94.19 837 TYR A N 1
ATOM 6528 C CA . TYR A 1 837 ? -25.832 28.537 65.697 1.00 94.19 837 TYR A CA 1
ATOM 6529 C C . TYR A 1 837 ? -24.897 29.566 66.335 1.00 94.19 837 TYR A C 1
ATOM 6531 O O . TYR A 1 837 ? -23.761 29.733 65.896 1.00 94.19 837 TYR A O 1
ATOM 6539 N N . THR A 1 838 ? -25.337 30.244 67.394 1.00 93.00 838 THR A N 1
ATOM 6540 C CA . THR A 1 838 ? -24.474 31.155 68.162 1.00 93.00 838 THR A CA 1
ATOM 6541 C C . THR A 1 838 ? -23.723 30.379 69.242 1.00 93.00 838 THR A C 1
ATOM 6543 O O . THR A 1 838 ? -24.346 29.713 70.066 1.00 93.00 838 THR A O 1
ATOM 6546 N N . ILE A 1 839 ? -22.393 30.483 69.258 1.00 92.12 839 ILE A N 1
ATOM 6547 C CA . ILE A 1 839 ? -21.505 29.810 70.214 1.00 92.12 839 ILE A CA 1
ATOM 6548 C C . ILE A 1 839 ? -20.689 30.856 70.975 1.00 92.12 839 ILE A C 1
ATOM 6550 O O . ILE A 1 839 ? -20.109 31.745 70.362 1.00 92.12 839 ILE A O 1
ATOM 6554 N N . THR A 1 840 ? -20.586 30.733 72.299 1.00 88.75 840 THR A N 1
ATOM 6555 C CA . THR A 1 840 ? -19.691 31.568 73.116 1.00 88.75 840 THR A CA 1
ATOM 6556 C C . THR A 1 840 ? -18.589 30.707 73.722 1.00 88.75 840 THR A C 1
ATOM 6558 O O . THR A 1 840 ? -18.847 29.819 74.533 1.00 88.75 840 THR A O 1
ATOM 6561 N N . VAL A 1 841 ? -17.354 30.991 73.327 1.00 85.06 841 VAL A N 1
ATOM 6562 C CA . VAL A 1 841 ? -16.125 30.325 73.760 1.00 85.06 841 VAL A CA 1
ATOM 6563 C C . VAL A 1 841 ? -15.528 31.151 74.906 1.00 85.06 841 VAL A C 1
ATOM 6565 O O . VAL A 1 841 ? -15.290 32.344 74.736 1.00 85.06 841 VAL A O 1
ATOM 6568 N N . THR A 1 842 ? -15.358 30.556 76.095 1.00 80.62 842 THR A N 1
ATOM 6569 C CA . THR A 1 842 ? -14.826 31.245 77.298 1.00 80.62 842 THR A CA 1
ATOM 6570 C C . THR A 1 842 ? -13.431 30.756 77.683 1.00 80.62 842 THR A C 1
ATOM 6572 O O . THR A 1 842 ? -12.505 31.083 76.971 1.00 80.62 842 THR A O 1
ATOM 6575 N N . ASN A 1 843 ? -13.266 29.966 78.751 1.00 75.19 843 ASN A N 1
ATOM 6576 C CA . ASN A 1 843 ? -11.995 29.312 79.107 1.00 75.19 843 ASN A CA 1
ATOM 6577 C C . ASN A 1 843 ? -12.085 27.772 79.025 1.00 75.19 843 ASN A C 1
ATOM 6579 O O . ASN A 1 843 ? -11.132 27.085 79.371 1.00 75.19 843 ASN A O 1
ATOM 6583 N N . ASN A 1 844 ? -13.233 27.227 78.598 1.00 74.31 844 ASN A N 1
ATOM 6584 C CA . ASN A 1 844 ? -13.448 25.795 78.363 1.00 74.31 844 ASN A CA 1
ATOM 6585 C C . ASN A 1 844 ? -13.853 25.514 76.905 1.00 74.31 844 ASN A C 1
ATOM 6587 O O . ASN A 1 844 ? -14.601 26.300 76.315 1.00 74.31 844 ASN A O 1
ATOM 6591 N N . SER A 1 845 ? -13.420 24.374 76.360 1.00 79.50 845 SER A N 1
ATOM 6592 C CA . SER A 1 845 ? -13.863 23.868 75.054 1.00 79.50 845 SER A CA 1
ATOM 6593 C C . SER A 1 845 ? -15.381 23.676 74.985 1.00 79.50 845 SER A C 1
ATOM 6595 O O . SER A 1 845 ? -16.031 23.388 75.992 1.00 79.50 845 SER A O 1
ATOM 6597 N N . VAL A 1 846 ? -15.949 23.812 73.786 1.00 84.06 846 VAL A N 1
ATOM 6598 C CA . VAL A 1 846 ? -17.398 23.751 73.551 1.00 84.06 846 VAL A CA 1
ATOM 6599 C C . VAL A 1 846 ? -17.755 22.544 72.686 1.00 84.06 846 VAL A C 1
ATOM 6601 O O . VAL A 1 846 ? -17.167 22.325 71.629 1.00 84.06 846 VAL A O 1
ATOM 6604 N N . ILE A 1 847 ? -18.759 21.777 73.114 1.00 88.62 847 ILE A N 1
ATOM 6605 C CA . ILE A 1 847 ? -19.369 20.718 72.303 1.00 88.62 847 ILE A CA 1
ATOM 6606 C C . ILE A 1 847 ? -20.738 21.208 71.826 1.00 88.62 847 ILE A C 1
ATOM 6608 O O . ILE A 1 847 ? -21.609 21.487 72.649 1.00 88.62 847 ILE A O 1
ATOM 6612 N N . GLN A 1 848 ? -20.934 21.311 70.513 1.00 91.56 848 GLN A N 1
ATOM 6613 C CA . GLN A 1 848 ? -22.168 21.792 69.896 1.00 91.56 848 GLN A CA 1
ATOM 6614 C C . GLN A 1 848 ? -22.630 20.814 68.813 1.00 91.56 848 GLN A C 1
ATOM 6616 O O . GLN A 1 848 ? -22.105 20.783 67.710 1.00 91.56 848 GLN A O 1
ATOM 6621 N N . ASN A 1 849 ? -23.659 20.022 69.099 1.00 91.25 849 ASN A N 1
ATOM 6622 C CA . ASN A 1 849 ? -24.297 19.225 68.052 1.00 91.25 849 ASN A CA 1
ATOM 6623 C C . ASN A 1 849 ? -25.196 20.121 67.200 1.00 91.25 849 ASN A C 1
ATOM 6625 O O . ASN A 1 849 ? -25.855 21.028 67.720 1.00 91.25 849 ASN A O 1
ATOM 6629 N N . VAL A 1 850 ? -25.217 19.869 65.899 1.00 93.50 850 VAL A N 1
ATOM 6630 C CA . VAL A 1 850 ? -25.893 20.707 64.910 1.00 93.50 850 VAL A CA 1
ATOM 6631 C C . VAL A 1 850 ? -26.650 19.850 63.911 1.00 93.50 850 VAL A C 1
ATOM 6633 O O . VAL A 1 850 ? -26.295 18.707 63.641 1.00 93.50 850 VAL A O 1
ATOM 6636 N N . GLU A 1 851 ? -27.711 20.412 63.355 1.00 94.75 851 GLU A N 1
ATOM 6637 C CA . GLU A 1 851 ? -28.553 19.760 62.360 1.00 94.75 851 GLU A CA 1
ATOM 6638 C C . GLU A 1 851 ? -28.869 20.722 61.207 1.00 94.75 851 GLU A C 1
ATOM 6640 O O . GLU A 1 851 ? -28.958 21.939 61.403 1.00 94.75 851 GLU A O 1
ATOM 6645 N N . THR A 1 852 ? -29.035 20.177 60.001 1.00 94.94 852 THR A N 1
ATOM 6646 C CA . THR A 1 852 ? -29.612 20.889 58.856 1.00 94.94 852 THR A CA 1
ATOM 6647 C C . THR A 1 852 ? -30.617 20.008 58.110 1.00 94.94 852 THR A C 1
ATOM 6649 O O . THR A 1 852 ? -30.430 18.794 58.012 1.00 94.94 852 THR A O 1
ATOM 6652 N N . TRP A 1 853 ? -31.698 20.612 57.611 1.00 95.31 853 TRP A N 1
ATOM 6653 C CA . TRP A 1 853 ? -32.848 19.930 57.004 1.00 95.31 853 TRP A CA 1
ATOM 6654 C C . TRP A 1 853 ? -32.903 20.164 55.488 1.00 95.31 853 TRP A C 1
ATOM 6656 O O . TRP A 1 853 ? -32.345 21.138 54.973 1.00 95.31 853 TRP A O 1
ATOM 6666 N N . LEU A 1 854 ? -33.543 19.249 54.758 1.00 94.69 854 LEU A N 1
ATOM 6667 C CA . LEU A 1 854 ? -33.717 19.351 53.308 1.00 94.69 854 LEU A CA 1
ATOM 6668 C C . LEU A 1 854 ? -34.664 20.505 52.952 1.00 94.69 854 LEU A C 1
ATOM 6670 O O . LEU A 1 854 ? -35.672 20.711 53.622 1.00 94.69 854 LEU A O 1
ATOM 6674 N N . TYR A 1 855 ? -34.422 21.198 51.834 1.00 94.25 855 TYR A N 1
ATOM 6675 C CA . TYR A 1 855 ? -35.452 22.078 51.269 1.00 94.25 855 TYR A CA 1
ATOM 6676 C C . TYR A 1 855 ? -36.723 21.264 51.001 1.00 94.25 855 TYR A C 1
ATOM 6678 O O . TYR A 1 855 ? -36.680 20.254 50.299 1.00 94.25 855 TYR A O 1
ATOM 6686 N N . GLY A 1 856 ? -37.847 21.706 51.558 1.00 93.19 856 GLY A N 1
ATOM 6687 C CA . GLY A 1 856 ? -39.144 21.039 51.500 1.00 93.19 856 GLY A CA 1
ATOM 6688 C C . GLY A 1 856 ? -39.473 20.116 52.676 1.00 93.19 856 GLY A C 1
ATOM 6689 O O . GLY A 1 856 ? -40.654 19.838 52.860 1.00 93.19 856 GLY A O 1
ATOM 6690 N N . ASP A 1 857 ? -38.491 19.703 53.483 1.00 95.69 857 ASP A N 1
ATOM 6691 C CA . ASP A 1 857 ? -38.703 18.926 54.714 1.00 95.69 857 ASP A CA 1
ATOM 6692 C C . ASP A 1 857 ? -38.920 19.899 55.877 1.00 95.69 857 ASP A C 1
ATOM 6694 O O . ASP A 1 857 ? -37.984 20.419 56.487 1.00 95.69 857 ASP A O 1
ATOM 6698 N N . VAL A 1 858 ? -40.180 20.226 56.147 1.00 94.50 858 VAL A N 1
ATOM 6699 C CA . VAL A 1 858 ? -40.540 21.209 57.178 1.00 94.50 858 VAL A CA 1
ATOM 6700 C C . VAL A 1 858 ? -40.766 20.557 58.540 1.00 94.50 858 VAL A C 1
ATOM 6702 O O . VAL A 1 858 ? -41.042 21.267 59.515 1.00 94.50 858 VAL A O 1
ATOM 6705 N N . THR A 1 859 ? -40.683 19.227 58.614 1.00 92.06 859 THR A N 1
ATOM 6706 C CA . THR A 1 859 ? -40.840 18.441 59.841 1.00 92.06 859 THR A CA 1
ATOM 6707 C C . THR A 1 859 ? -39.519 17.940 60.422 1.00 92.06 859 THR A C 1
ATOM 6709 O O . THR A 1 859 ? -39.460 17.730 61.636 1.00 92.06 859 THR A O 1
ATOM 6712 N N . GLY A 1 860 ? -38.468 17.842 59.607 1.00 91.94 860 GLY A N 1
ATOM 6713 C CA . GLY A 1 860 ? -37.119 17.441 59.999 1.00 91.94 860 GLY A CA 1
ATOM 6714 C C . GLY A 1 860 ? -36.938 15.933 60.142 1.00 91.94 860 GLY A C 1
ATOM 6715 O O . GLY A 1 860 ? -36.083 15.493 60.917 1.00 91.94 860 GLY A O 1
ATOM 6716 N N . ASP A 1 861 ? -37.772 15.134 59.476 1.00 90.75 861 ASP A N 1
ATOM 6717 C CA . ASP A 1 861 ? -37.704 13.671 59.531 1.00 90.75 861 ASP A CA 1
ATOM 6718 C C . ASP A 1 861 ? -36.849 13.054 58.408 1.00 90.75 861 ASP A C 1
ATOM 6720 O O . ASP A 1 861 ? -36.568 11.852 58.432 1.00 90.75 861 ASP A O 1
ATOM 6724 N N . GLY A 1 862 ? -36.359 13.883 57.482 1.00 90.94 862 GLY A N 1
ATOM 6725 C CA . GLY A 1 862 ? -35.498 13.497 56.373 1.00 90.94 862 GLY A CA 1
ATOM 6726 C C . GLY A 1 862 ? -36.243 13.059 55.112 1.00 90.94 862 GLY A C 1
ATOM 6727 O O . GLY A 1 862 ? -35.581 12.657 54.150 1.00 90.94 862 GLY A O 1
ATOM 6728 N N . ILE A 1 863 ? -37.580 13.122 55.082 1.00 90.50 863 ILE A N 1
ATOM 6729 C CA . ILE A 1 863 ? -38.410 12.676 53.958 1.00 90.50 863 ILE A CA 1
ATOM 6730 C C . ILE A 1 863 ? -39.420 13.767 53.600 1.00 90.50 863 ILE A C 1
ATOM 6732 O O . ILE A 1 863 ? -40.310 14.060 54.375 1.00 90.50 863 ILE A O 1
ATOM 6736 N N . VAL A 1 864 ? -39.362 14.303 52.376 1.00 92.94 864 VAL A N 1
ATOM 6737 C CA . VAL A 1 864 ? -40.377 15.269 51.919 1.00 92.94 864 VAL A CA 1
ATOM 6738 C C . VAL A 1 864 ? -41.645 14.549 51.472 1.00 92.94 864 VAL A C 1
ATOM 6740 O O . VAL A 1 864 ? -41.699 14.000 50.365 1.00 92.94 864 VAL A O 1
ATOM 6743 N N . ASP A 1 865 ? -42.683 14.575 52.307 1.00 90.12 865 ASP A N 1
ATOM 6744 C CA . ASP A 1 865 ? -43.924 13.845 52.060 1.00 90.12 865 ASP A CA 1
ATOM 6745 C C . ASP A 1 865 ? -45.217 14.661 52.291 1.00 90.12 865 ASP A C 1
ATOM 6747 O O . ASP A 1 865 ? -45.258 15.897 52.298 1.00 90.12 865 ASP A O 1
ATOM 6751 N N . SER A 1 866 ? -46.347 13.953 52.389 1.00 90.19 866 SER A N 1
ATOM 6752 C CA . SER A 1 866 ? -47.658 14.568 52.612 1.00 90.19 866 SER A CA 1
ATOM 6753 C C . SER A 1 866 ? -47.761 15.336 53.939 1.00 90.19 866 SER A C 1
ATOM 6755 O O . SER A 1 866 ? -48.547 16.283 54.044 1.00 90.19 866 SER A O 1
ATOM 6757 N N . THR A 1 867 ? -46.975 14.954 54.942 1.00 91.06 867 THR A N 1
ATOM 6758 C CA . THR A 1 867 ? -46.898 15.577 56.262 1.00 91.06 867 THR A CA 1
ATOM 6759 C C . THR A 1 867 ? -46.293 16.968 56.148 1.00 91.06 867 THR A C 1
ATOM 6761 O O . THR A 1 867 ? -46.897 17.929 56.640 1.00 91.06 867 THR A O 1
ATOM 6764 N N . ASP A 1 868 ? -45.187 17.116 55.416 1.00 93.44 868 ASP A N 1
ATOM 6765 C CA . ASP A 1 868 ? -44.572 18.417 55.137 1.00 93.44 868 ASP A CA 1
ATOM 6766 C C . ASP A 1 868 ? -45.518 19.330 54.375 1.00 93.44 868 ASP A C 1
ATOM 6768 O O . ASP A 1 868 ? -45.742 20.483 54.758 1.00 93.44 868 ASP A O 1
ATOM 6772 N N . PHE A 1 869 ? -46.172 18.780 53.349 1.00 90.38 869 PHE A N 1
ATOM 6773 C CA . PHE A 1 869 ? -47.180 19.495 52.578 1.00 90.38 869 PHE A CA 1
ATOM 6774 C C . PHE A 1 869 ? -48.321 20.034 53.462 1.00 90.38 869 PHE A C 1
ATOM 6776 O O . PHE A 1 869 ? -48.769 21.171 53.289 1.00 90.38 869 PHE A O 1
ATOM 6783 N N . LEU A 1 870 ? -48.802 19.256 54.437 1.00 90.38 870 LEU A N 1
ATOM 6784 C CA . LEU A 1 870 ? -49.845 19.709 55.363 1.00 90.38 870 LEU A CA 1
ATOM 6785 C C . LEU A 1 870 ? -49.345 20.806 56.314 1.00 90.38 870 LEU A C 1
ATOM 6787 O O . LEU A 1 870 ? -50.091 21.746 56.605 1.00 90.38 870 LEU A O 1
ATOM 6791 N N . ARG A 1 871 ? -48.093 20.722 56.779 1.00 92.75 871 ARG A N 1
ATOM 6792 C CA . ARG A 1 871 ? -47.476 21.712 57.676 1.00 92.75 871 ARG A CA 1
ATOM 6793 C C . ARG A 1 871 ? -47.243 23.049 56.979 1.00 92.75 871 ARG A C 1
ATOM 6795 O O . ARG A 1 871 ? -47.658 24.080 57.516 1.00 92.75 871 ARG A O 1
ATOM 6802 N N . ILE A 1 872 ? -46.680 23.038 55.771 1.00 92.31 872 ILE A N 1
ATOM 6803 C CA . ILE A 1 872 ? -46.466 24.254 54.973 1.00 92.31 872 ILE A CA 1
ATOM 6804 C C . ILE A 1 872 ? -47.796 24.875 54.530 1.00 92.31 872 ILE A C 1
ATOM 6806 O O . ILE A 1 872 ? -47.967 26.089 54.606 1.00 92.31 872 ILE A O 1
ATOM 6810 N N . LYS A 1 873 ? -48.805 24.058 54.191 1.00 87.31 873 LYS A N 1
ATOM 6811 C CA . LYS A 1 873 ? -50.172 24.538 53.929 1.00 87.31 873 LYS A CA 1
ATOM 6812 C C . LYS A 1 873 ? -50.769 25.242 55.144 1.00 87.31 873 LYS A C 1
ATOM 6814 O O . LYS A 1 873 ? -51.404 26.283 55.001 1.00 87.31 873 LYS A O 1
ATOM 6819 N N . GLY A 1 874 ? -50.587 24.673 56.334 1.00 87.88 874 GLY A N 1
ATOM 6820 C CA . GLY A 1 874 ? -51.038 25.289 57.576 1.00 87.88 874 GLY A CA 1
ATOM 6821 C C . GLY A 1 874 ? -50.346 26.627 57.844 1.00 87.88 874 GLY A C 1
ATOM 6822 O O . GLY A 1 874 ? -51.010 27.561 58.287 1.00 87.88 874 GLY A O 1
ATOM 6823 N N . HIS A 1 875 ? -49.052 26.736 57.524 1.00 90.50 875 HIS A N 1
ATOM 6824 C CA . HIS A 1 875 ? -48.305 27.994 57.572 1.00 90.50 875 HIS A CA 1
ATOM 6825 C C . HIS A 1 875 ? -48.858 29.043 56.613 1.00 90.50 875 HIS A C 1
ATOM 6827 O O . HIS A 1 875 ? -49.203 30.142 57.041 1.00 90.50 875 HIS A O 1
ATOM 6833 N N . PHE A 1 876 ? -49.043 28.665 55.350 1.00 86.75 876 PHE A N 1
ATOM 6834 C CA . PHE A 1 876 ? -49.598 29.527 54.311 1.00 86.75 876 PHE A CA 1
ATOM 6835 C C . PHE A 1 876 ? -51.017 30.026 54.642 1.00 86.75 876 PHE A C 1
ATOM 6837 O O . PHE A 1 876 ? -51.344 31.186 54.417 1.00 86.75 876 PHE A O 1
ATOM 6844 N N . LEU A 1 877 ? -51.865 29.168 55.222 1.00 85.69 877 LEU A N 1
ATOM 6845 C CA . LEU A 1 877 ? -53.231 29.521 55.632 1.00 85.69 877 LEU A CA 1
ATOM 6846 C C . LEU A 1 877 ? -53.309 30.217 57.004 1.00 85.69 877 LEU A C 1
ATOM 6848 O O . LEU A 1 877 ? -54.402 30.576 57.440 1.00 85.69 877 LEU A O 1
ATOM 6852 N N . GLY A 1 878 ? -52.185 30.372 57.711 1.00 86.50 878 GLY A N 1
ATOM 6853 C CA . GLY A 1 878 ? -52.131 30.959 59.053 1.00 86.50 878 GLY A CA 1
ATOM 6854 C C . GLY A 1 878 ? -52.728 30.089 60.168 1.00 86.50 878 GLY A C 1
ATOM 6855 O O . GLY A 1 878 ? -52.899 30.562 61.289 1.00 86.50 878 GLY A O 1
ATOM 6856 N N . THR A 1 879 ? -53.048 28.821 59.895 1.00 88.56 879 THR A N 1
ATOM 6857 C CA . THR A 1 879 ? -53.597 27.873 60.884 1.00 88.56 879 THR A CA 1
ATOM 6858 C C . THR A 1 879 ? -52.512 27.128 61.666 1.00 88.56 879 THR A C 1
ATOM 6860 O O . THR A 1 879 ? -52.801 26.481 62.669 1.00 88.56 879 THR A O 1
ATOM 6863 N N . TYR A 1 880 ? -51.265 27.191 61.204 1.00 86.12 880 TYR A N 1
ATOM 6864 C CA . TYR A 1 880 ? -50.070 26.643 61.844 1.00 86.12 880 TYR A CA 1
ATOM 6865 C C . TYR A 1 880 ? -48.905 27.616 61.616 1.00 86.12 880 TYR A C 1
ATOM 6867 O O . TYR A 1 880 ? -48.946 28.391 60.670 1.00 86.12 880 TYR A O 1
ATOM 6875 N N . LYS A 1 881 ? -47.867 27.632 62.456 1.00 91.25 881 LYS A N 1
ATOM 6876 C CA . LYS A 1 881 ? -46.710 28.520 62.255 1.00 91.25 881 LYS A CA 1
ATOM 6877 C C . LYS A 1 881 ? -45.416 27.717 62.309 1.00 91.25 881 LYS A C 1
ATOM 6879 O O . LYS A 1 881 ? -45.109 27.149 63.350 1.00 91.25 881 LYS A O 1
ATOM 6884 N N . LEU A 1 882 ? -44.684 27.687 61.194 1.00 92.00 882 LEU A N 1
ATOM 6885 C CA . LEU A 1 882 ? -43.336 27.132 61.126 1.00 92.00 882 LEU A CA 1
ATOM 6886 C C . LEU A 1 882 ? -42.337 28.075 61.810 1.00 92.00 882 LEU A C 1
ATOM 6888 O O . LEU A 1 882 ? -42.536 29.293 61.856 1.00 92.00 882 LEU A O 1
ATOM 6892 N N . SER A 1 883 ? -41.271 27.501 62.359 1.00 90.25 883 SER A N 1
ATOM 6893 C CA . SER A 1 883 ? -40.205 28.218 63.063 1.00 90.25 883 SER A CA 1
ATOM 6894 C C . SER A 1 883 ? -38.869 27.500 62.892 1.00 90.25 883 SER A C 1
ATOM 6896 O O . SER A 1 883 ? -38.853 26.295 62.650 1.00 90.25 883 SER A O 1
ATOM 6898 N N . GLY A 1 884 ? -37.759 28.219 63.076 1.00 91.56 884 GLY A N 1
ATOM 6899 C CA . GLY A 1 884 ? -36.414 27.639 63.006 1.00 91.56 884 GLY A CA 1
ATOM 6900 C C . GLY A 1 884 ? -36.132 26.990 61.649 1.00 91.56 884 GLY A C 1
ATOM 6901 O O . GLY A 1 884 ? -36.510 27.538 60.613 1.00 91.56 884 GLY A O 1
ATOM 6902 N N . LEU A 1 885 ? -35.514 25.804 61.666 1.00 92.56 885 LEU A N 1
ATOM 6903 C CA . LEU A 1 885 ? -35.182 25.047 60.453 1.00 92.56 885 LEU A CA 1
ATOM 6904 C C . LEU A 1 885 ? -36.409 24.702 59.606 1.00 92.56 885 LEU A C 1
ATOM 6906 O O . LEU A 1 885 ? -36.312 24.745 58.386 1.00 92.56 885 LEU A O 1
ATOM 6910 N N . GLY A 1 886 ? -37.576 24.463 60.212 1.00 92.94 886 GLY A N 1
ATOM 6911 C CA . GLY A 1 886 ? -38.807 24.208 59.456 1.00 92.94 886 GLY A CA 1
ATOM 6912 C C . GLY A 1 886 ? -39.288 25.423 58.654 1.00 92.94 886 GLY A C 1
ATOM 6913 O O . GLY A 1 886 ? -39.878 25.260 57.591 1.00 92.94 886 GLY A O 1
ATOM 6914 N N . LEU A 1 887 ? -39.011 26.648 59.125 1.00 93.38 887 LEU A N 1
ATOM 6915 C CA . LEU A 1 887 ? -39.313 27.869 58.369 1.00 93.38 887 LEU A CA 1
ATOM 6916 C C . LEU A 1 887 ? -38.330 28.050 57.207 1.00 93.38 887 LEU A C 1
ATOM 6918 O O . LEU A 1 887 ? -38.755 28.314 56.092 1.00 93.38 887 LEU A O 1
ATOM 6922 N N . LEU A 1 888 ? -37.032 27.858 57.457 1.00 94.31 888 LEU A N 1
ATOM 6923 C CA . LEU A 1 888 ? -36.008 27.939 56.410 1.00 94.31 888 LEU A CA 1
ATOM 6924 C C . LEU A 1 888 ? -36.224 26.873 55.329 1.00 94.31 888 LEU A C 1
ATOM 6926 O O . LEU A 1 888 ? -36.068 27.149 54.147 1.00 94.31 888 LEU A O 1
ATOM 6930 N N . SER A 1 889 ? -36.608 25.661 55.732 1.00 94.56 889 SER A N 1
ATOM 6931 C CA . SER A 1 889 ? -36.801 24.529 54.815 1.00 94.56 889 SER A CA 1
ATOM 6932 C C . SER A 1 889 ? -38.061 24.691 53.977 1.00 94.56 889 SER A C 1
ATOM 6934 O O . SER A 1 889 ? -38.123 24.187 52.859 1.00 94.56 889 SER A O 1
ATOM 6936 N N . GLY A 1 890 ? -39.052 25.419 54.501 1.00 93.12 890 GLY A N 1
ATOM 6937 C CA . GLY A 1 890 ? -40.285 25.747 53.796 1.00 93.12 890 GLY A CA 1
ATOM 6938 C C . GLY A 1 890 ? -40.128 26.825 52.723 1.00 93.12 890 GLY A C 1
ATOM 6939 O O . GLY A 1 890 ? -40.961 26.865 51.828 1.00 93.12 890 GLY A O 1
ATOM 6940 N N . ASP A 1 891 ? -39.092 27.665 52.793 1.00 92.62 891 ASP A N 1
ATOM 6941 C CA . ASP A 1 891 ? -38.743 28.681 51.787 1.00 92.62 891 ASP A CA 1
ATOM 6942 C C . ASP A 1 891 ? -37.830 28.054 50.718 1.00 92.62 891 ASP A C 1
ATOM 6944 O O . ASP A 1 891 ? -36.603 28.181 50.724 1.00 92.62 891 ASP A O 1
ATOM 6948 N N . VAL A 1 892 ? -38.437 27.279 49.818 1.00 92.38 892 VAL A N 1
ATOM 6949 C CA . VAL A 1 892 ? -37.723 26.530 48.775 1.00 92.38 892 VAL A CA 1
ATOM 6950 C C . VAL A 1 892 ? -37.328 27.410 47.584 1.00 92.38 892 VAL A C 1
ATOM 6952 O O . VAL A 1 892 ? -36.524 26.991 46.747 1.00 92.38 892 VAL A O 1
ATOM 6955 N N . THR A 1 893 ? -37.884 28.617 47.469 1.00 88.31 893 THR A N 1
ATOM 6956 C CA . THR A 1 893 ? -37.468 29.658 46.517 1.00 88.31 893 THR A CA 1
ATOM 6957 C C . THR A 1 893 ? -36.295 30.495 47.037 1.00 88.31 893 THR A C 1
ATOM 6959 O O . THR A 1 893 ? -35.566 31.056 46.215 1.00 88.31 893 THR A O 1
ATOM 6962 N N . LYS A 1 894 ? -36.042 30.488 48.355 1.00 90.50 894 LYS A N 1
ATOM 6963 C CA . LYS A 1 894 ? -34.969 31.218 49.057 1.00 90.50 894 LYS A CA 1
ATOM 6964 C C . LYS A 1 894 ? -35.131 32.733 48.978 1.00 90.50 894 LYS A C 1
ATOM 6966 O O . LYS A 1 894 ? -34.143 33.470 48.932 1.00 90.50 894 LYS A O 1
ATOM 6971 N N . GLU A 1 895 ? -36.371 33.200 48.916 1.00 87.62 895 GLU A N 1
ATOM 6972 C CA . GLU A 1 895 ? -36.692 34.624 48.788 1.00 87.62 895 GLU A CA 1
ATOM 6973 C C . GLU A 1 895 ? -36.973 35.306 50.135 1.00 87.62 895 GLU A C 1
ATOM 6975 O O . GLU A 1 895 ? -37.231 36.509 50.196 1.00 87.62 895 GLU A O 1
ATOM 6980 N N . GLY A 1 896 ? -36.850 34.559 51.236 1.00 85.81 896 GLY A N 1
ATOM 6981 C CA . GLY A 1 896 ? -37.021 35.030 52.606 1.00 85.81 896 GLY A CA 1
ATOM 6982 C C . GLY A 1 896 ? -38.479 35.081 53.061 1.00 85.81 896 GLY A C 1
ATOM 6983 O O . GLY A 1 896 ? -38.751 35.494 54.191 1.00 85.81 896 GLY A O 1
ATOM 6984 N N . VAL A 1 897 ? -39.423 34.681 52.205 1.00 86.44 897 VAL A N 1
ATOM 6985 C CA . VAL A 1 897 ? -40.857 34.609 52.498 1.00 86.44 897 VAL A CA 1
ATOM 6986 C C . VAL A 1 897 ? -41.429 33.320 51.927 1.00 86.44 897 VAL A C 1
ATOM 6988 O O . VAL A 1 897 ? -41.139 32.971 50.796 1.00 86.44 897 VAL A O 1
ATOM 6991 N N . ILE A 1 898 ? -42.271 32.639 52.704 1.00 88.69 898 ILE A N 1
ATOM 6992 C CA . ILE A 1 898 ? -42.988 31.453 52.229 1.00 88.69 898 ILE A CA 1
ATOM 6993 C C . ILE A 1 898 ? -44.287 31.907 51.572 1.00 88.69 898 ILE A C 1
ATOM 6995 O O . ILE A 1 898 ? -45.173 32.434 52.258 1.00 88.69 898 ILE A O 1
ATOM 6999 N N . ASP A 1 899 ? -44.431 31.659 50.274 1.00 86.19 899 ASP A N 1
ATOM 7000 C CA . ASP A 1 899 ? -45.637 31.999 49.526 1.00 86.19 899 ASP A CA 1
ATOM 7001 C C . ASP A 1 899 ? -46.278 30.794 48.808 1.00 86.19 899 ASP A C 1
ATOM 7003 O O . ASP A 1 899 ? -46.010 29.622 49.098 1.00 86.19 899 ASP A O 1
ATOM 7007 N N . SER A 1 900 ? -47.239 31.062 47.918 1.00 87.81 900 SER A N 1
ATOM 7008 C CA . SER A 1 900 ? -47.938 30.003 47.183 1.00 87.81 900 SER A CA 1
ATOM 7009 C C . SER A 1 900 ? -47.006 29.145 46.319 1.00 87.81 900 SER A C 1
ATOM 7011 O O . SER A 1 900 ? -47.314 27.982 46.062 1.00 87.81 900 SER A O 1
ATOM 7013 N N . THR A 1 901 ? -45.884 29.700 45.874 1.00 88.38 901 THR A N 1
ATOM 7014 C CA . THR A 1 901 ? -44.881 29.056 45.027 1.00 88.38 901 THR A CA 1
ATOM 7015 C C . THR A 1 901 ? -44.161 27.957 45.791 1.00 88.38 901 THR A C 1
ATOM 7017 O O . THR A 1 901 ? -44.082 26.833 45.291 1.00 88.38 901 THR A O 1
ATOM 7020 N N . ASP A 1 902 ? -43.712 28.233 47.016 1.00 89.75 902 ASP A N 1
ATOM 7021 C CA . ASP A 1 902 ? -43.041 27.247 47.865 1.00 89.75 902 ASP A CA 1
ATOM 7022 C C . ASP A 1 902 ? -43.938 26.057 48.169 1.00 89.75 902 ASP A C 1
ATOM 7024 O O . ASP A 1 902 ? -43.602 24.894 47.923 1.00 89.75 902 ASP A O 1
ATOM 7028 N N . PHE A 1 903 ? -45.151 26.375 48.617 1.00 84.75 903 PHE A N 1
ATOM 7029 C CA . PHE A 1 903 ? -46.194 25.404 48.897 1.00 84.75 903 PHE A CA 1
ATOM 7030 C C . PHE A 1 903 ? -46.499 24.517 47.674 1.00 84.75 903 PHE A C 1
ATOM 7032 O O . PHE A 1 903 ? -46.640 23.298 47.812 1.00 84.75 903 PHE A O 1
ATOM 7039 N N . LEU A 1 904 ? -46.587 25.093 46.466 1.00 89.94 904 LEU A N 1
ATOM 7040 C CA . LEU A 1 904 ? -46.844 24.337 45.235 1.00 89.94 904 LEU A CA 1
ATOM 7041 C C . LEU A 1 904 ? -45.647 23.477 44.805 1.00 89.94 904 LEU A C 1
ATOM 7043 O O . LEU A 1 904 ? -45.862 22.380 44.287 1.00 89.94 904 LEU A O 1
ATOM 7047 N N . ARG A 1 905 ? -44.407 23.925 45.033 1.00 92.94 905 ARG A N 1
ATOM 7048 C CA . ARG A 1 905 ? -43.191 23.158 44.713 1.00 92.94 905 ARG A CA 1
ATOM 7049 C C . ARG A 1 905 ? -43.016 21.948 45.626 1.00 92.94 905 ARG A C 1
ATOM 7051 O O . ARG A 1 905 ? -42.749 20.860 45.120 1.00 92.94 905 ARG A O 1
ATOM 7058 N N . ILE A 1 906 ? -43.258 22.102 46.930 1.00 92.88 906 ILE A N 1
ATOM 7059 C CA . ILE A 1 906 ? -43.253 20.983 47.890 1.00 92.88 906 ILE A CA 1
ATOM 7060 C C . ILE A 1 906 ? -44.349 19.975 47.531 1.00 92.88 906 ILE A C 1
ATOM 7062 O O . ILE A 1 906 ? -44.087 18.778 47.428 1.00 92.88 906 ILE A O 1
ATOM 7066 N N . LYS A 1 907 ? -45.563 20.456 47.217 1.00 90.12 907 LYS A N 1
ATOM 7067 C CA . LYS A 1 907 ? -46.650 19.600 46.713 1.00 90.12 907 LYS A CA 1
ATOM 7068 C C . LYS A 1 907 ? -46.234 18.832 45.460 1.00 90.12 907 LYS A C 1
ATOM 7070 O O . LYS A 1 907 ? -46.527 17.646 45.337 1.00 90.12 907 LYS A O 1
ATOM 7075 N N . GLY A 1 908 ? -45.600 19.520 44.514 1.00 89.38 908 GLY A N 1
ATOM 7076 C CA . GLY A 1 908 ? -45.158 18.930 43.261 1.00 89.38 908 GLY A CA 1
ATOM 7077 C C . GLY A 1 908 ? -44.104 17.842 43.469 1.00 89.38 908 GLY A C 1
ATOM 7078 O O . GLY A 1 908 ? -44.184 16.819 42.792 1.00 89.38 908 GLY A O 1
ATOM 7079 N N . HIS A 1 909 ? -43.186 18.046 44.421 1.00 90.75 909 HIS A N 1
ATOM 7080 C CA . HIS A 1 909 ? -42.157 17.084 44.820 1.00 90.75 909 HIS A CA 1
ATOM 7081 C C . HIS A 1 909 ? -42.739 15.810 45.408 1.00 90.75 909 HIS A C 1
ATOM 7083 O O . HIS A 1 909 ? -42.493 14.728 44.883 1.00 90.75 909 HIS A O 1
ATOM 7089 N N . PHE A 1 910 ? -43.610 15.956 46.402 1.00 83.00 910 PHE A N 1
ATOM 7090 C CA . PHE A 1 910 ? -44.350 14.842 46.985 1.00 83.00 910 PHE A CA 1
ATOM 7091 C C . PHE A 1 910 ? -45.173 14.064 45.933 1.00 83.00 910 PHE A C 1
ATOM 7093 O O . PHE A 1 910 ? -45.230 12.839 45.969 1.00 83.00 910 PHE A O 1
ATOM 7100 N N . LEU A 1 911 ? -45.791 14.751 44.963 1.00 85.44 911 LEU A N 1
ATOM 7101 C CA . LEU A 1 911 ? -46.580 14.114 43.898 1.00 85.44 911 LEU A CA 1
ATOM 7102 C C . LEU A 1 911 ? -45.741 13.570 42.723 1.00 85.44 911 LEU A C 1
ATOM 7104 O O . LEU A 1 911 ? -46.319 13.070 41.759 1.00 85.44 911 LEU A O 1
ATOM 7108 N N . GLY A 1 912 ? -44.413 13.723 42.738 1.00 85.62 912 GLY A N 1
ATOM 7109 C CA . GLY A 1 912 ? -43.524 13.327 41.635 1.00 85.62 912 GLY A CA 1
ATOM 7110 C C . GLY A 1 912 ? -43.656 14.172 40.356 1.00 85.62 912 GLY A C 1
ATOM 7111 O O . GLY A 1 912 ? -43.047 13.866 39.335 1.00 85.62 912 GLY A O 1
ATOM 7112 N N . THR A 1 913 ? -44.442 15.250 40.393 1.00 89.94 913 THR A N 1
ATOM 7113 C CA . THR A 1 913 ? -44.679 16.169 39.257 1.00 89.94 913 THR A CA 1
ATOM 7114 C C . THR A 1 913 ? -43.652 17.302 39.156 1.00 89.94 913 THR A C 1
ATOM 7116 O O . THR A 1 913 ? -43.589 18.002 38.147 1.00 89.94 913 THR A O 1
ATOM 7119 N N . TYR A 1 914 ? -42.841 17.490 40.196 1.00 87.00 914 TYR A N 1
ATOM 7120 C CA . TYR A 1 914 ? -41.770 18.479 40.289 1.00 87.00 914 TYR A CA 1
ATOM 7121 C C . TYR A 1 914 ? -40.611 17.871 41.091 1.00 87.00 914 TYR A C 1
ATOM 7123 O O . TYR A 1 914 ? -40.843 16.995 41.911 1.00 87.00 914 TYR A O 1
ATOM 7131 N N . ASN A 1 915 ? -39.363 18.291 40.890 1.00 90.94 915 ASN A N 1
ATOM 7132 C CA . ASN A 1 915 ? -38.241 17.831 41.719 1.00 90.94 915 ASN A CA 1
ATOM 7133 C C . ASN A 1 915 ? -37.528 19.050 42.315 1.00 90.94 915 ASN A C 1
ATOM 7135 O O . ASN A 1 915 ? -37.064 19.898 41.559 1.00 90.94 915 ASN A O 1
ATOM 7139 N N . LEU A 1 916 ? -37.476 19.137 43.649 1.00 89.94 916 LEU A N 1
ATOM 7140 C CA . LEU A 1 916 ? -36.813 20.222 44.380 1.00 89.94 916 LEU A CA 1
ATOM 7141 C C . LEU A 1 916 ? -35.282 20.181 44.259 1.00 89.94 916 LEU A C 1
ATOM 7143 O O . LEU A 1 916 ? -34.639 21.198 44.484 1.00 89.94 916 LEU A O 1
ATOM 7147 N N . TYR A 1 917 ? -34.717 19.028 43.901 1.00 89.81 917 TYR A N 1
ATOM 7148 C CA . TYR A 1 917 ? -33.281 18.733 43.956 1.00 89.81 917 TYR A CA 1
ATOM 7149 C C . TYR A 1 917 ? -32.701 18.395 42.578 1.00 89.81 917 TYR A C 1
ATOM 7151 O O . TYR A 1 917 ? -31.858 17.506 42.466 1.00 89.81 917 TYR A O 1
ATOM 7159 N N . LYS A 1 918 ? -33.270 18.992 41.529 1.00 68.50 918 LYS A N 1
ATOM 7160 C CA . LYS A 1 918 ? -32.876 18.760 40.139 1.00 68.50 918 LYS A CA 1
ATOM 7161 C C . LYS A 1 918 ? -31.618 19.517 39.756 1.00 68.50 918 LYS A C 1
ATOM 7163 O O . LYS A 1 918 ? -31.500 20.680 40.200 1.00 68.50 918 LYS A O 1
#

Nearest PDB structures (foldseek):
  8x39-assembly1_B  TM=9.196E-01  e=1.513E-02  Acetivibrio thermocellus DSM 1313
  6lsd-assembly1_A  TM=3.286E-01  e=1.800E+00  Homo sapiens
  7eie-assembly1_A  TM=3.360E-01  e=2.564E+00  Homo sapiens

Mean predicted aligned error: 21.41 Å

Solvent-accessible surface area (backbone atoms only — not comparable to full-atom values): 48649 Å² total; per-residue (Å²): 135,86,83,90,79,88,89,86,89,87,78,92,84,88,85,82,90,84,88,87,82,92,79,86,84,76,77,81,54,73,4,81,40,88,94,40,36,34,75,22,58,45,71,68,51,41,40,54,50,40,53,31,63,79,28,32,21,36,30,41,34,68,28,79,45,75,46,81,74,47,94,60,72,68,68,71,72,31,33,51,40,31,46,54,35,40,39,36,32,37,57,50,26,37,40,30,48,48,77,59,71,56,59,61,36,26,51,33,37,29,45,79,15,36,42,36,34,29,41,86,9,35,47,32,29,34,46,59,45,90,46,77,46,39,19,29,33,31,29,60,45,15,38,40,38,31,58,30,24,31,34,31,8,36,35,45,35,53,27,35,17,10,15,33,34,28,58,26,33,40,39,34,31,50,28,32,39,27,32,8,29,39,40,58,66,59,94,92,56,66,39,32,23,23,6,32,32,33,47,24,37,40,34,42,32,46,28,30,42,27,31,44,45,69,40,97,75,50,83,38,58,38,20,7,35,38,43,30,87,69,34,49,50,42,36,58,20,25,38,29,20,13,40,40,48,40,90,94,47,48,44,41,80,31,42,45,89,79,51,38,32,28,49,83,84,45,79,46,63,41,78,82,37,51,60,44,83,41,92,45,49,34,36,34,25,33,62,38,45,54,45,61,30,35,56,75,72,74,38,47,74,39,67,41,61,76,63,71,39,63,71,44,84,51,44,44,86,69,52,60,50,40,23,50,77,83,39,82,55,60,59,89,42,56,34,50,54,77,38,33,38,33,38,39,39,34,37,33,42,41,99,38,22,30,40,40,98,71,57,80,43,48,24,49,68,88,38,82,38,45,81,44,86,74,59,96,50,59,39,49,31,46,21,37,36,45,77,71,46,60,21,29,41,69,39,50,64,49,46,38,38,60,73,75,93,44,74,72,39,53,59,69,89,63,63,50,52,78,49,85,55,37,39,66,40,48,73,78,71,51,99,77,60,58,36,66,41,44,30,40,17,77,77,76,77,61,74,44,81,55,56,71,84,42,60,41,54,73,70,25,21,38,33,38,40,40,27,38,25,50,32,89,64,38,26,40,30,55,50,101,85,57,48,68,55,44,52,35,27,47,72,86,38,86,30,48,67,47,64,56,93,90,55,60,34,43,49,37,37,37,38,38,41,74,73,43,60,34,71,74,50,56,40,81,62,46,44,34,31,70,62,68,75,54,31,34,73,37,56,74,71,65,58,66,44,71,78,49,77,58,52,44,70,33,49,92,55,78,74,81,62,45,42,36,54,30,25,32,39,29,34,64,70,81,73,40,76,40,40,77,87,42,55,40,50,63,82,35,32,38,31,41,38,41,30,33,27,44,37,94,83,30,31,37,67,68,51,104,54,95,58,76,70,92,80,48,30,29,49,68,85,37,77,33,47,74,57,94,54,98,49,49,42,46,36,48,36,39,29,50,78,43,68,33,33,50,32,80,41,53,69,46,61,36,32,73,58,68,76,90,43,66,72,38,52,67,65,78,67,57,45,58,96,50,91,40,39,45,78,76,47,67,48,39,28,36,61,84,58,84,56,41,75,56,51,77,90,42,60,38,58,77,73,50,40,38,38,39,42,38,34,35,30,48,29,68,57,99,88,32,53,41,31,31,38,36,58,79,62,28,42,38,25,54,68,84,40,76,48,52,73,43,92,92,43,95,48,25,31,53,52,27,37,51,73,38,35,41,40,29,39,64,48,73,53,77,79,76,92,82,69,26,33,42,31,33,41,38,39,45,60,80,67,40,82,56,58,31,41,40,33,33,18,45,70,95,49,93,59,64,78,42,76,51,75,39,54,46,41,72,24,69,49,78,43,73,64,49,72,63,42,51,30,40,39,37,37,36,35,87,67,33,32,76,31,78,43,82,45,79,40,64,96,59,62,46,79,55,72,46,65,41,38,39,52,37,18,38,76,66,83,68,64,61,38,73,66,24,44,52,51,48,47,25,34,72,71,68,78,37,81,69,57,71,68,25,38,53,5,40,28,64,79,69,76,88,60,71,50,75,64,26,50,50,46,39,44,24,34,52,69,70,77,38,69,89,80,118

Foldseek 3Di:
DDDDDDDPDDDDDDDDDDDDDDDDDDDQFQQPDQVGHREDAELVSVLVQQQDQRHAEHEYEDHADEDDADADEEPVSARERHAHHAYEADAEYEYEYDADHHTYQEHYEYAQYEYEYDYAHEYEYEYEYADAHYEPYEYDAHEYEYAEYAFEWYYAEYAETEPYHYQEHEEEYQEYHFEYEYHDYDPPYHHEYESYEHAAYEYEAQEYEFFYDYDPPHPYFYWSYEDHPHYHAAHNWYKIQWYHDPQVDFQVSRYDPQKWKDWPNRTDHSRVGHGGTGRIIITIAHEDQEAAKEDDAAAAPAFHDFDIPDGDPQKDWDTKWKDWQNHTDDRRDHRHAFIWMKMKTKMFGDPRYFYDPHHPAYYYPPHGWDWDDDDPGRGGMTMTMDTSTGHFAEAAEWEKEADDADAFAFGTPAIDTPDPFKGFQAQVSDPVSCQKWKWKAQPVPDIDTDDRPDHDDANIWIKMKTKMFGDDRHWFDADPVQFGNHFYDYPNHTWDKGDDPPDRNRTMIITMDIPTGPDDLEQQAWEKEDQDFAAFQDFHDQDIDTPDPFKDFQQVDDDDFQHHSQKHKAFPVVRGTGGRPDHDHAQIKMKMKTKMFGDPSHWYDADPPRDDDFQRYDYNNDRWDWDDDPRSGTMTMTMDMHHHHAAEAQEWEKEDFDAADAFAFGDWDIFGPDPFKGWPGKWKFFPVPVRDIGDRVDHDHAQTKMKIKIKMFTDDDPNGHNHFYDAPRRWYDYNQHTQPDDVPPPFRHWGGDRGMIIGMDMDHHDDDDQWAKEKEKEAEADDQAWKKKKFKAFVPGPHGPDIDIFGGRIGMDMDIRDDFGWIWIWIDTQQWFIAIDIDGHHRHHYYDYYYIYGQQCLPRPRDLAPVSLVQLVCCAVVVHNGDGRSQRSLPLVNPSDRYPVSSVQSVCCNVVNHNSRD

pLDDT: mean 85.42, std 13.68, range [26.61, 98.5]